Protein AF-0000000072556992 (afdb_homodimer)

Organism: Hypocrea jecorina (strain QM6a) (NCBI:txid431241)

Sequence (1320 aa):
MRHRNSFYTTDPTTLPDPSGMVGFGAVGYPSDDSLTQGNFAAWLFDPQTTYNEFSMASLPFLEGGLESTFNNNIHYDYESLNSLSPMDQPHRLSEASSDDWITESRRQELLHWFQTFRKKQPRYEPLMPNLVHESGGDMPALNLDMMRDCLKEFWDNVSPRLPIIHQHTFSPNRCHVLLLLVMLSLGAASLRSRDVTGQLSEYGAFADVIIFCVRWEILTSDDSAPPASLWVLQALLLLEFYEKLYSSRKFHERAHIYHPAFLTLLRRGSPLIGRTGSESPPEPDTLGPDRQTPNMALDSRTWWARWAETESMHRVVFAAFMLDVIHAAMFGHAADMAPHEIRLPLPCDDNLWAANSPDVVRQLDANFRMYGVKQVSFLDGLKSALHGKEVKTHSFGRMIIISGLLSVGWHLNHRETHLKWLDIHTPAMETQDSWRKMVLRAFDNWKATFDVAMSDTISDAPGHRGIPNGPINSASVLYHLAHISLHADIVDCQVYAGAKRLLGRKVSSRDYANVIKRMSAWSSQASTRHAILHAFKLLHRYSVRNEPDPHRPWIMYYAVLSIWAFVQALGRPPGKGFPLPTSQLGHSSYARMVEYVSSVAALPELDERASAALHEGLPDLLDVMVDILEEADAELLVEARERLKVCKEMLLGGIPRPGIMRHRNSFYTTDPTTLPDPSGMVGFGAVGYPSDDSLTQGNFAAWLFDPQTTYNEFSMASLPFLEGGLESTFNNNIHYDYESLNSLSPMDQPHRLSEASSDDWITESRRQELLHWFQTFRKKQPRYEPLMPNLVHESGGDMPALNLDMMRDCLKEFWDNVSPRLPIIHQHTFSPNRCHVLLLLVMLSLGAASLRSRDVTGQLSEYGAFADVIIFCVRWEILTSDDSAPPASLWVLQALLLLEFYEKLYSSRKFHERAHIYHPAFLTLLRRGSPLIGRTGSESPPEPDTLGPDRQTPNMALDSRTWWARWAETESMHRVVFAAFMLDVIHAAMFGHAADMAPHEIRLPLPCDDNLWAANSPDVVRQLDANFRMYGVKQVSFLDGLKSALHGKEVKTHSFGRMIIISGLLSVGWHLNHRETHLKWLDIHTPAMETQDSWRKMVLRAFDNWKATFDVAMSDTISDAPGHRGIPNGPINSASVLYHLAHISLHADIVDCQVYAGAKRLLGRKVSSRDYANVIKRMSAWSSQASTRHAILHAFKLLHRYSVRNEPDPHRPWIMYYAVLSIWAFVQALGRPPGKGFPLPTSQLGHSSYARMVEYVSSVAALPELDERASAALHEGLPDLLDVMVDILEEADAELLVEARERLKVCKEMLLGGIPRPGI

pLDDT: mean 76.56, std 24.95, range [16.62, 98.81]

Structure (mmCIF, N/CA/C/O backbone):
data_AF-0000000072556992-model_v1
#
loop_
_entity.id
_entity.type
_entity.pdbx_description
1 polymer 'Predicted protein'
#
loop_
_atom_site.group_PDB
_atom_site.id
_atom_site.type_symbol
_atom_site.label_atom_id
_atom_site.label_alt_id
_atom_site.label_comp_id
_atom_site.label_asym_id
_atom_site.label_entity_id
_atom_site.label_seq_id
_atom_site.pdbx_PDB_ins_code
_atom_site.Cartn_x
_atom_site.Cartn_y
_atom_site.Cartn_z
_atom_site.occupancy
_atom_site.B_iso_or_equiv
_atom_site.auth_seq_id
_atom_site.auth_comp_id
_atom_site.auth_asym_id
_atom_site.auth_atom_id
_atom_site.pdbx_PDB_model_num
ATOM 1 N N . MET A 1 1 ? 46.969 39.094 31.922 1 18.67 1 MET A N 1
ATOM 2 C CA . MET A 1 1 ? 46.625 37.969 32.781 1 18.67 1 MET A CA 1
ATOM 3 C C . MET A 1 1 ? 45.219 37.5 32.5 1 18.67 1 MET A C 1
ATOM 5 O O . MET A 1 1 ? 44.281 38.281 32.469 1 18.67 1 MET A O 1
ATOM 9 N N . ARG A 1 2 ? 44.844 36.188 32 1 20.66 2 ARG A N 1
ATOM 10 C CA . ARG A 1 2 ? 44.312 35.594 30.797 1 20.66 2 ARG A CA 1
ATOM 11 C C . ARG A 1 2 ? 42.906 35.031 31.031 1 20.66 2 ARG A C 1
ATOM 13 O O . ARG A 1 2 ? 42.344 34.375 30.156 1 20.66 2 ARG A O 1
ATOM 20 N N . HIS A 1 3 ? 42.125 35.375 32.25 1 16.62 3 HIS A N 1
ATOM 21 C CA . HIS A 1 3 ? 41.406 34.438 33.094 1 16.62 3 HIS A CA 1
ATOM 22 C C . HIS A 1 3 ? 40.062 34.094 32.5 1 16.62 3 HIS A C 1
ATOM 24 O O . HIS A 1 3 ? 39.156 34.938 32.469 1 16.62 3 HIS A O 1
ATOM 30 N N . ARG A 1 4 ? 39.906 33.25 31.516 1 21.88 4 ARG A N 1
ATOM 31 C CA . ARG A 1 4 ? 38.812 32.906 30.594 1 21.88 4 ARG A CA 1
ATOM 32 C C . ARG A 1 4 ? 37.719 32.156 31.297 1 21.88 4 ARG A C 1
ATOM 34 O O . ARG A 1 4 ? 37.812 30.953 31.547 1 21.88 4 ARG A O 1
ATOM 41 N N . ASN A 1 5 ? 37.094 32.688 32.469 1 19.36 5 ASN A N 1
ATOM 42 C CA . ASN A 1 5 ? 36.312 32.062 33.5 1 19.36 5 ASN A CA 1
ATOM 43 C C . ASN A 1 5 ? 35.062 31.375 32.938 1 19.36 5 ASN A C 1
ATOM 45 O O . ASN A 1 5 ? 34.219 32.031 32.312 1 19.36 5 ASN A O 1
ATOM 49 N N . SER A 1 6 ? 35.094 30.094 32.562 1 20.27 6 SER A N 1
ATOM 50 C CA . SER A 1 6 ? 34.312 29.109 31.812 1 20.27 6 SER A CA 1
ATOM 51 C C . SER A 1 6 ? 32.938 28.891 32.438 1 20.27 6 SER A C 1
ATOM 53 O O . SER A 1 6 ? 31.953 28.75 31.719 1 20.27 6 SER A O 1
ATOM 55 N N . PHE A 1 7 ? 32.625 28.547 33.844 1 20.3 7 PHE A N 1
ATOM 56 C CA . PHE A 1 7 ? 32.219 27.234 34.344 1 20.3 7 PHE A CA 1
ATOM 57 C C . PHE A 1 7 ? 30.703 27.141 34.469 1 20.3 7 PHE A C 1
ATOM 59 O O . PHE A 1 7 ? 30.062 28.109 34.906 1 20.3 7 PHE A O 1
ATOM 66 N N . TYR A 1 8 ? 29.844 26.219 33.875 1 22.31 8 TYR A N 1
ATOM 67 C CA . TYR A 1 8 ? 28.453 25.844 33.656 1 22.31 8 TYR A CA 1
ATOM 68 C C . TYR A 1 8 ? 27.766 25.578 35 1 22.31 8 TYR A C 1
ATOM 70 O O . TYR A 1 8 ? 27.5 24.422 35.344 1 22.31 8 TYR A O 1
ATOM 78 N N . THR A 1 9 ? 27.922 26.25 36.125 1 21.14 9 THR A N 1
ATOM 79 C CA . THR A 1 9 ? 27.641 25.734 37.469 1 21.14 9 THR A CA 1
ATOM 80 C C . THR A 1 9 ? 26.141 25.719 37.719 1 21.14 9 THR A C 1
ATOM 82 O O . THR A 1 9 ? 25.703 25.5 38.875 1 21.14 9 THR A O 1
ATOM 85 N N . THR A 1 10 ? 25.219 25.672 36.75 1 20.22 10 THR A N 1
ATOM 86 C CA . THR A 1 10 ? 23.922 26.141 37.25 1 20.22 10 THR A CA 1
ATOM 87 C C . THR A 1 10 ? 23.391 25.234 38.344 1 20.22 10 THR A C 1
ATOM 89 O O . THR A 1 10 ? 23.531 24 38.25 1 20.22 10 THR A O 1
ATOM 92 N N . ASP A 1 11 ? 23.141 25.609 39.594 1 20.7 11 ASP A N 1
ATOM 93 C CA . ASP A 1 11 ? 22.688 25.109 40.906 1 20.7 11 ASP A CA 1
ATOM 94 C C . ASP A 1 11 ? 21.312 24.469 40.781 1 20.7 11 ASP A C 1
ATOM 96 O O . ASP A 1 11 ? 20.469 24.906 40 1 20.7 11 ASP A O 1
ATOM 100 N N . PRO A 1 12 ? 21.031 23.234 41.469 1 23.84 12 PRO A N 1
ATOM 101 C CA . PRO A 1 12 ? 20 22.203 41.531 1 23.84 12 PRO A CA 1
ATOM 102 C C . PRO A 1 12 ? 18.703 22.703 42.156 1 23.84 12 PRO A C 1
ATOM 104 O O . PRO A 1 12 ? 17.844 21.906 42.531 1 23.84 12 PRO A O 1
ATOM 107 N N . THR A 1 13 ? 18.172 23.859 41.875 1 21.48 13 THR A N 1
ATOM 108 C CA . THR A 1 13 ? 17.109 24.312 42.781 1 21.48 13 THR A CA 1
ATOM 109 C C . THR A 1 13 ? 15.984 23.281 42.844 1 21.48 13 THR A C 1
ATOM 111 O O . THR A 1 13 ? 15.633 22.672 41.844 1 21.48 13 THR A O 1
ATOM 114 N N . THR A 1 14 ? 15.57 22.875 44.094 1 22.19 14 THR A N 1
ATOM 115 C CA . THR A 1 14 ? 14.688 21.906 44.75 1 22.19 14 THR A CA 1
ATOM 116 C C . THR A 1 14 ? 13.234 22.141 44.344 1 22.19 14 THR A C 1
ATOM 118 O O . THR A 1 14 ? 12.648 23.172 44.688 1 22.19 14 THR A O 1
ATOM 121 N N . LEU A 1 15 ? 12.852 21.953 43.125 1 21.62 15 LEU A N 1
ATOM 122 C CA . LEU A 1 15 ? 11.477 22.312 42.781 1 21.62 15 LEU A CA 1
ATOM 123 C C . LEU A 1 15 ? 10.492 21.594 43.688 1 21.62 15 LEU A C 1
ATOM 125 O O . LEU A 1 15 ? 10.688 20.422 44.031 1 21.62 15 LEU A O 1
ATOM 129 N N . PRO A 1 16 ? 9.641 22.297 44.469 1 21.45 16 PRO A N 1
ATOM 130 C CA . PRO A 1 16 ? 8.703 21.844 45.5 1 21.45 16 PRO A CA 1
ATOM 131 C C . PRO A 1 16 ? 7.742 20.766 44.969 1 21.45 16 PRO A C 1
ATOM 133 O O . PRO A 1 16 ? 7.539 20.641 43.781 1 21.45 16 PRO A O 1
ATOM 136 N N . ASP A 1 17 ? 7.227 19.844 45.906 1 21.14 17 ASP A N 1
ATOM 137 C CA . ASP A 1 17 ? 6.508 18.578 45.938 1 21.14 17 ASP A CA 1
ATOM 138 C C . ASP A 1 17 ? 5.07 18.75 45.469 1 21.14 17 ASP A C 1
ATOM 140 O O . ASP A 1 17 ? 4.277 19.469 46.062 1 21.14 17 ASP A O 1
ATOM 144 N N . PRO A 1 18 ? 4.762 19.109 44.219 1 21.44 18 PRO A N 1
ATOM 145 C CA . PRO A 1 18 ? 3.332 19.359 44.031 1 21.44 18 PRO A CA 1
ATOM 146 C C . PRO A 1 18 ? 2.465 18.188 44.5 1 21.44 18 PRO A C 1
ATOM 148 O O . PRO A 1 18 ? 2.795 17.031 44.25 1 21.44 18 PRO A O 1
ATOM 151 N N . SER A 1 19 ? 1.62 18.312 45.562 1 20.08 19 SER A N 1
ATOM 152 C CA . SER A 1 19 ? 0.773 17.484 46.406 1 20.08 19 SER A CA 1
ATOM 153 C C . SER A 1 19 ? -0.21 16.672 45.562 1 20.08 19 SER A C 1
ATOM 155 O O . SER A 1 19 ? -0.321 15.453 45.75 1 20.08 19 SER A O 1
ATOM 157 N N . GLY A 1 20 ? -1.366 17.25 45.188 1 19.89 20 GLY A N 1
ATOM 158 C CA . GLY A 1 20 ? -2.676 16.672 45.469 1 19.89 20 GLY A CA 1
ATOM 159 C C . GLY A 1 20 ? -3.09 15.633 44.438 1 19.89 20 GLY A C 1
ATOM 160 O O . GLY A 1 20 ? -3.23 15.93 43.25 1 19.89 20 GLY A O 1
ATOM 161 N N . MET A 1 21 ? -2.645 14.445 44.562 1 21.33 21 MET A N 1
ATOM 162 C CA . MET A 1 21 ? -2.939 13.25 43.781 1 21.33 21 MET A CA 1
ATOM 163 C C . MET A 1 21 ? -4.438 12.961 43.75 1 21.33 21 MET A C 1
ATOM 165 O O . MET A 1 21 ? -5.016 12.594 44.781 1 21.33 21 MET A O 1
ATOM 169 N N . VAL A 1 22 ? -5.258 13.828 43.156 1 23.11 22 VAL A N 1
ATOM 170 C CA . VAL A 1 22 ? -6.668 13.461 43.219 1 23.11 22 VAL A CA 1
ATOM 171 C C . VAL A 1 22 ? -6.836 12 42.812 1 23.11 22 VAL A C 1
ATOM 173 O O . VAL A 1 22 ? -6.238 11.555 41.812 1 23.11 22 VAL A O 1
ATOM 176 N N . GLY A 1 23 ? -7.145 11.125 43.781 1 20.36 23 GLY A N 1
ATOM 177 C CA . GLY A 1 23 ? -7.445 9.703 43.781 1 20.36 23 GLY A CA 1
ATOM 178 C C . GLY A 1 23 ? -8.453 9.305 42.719 1 20.36 23 GLY A C 1
ATOM 179 O O . GLY A 1 23 ? -9.578 9.82 42.688 1 20.36 23 GLY A O 1
ATOM 180 N N . PHE A 1 24 ? -8.031 9.133 41.562 1 20.84 24 PHE A N 1
ATOM 181 C CA . PHE A 1 24 ? -8.953 8.648 40.531 1 20.84 24 PHE A CA 1
ATOM 182 C C . PHE A 1 24 ? -9.633 7.359 41 1 20.84 24 PHE A C 1
ATOM 184 O O . PHE A 1 24 ? -8.969 6.363 41.281 1 20.84 24 PHE A O 1
ATOM 191 N N . GLY A 1 25 ? -10.719 7.477 41.75 1 19.92 25 GLY A N 1
ATOM 192 C CA . GLY A 1 25 ? -11.562 6.379 42.188 1 19.92 25 GLY A CA 1
ATOM 193 C C . GLY A 1 25 ? -11.773 5.32 41.125 1 19.92 25 GLY A C 1
ATOM 194 O O . GLY A 1 25 ? -11.508 5.555 39.969 1 19.92 25 GLY A O 1
ATOM 195 N N . ALA A 1 26 ? -12.336 4.047 41.625 1 24.14 26 ALA A N 1
ATOM 196 C CA . ALA A 1 26 ? -12.531 2.697 41.125 1 24.14 26 ALA A CA 1
ATOM 197 C C . ALA A 1 26 ? -13.508 2.699 39.938 1 24.14 26 ALA A C 1
ATOM 199 O O . ALA A 1 26 ? -14.727 2.752 40.125 1 24.14 26 ALA A O 1
ATOM 200 N N . VAL A 1 27 ? -13.281 3.434 38.938 1 23.89 27 VAL A N 1
ATOM 201 C CA . VAL A 1 27 ? -14.312 3.359 37.938 1 23.89 27 VAL A CA 1
ATOM 202 C C . VAL A 1 27 ? -14.547 1.903 37.531 1 23.89 27 VAL A C 1
ATOM 204 O O . VAL A 1 27 ? -13.609 1.197 37.156 1 23.89 27 VAL A O 1
ATOM 207 N N . GLY A 1 28 ? -15.57 1.251 38.031 1 22.09 28 GLY A N 1
ATOM 208 C CA . GLY A 1 28 ? -16.109 -0.082 37.812 1 22.09 28 GLY A CA 1
ATOM 209 C C . GLY A 1 28 ? -16.297 -0.434 36.344 1 22.09 28 GLY A C 1
ATOM 210 O O . GLY A 1 28 ? -17.062 0.221 35.656 1 22.09 28 GLY A O 1
ATOM 211 N N . TYR A 1 29 ? -15.266 -0.871 35.719 1 25.23 29 TYR A N 1
ATOM 212 C CA . TYR A 1 29 ? -15.344 -1.359 34.344 1 25.23 29 TYR A CA 1
ATOM 213 C C . TYR A 1 29 ? -16.312 -2.529 34.25 1 25.23 29 TYR A C 1
ATOM 215 O O . TYR A 1 29 ? -16.312 -3.43 35.094 1 25.23 29 TYR A O 1
ATOM 223 N N . PRO A 1 30 ? -17.422 -2.287 33.625 1 26.7 30 PRO A N 1
ATOM 224 C CA . PRO A 1 30 ? -18.422 -3.354 33.562 1 26.7 30 PRO A CA 1
ATOM 225 C C . PRO A 1 30 ? -17.828 -4.707 33.188 1 26.7 30 PRO A C 1
ATOM 227 O O . PRO A 1 30 ? -16.734 -4.77 32.625 1 26.7 30 PRO A O 1
ATOM 230 N N . SER A 1 31 ? -18.547 -5.828 33.5 1 25.39 31 SER A N 1
ATOM 231 C CA . SER A 1 31 ? -18.328 -7.273 33.531 1 25.39 31 SER A CA 1
ATOM 232 C C . SER A 1 31 ? -17.938 -7.793 32.156 1 25.39 31 SER A C 1
ATOM 234 O O . SER A 1 31 ? -18.219 -7.156 31.141 1 25.39 31 SER A O 1
ATOM 236 N N . ASP A 1 32 ? -17.219 -9.062 32 1 30.12 32 ASP A N 1
ATOM 237 C CA . ASP A 1 32 ? -16.359 -9.953 31.219 1 30.12 32 ASP A CA 1
ATOM 238 C C . ASP A 1 32 ? -17.078 -10.398 29.953 1 30.12 32 ASP A C 1
ATOM 240 O O . ASP A 1 32 ? -16.422 -10.75 28.953 1 30.12 32 ASP A O 1
ATOM 244 N N . ASP A 1 33 ? -18.391 -10.703 30.016 1 28.64 33 ASP A N 1
ATOM 245 C CA . ASP A 1 33 ? -19.094 -11.609 29.109 1 28.64 33 ASP A CA 1
ATOM 246 C C . ASP A 1 33 ? -19.266 -10.984 27.734 1 28.64 33 ASP A C 1
ATOM 248 O O . ASP A 1 33 ? -19.5 -11.688 26.75 1 28.64 33 ASP A O 1
ATOM 252 N N . SER A 1 34 ? -19.562 -9.727 27.672 1 30.58 34 SER A N 1
ATOM 253 C CA . SER A 1 34 ? -20.031 -9.125 26.438 1 30.58 34 SER A CA 1
ATOM 254 C C . SER A 1 34 ? -18.891 -8.859 25.469 1 30.58 34 SER A C 1
ATOM 256 O O . SER A 1 34 ? -19.094 -8.453 24.328 1 30.58 34 SER A O 1
ATOM 258 N N . LEU A 1 35 ? -17.703 -8.812 25.938 1 32.34 35 LEU A N 1
ATOM 259 C CA . LEU A 1 35 ? -16.578 -8.344 25.141 1 32.34 35 LEU A CA 1
ATOM 260 C C . LEU A 1 35 ? -16 -9.477 24.297 1 32.34 35 LEU A C 1
ATOM 262 O O . LEU A 1 35 ? -15.047 -9.266 23.547 1 32.34 35 LEU A O 1
ATOM 266 N N . THR A 1 36 ? -16.406 -10.688 24.516 1 33.03 36 THR A N 1
ATOM 267 C CA . THR A 1 36 ? -15.938 -11.891 23.844 1 33.03 36 THR A CA 1
ATOM 268 C C . THR A 1 36 ? -16.391 -11.898 22.375 1 33.03 36 THR A C 1
ATOM 270 O O . THR A 1 36 ? -15.812 -12.609 21.562 1 33.03 36 THR A O 1
ATOM 273 N N . GLN A 1 37 ? -17.438 -11.328 22.062 1 34.78 37 GLN A N 1
ATOM 274 C CA . GLN A 1 37 ? -18.094 -11.578 20.781 1 34.78 37 GLN A CA 1
ATOM 275 C C . GLN A 1 37 ? -17.344 -10.906 19.641 1 34.78 37 GLN A C 1
ATOM 277 O O . GLN A 1 37 ? -17.656 -11.133 18.469 1 34.78 37 GLN A O 1
ATOM 282 N N . GLY A 1 38 ? -16.516 -9.953 19.891 1 37.84 38 GLY A N 1
ATOM 283 C CA . GLY A 1 38 ? -16.062 -9.07 18.844 1 37.84 38 GLY A CA 1
ATOM 284 C C . GLY A 1 38 ? -14.711 -9.469 18.266 1 37.84 38 GLY A C 1
ATOM 285 O O . GLY A 1 38 ? -14.109 -8.719 17.484 1 37.84 38 GLY A O 1
ATOM 286 N N . ASN A 1 39 ? -14.102 -10.539 18.672 1 44.19 39 ASN A N 1
ATOM 287 C CA . ASN A 1 39 ? -12.742 -10.914 18.281 1 44.19 39 ASN A CA 1
ATOM 288 C C . ASN A 1 39 ? -12.75 -11.906 17.125 1 44.19 39 ASN A C 1
ATOM 290 O O . ASN A 1 39 ? -13.258 -13.016 17.266 1 44.19 39 ASN A O 1
ATOM 294 N N . PHE A 1 40 ? -12.273 -11.562 16 1 45.72 40 PHE A N 1
ATOM 295 C CA . PHE A 1 40 ? -12.328 -12.422 14.828 1 45.72 40 PHE A CA 1
ATOM 296 C C . PHE A 1 40 ? -11.523 -13.695 15.047 1 45.72 40 PHE A C 1
ATOM 298 O O . PHE A 1 40 ? -11.992 -14.789 14.734 1 45.72 40 PHE A O 1
ATOM 305 N N . ALA A 1 41 ? -10.242 -13.586 15.492 1 46.41 41 ALA A N 1
ATOM 306 C CA . ALA A 1 41 ? -9.438 -14.781 15.711 1 46.41 41 ALA A CA 1
ATOM 307 C C . ALA A 1 41 ? -10.109 -15.719 16.719 1 46.41 41 ALA A C 1
ATOM 309 O O . ALA A 1 41 ? -10.156 -16.938 16.516 1 46.41 41 ALA A O 1
ATOM 310 N N . ALA A 1 42 ? -10.555 -15.016 17.828 1 48.72 42 ALA A N 1
ATOM 311 C CA . ALA A 1 42 ? -11.289 -15.828 18.797 1 48.72 42 ALA A CA 1
ATOM 312 C C . ALA A 1 42 ? -12.445 -16.562 18.125 1 48.72 42 ALA A C 1
ATOM 314 O O . ALA A 1 42 ? -12.672 -17.75 18.391 1 48.72 42 ALA A O 1
ATOM 315 N N . TRP A 1 43 ? -12.977 -15.82 17.328 1 51.94 43 TRP A N 1
ATOM 316 C CA . TRP A 1 43 ? -14.07 -16.438 16.578 1 51.94 43 TRP A CA 1
ATOM 317 C C . TRP A 1 43 ? -13.547 -17.547 15.68 1 51.94 43 TRP A C 1
ATOM 319 O O . TRP A 1 43 ? -14.117 -18.641 15.633 1 51.94 43 TRP A O 1
ATOM 329 N N . LEU A 1 44 ? -12.508 -17.266 15.008 1 49.12 44 LEU A N 1
ATOM 330 C CA . LEU A 1 44 ? -11.984 -18.188 14.016 1 49.12 44 LEU A CA 1
ATOM 331 C C . LEU A 1 44 ? -11.508 -19.484 14.672 1 49.12 44 LEU A C 1
ATOM 333 O O . LEU A 1 44 ? -11.68 -20.578 14.109 1 49.12 44 LEU A O 1
ATOM 337 N N . PHE A 1 45 ? -10.922 -19.344 15.836 1 48.88 45 PHE A N 1
ATOM 338 C CA . PHE A 1 45 ? -10.336 -20.516 16.469 1 48.88 45 PHE A CA 1
ATOM 339 C C . PHE A 1 45 ? -11.336 -21.172 17.422 1 48.88 45 PHE A C 1
ATOM 341 O O . PHE A 1 45 ? -11.055 -22.234 17.984 1 48.88 45 PHE A O 1
ATOM 348 N N . ASP A 1 46 ? -12.508 -20.375 17.641 1 48.09 46 ASP A N 1
ATOM 349 C CA . ASP A 1 46 ? -13.617 -20.969 18.391 1 48.09 46 ASP A CA 1
ATOM 350 C C . ASP A 1 46 ? -14.547 -21.75 17.469 1 48.09 46 ASP A C 1
ATOM 352 O O . ASP A 1 46 ? -15.234 -21.156 16.625 1 48.09 46 ASP A O 1
ATOM 356 N N . PRO A 1 47 ? -14.578 -22.984 17.562 1 48.44 47 PRO A N 1
ATOM 357 C CA . PRO A 1 47 ? -15.336 -23.797 16.609 1 48.44 47 PRO A CA 1
ATOM 358 C C . PRO A 1 47 ? -16.844 -23.594 16.734 1 48.44 47 PRO A C 1
ATOM 360 O O . PRO A 1 47 ? -17.609 -24.031 15.859 1 48.44 47 PRO A O 1
ATOM 363 N N . GLN A 1 48 ? -17.297 -22.891 17.844 1 50.94 48 GLN A N 1
ATOM 364 C CA . GLN A 1 48 ? -18.719 -22.938 18.109 1 50.94 48 GLN A CA 1
ATOM 365 C C . GLN A 1 48 ? -19.438 -21.734 17.484 1 50.94 48 GLN A C 1
ATOM 367 O O . GLN A 1 48 ? -20.672 -21.719 17.391 1 50.94 48 GLN A O 1
ATOM 372 N N . THR A 1 49 ? -18.688 -20.766 17 1 50.31 49 THR A N 1
ATOM 373 C CA . THR A 1 49 ? -19.391 -19.547 16.594 1 50.31 49 THR A CA 1
ATOM 374 C C . THR A 1 49 ? -19.406 -19.406 15.078 1 50.31 49 THR A C 1
ATOM 376 O O . THR A 1 49 ? -18.484 -19.875 14.398 1 50.31 49 THR A O 1
ATOM 379 N N . THR A 1 50 ? -20.641 -19.172 14.492 1 47.84 50 THR A N 1
ATOM 380 C CA . THR A 1 50 ? -20.797 -18.953 13.062 1 47.84 50 THR A CA 1
ATOM 381 C C . THR A 1 50 ? -20.656 -17.469 12.727 1 47.84 50 THR A C 1
ATOM 383 O O . THR A 1 50 ? -20.766 -16.609 13.609 1 47.84 50 THR A O 1
ATOM 386 N N . TYR A 1 51 ? -20.281 -17.078 11.562 1 48.88 51 TYR A N 1
ATOM 387 C CA . TYR A 1 51 ? -19.984 -15.734 11.086 1 48.88 51 TYR A CA 1
ATOM 388 C C . TYR A 1 51 ? -21.156 -14.797 11.352 1 48.88 51 TYR A C 1
ATOM 390 O O . TYR A 1 51 ? -20.969 -13.609 11.617 1 48.88 51 TYR A O 1
ATOM 398 N N . ASN A 1 52 ? -22.391 -15.289 11.203 1 45.62 52 ASN A N 1
ATOM 399 C CA . ASN A 1 52 ? -23.547 -14.422 11.445 1 45.62 52 ASN A CA 1
ATOM 400 C C . ASN A 1 52 ? -23.516 -13.836 12.859 1 45.62 52 ASN A C 1
ATOM 402 O O . ASN A 1 52 ? -24.125 -12.805 13.117 1 45.62 52 ASN A O 1
ATOM 406 N N . GLU A 1 53 ? -22.828 -14.555 13.641 1 41.09 53 GLU A N 1
ATOM 407 C CA . GLU A 1 53 ? -22.797 -14.141 15.039 1 41.09 53 GLU A CA 1
ATOM 408 C C . GLU A 1 53 ? -21.625 -13.203 15.305 1 41.09 53 GLU A C 1
ATOM 410 O O . GLU A 1 53 ? -21.5 -12.656 16.406 1 41.09 53 GLU A O 1
ATOM 415 N N . PHE A 1 54 ? -20.922 -13.156 14.328 1 41.75 54 PHE A N 1
ATOM 416 C CA . PHE A 1 54 ? -19.75 -12.312 14.453 1 41.75 54 PHE A CA 1
ATOM 417 C C . PHE A 1 54 ? -20.094 -10.852 14.203 1 41.75 54 PHE A C 1
ATOM 419 O O . PHE A 1 54 ? -20.516 -10.484 13.102 1 41.75 54 PHE A O 1
ATOM 426 N N . SER A 1 55 ? -20.484 -10.203 15.273 1 42.56 55 SER A N 1
ATOM 427 C CA . SER A 1 55 ? -20.766 -8.773 15.172 1 42.56 55 SER A CA 1
ATOM 428 C C . SER A 1 55 ? -19.469 -7.977 14.969 1 42.56 55 SER A C 1
ATOM 430 O O . SER A 1 55 ? -18.578 -8.016 15.805 1 42.56 55 SER A O 1
ATOM 432 N N . MET A 1 56 ? -19.266 -7.832 13.805 1 42.56 56 MET A N 1
ATOM 433 C CA . MET A 1 56 ? -18.156 -6.953 13.477 1 42.56 56 MET A CA 1
ATOM 434 C C . MET A 1 56 ? -18.328 -5.582 14.125 1 42.56 56 MET A C 1
ATOM 436 O O . MET A 1 56 ? -17.547 -4.664 13.867 1 42.56 56 MET A O 1
ATOM 440 N N . ALA A 1 57 ? -19.438 -5.438 14.953 1 41.41 57 ALA A N 1
ATOM 441 C CA . ALA A 1 57 ? -19.781 -4.145 15.547 1 41.41 57 ALA A CA 1
ATOM 442 C C . ALA A 1 57 ? -18.594 -3.574 16.328 1 41.41 57 ALA A C 1
ATOM 444 O O . ALA A 1 57 ? -18.516 -2.361 16.531 1 41.41 57 ALA A O 1
ATOM 445 N N . SER A 1 58 ? -17.844 -4.52 16.828 1 40.72 58 SER A N 1
ATOM 446 C CA . SER A 1 58 ? -16.844 -3.98 17.75 1 40.72 58 SER A CA 1
ATOM 447 C C . SER A 1 58 ? -15.578 -3.562 17 1 40.72 58 SER A C 1
ATOM 449 O O . SER A 1 58 ? -14.664 -2.998 17.594 1 40.72 58 SER A O 1
ATOM 451 N N . LEU A 1 59 ? -15.547 -3.955 15.781 1 43.97 59 LEU A N 1
ATOM 452 C CA . LEU A 1 59 ? -14.305 -3.582 15.117 1 43.97 59 LEU A CA 1
ATOM 453 C C . LEU A 1 59 ? -14.391 -2.164 14.562 1 43.97 59 LEU A C 1
ATOM 455 O O . LEU A 1 59 ? -15.359 -1.814 13.891 1 43.97 59 LEU A O 1
ATOM 459 N N . PRO A 1 60 ? -13.594 -1.374 15.203 1 45.38 60 PRO A N 1
ATOM 460 C CA . PRO A 1 60 ? -13.594 -0.036 14.609 1 45.38 60 PRO A CA 1
ATOM 461 C C . PRO A 1 60 ? -13.523 -0.069 13.078 1 45.38 60 PRO A C 1
ATOM 463 O O . PRO A 1 60 ? -13.039 -1.045 12.5 1 45.38 60 PRO A O 1
ATOM 466 N N . PHE A 1 61 ? -14.305 0.665 12.453 1 41.06 61 PHE A N 1
ATOM 467 C CA . PHE A 1 61 ? -14.438 0.804 11.008 1 41.06 61 PHE A CA 1
ATOM 468 C C . PHE A 1 61 ? -13.062 0.951 10.359 1 41.06 61 PHE A C 1
ATOM 470 O O . PHE A 1 61 ? -12.469 2.031 10.383 1 41.06 61 PHE A O 1
ATOM 477 N N . LEU A 1 62 ? -12.273 0.141 10.633 1 43.69 62 LEU A N 1
ATOM 478 C CA . LEU A 1 62 ? -11.102 0.304 9.781 1 43.69 62 LEU A CA 1
ATOM 479 C C . LEU A 1 62 ? -11.5 0.331 8.312 1 43.69 62 LEU A C 1
ATOM 481 O O . LEU A 1 62 ? -12.594 -0.106 7.949 1 43.69 62 LEU A O 1
ATOM 485 N N . GLU A 1 63 ? -10.797 0.742 7.402 1 47.38 63 GLU A N 1
ATOM 486 C CA . GLU A 1 63 ? -11.047 0.903 5.973 1 47.38 63 GLU A CA 1
ATOM 487 C C . GLU A 1 63 ? -11.852 -0.272 5.418 1 47.38 63 GLU A C 1
ATOM 489 O O . GLU A 1 63 ? -12.57 -0.127 4.426 1 47.38 63 GLU A O 1
ATOM 494 N N . GLY A 1 64 ? -12.016 -1.349 6.082 1 42.25 64 GLY A N 1
ATOM 495 C CA . GLY A 1 64 ? -12.555 -2.521 5.41 1 42.25 64 GLY A CA 1
ATOM 496 C C . GLY A 1 64 ? -14.031 -2.746 5.691 1 42.25 64 GLY A C 1
ATOM 497 O O . GLY A 1 64 ? -14.641 -3.646 5.117 1 42.25 64 GLY A O 1
ATOM 498 N N . GLY A 1 65 ? -14.703 -2.016 6.582 1 41.19 65 GLY A N 1
ATOM 499 C CA . GLY A 1 65 ? -15.969 -2.604 6.992 1 41.19 65 GLY A CA 1
ATOM 500 C C . GLY A 1 65 ? -17.172 -1.882 6.422 1 41.19 65 GLY A C 1
ATOM 501 O O . GLY A 1 65 ? -18.281 -1.971 6.969 1 41.19 65 GLY A O 1
ATOM 502 N N . LEU A 1 66 ? -17.094 -1.085 5.562 1 47.06 66 LEU A N 1
ATOM 503 C CA . LEU A 1 66 ? -18.344 -0.533 5.051 1 47.06 66 LEU A CA 1
ATOM 504 C C . LEU A 1 66 ? -18.828 -1.3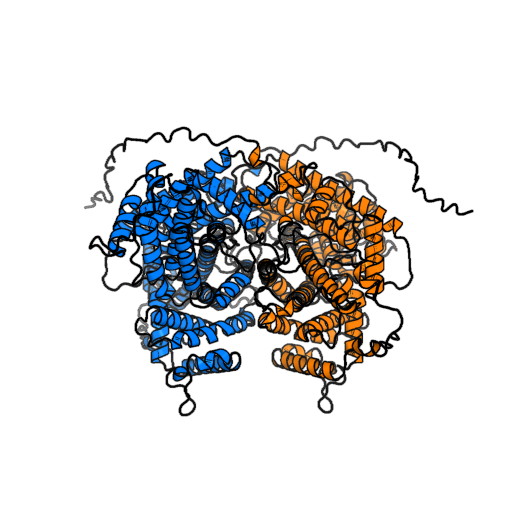14 3.834 1 47.06 66 LEU A C 1
ATOM 506 O O . LEU A 1 66 ? -18.031 -1.904 3.111 1 47.06 66 LEU A O 1
ATOM 510 N N . GLU A 1 67 ? -20.109 -1.66 3.57 1 46.47 67 GLU A N 1
ATOM 511 C CA . GLU A 1 67 ? -20.75 -2.562 2.615 1 46.47 67 GLU A CA 1
ATOM 512 C C . GLU A 1 67 ? -20.641 -2.021 1.192 1 46.47 67 GLU A C 1
ATOM 514 O O . GLU A 1 67 ? -20.641 -0.806 0.983 1 46.47 67 GLU A O 1
ATOM 519 N N . SER A 1 68 ? -20.5 -2.996 0.234 1 46.19 68 SER A N 1
ATOM 520 C CA . SER A 1 68 ? -20.375 -2.758 -1.2 1 46.19 68 SER A CA 1
ATOM 521 C C . SER A 1 68 ? -21.734 -2.453 -1.822 1 46.19 68 SER A C 1
ATOM 523 O O . SER A 1 68 ? -22.766 -2.887 -1.312 1 46.19 68 SER A O 1
ATOM 525 N N . THR A 1 69 ? -21.828 -1.653 -2.826 1 39.94 69 THR A N 1
ATOM 526 C CA . THR A 1 69 ? -23.016 -1.329 -3.609 1 39.94 69 THR A CA 1
ATOM 527 C C . THR A 1 69 ? -23.422 -2.506 -4.492 1 39.94 69 THR A C 1
ATOM 529 O O . THR A 1 69 ? -24.438 -2.445 -5.195 1 39.94 69 THR A O 1
ATOM 532 N N . PHE A 1 70 ? -22.641 -3.424 -4.773 1 33.66 70 PHE A N 1
ATOM 533 C CA . PHE A 1 70 ? -23.016 -4.504 -5.68 1 33.66 70 PHE A CA 1
ATOM 534 C C . PHE A 1 70 ? -24 -5.449 -5.016 1 33.66 70 PHE A C 1
ATOM 536 O O . PHE A 1 70 ? -23.781 -5.918 -3.898 1 33.66 70 PHE A O 1
ATOM 543 N N . ASN A 1 71 ? -25.266 -5.309 -5.383 1 34.97 71 ASN A N 1
ATOM 544 C CA . ASN A 1 71 ? -26.438 -6.027 -4.922 1 34.97 71 ASN A CA 1
ATOM 545 C C . ASN A 1 71 ? -26.328 -7.527 -5.18 1 34.97 71 ASN A C 1
ATOM 547 O O . ASN A 1 71 ? -26.219 -7.957 -6.332 1 34.97 71 ASN A O 1
ATOM 551 N N . ASN A 1 72 ? -26.047 -8.195 -4.227 1 35.34 72 ASN A N 1
ATOM 552 C CA . ASN A 1 72 ? -26.047 -9.648 -4.383 1 35.34 72 ASN A CA 1
ATOM 553 C C . ASN A 1 72 ? -27.469 -10.211 -4.445 1 35.34 72 ASN A C 1
ATOM 555 O O . ASN A 1 72 ? -27.656 -11.422 -4.559 1 35.34 72 ASN A O 1
ATOM 559 N N . ASN A 1 73 ? -28.5 -9.469 -3.992 1 32.41 73 ASN A N 1
ATOM 560 C CA . ASN A 1 73 ? -29.781 -10.148 -3.973 1 32.41 73 ASN A CA 1
ATOM 561 C C . ASN A 1 73 ? -30.438 -10.133 -5.348 1 32.41 73 ASN A C 1
ATOM 563 O O . ASN A 1 73 ? -31.25 -9.25 -5.641 1 32.41 73 ASN A O 1
ATOM 567 N N . ILE A 1 74 ? -29.953 -10.594 -6.266 1 34.44 74 ILE A N 1
ATOM 568 C CA . ILE A 1 74 ? -30.719 -10.844 -7.473 1 34.44 74 ILE A CA 1
ATOM 569 C C . ILE A 1 74 ? -31.828 -11.859 -7.172 1 34.44 74 ILE A C 1
ATOM 571 O O . ILE A 1 74 ? -31.547 -13.039 -6.953 1 34.44 74 ILE A O 1
ATOM 575 N N . HIS A 1 75 ? -32.906 -11.438 -6.391 1 30.31 75 HIS A N 1
ATOM 576 C CA . HIS A 1 75 ? -34.062 -12.32 -6.207 1 30.31 75 HIS A CA 1
ATOM 577 C C . HIS A 1 75 ? -34.594 -12.797 -7.551 1 30.31 75 HIS A C 1
ATOM 579 O O . HIS A 1 75 ? -34.844 -11.992 -8.445 1 30.31 75 HIS A O 1
ATOM 585 N N . TYR A 1 76 ? -34.562 -14.039 -7.777 1 29.7 76 TYR A N 1
ATOM 586 C CA . TYR A 1 76 ? -35.25 -14.758 -8.836 1 29.7 76 TYR A CA 1
ATOM 587 C C . TYR A 1 76 ? -36.75 -14.797 -8.57 1 29.7 76 TYR A C 1
ATOM 589 O O . TYR A 1 76 ? -37.188 -15.312 -7.539 1 29.7 76 TYR A O 1
ATOM 597 N N . ASP A 1 77 ? -37.594 -13.945 -8.781 1 29.36 77 ASP A N 1
ATOM 598 C CA . ASP A 1 77 ? -39 -14.281 -8.812 1 29.36 77 ASP A CA 1
ATOM 599 C C . ASP A 1 77 ? -39.281 -15.344 -9.867 1 29.36 77 ASP A C 1
ATOM 601 O O . ASP A 1 77 ? -39.344 -15.039 -11.062 1 29.36 77 ASP A O 1
ATOM 605 N N . TYR A 1 78 ? -39.188 -16.625 -9.586 1 28.44 78 TYR A N 1
ATOM 606 C CA . TYR A 1 78 ? -39.562 -17.766 -10.414 1 28.44 78 TYR A CA 1
ATOM 607 C C . TYR A 1 78 ? -41.031 -17.719 -10.805 1 28.44 78 TYR A C 1
ATOM 609 O O . TYR A 1 78 ? -41.438 -18.312 -11.805 1 28.44 78 TYR A O 1
ATOM 617 N N . GLU A 1 79 ? -42 -17.234 -9.891 1 31.02 79 GLU A N 1
ATOM 618 C CA . GLU A 1 79 ? -43.406 -17.5 -10.188 1 31.02 79 GLU A CA 1
ATOM 619 C C . GLU A 1 79 ? -43.844 -16.797 -11.469 1 31.02 79 GLU A C 1
ATOM 621 O O . GLU A 1 79 ? -44.625 -17.328 -12.234 1 31.02 79 GLU A O 1
ATOM 626 N N . SER A 1 80 ? -43.5 -15.555 -11.602 1 31.81 80 SER A N 1
ATOM 627 C CA . SER A 1 80 ? -44.25 -14.852 -12.633 1 31.81 80 SER A CA 1
ATOM 628 C C . SER A 1 80 ? -43.812 -15.281 -14.031 1 31.81 80 SER A C 1
ATOM 630 O O . SER A 1 80 ? -44.312 -14.766 -15.031 1 31.81 80 SER A O 1
ATOM 632 N N . LEU A 1 81 ? -42.656 -15.992 -14.156 1 31.66 81 LEU A N 1
ATOM 633 C CA . LEU A 1 81 ? -42.281 -16.297 -15.539 1 31.66 81 LEU A CA 1
ATOM 634 C C . LEU A 1 81 ? -43.188 -17.375 -16.109 1 31.66 81 LEU A C 1
ATOM 636 O O . LEU A 1 81 ? -43.031 -17.781 -17.266 1 31.66 81 LEU A O 1
ATOM 640 N N . ASN A 1 82 ? -44.125 -18.047 -15.32 1 27.67 82 ASN A N 1
ATOM 641 C CA . ASN A 1 82 ? -44.875 -19.125 -15.953 1 27.67 82 ASN A CA 1
ATOM 642 C C . ASN A 1 82 ? -45.906 -18.578 -16.922 1 27.67 82 ASN A C 1
ATOM 644 O O . ASN A 1 82 ? -46.562 -19.344 -17.641 1 27.67 82 ASN A O 1
ATOM 648 N N . SER A 1 83 ? -46.688 -17.5 -16.594 1 29.45 83 SER A N 1
ATOM 649 C CA . SER A 1 83 ? -47.938 -17.344 -17.344 1 29.45 83 SER A CA 1
ATOM 650 C C . SER A 1 83 ? -47.688 -16.844 -18.766 1 29.45 83 SER A C 1
ATOM 652 O O . SER A 1 83 ? -48.594 -16.438 -19.453 1 29.45 83 SER A O 1
ATOM 654 N N . LEU A 1 84 ? -46.5 -16.375 -19.141 1 27.39 84 LEU A N 1
ATOM 655 C CA . LEU A 1 84 ? -46.562 -15.867 -20.516 1 27.39 84 LEU A CA 1
ATOM 656 C C . LEU A 1 84 ? -46.812 -17.016 -21.484 1 27.39 84 LEU A C 1
ATOM 658 O O . LEU A 1 84 ? -46.281 -18.109 -21.328 1 27.39 84 LEU A O 1
ATOM 662 N N . SER A 1 85 ? -48 -17.031 -22.172 1 26.84 85 SER A N 1
ATOM 663 C CA . SER A 1 85 ? -48.469 -17.844 -23.266 1 26.84 85 SER A CA 1
ATOM 664 C C . SER A 1 85 ? -47.375 -18.078 -24.312 1 26.84 85 SER A C 1
ATOM 666 O O . SER A 1 85 ? -46.5 -17.234 -24.484 1 26.84 85 SER A O 1
ATOM 668 N N . PRO A 1 86 ? -47.25 -19.375 -24.859 1 28.23 86 PRO A N 1
ATOM 669 C CA . PRO A 1 86 ? -46.312 -19.984 -25.828 1 28.23 86 PRO A CA 1
ATOM 670 C C . PRO A 1 86 ? -46.25 -19.203 -27.141 1 28.23 86 PRO A C 1
ATOM 672 O O . PRO A 1 86 ? -45.625 -19.672 -28.109 1 28.23 86 PRO A O 1
ATOM 675 N N . MET A 1 87 ? -47.281 -18.406 -27.484 1 26.88 87 MET A N 1
ATOM 676 C CA . MET A 1 87 ? -47.438 -18.219 -28.922 1 26.88 87 MET A CA 1
ATOM 677 C C . MET A 1 87 ? -46.219 -17.562 -29.531 1 26.88 87 MET A C 1
ATOM 679 O O . MET A 1 87 ? -46.031 -17.609 -30.75 1 26.88 87 MET A O 1
ATOM 683 N N . ASP A 1 88 ? -45.875 -16.391 -28.953 1 27.05 88 ASP A N 1
ATOM 684 C CA . ASP A 1 88 ? -45.094 -15.648 -29.938 1 27.05 88 ASP A CA 1
ATOM 685 C C . ASP A 1 88 ? -43.781 -16.344 -30.203 1 27.05 88 ASP A C 1
ATOM 687 O O . ASP A 1 88 ? -43.156 -16.875 -29.297 1 27.05 88 ASP A O 1
ATOM 691 N N . GLN A 1 89 ? -43.562 -16.891 -31.484 1 26.66 89 GLN A N 1
ATOM 692 C CA . GLN A 1 89 ? -42.469 -17.609 -32.125 1 26.66 89 GLN A CA 1
ATOM 693 C C . GLN A 1 89 ? -41.125 -17.047 -31.719 1 26.66 89 GLN A C 1
ATOM 695 O O . GLN A 1 89 ? -40.938 -15.82 -31.688 1 26.66 89 GLN A O 1
ATOM 700 N N . PRO A 1 90 ? -40.375 -17.844 -30.938 1 28.39 90 PRO A N 1
ATOM 701 C CA . PRO A 1 90 ? -39.031 -17.469 -30.5 1 28.39 90 PRO A CA 1
ATOM 702 C C . PRO A 1 90 ? -38.219 -16.797 -31.609 1 28.39 90 PRO A C 1
ATOM 704 O O . PRO A 1 90 ? -38.125 -17.328 -32.719 1 28.39 90 PRO A O 1
ATOM 707 N N . HIS A 1 91 ? -38.5 -15.539 -31.844 1 28.2 91 HIS A N 1
ATOM 708 C CA . HIS A 1 91 ? -37.562 -14.977 -32.812 1 28.2 91 HIS A CA 1
ATOM 709 C C . HIS A 1 91 ? -36.188 -15.578 -32.656 1 28.2 91 HIS A C 1
ATOM 711 O O . HIS A 1 91 ? -35.656 -15.664 -31.547 1 28.2 91 HIS A O 1
ATOM 717 N N . ARG A 1 92 ? -35.75 -16.484 -33.5 1 28.45 92 ARG A N 1
ATOM 718 C CA . ARG A 1 92 ? -34.438 -17.094 -33.75 1 28.45 92 ARG A CA 1
ATOM 719 C C . ARG A 1 92 ? -33.312 -16.094 -33.5 1 28.45 92 ARG A C 1
ATOM 721 O O . ARG A 1 92 ? -33.188 -15.094 -34.219 1 28.45 92 ARG A O 1
ATOM 728 N N . LEU A 1 93 ? -33.125 -15.734 -32.375 1 30.94 93 LEU A N 1
ATOM 729 C CA . LEU A 1 93 ? -31.875 -15.109 -32 1 30.94 93 LEU A CA 1
ATOM 730 C C . LEU A 1 93 ? -30.703 -15.75 -32.75 1 30.94 93 LEU A C 1
ATOM 732 O O . LEU A 1 93 ? -30.234 -16.828 -32.375 1 30.94 93 LEU A O 1
ATOM 736 N N . SER A 1 94 ? -30.734 -15.969 -34.031 1 31.8 94 SER A N 1
ATOM 737 C CA . SER A 1 94 ? -29.781 -16.469 -35 1 31.8 94 SER A CA 1
ATOM 738 C C . SER A 1 94 ? -28.359 -16.078 -34.656 1 31.8 94 SER A C 1
ATOM 740 O O . SER A 1 94 ? -27.469 -16.938 -34.625 1 31.8 94 SER A O 1
ATOM 742 N N . GLU A 1 95 ? -27.828 -14.836 -35.094 1 34.25 95 GLU A N 1
ATOM 743 C CA . GLU A 1 95 ? -26.438 -14.523 -35.469 1 34.25 95 GLU A CA 1
ATOM 744 C C . GLU A 1 95 ? -25.578 -14.328 -34.219 1 34.25 95 GLU A C 1
ATOM 746 O O . GLU A 1 95 ? -25.219 -13.195 -33.875 1 34.25 95 GLU A O 1
ATOM 751 N N . ALA A 1 96 ? -25.703 -14.766 -33.25 1 38.38 96 ALA A N 1
ATOM 752 C CA . ALA A 1 96 ? -24.953 -14.852 -31.984 1 38.38 96 ALA A CA 1
ATOM 753 C C . ALA A 1 96 ? -23.516 -15.289 -32.25 1 38.38 96 ALA A C 1
ATOM 755 O O . ALA A 1 96 ? -22.656 -15.188 -31.375 1 38.38 96 ALA A O 1
ATOM 756 N N . SER A 1 97 ? -23.234 -16.109 -33.188 1 44.47 97 SER A N 1
ATOM 757 C CA . SER A 1 97 ? -21.953 -16.672 -33.594 1 44.47 97 SER A CA 1
ATOM 758 C C . SER A 1 97 ? -20.953 -15.562 -33.938 1 44.47 97 SER A C 1
ATOM 760 O O . SER A 1 97 ? -19.734 -15.75 -33.781 1 44.47 97 SER A O 1
ATOM 762 N N . SER A 1 98 ? -21.438 -14.453 -34.469 1 50.38 98 SER A N 1
ATOM 763 C CA . SER A 1 98 ? -20.625 -13.422 -35.094 1 50.38 98 SER A CA 1
ATOM 764 C C . SER A 1 98 ? -19.922 -12.547 -34.062 1 50.38 98 SER A C 1
ATOM 766 O O . SER A 1 98 ? -18.828 -12.047 -34.312 1 50.38 98 SER A O 1
ATOM 768 N N . ASP A 1 99 ? -20.406 -12.523 -32.812 1 63.94 99 ASP A N 1
ATOM 769 C CA . ASP A 1 99 ? -19.891 -11.531 -31.875 1 63.94 99 ASP A CA 1
ATOM 770 C C . ASP A 1 99 ? -18.719 -12.094 -31.078 1 63.94 99 ASP A C 1
ATOM 772 O O . ASP A 1 99 ? -18.078 -11.375 -30.297 1 63.94 99 ASP A O 1
ATOM 776 N N . ASP A 1 100 ? -18.375 -13.297 -31.453 1 74.81 100 ASP A N 1
ATOM 777 C CA . ASP A 1 100 ? -17.375 -13.969 -30.641 1 74.81 100 ASP A CA 1
ATOM 778 C C . ASP A 1 100 ? -15.969 -13.703 -31.172 1 74.81 100 ASP A C 1
ATOM 780 O O . ASP A 1 100 ? -14.977 -13.906 -30.469 1 74.81 100 ASP A O 1
ATOM 784 N N . TRP A 1 101 ? -16.062 -13.156 -32.375 1 86.69 101 TRP A N 1
ATOM 785 C CA . TRP A 1 101 ? -14.742 -12.961 -32.969 1 86.69 101 TRP A CA 1
ATOM 786 C C . TRP A 1 101 ? -14.422 -11.477 -33.125 1 86.69 101 TRP A C 1
ATOM 788 O O . TRP A 1 101 ? -15.32 -10.672 -33.375 1 86.69 101 TRP A O 1
ATOM 798 N N . ILE A 1 102 ? -13.211 -11.203 -33 1 94.75 102 ILE A N 1
ATOM 799 C CA . ILE A 1 102 ? -12.742 -9.828 -33.156 1 94.75 102 ILE A CA 1
ATOM 800 C C . ILE A 1 102 ? -13.008 -9.352 -34.594 1 94.75 102 ILE A C 1
ATOM 802 O O . ILE A 1 102 ? -12.633 -10.023 -35.562 1 94.75 102 ILE A O 1
ATOM 806 N N . THR A 1 103 ? -13.664 -8.289 -34.719 1 94.88 103 THR A N 1
ATOM 807 C CA . THR A 1 103 ? -14 -7.719 -36.031 1 94.88 103 THR A CA 1
ATOM 808 C C . THR A 1 103 ? -12.852 -6.859 -36.562 1 94.88 103 THR A C 1
ATOM 810 O O . THR A 1 103 ? -11.922 -6.539 -35.812 1 94.88 103 THR A O 1
ATOM 813 N N . GLU A 1 104 ? -12.898 -6.535 -37.781 1 94.44 104 GLU A N 1
ATOM 814 C CA . GLU A 1 104 ? -11.867 -5.707 -38.406 1 94.44 104 GLU A CA 1
ATOM 815 C C . GLU A 1 104 ? -11.875 -4.293 -37.844 1 94.44 104 GLU A C 1
ATOM 817 O O . GLU A 1 104 ? -10.82 -3.674 -37.688 1 94.44 104 GLU A O 1
ATOM 822 N N . SER A 1 105 ? -13.07 -3.836 -37.531 1 94.5 105 SER A N 1
ATOM 823 C CA . SER A 1 105 ? -13.156 -2.52 -36.906 1 94.5 105 SER A CA 1
ATOM 824 C C . SER A 1 105 ? -12.453 -2.496 -35.562 1 94.5 105 SER A C 1
ATOM 826 O O . SER A 1 105 ? -11.773 -1.528 -35.219 1 94.5 105 SER A O 1
ATOM 828 N N . ARG A 1 106 ? -12.648 -3.537 -34.844 1 96.31 106 ARG A N 1
ATOM 829 C CA . ARG A 1 106 ? -12 -3.654 -33.531 1 96.31 106 ARG A CA 1
ATOM 830 C C . ARG A 1 106 ? -10.492 -3.791 -33.688 1 96.31 106 ARG A C 1
ATOM 832 O O . ARG A 1 106 ? -9.734 -3.225 -32.906 1 96.31 106 ARG A O 1
ATOM 839 N N . ARG A 1 107 ? -10.062 -4.527 -34.688 1 96.88 107 ARG A N 1
ATOM 840 C CA . ARG A 1 107 ? -8.641 -4.672 -34.969 1 96.88 107 ARG A CA 1
ATOM 841 C C . ARG A 1 107 ? -7.992 -3.312 -35.219 1 96.88 107 ARG A C 1
ATOM 843 O O . ARG A 1 107 ? -6.898 -3.035 -34.719 1 96.88 107 ARG A O 1
ATOM 850 N N . GLN A 1 108 ? -8.648 -2.467 -35.938 1 95.38 108 GLN A N 1
ATOM 851 C CA . GLN A 1 108 ? -8.117 -1.145 -36.25 1 95.38 108 GLN A CA 1
ATOM 852 C C . GLN A 1 108 ? -7.969 -0.302 -35 1 95.38 108 GLN A C 1
ATOM 854 O O . GLN A 1 108 ? -7.012 0.466 -34.875 1 95.38 108 GLN A O 1
ATOM 859 N N . GLU A 1 109 ? -8.914 -0.445 -34.156 1 96.62 109 GLU A N 1
ATOM 860 C CA . GLU A 1 109 ? -8.828 0.256 -32.875 1 96.62 109 GLU A CA 1
ATOM 861 C C . GLU A 1 109 ? -7.625 -0.216 -32.062 1 96.62 109 GLU A C 1
ATOM 863 O O . GLU A 1 109 ? -6.914 0.595 -31.469 1 96.62 109 GLU A O 1
ATOM 868 N N . LEU A 1 110 ? -7.441 -1.511 -32.062 1 97.38 110 LEU A N 1
ATOM 869 C CA . LEU A 1 110 ? -6.309 -2.104 -31.375 1 97.38 110 LEU A CA 1
ATOM 870 C C . LEU A 1 110 ? -4.988 -1.635 -31.969 1 97.38 110 LEU A C 1
ATOM 872 O O . LEU A 1 110 ? -4.047 -1.317 -31.25 1 97.38 110 LEU A O 1
ATOM 876 N N . LEU A 1 111 ? -4.957 -1.57 -33.25 1 96.44 111 LEU A N 1
ATOM 877 C CA . LEU A 1 111 ? -3.744 -1.149 -33.969 1 96.44 111 LEU A CA 1
ATOM 878 C C . LEU A 1 111 ? -3.439 0.319 -33.688 1 96.44 111 LEU A C 1
ATOM 880 O O . LEU A 1 111 ? -2.273 0.71 -33.594 1 96.44 111 LEU A O 1
ATOM 884 N N . HIS A 1 112 ? -4.488 1.094 -33.562 1 95.69 112 HIS A N 1
ATOM 885 C CA . HIS A 1 112 ? -4.293 2.502 -33.25 1 95.69 112 HIS A CA 1
ATOM 886 C C . HIS A 1 112 ? -3.613 2.662 -31.875 1 95.69 112 HIS A C 1
ATOM 888 O O . HIS A 1 112 ? -2.662 3.434 -31.75 1 95.69 112 HIS A O 1
ATOM 894 N N . TRP A 1 113 ? -4.059 1.948 -30.875 1 96.75 113 TRP A N 1
ATOM 895 C CA . TRP A 1 113 ? -3.445 1.987 -29.547 1 96.75 113 TRP A CA 1
ATOM 896 C C . TRP A 1 113 ? -2.018 1.458 -29.594 1 96.75 113 TRP A C 1
ATOM 898 O O . TRP A 1 113 ? -1.114 2.039 -28.984 1 96.75 113 TRP A O 1
ATOM 908 N N . PHE A 1 114 ? -1.86 0.405 -30.344 1 96.94 114 PHE A N 1
ATOM 909 C CA . PHE A 1 114 ? -0.537 -0.196 -30.453 1 96.94 114 PHE A CA 1
ATOM 910 C C . PHE A 1 114 ? 0.453 0.79 -31.062 1 96.94 114 PHE A C 1
ATOM 912 O O . PHE A 1 114 ? 1.588 0.908 -30.594 1 96.94 114 PHE A O 1
ATOM 919 N N . GLN A 1 115 ? 0.057 1.514 -32.031 1 94.5 115 GLN A N 1
ATOM 920 C CA . GLN A 1 115 ? 0.904 2.514 -32.688 1 94.5 115 GLN A CA 1
ATOM 921 C C . GLN A 1 115 ? 1.26 3.637 -31.719 1 94.5 115 GLN A C 1
ATOM 923 O O . GLN A 1 115 ? 2.402 4.098 -31.688 1 94.5 115 GLN A O 1
ATOM 928 N N . THR A 1 116 ? 0.279 4.035 -30.984 1 94.75 116 THR A N 1
ATOM 929 C CA . THR A 1 116 ? 0.509 5.066 -29.984 1 94.75 116 THR A CA 1
ATOM 930 C C . THR A 1 116 ? 1.531 4.602 -28.953 1 94.75 116 THR A C 1
ATOM 932 O O . THR A 1 116 ? 2.418 5.363 -28.562 1 94.75 116 THR A O 1
ATOM 935 N N . PHE A 1 117 ? 1.45 3.354 -28.562 1 95.94 117 PHE A N 1
ATOM 936 C CA . PHE A 1 117 ? 2.348 2.795 -27.562 1 95.94 117 PHE A CA 1
ATOM 937 C C . PHE A 1 117 ? 3.762 2.656 -28.109 1 95.94 117 PHE A C 1
ATOM 939 O O . PHE A 1 117 ? 4.738 2.91 -27.406 1 95.94 117 PHE A O 1
ATOM 946 N N . ARG A 1 118 ? 3.898 2.314 -29.344 1 94.88 118 ARG A N 1
ATOM 947 C CA . ARG A 1 118 ? 5.199 2.193 -29.984 1 94.88 118 ARG A CA 1
ATOM 948 C C . ARG A 1 118 ? 5.906 3.543 -30.047 1 94.88 118 ARG A C 1
ATOM 950 O O . ARG A 1 118 ? 7.121 3.627 -29.844 1 94.88 118 ARG A O 1
ATOM 957 N N . LYS A 1 119 ? 5.133 4.508 -30.344 1 92.94 119 LYS A N 1
ATOM 958 C CA . LYS A 1 119 ? 5.695 5.852 -30.406 1 92.94 119 LYS A CA 1
ATOM 959 C C . LYS A 1 119 ? 6.195 6.312 -29.031 1 92.94 119 LYS A C 1
ATOM 961 O O . LYS A 1 119 ? 7.203 7.012 -28.938 1 92.94 119 LYS A O 1
ATOM 966 N N . LYS A 1 120 ? 5.527 5.906 -28.047 1 89.38 120 LYS A N 1
ATOM 967 C CA . LYS A 1 120 ? 5.895 6.289 -26.688 1 89.38 120 LYS A CA 1
ATOM 968 C C . LYS A 1 120 ? 7.121 5.512 -26.219 1 89.38 120 LYS A C 1
ATOM 970 O O . LYS A 1 120 ? 7.914 6.02 -25.422 1 89.38 120 LYS A O 1
ATOM 975 N N . GLN A 1 121 ? 7.223 4.23 -26.688 1 92.31 121 GLN A N 1
ATOM 976 C CA . GLN A 1 121 ? 8.328 3.367 -26.281 1 92.31 121 GLN A CA 1
ATOM 977 C C . GLN A 1 121 ? 9.047 2.797 -27.516 1 92.31 121 GLN A C 1
ATOM 979 O O . GLN A 1 121 ? 8.969 1.596 -27.781 1 92.31 121 GLN A O 1
ATOM 984 N N . PRO A 1 122 ? 9.93 3.559 -28.062 1 92.88 122 PRO A N 1
ATOM 985 C CA . PRO A 1 122 ? 10.57 3.127 -29.312 1 92.88 122 PRO A CA 1
ATOM 986 C C . PRO A 1 122 ? 11.609 2.031 -29.094 1 92.88 122 PRO A C 1
ATOM 988 O O . PRO A 1 122 ? 12.031 1.375 -30.047 1 92.88 122 PRO A O 1
ATOM 991 N N . ARG A 1 123 ? 11.992 1.806 -27.906 1 91.62 123 ARG A N 1
ATOM 992 C CA . ARG A 1 123 ? 13.039 0.833 -27.609 1 91.62 123 ARG A CA 1
ATOM 993 C C . ARG A 1 123 ? 12.594 -0.579 -27.984 1 91.62 123 ARG A C 1
ATOM 995 O O . ARG A 1 123 ? 13.43 -1.462 -28.188 1 91.62 123 ARG A O 1
ATOM 1002 N N . TYR A 1 124 ? 11.266 -0.842 -28.094 1 93.56 124 TYR A N 1
ATOM 1003 C CA . TYR A 1 124 ? 10.758 -2.184 -28.359 1 93.56 124 TYR A CA 1
ATOM 1004 C C . TYR A 1 124 ? 10.664 -2.441 -29.859 1 93.56 124 TYR A C 1
ATOM 1006 O O . TYR A 1 124 ? 10.516 -3.588 -30.281 1 93.56 124 TYR A O 1
ATOM 1014 N N . GLU A 1 125 ? 10.812 -1.473 -30.703 1 92.38 125 GLU A N 1
ATOM 1015 C CA . GLU A 1 125 ? 10.602 -1.58 -32.156 1 92.38 125 GLU A CA 1
ATOM 1016 C C . GLU A 1 125 ? 11.625 -2.52 -32.781 1 92.38 125 GLU A C 1
ATOM 1018 O O . GLU A 1 125 ? 11.258 -3.396 -33.562 1 92.38 125 GLU A O 1
ATOM 1023 N N . PRO A 1 126 ? 12.875 -2.408 -32.375 1 93.81 126 PRO A N 1
ATOM 1024 C CA . PRO A 1 126 ? 13.859 -3.293 -33 1 93.81 126 PRO A CA 1
ATOM 1025 C C . PRO A 1 126 ? 13.68 -4.754 -32.594 1 93.81 126 PRO A C 1
ATOM 1027 O O . PRO A 1 126 ? 14.203 -5.648 -33.281 1 93.81 126 PRO A O 1
ATOM 1030 N N . LEU A 1 127 ? 12.914 -5 -31.609 1 93.31 127 LEU A N 1
ATOM 1031 C CA . LEU A 1 127 ? 12.742 -6.359 -31.109 1 93.31 127 LEU A CA 1
ATOM 1032 C C . LEU A 1 127 ? 11.625 -7.078 -31.844 1 93.31 127 LEU A C 1
ATOM 1034 O O . LEU A 1 127 ? 11.469 -8.297 -31.734 1 93.31 127 LEU A O 1
ATOM 1038 N N . MET A 1 128 ? 10.828 -6.355 -32.688 1 94.25 128 MET A N 1
ATOM 1039 C CA . MET A 1 128 ? 9.742 -6.977 -33.406 1 94.25 128 MET A CA 1
ATOM 1040 C C . MET A 1 128 ? 9.656 -6.418 -34.844 1 94.25 128 MET A C 1
ATOM 1042 O O . MET A 1 128 ? 8.609 -5.914 -35.25 1 94.25 128 MET A O 1
ATOM 1046 N N . PRO A 1 129 ? 10.633 -6.562 -35.625 1 93.12 129 PRO A N 1
ATOM 1047 C CA . PRO A 1 129 ? 10.688 -5.984 -36.969 1 93.12 129 PRO A CA 1
ATOM 1048 C C . PRO A 1 129 ? 9.617 -6.551 -37.906 1 93.12 129 PRO A C 1
ATOM 1050 O O . PRO A 1 129 ? 9.094 -5.832 -38.75 1 93.12 129 PRO A O 1
ATOM 1053 N N . ASN A 1 130 ? 9.281 -7.789 -37.75 1 92.06 130 ASN A N 1
ATOM 1054 C CA . ASN A 1 130 ? 8.297 -8.414 -38.625 1 92.06 130 ASN A CA 1
ATOM 1055 C C . ASN A 1 130 ? 6.883 -7.953 -38.312 1 92.06 130 ASN A C 1
ATOM 1057 O O . ASN A 1 130 ? 6.066 -7.746 -39.188 1 92.06 130 ASN A O 1
ATOM 1061 N N . LEU A 1 131 ? 6.598 -7.871 -37.031 1 92.88 131 LEU A N 1
ATOM 1062 C CA . LEU A 1 131 ? 5.254 -7.516 -36.594 1 92.88 131 LEU A CA 1
ATOM 1063 C C . LEU A 1 131 ? 4.938 -6.062 -36.969 1 92.88 131 LEU A C 1
ATOM 1065 O O . LEU A 1 131 ? 3.783 -5.719 -37.219 1 92.88 131 LEU A O 1
ATOM 1069 N N . VAL A 1 132 ? 5.961 -5.195 -36.938 1 92 132 VAL A N 1
ATOM 1070 C CA . VAL A 1 132 ? 5.707 -3.77 -37.125 1 92 132 VAL A CA 1
ATOM 1071 C C . VAL A 1 132 ? 5.957 -3.369 -38.562 1 92 132 VAL A C 1
ATOM 1073 O O . VAL A 1 132 ? 5.812 -2.199 -38.938 1 92 132 VAL A O 1
ATOM 1076 N N . HIS A 1 133 ? 6.246 -4.34 -39.344 1 90.44 133 HIS A N 1
ATOM 1077 C CA . HIS A 1 133 ? 6.461 -4.051 -40.781 1 90.44 133 HIS A CA 1
ATOM 1078 C C . HIS A 1 133 ? 5.188 -3.531 -41.438 1 90.44 133 HIS A C 1
ATOM 1080 O O . HIS A 1 133 ? 4.148 -4.195 -41.375 1 90.44 133 HIS A O 1
ATOM 1086 N N . GLU A 1 134 ? 5.281 -2.295 -41.938 1 88.69 134 GLU A N 1
ATOM 1087 C CA . GLU A 1 134 ? 4.117 -1.663 -42.531 1 88.69 134 GLU A CA 1
ATOM 1088 C C . GLU A 1 134 ? 4.09 -1.899 -44.062 1 88.69 134 GLU A C 1
ATOM 1090 O O . GLU A 1 134 ? 5.129 -1.834 -44.719 1 88.69 134 GLU A O 1
ATOM 1095 N N . SER A 1 135 ? 2.975 -2.346 -44.5 1 87.56 135 SER A N 1
ATOM 1096 C CA . SER A 1 135 ? 2.705 -2.502 -45.938 1 87.56 135 SER A CA 1
ATOM 1097 C C . SER A 1 135 ? 1.364 -1.882 -46.312 1 87.56 135 SER A C 1
ATOM 1099 O O . SER A 1 135 ? 0.315 -2.316 -45.812 1 87.56 135 SER A O 1
ATOM 1101 N N . GLY A 1 136 ? 1.318 -0.799 -47.156 1 83.44 136 GLY A N 1
ATOM 1102 C CA . GLY A 1 136 ? 0.09 -0.15 -47.594 1 83.44 136 GLY A CA 1
ATOM 1103 C C . GLY A 1 136 ? -0.644 0.547 -46.469 1 83.44 136 GLY A C 1
ATOM 1104 O O . GLY A 1 136 ? -1.875 0.538 -46.406 1 83.44 136 GLY A O 1
ATOM 1105 N N . GLY A 1 137 ? -0.04 0.895 -45.469 1 82.56 137 GLY A N 1
ATOM 1106 C CA . GLY A 1 137 ? -0.661 1.608 -44.375 1 82.56 137 GLY A CA 1
ATOM 1107 C C . GLY A 1 137 ? -1.185 0.687 -43.281 1 82.56 137 GLY A C 1
ATOM 1108 O O . GLY A 1 137 ? -1.93 1.118 -42.406 1 82.56 137 GLY A O 1
ATOM 1109 N N . ASP A 1 138 ? -0.905 -0.58 -43.438 1 88.69 138 ASP A N 1
ATOM 1110 C CA . ASP A 1 138 ? -1.364 -1.577 -42.469 1 88.69 138 ASP A CA 1
ATOM 1111 C C . ASP A 1 138 ? -0.201 -2.422 -41.969 1 88.69 138 ASP A C 1
ATOM 1113 O O . ASP A 1 138 ? 0.943 -2.232 -42.375 1 88.69 138 ASP A O 1
ATOM 1117 N N . MET A 1 139 ? -0.444 -3.152 -40.938 1 90 139 MET A N 1
ATOM 1118 C CA . MET A 1 139 ? 0.502 -4.125 -40.406 1 90 139 MET A CA 1
ATOM 1119 C C . MET A 1 139 ? -0.017 -5.547 -40.594 1 90 139 MET A C 1
ATOM 1121 O O . MET A 1 139 ? -0.634 -6.105 -39.656 1 90 139 MET A O 1
ATOM 1125 N N . PRO A 1 140 ? 0.399 -6.152 -41.625 1 85 140 PRO A N 1
ATOM 1126 C CA . PRO A 1 140 ? -0.225 -7.422 -42 1 85 140 PRO A CA 1
ATOM 1127 C C . PRO A 1 140 ? 0.076 -8.547 -41.031 1 85 140 PRO A C 1
ATOM 1129 O O . PRO A 1 140 ? -0.71 -9.492 -40.906 1 85 140 PRO A O 1
ATOM 1132 N N . ALA A 1 141 ? 1.194 -8.453 -40.406 1 90.25 141 ALA A N 1
ATOM 1133 C CA . ALA A 1 141 ? 1.543 -9.523 -39.469 1 90.25 141 ALA A CA 1
ATOM 1134 C C . ALA A 1 141 ? 0.625 -9.5 -38.25 1 90.25 141 ALA A C 1
ATOM 1136 O O . ALA A 1 141 ? 0.397 -10.539 -37.594 1 90.25 141 ALA A O 1
ATOM 1137 N N . LEU A 1 142 ? 0.136 -8.297 -37.875 1 94.38 142 LEU A N 1
ATOM 1138 C CA . LEU A 1 142 ? -0.838 -8.148 -36.812 1 94.38 142 LEU A CA 1
ATOM 1139 C C . LEU A 1 142 ? -2.262 -8.266 -37.344 1 94.38 142 LEU A C 1
ATOM 1141 O O . LEU A 1 142 ? -3.045 -7.32 -37.25 1 94.38 142 LEU A O 1
ATOM 1145 N N . ASN A 1 143 ? -2.596 -9.445 -37.844 1 94.06 143 ASN A N 1
ATOM 1146 C CA . ASN A 1 143 ? -3.887 -9.68 -38.469 1 94.06 143 ASN A CA 1
ATOM 1147 C C . ASN A 1 143 ? -4.883 -10.305 -37.5 1 94.06 143 ASN A C 1
ATOM 1149 O O . ASN A 1 143 ? -4.566 -10.523 -36.312 1 94.06 143 ASN A O 1
ATOM 1153 N N . LEU A 1 144 ? -6.027 -10.57 -37.969 1 95.06 144 LEU A N 1
ATOM 1154 C CA . LEU A 1 144 ? -7.117 -11.078 -37.156 1 95.06 144 LEU A CA 1
ATOM 1155 C C . LEU A 1 144 ? -6.816 -12.492 -36.656 1 95.06 144 LEU A C 1
ATOM 1157 O O . LEU A 1 144 ? -7.164 -12.852 -35.531 1 95.06 144 LEU A O 1
ATOM 1161 N N . ASP A 1 145 ? -6.16 -13.227 -37.438 1 94.38 145 ASP A N 1
ATOM 1162 C CA . ASP A 1 145 ? -5.836 -14.602 -37.062 1 94.38 145 ASP A CA 1
ATOM 1163 C C . ASP A 1 145 ? -4.887 -14.625 -35.875 1 94.38 145 ASP A C 1
ATOM 1165 O O . ASP A 1 145 ? -5.07 -15.414 -34.938 1 94.38 145 ASP A O 1
ATOM 1169 N N . MET A 1 146 ? -3.91 -13.789 -36 1 95.31 146 MET A N 1
ATOM 1170 C CA . MET A 1 146 ? -2.963 -13.695 -34.906 1 95.31 146 MET A CA 1
ATOM 1171 C C . MET A 1 146 ? -3.668 -13.281 -33.625 1 95.31 146 MET A C 1
ATOM 1173 O O . MET A 1 146 ? -3.428 -13.859 -32.562 1 95.31 146 MET A O 1
ATOM 1177 N N . MET A 1 147 ? -4.543 -12.312 -33.656 1 96.56 147 MET A N 1
ATOM 1178 C CA . MET A 1 147 ? -5.25 -11.805 -32.5 1 96.56 147 MET A CA 1
ATOM 1179 C C . MET A 1 147 ? -6.211 -12.859 -31.938 1 96.56 147 MET A C 1
ATOM 1181 O O . MET A 1 147 ? -6.355 -12.992 -30.734 1 96.56 147 MET A O 1
ATOM 1185 N N . ARG A 1 148 ? -6.82 -13.562 -32.812 1 96.12 148 ARG A N 1
ATOM 1186 C CA . ARG A 1 148 ? -7.73 -14.617 -32.406 1 96.12 148 ARG A CA 1
ATOM 1187 C C . ARG A 1 148 ? -6.973 -15.766 -31.75 1 96.12 148 ARG A C 1
ATOM 1189 O O . ARG A 1 148 ? -7.461 -16.359 -30.781 1 96.12 148 ARG A O 1
ATOM 1196 N N . ASP A 1 149 ? -5.805 -16.047 -32.25 1 95.81 149 ASP A N 1
ATOM 1197 C CA . ASP A 1 149 ? -4.969 -17.078 -31.656 1 95.81 149 ASP A CA 1
ATOM 1198 C C . ASP A 1 149 ? -4.547 -16.672 -30.234 1 95.81 149 ASP A C 1
ATOM 1200 O O . ASP A 1 149 ? -4.531 -17.5 -29.328 1 95.81 149 ASP A O 1
ATOM 1204 N N . CYS A 1 150 ? -4.168 -15.414 -30.125 1 97.38 150 CYS A N 1
ATOM 1205 C CA . CYS A 1 150 ? -3.789 -14.914 -28.812 1 97.38 150 CYS A CA 1
ATOM 1206 C C . CYS A 1 150 ? -4.957 -14.992 -27.844 1 97.38 150 CYS A C 1
ATOM 1208 O O . CYS A 1 150 ? -4.785 -15.391 -26.688 1 97.38 150 CYS A O 1
ATOM 1210 N N . LEU A 1 151 ? -6.117 -14.602 -28.25 1 97.38 151 LEU A N 1
ATOM 1211 C CA . LEU A 1 151 ? -7.297 -14.625 -27.406 1 97.38 151 LEU A CA 1
ATOM 1212 C C . LEU A 1 151 ? -7.672 -16.062 -27.031 1 97.38 151 LEU A C 1
ATOM 1214 O O . LEU A 1 151 ? -8.086 -16.328 -25.906 1 97.38 151 LEU A O 1
ATOM 1218 N N . LYS A 1 152 ? -7.59 -16.938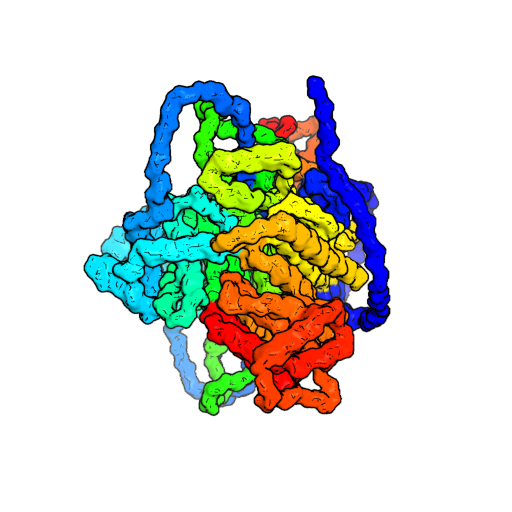 -28.031 1 95.88 152 LYS A N 1
ATOM 1219 C CA . LYS A 1 152 ? -7.848 -18.359 -27.75 1 95.88 152 LYS A CA 1
ATOM 1220 C C . LYS A 1 152 ? -6.895 -18.891 -26.688 1 95.88 152 LYS A C 1
ATOM 1222 O O . LYS A 1 152 ? -7.312 -19.609 -25.781 1 95.88 152 LYS A O 1
ATOM 1227 N N . GLU A 1 153 ? -5.641 -18.547 -26.875 1 94.75 153 GLU A N 1
ATOM 1228 C CA . GLU A 1 153 ? -4.645 -18.953 -25.891 1 94.75 153 GLU A CA 1
ATOM 1229 C C . GLU A 1 153 ? -4.973 -18.391 -24.516 1 94.75 153 GLU A C 1
ATOM 1231 O O . GLU A 1 153 ? -4.809 -19.078 -23.5 1 94.75 153 GLU A O 1
ATOM 1236 N N . PHE A 1 154 ? -5.383 -17.172 -24.469 1 96.44 154 PHE A N 1
ATOM 1237 C CA . PHE A 1 154 ? -5.781 -16.547 -23.203 1 96.44 154 PHE A CA 1
ATOM 1238 C C . PHE A 1 154 ? -6.871 -17.375 -22.531 1 96.44 154 PHE A C 1
ATOM 1240 O O . PHE A 1 154 ? -6.781 -17.672 -21.344 1 96.44 154 PHE A O 1
ATOM 1247 N N . TRP A 1 155 ? -7.906 -17.75 -23.219 1 94.75 155 TRP A N 1
ATOM 1248 C CA . TRP A 1 155 ? -9.039 -18.484 -22.656 1 94.75 155 TRP A CA 1
ATOM 1249 C C . TRP A 1 155 ? -8.633 -19.891 -22.25 1 94.75 155 TRP A C 1
ATOM 1251 O O . TRP A 1 155 ? -9.07 -20.391 -21.203 1 94.75 155 TRP A O 1
ATOM 1261 N N . ASP A 1 156 ? -7.73 -20.469 -22.969 1 91.12 156 ASP A N 1
ATOM 1262 C CA . ASP A 1 156 ? -7.398 -21.875 -22.75 1 91.12 156 ASP A CA 1
ATOM 1263 C C . ASP A 1 156 ? -6.402 -22.047 -21.609 1 91.12 156 ASP A C 1
ATOM 1265 O O . ASP A 1 156 ? -6.488 -23 -20.828 1 91.12 156 ASP A O 1
ATOM 1269 N N . ASN A 1 157 ? -5.527 -21.062 -21.516 1 90.56 157 ASN A N 1
ATOM 1270 C CA . ASN A 1 157 ? -4.414 -21.359 -20.609 1 90.56 157 ASN A CA 1
ATOM 1271 C C . ASN A 1 157 ? -4.23 -20.266 -19.562 1 90.56 157 ASN A C 1
ATOM 1273 O O . ASN A 1 157 ? -3.65 -20.5 -18.516 1 90.56 157 ASN A O 1
ATOM 1277 N N . VAL A 1 158 ? -4.637 -19.062 -19.844 1 93.94 158 VAL A N 1
ATOM 1278 C CA . VAL A 1 158 ? -4.398 -17.969 -18.906 1 93.94 158 VAL A CA 1
ATOM 1279 C C . VAL A 1 158 ? -5.621 -17.781 -18 1 93.94 158 VAL A C 1
ATOM 1281 O O . VAL A 1 158 ? -5.492 -17.672 -16.781 1 93.94 158 VAL A O 1
ATOM 1284 N N . SER A 1 159 ? -6.805 -17.781 -18.562 1 94.12 159 SER A N 1
ATOM 1285 C CA . SER A 1 159 ? -8.055 -17.516 -17.859 1 94.12 159 SER A CA 1
ATOM 1286 C C . SER A 1 159 ? -8.258 -18.484 -16.703 1 94.12 159 SER A C 1
ATOM 1288 O O . SER A 1 159 ? -8.742 -18.094 -15.633 1 94.12 159 SER A O 1
ATOM 1290 N N . PRO A 1 160 ? -7.887 -19.766 -16.859 1 91.44 160 PRO A N 1
ATOM 1291 C CA . PRO A 1 160 ? -8.07 -20.688 -15.742 1 91.44 160 PRO A CA 1
ATOM 1292 C C . PRO A 1 160 ? -7.223 -20.312 -14.523 1 91.44 160 PRO A C 1
ATOM 1294 O O . PRO A 1 160 ? -7.562 -20.688 -13.398 1 91.44 160 PRO A O 1
ATOM 1297 N N . ARG A 1 161 ? -6.195 -19.578 -14.742 1 93.25 161 ARG A N 1
ATOM 1298 C CA . ARG A 1 161 ? -5.355 -19.141 -13.633 1 93.25 161 ARG A CA 1
ATOM 1299 C C . ARG A 1 161 ? -5.984 -17.953 -12.906 1 93.25 161 ARG A C 1
ATOM 1301 O O . ARG A 1 161 ? -5.801 -17.797 -11.695 1 93.25 161 ARG A O 1
ATOM 1308 N N . LEU A 1 162 ? -6.566 -17.156 -13.68 1 95.62 162 LEU A N 1
ATOM 1309 C CA . LEU A 1 162 ? -7.312 -16.016 -13.156 1 95.62 162 LEU A CA 1
ATOM 1310 C C . LEU A 1 162 ? -8.711 -15.961 -13.758 1 95.62 162 LEU A C 1
ATOM 1312 O O . LEU A 1 162 ? -8.992 -15.133 -14.625 1 95.62 162 LEU A O 1
ATOM 1316 N N . PRO A 1 163 ? -9.547 -16.781 -13.203 1 95.75 163 PRO A N 1
ATOM 1317 C CA . PRO A 1 163 ? -10.891 -16.844 -13.766 1 95.75 163 PRO A CA 1
ATOM 1318 C C . PRO A 1 163 ? -11.766 -15.672 -13.336 1 95.75 163 PRO A C 1
ATOM 1320 O O . PRO A 1 163 ? -12.781 -15.875 -12.656 1 95.75 163 PRO A O 1
ATOM 1323 N N . ILE A 1 164 ? -11.477 -14.492 -13.781 1 97.44 164 ILE A N 1
ATOM 1324 C CA . ILE A 1 164 ? -12.141 -13.281 -13.305 1 97.44 164 ILE A CA 1
ATOM 1325 C C . ILE A 1 164 ? -12.984 -12.672 -14.422 1 97.44 164 ILE A C 1
ATOM 1327 O O . ILE A 1 164 ? -13.719 -11.711 -14.203 1 97.44 164 ILE A O 1
ATOM 1331 N N . ILE A 1 165 ? -12.867 -13.164 -15.641 1 97.5 165 ILE A N 1
ATOM 1332 C CA . ILE A 1 165 ? -13.703 -12.758 -16.766 1 97.5 165 ILE A CA 1
ATOM 1333 C C . ILE A 1 165 ? -14.586 -13.93 -17.203 1 97.5 165 ILE A C 1
ATOM 1335 O O . ILE A 1 165 ? -14.086 -15.031 -17.453 1 97.5 165 ILE A O 1
ATOM 1339 N N . HIS A 1 166 ? -15.859 -13.68 -17.219 1 96 166 HIS A N 1
ATOM 1340 C CA . HIS A 1 166 ? -16.781 -14.719 -17.641 1 96 166 HIS A CA 1
ATOM 1341 C C . HIS A 1 166 ? -16.781 -14.867 -19.156 1 96 166 HIS A C 1
ATOM 1343 O O . HIS A 1 166 ? -17.281 -14 -19.875 1 96 166 HIS A O 1
ATOM 1349 N N . GLN A 1 167 ? -16.391 -15.969 -19.641 1 94.25 167 GLN A N 1
ATOM 1350 C CA . GLN A 1 167 ? -16.109 -16.188 -21.062 1 94.25 167 GLN A CA 1
ATOM 1351 C C . GLN A 1 167 ? -17.391 -16.078 -21.891 1 94.25 167 GLN A C 1
ATOM 1353 O O . GLN A 1 167 ? -17.391 -15.469 -22.953 1 94.25 167 GLN A O 1
ATOM 1358 N N . HIS A 1 168 ? -18.438 -16.594 -21.375 1 92.31 168 HIS A N 1
ATOM 1359 C CA . HIS A 1 168 ? -19.641 -16.766 -22.203 1 92.31 168 HIS A CA 1
ATOM 1360 C C . HIS A 1 168 ? -20.453 -15.477 -22.266 1 92.31 168 HIS A C 1
ATOM 1362 O O . HIS A 1 168 ? -21.312 -15.328 -23.141 1 92.31 168 HIS A O 1
ATOM 1368 N N . THR A 1 169 ? -20.219 -14.555 -21.391 1 93.25 169 THR A N 1
ATOM 1369 C CA . THR A 1 169 ? -20.875 -13.266 -21.484 1 93.25 169 THR A CA 1
ATOM 1370 C C . THR A 1 169 ? -19.922 -12.195 -22 1 93.25 169 THR A C 1
ATOM 1372 O O . THR A 1 169 ? -20.297 -11.031 -22.141 1 93.25 169 THR A O 1
ATOM 1375 N N . PHE A 1 170 ? -18.703 -12.617 -22.281 1 95.19 170 PHE A N 1
ATOM 1376 C CA . PHE A 1 170 ? -17.672 -11.695 -22.75 1 95.19 170 PHE A CA 1
ATOM 1377 C C . PHE A 1 170 ? -17.781 -11.469 -24.25 1 95.19 170 PHE A C 1
ATOM 1379 O O . PHE A 1 170 ? -18.078 -12.398 -25 1 95.19 170 PHE A O 1
ATOM 1386 N N . SER A 1 171 ? -17.656 -10.258 -24.656 1 94.5 171 SER A N 1
ATOM 1387 C CA . SER A 1 171 ? -17.578 -9.906 -26.078 1 94.5 171 SER A CA 1
ATOM 1388 C C . SER A 1 171 ? -16.344 -9.062 -26.359 1 94.5 171 SER A C 1
ATOM 1390 O O . SER A 1 171 ? -16.203 -7.949 -25.859 1 94.5 171 SER A O 1
ATOM 1392 N N . PRO A 1 172 ? -15.406 -9.562 -27.203 1 96.06 172 PRO A N 1
ATOM 1393 C CA . PRO A 1 172 ? -14.211 -8.781 -27.547 1 96.06 172 PRO A CA 1
ATOM 1394 C C . PRO A 1 172 ? -14.539 -7.477 -28.266 1 96.06 172 PRO A C 1
ATOM 1396 O O . PRO A 1 172 ? -13.734 -6.543 -28.25 1 96.06 172 PRO A O 1
ATOM 1399 N N . ASN A 1 173 ? -15.711 -7.426 -28.828 1 95.38 173 ASN A N 1
ATOM 1400 C CA . ASN A 1 173 ? -16.078 -6.234 -29.594 1 95.38 173 ASN A CA 1
ATOM 1401 C C . ASN A 1 173 ? -16.781 -5.203 -28.719 1 95.38 173 ASN A C 1
ATOM 1403 O O . ASN A 1 173 ? -16.859 -4.027 -29.078 1 95.38 173 ASN A O 1
ATOM 1407 N N . ARG A 1 174 ? -17.219 -5.637 -27.547 1 94.38 174 ARG A N 1
ATOM 1408 C CA . ARG A 1 174 ? -17.953 -4.719 -26.672 1 94.38 174 ARG A CA 1
ATOM 1409 C C . ARG A 1 174 ? -17.141 -4.375 -25.438 1 94.38 174 ARG A C 1
ATOM 1411 O O . ARG A 1 174 ? -17.328 -3.324 -24.828 1 94.38 174 ARG A O 1
ATOM 1418 N N . CYS A 1 175 ? -16.25 -5.234 -25.062 1 96.31 175 CYS A N 1
ATOM 1419 C CA . CYS A 1 175 ? -15.445 -4.973 -23.875 1 96.31 175 CYS A CA 1
ATOM 1420 C C . CYS A 1 175 ? -14.562 -3.746 -24.078 1 96.31 175 CYS A C 1
ATOM 1422 O O . CYS A 1 175 ? -14.391 -3.271 -25.203 1 96.31 175 CYS A O 1
ATOM 1424 N N . HIS A 1 176 ? -14.109 -3.182 -23 1 97.44 176 HIS A N 1
ATOM 1425 C CA . HIS A 1 176 ? -13.219 -2.031 -23.109 1 97.44 176 HIS A CA 1
ATOM 1426 C C . HIS A 1 176 ? -11.938 -2.395 -23.844 1 97.44 176 HIS A C 1
ATOM 1428 O O . HIS A 1 176 ? -11.352 -3.453 -23.594 1 97.44 176 HIS A O 1
ATOM 1434 N N . VAL A 1 177 ? -11.453 -1.631 -24.688 1 98.06 177 VAL A N 1
ATOM 1435 C CA . VAL A 1 177 ? -10.352 -1.919 -25.594 1 98.06 177 VAL A CA 1
ATOM 1436 C C . VAL A 1 177 ? -9.07 -2.158 -24.797 1 98.06 177 VAL A C 1
ATOM 1438 O O . VAL A 1 177 ? -8.242 -2.99 -25.172 1 98.06 177 VAL A O 1
ATOM 1441 N N . LEU A 1 178 ? -8.859 -1.397 -23.719 1 98.44 178 LEU A N 1
ATOM 1442 C CA . LEU A 1 178 ? -7.656 -1.551 -22.906 1 98.44 178 LEU A CA 1
ATOM 1443 C C . LEU A 1 178 ? -7.625 -2.918 -22.234 1 98.44 178 LEU A C 1
ATOM 1445 O O . LEU A 1 178 ? -6.555 -3.516 -22.094 1 98.44 178 LEU A O 1
ATOM 1449 N N . LEU A 1 179 ? -8.781 -3.408 -21.781 1 98.69 179 LEU A N 1
ATOM 1450 C CA . LEU A 1 179 ? -8.859 -4.762 -21.25 1 98.69 179 LEU A CA 1
ATOM 1451 C C . LEU A 1 179 ? -8.492 -5.793 -22.297 1 98.69 179 LEU A C 1
ATOM 1453 O O . LEU A 1 179 ? -7.738 -6.73 -22.031 1 98.69 179 LEU A O 1
ATOM 1457 N N . LEU A 1 180 ? -9.016 -5.574 -23.469 1 98.56 180 LEU A N 1
ATOM 1458 C CA . LEU A 1 180 ? -8.734 -6.496 -24.562 1 98.56 180 LEU A CA 1
ATOM 1459 C C . LEU A 1 180 ? -7.25 -6.52 -24.891 1 98.56 180 LEU A C 1
ATOM 1461 O O . LEU A 1 180 ? -6.688 -7.578 -25.188 1 98.56 180 LEU A O 1
ATOM 1465 N N . LEU A 1 181 ? -6.613 -5.375 -24.891 1 98.75 181 LEU A N 1
ATOM 1466 C CA . LEU A 1 181 ? -5.18 -5.281 -25.141 1 98.75 181 LEU A CA 1
ATOM 1467 C C . LEU A 1 181 ? -4.395 -6.102 -24.125 1 98.75 181 LEU A C 1
ATOM 1469 O O . LEU A 1 181 ? -3.432 -6.781 -24.484 1 98.75 181 LEU A O 1
ATOM 1473 N N . VAL A 1 182 ? -4.777 -6.051 -22.859 1 98.81 182 VAL A N 1
ATOM 1474 C CA . VAL A 1 182 ? -4.094 -6.797 -21.812 1 98.81 182 VAL A CA 1
ATOM 1475 C C . VAL A 1 182 ? -4.297 -8.297 -22.031 1 98.81 182 VAL A C 1
ATOM 1477 O O . VAL A 1 182 ? -3.357 -9.078 -21.891 1 98.81 182 VAL A O 1
ATOM 1480 N N . MET A 1 183 ? -5.516 -8.672 -22.391 1 98.69 183 MET A N 1
ATOM 1481 C CA . MET A 1 183 ? -5.816 -10.078 -22.656 1 98.69 183 MET A CA 1
ATOM 1482 C C . MET A 1 183 ? -4.988 -10.602 -23.828 1 98.69 183 MET A C 1
ATOM 1484 O O . MET A 1 183 ? -4.418 -11.688 -23.734 1 98.69 183 MET A O 1
ATOM 1488 N N . LEU A 1 184 ? -4.879 -9.828 -24.859 1 98.56 184 LEU A N 1
ATOM 1489 C CA . LEU A 1 184 ? -4.094 -10.219 -26.031 1 98.56 184 LEU A CA 1
ATOM 1490 C C . LEU A 1 184 ? -2.617 -10.344 -25.672 1 98.56 184 LEU A C 1
ATOM 1492 O O . LEU A 1 184 ? -1.935 -11.25 -26.156 1 98.56 184 LEU A O 1
ATOM 1496 N N . SER A 1 185 ? -2.145 -9.406 -24.875 1 98.56 185 SER A N 1
ATOM 1497 C CA . SER A 1 185 ? -0.75 -9.438 -24.453 1 98.56 185 SER A CA 1
ATOM 1498 C C . SER A 1 185 ? -0.445 -10.695 -23.641 1 98.56 185 SER A C 1
ATOM 1500 O O . SER A 1 185 ? 0.605 -11.32 -23.828 1 98.56 185 SER A O 1
ATOM 1502 N N . LEU A 1 186 ? -1.313 -11.07 -22.766 1 98.19 186 LEU A N 1
ATOM 1503 C CA . LEU A 1 186 ? -1.136 -12.289 -21.984 1 98.19 186 LEU A CA 1
ATOM 1504 C C . LEU A 1 186 ? -1.163 -13.523 -22.875 1 98.19 186 LEU A C 1
ATOM 1506 O O . LEU A 1 186 ? -0.373 -14.445 -22.688 1 98.19 186 LEU A O 1
ATOM 1510 N N . GLY A 1 187 ? -2.119 -13.508 -23.828 1 97.62 187 GLY A N 1
ATOM 1511 C CA . GLY A 1 187 ? -2.141 -14.586 -24.797 1 97.62 187 GLY A CA 1
ATOM 1512 C C . GLY A 1 187 ? -0.854 -14.711 -25.594 1 97.62 187 GLY A C 1
ATOM 1513 O O . GLY A 1 187 ? -0.344 -15.812 -25.797 1 97.62 187 GLY A O 1
ATOM 1514 N N . ALA A 1 188 ? -0.344 -13.586 -26.031 1 97.44 188 ALA A N 1
ATOM 1515 C CA . ALA A 1 188 ? 0.897 -13.562 -26.797 1 97.44 188 ALA A CA 1
ATOM 1516 C C . ALA A 1 188 ? 2.068 -14.078 -25.969 1 97.44 188 ALA A C 1
ATOM 1518 O O . ALA A 1 188 ? 2.881 -14.867 -26.453 1 97.44 188 ALA A O 1
ATOM 1519 N N . ALA A 1 189 ? 2.178 -13.641 -24.766 1 94.75 189 ALA A N 1
ATOM 1520 C CA . ALA A 1 189 ? 3.258 -14.062 -23.891 1 94.75 189 ALA A CA 1
ATOM 1521 C C . ALA A 1 189 ? 3.178 -15.562 -23.609 1 94.75 189 ALA A C 1
ATOM 1523 O O . ALA A 1 189 ? 4.203 -16.25 -23.531 1 94.75 189 ALA A O 1
ATOM 1524 N N . SER A 1 190 ? 1.971 -16.078 -23.375 1 92.88 190 SER A N 1
ATOM 1525 C CA . SER A 1 190 ? 1.775 -17.5 -23.141 1 92.88 190 SER A CA 1
ATOM 1526 C C . SER A 1 190 ? 2.168 -18.328 -24.359 1 92.88 190 SER A C 1
ATOM 1528 O O . SER A 1 190 ? 2.809 -19.375 -24.234 1 92.88 190 SER A O 1
ATOM 1530 N N . LEU A 1 191 ? 1.77 -17.828 -25.547 1 93 191 LEU A N 1
ATOM 1531 C CA . LEU A 1 191 ? 2.15 -18.5 -26.781 1 93 191 LEU A CA 1
ATOM 1532 C C . LEU A 1 191 ? 3.666 -18.531 -26.938 1 93 191 LEU A C 1
ATOM 1534 O O . LEU A 1 191 ? 4.23 -19.578 -27.312 1 93 191 LEU A O 1
ATOM 1538 N N . ARG A 1 192 ? 4.281 -17.469 -26.703 1 91.56 192 ARG A N 1
ATOM 1539 C CA . ARG A 1 192 ? 5.734 -17.391 -26.812 1 91.56 192 ARG A CA 1
ATOM 1540 C C . ARG A 1 192 ? 6.41 -18.344 -25.844 1 91.56 192 ARG A C 1
ATOM 1542 O O . ARG A 1 192 ? 7.379 -19.016 -26.203 1 91.56 192 ARG A O 1
ATOM 1549 N N . SER A 1 193 ? 5.938 -18.406 -24.641 1 85.62 193 SER A N 1
ATOM 1550 C CA . SER A 1 193 ? 6.539 -19.234 -23.594 1 85.62 193 SER A CA 1
ATOM 1551 C C . SER A 1 193 ? 6.426 -20.719 -23.953 1 85.62 193 SER A C 1
ATOM 1553 O O . SER A 1 193 ? 7.254 -21.516 -23.516 1 85.62 193 SER A O 1
ATOM 1555 N N . ARG A 1 194 ? 5.461 -21.047 -24.703 1 83.12 194 ARG A N 1
ATOM 1556 C CA . ARG A 1 194 ? 5.227 -22.453 -25.047 1 83.12 194 ARG A CA 1
ATOM 1557 C C . ARG A 1 194 ? 5.887 -22.812 -26.375 1 83.12 194 ARG A C 1
ATOM 1559 O O . ARG A 1 194 ? 6 -23.984 -26.719 1 83.12 194 ARG A O 1
ATOM 1566 N N . ASP A 1 195 ? 6.289 -21.75 -27.047 1 84.75 195 ASP A N 1
ATOM 1567 C CA . ASP A 1 195 ? 6.906 -21.953 -28.344 1 84.75 195 ASP A CA 1
ATOM 1568 C C . ASP A 1 195 ? 8.344 -22.438 -28.203 1 84.75 195 ASP A C 1
ATOM 1570 O O . ASP A 1 195 ? 9.234 -21.672 -27.844 1 84.75 195 ASP A O 1
ATOM 1574 N N . VAL A 1 196 ? 8.68 -23.625 -28.578 1 79 196 VAL A N 1
ATOM 1575 C CA . VAL A 1 196 ? 10.016 -24.219 -28.469 1 79 196 VAL A CA 1
ATOM 1576 C C . VAL A 1 196 ? 10.82 -23.906 -29.719 1 79 196 VAL A C 1
ATOM 1578 O O . VAL A 1 196 ? 12.047 -23.922 -29.703 1 79 196 VAL A O 1
ATOM 1581 N N . THR A 1 197 ? 10.141 -23.453 -30.75 1 83.12 197 THR A N 1
ATOM 1582 C CA . THR A 1 197 ? 10.797 -23.25 -32.031 1 83.12 197 THR A CA 1
ATOM 1583 C C . THR A 1 197 ? 11.43 -21.875 -32.125 1 83.12 197 THR A C 1
ATOM 1585 O O . THR A 1 197 ? 12.352 -21.641 -32.906 1 83.12 197 THR A O 1
ATOM 1588 N N . GLY A 1 198 ? 10.914 -20.984 -31.359 1 83.12 198 GLY A N 1
ATOM 1589 C CA . GLY A 1 198 ? 11.438 -19.625 -31.375 1 83.12 198 GLY A CA 1
ATOM 1590 C C . GLY A 1 198 ? 10.781 -18.75 -32.438 1 83.12 198 GLY A C 1
ATOM 1591 O O . GLY A 1 198 ? 11.117 -17.578 -32.562 1 83.12 198 GLY A O 1
ATOM 1592 N N . GLN A 1 199 ? 9.812 -19.25 -33.125 1 87.56 199 GLN A N 1
ATOM 1593 C CA . GLN A 1 199 ? 9.148 -18.547 -34.219 1 87.56 199 GLN A CA 1
ATOM 1594 C C . GLN A 1 199 ? 8.312 -17.391 -33.688 1 87.56 199 GLN A C 1
ATOM 1596 O O . GLN A 1 199 ? 8.078 -16.406 -34.406 1 87.56 199 GLN A O 1
ATOM 1601 N N . LEU A 1 200 ? 7.898 -17.5 -32.438 1 92.5 200 LEU A N 1
ATOM 1602 C CA . LEU A 1 200 ? 7.02 -16.469 -31.891 1 92.5 200 LEU A CA 1
ATOM 1603 C C . LEU A 1 200 ? 7.781 -15.57 -30.938 1 92.5 200 LEU A C 1
ATOM 1605 O O . LEU A 1 200 ? 7.199 -15.031 -29.984 1 92.5 200 LEU A O 1
ATOM 1609 N N . SER A 1 201 ? 9.031 -15.375 -31.141 1 90.31 201 SER A N 1
ATOM 1610 C CA . SER A 1 201 ? 9.883 -14.602 -30.234 1 90.31 201 SER A CA 1
ATOM 1611 C C . SER A 1 201 ? 9.438 -13.141 -30.188 1 90.31 201 SER A C 1
ATOM 1613 O O . SER A 1 201 ? 9.539 -12.5 -29.141 1 90.31 201 SER A O 1
ATOM 1615 N N . GLU A 1 202 ? 8.875 -12.656 -31.25 1 95.31 202 GLU A N 1
ATOM 1616 C CA . GLU A 1 202 ? 8.5 -11.25 -31.344 1 95.31 202 GLU A CA 1
ATOM 1617 C C . GLU A 1 202 ? 7.246 -10.961 -30.516 1 95.31 202 GLU A C 1
ATOM 1619 O O . GLU A 1 202 ? 6.945 -9.797 -30.219 1 95.31 202 GLU A O 1
ATOM 1624 N N . TYR A 1 203 ? 6.516 -12 -30.156 1 95.81 203 TYR A N 1
ATOM 1625 C CA . TYR A 1 203 ? 5.297 -11.836 -29.359 1 95.81 203 TYR A CA 1
ATOM 1626 C C . TYR A 1 203 ? 5.609 -11.242 -28 1 95.81 203 TYR A C 1
ATOM 1628 O O . TYR A 1 203 ? 4.77 -10.562 -27.391 1 95.81 203 TYR A O 1
ATOM 1636 N N . GLY A 1 204 ? 6.805 -11.484 -27.5 1 94.56 204 GLY A N 1
ATOM 1637 C CA . GLY A 1 204 ? 7.227 -10.891 -26.234 1 94.56 204 GLY A CA 1
ATOM 1638 C C . GLY A 1 204 ? 7.316 -9.375 -26.297 1 94.56 204 GLY A C 1
ATOM 1639 O O . GLY A 1 204 ? 6.801 -8.688 -25.422 1 94.56 204 GLY A O 1
ATOM 1640 N N . ALA A 1 205 ? 7.945 -8.898 -27.328 1 95.75 205 ALA A N 1
ATOM 1641 C CA . ALA A 1 205 ? 8.094 -7.457 -27.5 1 95.75 205 ALA A CA 1
ATOM 1642 C C . ALA A 1 205 ? 6.738 -6.793 -27.75 1 95.75 205 ALA A C 1
ATOM 1644 O O . ALA A 1 205 ? 6.496 -5.684 -27.266 1 95.75 205 ALA A O 1
ATOM 1645 N N . PHE A 1 206 ? 5.922 -7.504 -28.516 1 97.31 206 PHE A N 1
ATOM 1646 C CA . PHE A 1 206 ? 4.559 -7.039 -28.766 1 97.31 206 PHE A CA 1
ATOM 1647 C C . PHE A 1 206 ? 3.805 -6.863 -27.453 1 97.31 206 PHE A C 1
ATOM 1649 O O . PHE A 1 206 ? 3.201 -5.812 -27.219 1 97.31 206 PHE A O 1
ATOM 1656 N N . ALA A 1 207 ? 3.877 -7.832 -26.594 1 97.94 207 ALA A N 1
ATOM 1657 C CA . ALA A 1 207 ? 3.182 -7.793 -25.312 1 97.94 207 ALA A CA 1
ATOM 1658 C C . ALA A 1 207 ? 3.814 -6.77 -24.375 1 97.94 207 ALA A C 1
ATOM 1660 O O . ALA A 1 207 ? 3.109 -6.016 -23.703 1 97.94 207 ALA A O 1
ATOM 1661 N N . ASP A 1 208 ? 5.102 -6.648 -24.359 1 97.38 208 ASP A N 1
ATOM 1662 C CA . ASP A 1 208 ? 5.832 -5.777 -23.438 1 97.38 208 ASP A CA 1
ATOM 1663 C C . ASP A 1 208 ? 5.504 -4.309 -23.688 1 97.38 208 ASP A C 1
ATOM 1665 O O . ASP A 1 208 ? 5.32 -3.535 -22.75 1 97.38 208 ASP A O 1
ATOM 1669 N N . VAL A 1 209 ? 5.5 -3.932 -24.938 1 97.56 209 VAL A N 1
ATOM 1670 C CA . VAL A 1 209 ? 5.27 -2.525 -25.25 1 97.56 209 VAL A CA 1
ATOM 1671 C C . VAL A 1 209 ? 3.861 -2.123 -24.812 1 97.56 209 VAL A C 1
ATOM 1673 O O . VAL A 1 209 ? 3.652 -1.015 -24.312 1 97.56 209 VAL A O 1
ATOM 1676 N N . ILE A 1 210 ? 2.896 -3.006 -25 1 98.12 210 ILE A N 1
ATOM 1677 C CA . ILE A 1 210 ? 1.522 -2.73 -24.594 1 98.12 210 ILE A CA 1
ATOM 1678 C C . ILE A 1 210 ? 1.448 -2.623 -23.078 1 98.12 210 ILE A C 1
ATOM 1680 O O . ILE A 1 210 ? 0.924 -1.642 -22.547 1 98.12 210 ILE A O 1
ATOM 1684 N N . ILE A 1 211 ? 2.047 -3.615 -22.391 1 98.19 211 ILE A N 1
ATOM 1685 C CA . ILE A 1 211 ? 1.961 -3.684 -20.938 1 98.19 211 ILE A CA 1
ATOM 1686 C C . ILE A 1 211 ? 2.672 -2.482 -20.328 1 98.19 211 ILE A C 1
ATOM 1688 O O . ILE A 1 211 ? 2.232 -1.951 -19.297 1 98.19 211 ILE A O 1
ATOM 1692 N N . PHE A 1 212 ? 3.719 -2.051 -20.953 1 96.12 212 PHE A N 1
ATOM 1693 C CA . PHE A 1 212 ? 4.484 -0.917 -20.453 1 96.12 212 PHE A CA 1
ATOM 1694 C C . PHE A 1 212 ? 3.627 0.342 -20.406 1 96.12 212 PHE A C 1
ATOM 1696 O O . PHE A 1 212 ? 3.729 1.14 -19.469 1 96.12 212 PHE A O 1
ATOM 1703 N N . CYS A 1 213 ? 2.727 0.49 -21.312 1 95.94 213 CYS A N 1
ATOM 1704 C CA . CYS A 1 213 ? 2.023 1.755 -21.484 1 95.94 213 CYS A CA 1
ATOM 1705 C C . CYS A 1 213 ? 0.599 1.669 -20.953 1 95.94 213 CYS A C 1
ATOM 1707 O O . CYS A 1 213 ? 0.074 2.643 -20.406 1 95.94 213 CYS A O 1
ATOM 1709 N N . VAL A 1 214 ? -0.006 0.537 -21.109 1 97.56 214 VAL A N 1
ATOM 1710 C CA . VAL A 1 214 ? -1.45 0.405 -20.938 1 97.56 214 VAL A CA 1
ATOM 1711 C C . VAL A 1 214 ? -1.826 0.653 -19.484 1 97.56 214 VAL A C 1
ATOM 1713 O O . VAL A 1 214 ? -2.93 1.121 -19.188 1 97.56 214 VAL A O 1
ATOM 1716 N N . ARG A 1 215 ? -0.974 0.359 -18.516 1 96.25 215 ARG A N 1
ATOM 1717 C CA . ARG A 1 215 ? -1.256 0.59 -17.109 1 96.25 215 ARG A CA 1
ATOM 1718 C C . ARG A 1 215 ? -1.677 2.035 -16.859 1 96.25 215 ARG A C 1
ATOM 1720 O O . ARG A 1 215 ? -2.662 2.291 -16.172 1 96.25 215 ARG A O 1
ATOM 1727 N N . TRP A 1 216 ? -0.959 2.914 -17.438 1 93.06 216 TRP A N 1
ATOM 1728 C CA . TRP A 1 216 ? -1.186 4.336 -17.203 1 93.06 216 TRP A CA 1
ATOM 1729 C C . TRP A 1 216 ? -2.477 4.801 -17.875 1 93.06 216 TRP A C 1
ATOM 1731 O O . TRP A 1 216 ? -3.195 5.645 -17.328 1 93.06 216 TRP A O 1
ATOM 1741 N N . GLU A 1 217 ? -2.729 4.223 -19 1 94.25 217 GLU A N 1
ATOM 1742 C CA . GLU A 1 217 ? -3.979 4.555 -19.688 1 94.25 217 GLU A CA 1
ATOM 1743 C C . GLU A 1 217 ? -5.184 4.09 -18.875 1 94.25 217 GLU A C 1
ATOM 1745 O O . GLU A 1 217 ? -6.207 4.773 -18.812 1 94.25 217 GLU A O 1
ATOM 1750 N N . ILE A 1 218 ? -5.059 2.959 -18.266 1 96.5 218 ILE A N 1
ATOM 1751 C CA . ILE A 1 218 ? -6.141 2.428 -17.453 1 96.5 218 ILE A CA 1
ATOM 1752 C C . ILE A 1 218 ? -6.332 3.311 -16.219 1 96.5 218 ILE A C 1
ATOM 1754 O O . ILE A 1 218 ? -7.457 3.701 -15.898 1 96.5 218 ILE A O 1
ATOM 1758 N N . LEU A 1 219 ? -5.262 3.703 -15.594 1 92.5 219 LEU A N 1
ATOM 1759 C CA . LEU A 1 219 ? -5.32 4.434 -14.328 1 92.5 219 LEU A CA 1
ATOM 1760 C C . LEU A 1 219 ? -5.816 5.859 -14.555 1 92.5 219 LEU A C 1
ATOM 1762 O O . LEU A 1 219 ? -6.348 6.48 -13.633 1 92.5 219 LEU A O 1
ATOM 1766 N N . THR A 1 220 ? -5.617 6.395 -15.727 1 88.81 220 THR A N 1
ATOM 1767 C CA . THR A 1 220 ? -6.035 7.77 -15.992 1 88.81 220 THR A CA 1
ATOM 1768 C C . THR A 1 220 ? -7.449 7.805 -16.562 1 88.81 220 THR A C 1
ATOM 1770 O O . THR A 1 220 ? -7.996 8.883 -16.812 1 88.81 220 THR A O 1
ATOM 1773 N N . SER A 1 221 ? -7.984 6.625 -16.734 1 91.12 221 SER A N 1
ATOM 1774 C CA . SER A 1 221 ? -9.367 6.566 -17.203 1 91.12 221 SER A CA 1
ATOM 1775 C C . SER A 1 221 ? -10.336 7.047 -16.125 1 91.12 221 SER A C 1
ATOM 1777 O O . SER A 1 221 ? -10.094 6.852 -14.938 1 91.12 221 SER A O 1
ATOM 1779 N N . ASP A 1 222 ? -11.438 7.621 -16.516 1 88.44 222 ASP A N 1
ATOM 1780 C CA . ASP A 1 222 ? -12.469 8.078 -15.586 1 88.44 222 ASP A CA 1
ATOM 1781 C C . ASP A 1 222 ? -13.086 6.906 -14.82 1 88.44 222 ASP A C 1
ATOM 1783 O O . ASP A 1 222 ? -13.555 7.07 -13.695 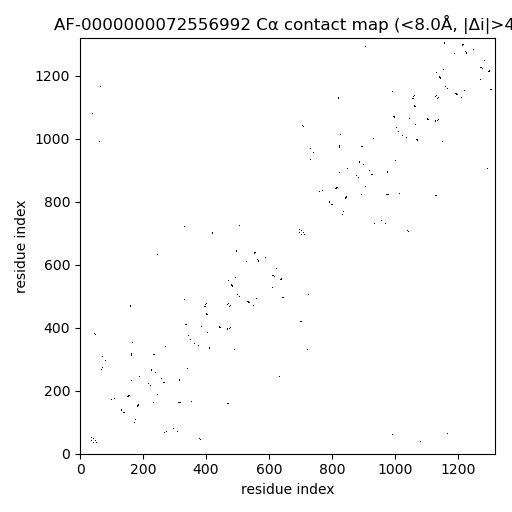1 88.44 222 ASP A O 1
ATOM 1787 N N . ASP A 1 223 ? -12.984 5.746 -15.445 1 92.5 223 ASP A N 1
ATOM 1788 C CA . ASP A 1 223 ? -13.578 4.551 -14.852 1 92.5 223 ASP A CA 1
ATOM 1789 C C . ASP A 1 223 ? -12.742 4.043 -13.68 1 92.5 223 ASP A C 1
ATOM 1791 O O . ASP A 1 223 ? -13.18 3.158 -12.938 1 92.5 223 ASP A O 1
ATOM 1795 N N . SER A 1 224 ? -11.625 4.668 -13.445 1 91.62 224 SER A N 1
ATOM 1796 C CA . SER A 1 224 ? -10.719 4.184 -12.406 1 91.62 224 SER A CA 1
ATOM 1797 C C . SER A 1 224 ? -10.969 4.898 -11.078 1 91.62 224 SER A C 1
ATOM 1799 O O . SER A 1 224 ? -10.398 4.527 -10.055 1 91.62 224 SER A O 1
ATOM 1801 N N . ALA A 1 225 ? -11.805 5.891 -11.086 1 86.69 225 ALA A N 1
ATOM 1802 C CA . ALA A 1 225 ? -12.156 6.566 -9.844 1 86.69 225 ALA A CA 1
ATOM 1803 C C . ALA A 1 225 ? -13.008 5.668 -8.953 1 86.69 225 ALA A C 1
ATOM 1805 O O . ALA A 1 225 ? -13.875 4.941 -9.438 1 86.69 225 ALA A O 1
ATOM 1806 N N . PRO A 1 226 ? -12.789 5.746 -7.652 1 84.94 226 PRO A N 1
ATOM 1807 C CA . PRO A 1 226 ? -13.578 4.895 -6.754 1 84.94 226 PRO A CA 1
ATOM 1808 C C . PRO A 1 226 ? -15.055 5.285 -6.715 1 84.94 226 PRO A C 1
ATOM 1810 O O . PRO A 1 226 ? -15.383 6.473 -6.66 1 84.94 226 PRO A O 1
ATOM 1813 N N . PRO A 1 227 ? -15.898 4.27 -6.793 1 87 227 PRO A N 1
ATOM 1814 C CA . PRO A 1 227 ? -15.641 2.842 -6.992 1 87 227 PRO A CA 1
ATOM 1815 C C . PRO A 1 227 ? -15.242 2.51 -8.43 1 87 227 PRO A C 1
ATOM 1817 O O . PRO A 1 227 ? -15.953 2.867 -9.367 1 87 227 PRO A O 1
ATOM 1820 N N . ALA A 1 228 ? -14.203 1.821 -8.547 1 91.44 228 ALA A N 1
ATOM 1821 C CA . ALA A 1 228 ? -13.664 1.517 -9.867 1 91.44 228 ALA A CA 1
ATOM 1822 C C . ALA A 1 228 ? -14.562 0.531 -10.609 1 91.44 228 ALA A C 1
ATOM 1824 O O . ALA A 1 228 ? -15.164 -0.354 -10 1 91.44 228 ALA A O 1
ATOM 1825 N N . SER A 1 229 ? -14.555 0.68 -11.867 1 94.62 229 SER A N 1
ATOM 1826 C CA . SER A 1 229 ? -15.336 -0.218 -12.711 1 94.62 229 SER A CA 1
ATOM 1827 C C . SER A 1 229 ? -14.727 -1.613 -12.75 1 94.62 229 SER A C 1
ATOM 1829 O O . SER A 1 229 ? -13.523 -1.774 -12.531 1 94.62 229 SER A O 1
ATOM 1831 N N . LEU A 1 230 ? -15.555 -2.57 -13.047 1 95.75 230 LEU A N 1
ATOM 1832 C CA . LEU A 1 230 ? -15.125 -3.965 -13.07 1 95.75 230 LEU A CA 1
ATOM 1833 C C . LEU A 1 230 ? -14.008 -4.168 -14.094 1 95.75 230 LEU A C 1
ATOM 1835 O O . LEU A 1 230 ? -13.008 -4.824 -13.797 1 95.75 230 LEU A O 1
ATOM 1839 N N . TRP A 1 231 ? -14.156 -3.598 -15.305 1 97.56 231 TRP A N 1
ATOM 1840 C CA . TRP A 1 231 ? -13.164 -3.838 -16.344 1 97.56 231 TRP A CA 1
ATOM 1841 C C . TRP A 1 231 ? -11.797 -3.303 -15.93 1 97.56 231 TRP A C 1
ATOM 1843 O O . TRP A 1 231 ? -10.766 -3.875 -16.281 1 97.56 231 TRP A O 1
ATOM 1853 N N . VAL A 1 232 ? -11.805 -2.193 -15.172 1 97.69 232 VAL A N 1
ATOM 1854 C CA . VAL A 1 232 ? -10.562 -1.6 -14.688 1 97.69 232 VAL A CA 1
ATOM 1855 C C . VAL A 1 232 ? -9.859 -2.57 -13.742 1 97.69 232 VAL A C 1
ATOM 1857 O O . VAL A 1 232 ? -8.664 -2.824 -13.875 1 97.69 232 VAL A O 1
ATOM 1860 N N . LEU A 1 233 ? -10.633 -3.098 -12.828 1 97.62 233 LEU A N 1
ATOM 1861 C CA . LEU A 1 233 ? -10.07 -4.008 -11.828 1 97.62 233 LEU A CA 1
ATOM 1862 C C . LEU A 1 233 ? -9.586 -5.297 -12.484 1 97.62 233 LEU A C 1
ATOM 1864 O O . LEU A 1 233 ? -8.523 -5.812 -12.133 1 97.62 233 LEU A O 1
ATOM 1868 N N . GLN A 1 234 ? -10.336 -5.781 -13.422 1 98.38 234 GLN A N 1
ATOM 1869 C CA . GLN A 1 234 ? -9.938 -6.969 -14.164 1 98.38 234 GLN A CA 1
ATOM 1870 C C . GLN A 1 234 ? -8.656 -6.711 -14.953 1 98.38 234 GLN A C 1
ATOM 1872 O O . GLN A 1 234 ? -7.727 -7.523 -14.922 1 98.38 234 GLN A O 1
ATOM 1877 N N . ALA A 1 235 ? -8.617 -5.629 -15.641 1 98.69 235 ALA A N 1
ATOM 1878 C CA . ALA A 1 235 ? -7.465 -5.293 -16.469 1 98.69 235 ALA A CA 1
ATOM 1879 C C . ALA A 1 235 ? -6.207 -5.121 -15.617 1 98.69 235 ALA A C 1
ATOM 1881 O O . ALA A 1 235 ? -5.137 -5.613 -15.977 1 98.69 235 ALA A O 1
ATOM 1882 N N . LEU A 1 236 ? -6.348 -4.449 -14.508 1 98.31 236 LEU A N 1
ATOM 1883 C CA . LEU A 1 236 ? -5.195 -4.199 -13.648 1 98.31 236 LEU A CA 1
ATOM 1884 C C . LEU A 1 236 ? -4.668 -5.5 -13.047 1 98.31 236 LEU A C 1
ATOM 1886 O O . LEU A 1 236 ? -3.455 -5.691 -12.945 1 98.31 236 LEU A O 1
ATOM 1890 N N . LEU A 1 237 ? -5.523 -6.348 -12.641 1 98.25 237 LEU A N 1
ATOM 1891 C CA . LEU A 1 237 ? -5.102 -7.613 -12.055 1 98.25 237 LEU A CA 1
ATOM 1892 C C . LEU A 1 237 ? -4.402 -8.492 -13.094 1 98.25 237 LEU A C 1
ATOM 1894 O O . LEU A 1 237 ? -3.377 -9.109 -12.797 1 98.25 237 LEU A O 1
ATOM 1898 N N . LEU A 1 238 ? -4.984 -8.555 -14.258 1 98.62 238 LEU A N 1
ATOM 1899 C CA . LEU A 1 238 ? -4.363 -9.312 -15.336 1 98.62 238 LEU A CA 1
ATOM 1900 C C . LEU A 1 238 ? -3.012 -8.711 -15.719 1 98.62 238 LEU A C 1
ATOM 1902 O O . LEU A 1 238 ? -2.057 -9.438 -15.992 1 98.62 238 LEU A O 1
ATOM 1906 N N . LEU A 1 239 ? -3.008 -7.441 -15.773 1 98.56 239 LEU A N 1
ATOM 1907 C CA . LEU A 1 239 ? -1.771 -6.73 -16.078 1 98.56 239 LEU A CA 1
ATOM 1908 C C . LEU A 1 239 ? -0.693 -7.043 -15.047 1 98.56 239 LEU A C 1
ATOM 1910 O O . LEU A 1 239 ? 0.459 -7.301 -15.406 1 98.56 239 LEU A O 1
ATOM 1914 N N . GLU A 1 240 ? -1.024 -6.992 -13.812 1 97.94 240 GLU A N 1
ATOM 1915 C CA . GLU A 1 240 ? -0.078 -7.324 -12.758 1 97.94 240 GLU A CA 1
ATOM 1916 C C . GLU A 1 240 ? 0.412 -8.766 -12.883 1 97.94 240 GLU A C 1
ATOM 1918 O O . GLU A 1 240 ? 1.576 -9.055 -12.602 1 97.94 240 GLU A O 1
ATOM 1923 N N . PHE A 1 241 ? -0.521 -9.617 -13.219 1 97.75 241 PHE A N 1
ATOM 1924 C CA . PHE A 1 241 ? -0.167 -11.016 -13.43 1 97.75 241 PHE A CA 1
ATOM 1925 C C . PHE A 1 241 ? 0.913 -11.148 -14.492 1 97.75 241 PHE A C 1
ATOM 1927 O O . PHE A 1 241 ? 1.879 -11.891 -14.32 1 97.75 241 PHE A O 1
ATOM 1934 N N . TYR A 1 242 ? 0.772 -10.406 -15.578 1 97.88 242 TYR A N 1
ATOM 1935 C CA . TYR A 1 242 ? 1.771 -10.367 -16.641 1 97.88 242 TYR A CA 1
ATOM 1936 C C . TYR A 1 242 ? 3.104 -9.844 -16.125 1 97.88 242 TYR A C 1
ATOM 1938 O O . TYR A 1 242 ? 4.148 -10.461 -16.328 1 97.88 242 TYR A O 1
ATOM 1946 N N . GLU A 1 243 ? 3.045 -8.711 -15.461 1 97.38 243 GLU A N 1
ATOM 1947 C CA . GLU A 1 243 ? 4.25 -8.031 -14.984 1 97.38 243 GLU A CA 1
ATOM 1948 C C . GLU A 1 243 ? 5.012 -8.898 -13.984 1 97.38 243 GLU A C 1
ATOM 1950 O O . GLU A 1 243 ? 6.242 -8.906 -13.977 1 97.38 243 GLU A O 1
ATOM 1955 N N . LYS A 1 244 ? 4.355 -9.609 -13.188 1 96.56 244 LYS A N 1
ATOM 1956 C CA . LYS A 1 244 ? 4.98 -10.383 -12.117 1 96.56 244 LYS A CA 1
ATOM 1957 C C . LYS A 1 244 ? 5.727 -11.594 -12.68 1 96.56 244 LYS A C 1
ATOM 1959 O O . LYS A 1 244 ? 6.777 -11.977 -12.156 1 96.56 244 LYS A O 1
ATOM 1964 N N . LEU A 1 245 ? 5.203 -12.148 -13.812 1 94.12 245 LEU A N 1
ATOM 1965 C CA . LEU A 1 245 ? 5.645 -13.516 -14.062 1 94.12 245 LEU A CA 1
ATOM 1966 C C . LEU A 1 245 ? 6.215 -13.656 -15.469 1 94.12 245 LEU A C 1
ATOM 1968 O O . LEU A 1 245 ? 6.973 -14.586 -15.75 1 94.12 245 LEU A O 1
ATOM 1972 N N . TYR A 1 246 ? 5.961 -12.82 -16.453 1 91.5 246 TYR A N 1
ATOM 1973 C CA . TYR A 1 246 ? 6.141 -13.203 -17.844 1 91.5 246 TYR A CA 1
ATOM 1974 C C . TYR A 1 246 ? 7.328 -12.477 -18.469 1 91.5 246 TYR A C 1
ATOM 1976 O O . TYR A 1 246 ? 7.758 -12.805 -19.578 1 91.5 246 TYR A O 1
ATOM 1984 N N . SER A 1 247 ? 7.898 -11.453 -17.781 1 91.69 247 SER A N 1
ATOM 1985 C CA . SER A 1 247 ? 8.805 -10.633 -18.578 1 91.69 247 SER A CA 1
ATOM 1986 C C . SER A 1 247 ? 10.047 -10.25 -17.766 1 91.69 247 SER A C 1
ATOM 1988 O O . SER A 1 247 ? 10.844 -11.117 -17.391 1 91.69 247 SER A O 1
ATOM 1990 N N . SER A 1 248 ? 10.188 -9.008 -17.484 1 93.12 248 SER A N 1
ATOM 1991 C CA . SER A 1 248 ? 11.469 -8.508 -16.984 1 93.12 248 SER A CA 1
ATOM 1992 C C . SER A 1 248 ? 11.414 -8.234 -15.492 1 93.12 248 SER A C 1
ATOM 1994 O O . SER A 1 248 ? 10.336 -8.18 -14.898 1 93.12 248 SER A O 1
ATOM 1996 N N . ARG A 1 249 ? 12.633 -8.094 -14.914 1 92.69 249 ARG A N 1
ATOM 1997 C CA . ARG A 1 249 ? 12.758 -7.688 -13.516 1 92.69 249 ARG A CA 1
ATOM 1998 C C . ARG A 1 249 ? 12.086 -6.34 -13.273 1 92.69 249 ARG A C 1
ATOM 2000 O O . ARG A 1 249 ? 11.453 -6.129 -12.234 1 92.69 249 ARG A O 1
ATOM 2007 N N . LYS A 1 250 ? 12.234 -5.461 -14.242 1 91.56 250 LYS A N 1
ATOM 2008 C CA . LYS A 1 250 ? 11.625 -4.137 -14.133 1 91.56 250 LYS A CA 1
ATOM 2009 C C . LYS A 1 250 ? 10.109 -4.242 -14.008 1 91.56 250 LYS A C 1
ATOM 2011 O O . LYS A 1 250 ? 9.5 -3.547 -13.195 1 91.56 250 LYS A O 1
ATOM 2016 N N . PHE A 1 251 ? 9.5 -5.102 -14.82 1 95.44 251 PHE A N 1
ATOM 2017 C CA . PHE A 1 251 ? 8.062 -5.316 -14.75 1 95.44 251 PHE A CA 1
ATOM 2018 C C . PHE A 1 251 ? 7.664 -5.949 -13.422 1 95.44 251 PHE A C 1
ATOM 2020 O O . PHE A 1 251 ? 6.672 -5.551 -12.812 1 95.44 251 PHE A O 1
ATOM 2027 N N . HIS A 1 252 ? 8.5 -6.93 -13 1 95 252 HIS A N 1
ATOM 2028 C CA . HIS A 1 252 ? 8.234 -7.602 -11.734 1 95 252 HIS A CA 1
ATOM 2029 C C . HIS A 1 252 ? 8.211 -6.613 -10.578 1 95 252 HIS A C 1
ATOM 2031 O O . HIS A 1 252 ? 7.32 -6.672 -9.719 1 95 252 HIS A O 1
ATOM 2037 N N . GLU A 1 253 ? 9.133 -5.715 -10.586 1 92.81 253 GLU A N 1
ATOM 2038 C CA . GLU A 1 253 ? 9.219 -4.707 -9.539 1 92.81 253 GLU A CA 1
ATOM 2039 C C . GLU A 1 253 ? 8.07 -3.711 -9.625 1 92.81 253 GLU A C 1
ATOM 2041 O O . GLU A 1 253 ? 7.523 -3.289 -8.602 1 92.81 253 GLU A O 1
ATOM 2046 N N . ARG A 1 254 ? 7.742 -3.305 -10.805 1 94.38 254 ARG A N 1
ATOM 2047 C CA . ARG A 1 254 ? 6.629 -2.383 -11 1 94.38 254 ARG A CA 1
ATOM 2048 C C . ARG A 1 254 ? 5.328 -2.975 -10.461 1 94.38 254 ARG A C 1
ATOM 2050 O O . ARG A 1 254 ? 4.551 -2.279 -9.805 1 94.38 254 ARG A O 1
ATOM 2057 N N . ALA A 1 255 ? 5.09 -4.273 -10.766 1 96.25 255 ALA A N 1
ATOM 2058 C CA . ALA A 1 255 ? 3.895 -4.941 -10.258 1 96.25 255 ALA A CA 1
ATOM 2059 C C . ALA A 1 255 ? 3.861 -4.914 -8.734 1 96.25 255 ALA A C 1
ATOM 2061 O O . ALA A 1 255 ? 2.805 -4.711 -8.133 1 96.25 255 ALA A O 1
ATOM 2062 N N . HIS A 1 256 ? 4.977 -5.16 -8.148 1 94.62 256 HIS A N 1
ATOM 2063 C CA . HIS A 1 256 ? 5.066 -5.152 -6.695 1 94.62 256 HIS A CA 1
ATOM 2064 C C . HIS A 1 256 ? 4.781 -3.766 -6.133 1 94.62 256 HIS A C 1
ATOM 2066 O O . HIS A 1 256 ? 4.066 -3.631 -5.137 1 94.62 256 HIS A O 1
ATOM 2072 N N . ILE A 1 257 ? 5.289 -2.738 -6.703 1 94 257 ILE A N 1
ATOM 2073 C CA . ILE A 1 257 ? 5.191 -1.366 -6.219 1 94 257 ILE A CA 1
ATOM 2074 C C . ILE A 1 257 ? 3.732 -0.91 -6.254 1 94 257 ILE A C 1
ATOM 2076 O O . ILE A 1 257 ? 3.262 -0.246 -5.328 1 94 257 ILE A O 1
ATOM 2080 N N . TYR A 1 258 ? 2.982 -1.267 -7.23 1 95.88 258 TYR A N 1
ATOM 2081 C CA . TYR A 1 258 ? 1.648 -0.707 -7.426 1 95.88 258 TYR A CA 1
ATOM 2082 C C . TYR A 1 258 ? 0.579 -1.642 -6.875 1 95.88 258 TYR A C 1
ATOM 2084 O O . TYR A 1 258 ? -0.601 -1.285 -6.828 1 95.88 258 TYR A O 1
ATOM 2092 N N . HIS A 1 259 ? 0.986 -2.834 -6.438 1 96.5 259 HIS A N 1
ATOM 2093 C CA . HIS A 1 259 ? 0.022 -3.797 -5.914 1 96.5 259 HIS A CA 1
ATOM 2094 C C . HIS A 1 259 ? -0.743 -3.221 -4.727 1 96.5 259 HIS A C 1
ATOM 2096 O O . HIS A 1 259 ? -1.969 -3.336 -4.656 1 96.5 259 HIS A O 1
ATOM 2102 N N . PRO A 1 260 ? -0.104 -2.539 -3.77 1 95 260 PRO A N 1
ATOM 2103 C CA . PRO A 1 260 ? -0.861 -1.984 -2.645 1 95 260 PRO A CA 1
ATOM 2104 C C . PRO A 1 260 ? -1.854 -0.908 -3.078 1 95 260 PRO A C 1
ATOM 2106 O O . PRO A 1 260 ? -2.922 -0.77 -2.475 1 95 260 PRO A O 1
ATOM 2109 N N . ALA A 1 261 ? -1.449 -0.097 -4.047 1 95.81 261 ALA A N 1
ATOM 2110 C CA . ALA A 1 261 ? -2.375 0.903 -4.57 1 95.81 261 ALA A CA 1
ATOM 2111 C C . ALA A 1 261 ? -3.615 0.242 -5.168 1 95.81 261 ALA A C 1
ATOM 2113 O O . ALA A 1 261 ? -4.73 0.745 -5.012 1 95.81 261 ALA A O 1
ATOM 2114 N N . PHE A 1 262 ? -3.404 -0.864 -5.859 1 96.94 262 PHE A N 1
ATOM 2115 C CA . PHE A 1 262 ? -4.523 -1.619 -6.402 1 96.94 262 PHE A CA 1
ATOM 2116 C C . PHE A 1 262 ? -5.449 -2.098 -5.289 1 96.94 262 PHE A C 1
ATOM 2118 O O . PHE A 1 262 ? -6.672 -1.991 -5.402 1 96.94 262 PHE A O 1
ATOM 2125 N N . LEU A 1 263 ? -4.887 -2.65 -4.23 1 95.31 263 LEU A N 1
ATOM 2126 C CA . LEU A 1 263 ? -5.688 -3.15 -3.117 1 95.31 263 LEU A CA 1
ATOM 2127 C C . LEU A 1 263 ? -6.461 -2.018 -2.451 1 95.31 263 LEU A C 1
ATOM 2129 O O . LEU A 1 263 ? -7.605 -2.207 -2.029 1 95.31 263 LEU A O 1
ATOM 2133 N N . THR A 1 264 ? -5.816 -0.84 -2.332 1 92.69 264 THR A N 1
ATOM 2134 C CA . THR A 1 264 ? -6.504 0.312 -1.758 1 92.69 264 THR A CA 1
ATOM 2135 C C . THR A 1 264 ? -7.668 0.748 -2.645 1 92.69 264 THR A C 1
ATOM 2137 O O . THR A 1 264 ? -8.719 1.149 -2.145 1 92.69 264 THR A O 1
ATOM 2140 N N . LEU A 1 265 ? -7.449 0.705 -3.949 1 92.56 265 LEU A N 1
ATOM 2141 C CA . LEU A 1 265 ? -8.516 0.996 -4.902 1 92.56 265 LEU A CA 1
ATOM 2142 C C . LEU A 1 265 ? -9.68 0.026 -4.727 1 92.56 265 LEU A C 1
ATOM 2144 O O . LEU A 1 265 ? -10.844 0.432 -4.762 1 92.56 265 LEU A O 1
ATOM 2148 N N . LEU A 1 266 ? -9.328 -1.234 -4.547 1 91.5 266 LEU A N 1
ATOM 2149 C CA . LEU A 1 266 ? -10.336 -2.268 -4.332 1 91.5 266 LEU A CA 1
ATOM 2150 C C . LEU A 1 266 ? -11.102 -2.016 -3.041 1 91.5 266 LEU A C 1
ATOM 2152 O O . LEU A 1 266 ? -12.328 -2.176 -3 1 91.5 266 LEU A O 1
ATOM 2156 N N . ARG A 1 267 ? -10.469 -1.572 -1.945 1 87.19 267 ARG A N 1
ATOM 2157 C CA . ARG A 1 267 ? -11.078 -1.314 -0.644 1 87.19 267 ARG A CA 1
ATOM 2158 C C . ARG A 1 267 ? -12.078 -0.162 -0.724 1 87.19 267 ARG A C 1
ATOM 2160 O O . ARG A 1 267 ? -13.125 -0.198 -0.082 1 87.19 267 ARG A O 1
ATOM 2167 N N . ARG A 1 268 ? -11.758 0.865 -1.442 1 85 268 ARG A N 1
ATOM 2168 C CA . ARG A 1 268 ? -12.594 2.055 -1.528 1 85 268 ARG A CA 1
ATOM 2169 C C . ARG A 1 268 ? -13.867 1.772 -2.322 1 85 268 ARG A C 1
ATOM 2171 O O . ARG A 1 268 ? -14.875 2.455 -2.148 1 85 268 ARG A O 1
ATOM 2178 N N . GLY A 1 269 ? -14.016 0.764 -3.08 1 74.44 269 GLY A N 1
ATOM 2179 C CA . GLY A 1 269 ? -15.219 0.41 -3.816 1 74.44 269 GLY A CA 1
ATOM 2180 C C . GLY A 1 269 ? -16.094 -0.584 -3.08 1 74.44 269 GLY A C 1
ATOM 2181 O O . GLY A 1 269 ? -17.25 -0.808 -3.465 1 74.44 269 GLY A O 1
ATOM 2182 N N . SER A 1 270 ? -15.656 -1.127 -2.029 1 66.62 270 SER A N 1
ATOM 2183 C CA . SER A 1 270 ? -16.266 -2.041 -1.068 1 66.62 270 SER A CA 1
ATOM 2184 C C . SER A 1 270 ? -16.734 -3.326 -1.745 1 66.62 270 SER A C 1
ATOM 2186 O O . SER A 1 270 ? -17.812 -3.828 -1.458 1 66.62 270 SER A O 1
ATOM 2188 N N . PRO A 1 271 ? -16.031 -3.73 -2.707 1 75.44 271 PRO A N 1
ATOM 2189 C CA . PRO A 1 271 ? -16.406 -5.043 -3.24 1 75.44 271 PRO A CA 1
ATOM 2190 C C . PRO A 1 271 ? -16.109 -6.18 -2.27 1 75.44 271 PRO A C 1
ATOM 2192 O O . PRO A 1 271 ? -16.562 -7.309 -2.477 1 75.44 271 PRO A O 1
ATOM 2195 N N . LEU A 1 272 ? -15.484 -5.906 -1.229 1 75.25 272 LEU A N 1
ATOM 2196 C CA . LEU A 1 272 ? -15.031 -6.918 -0.284 1 75.25 272 LEU A CA 1
ATOM 2197 C C . LEU A 1 272 ? -16.172 -7.379 0.613 1 75.25 272 LEU A C 1
ATOM 2199 O O . LEU A 1 272 ? -16.062 -8.406 1.29 1 75.25 272 LEU A O 1
ATOM 2203 N N . ILE A 1 273 ? -17.188 -6.531 0.727 1 66.44 273 ILE A N 1
ATOM 2204 C CA . ILE A 1 273 ? -18.281 -6.816 1.638 1 66.44 273 ILE A CA 1
ATOM 2205 C C . ILE A 1 273 ? -19.547 -7.152 0.838 1 66.44 273 ILE A C 1
ATOM 2207 O O . ILE A 1 273 ? -19.953 -6.383 -0.032 1 66.44 273 ILE A O 1
ATOM 2211 N N . GLY A 1 274 ? -19.984 -8.422 0.987 1 57.03 274 GLY A N 1
ATOM 2212 C CA . GLY A 1 274 ? -21.219 -8.828 0.319 1 57.03 274 GLY A CA 1
ATOM 2213 C C . GLY A 1 274 ? -22.469 -8.281 0.983 1 57.03 274 GLY A C 1
ATOM 2214 O O . GLY A 1 274 ? -22.391 -7.711 2.072 1 57.03 274 GLY A O 1
ATOM 2215 N N . ARG A 1 275 ? -23.625 -8.133 0.485 1 50.31 275 ARG A N 1
ATOM 2216 C CA . ARG A 1 275 ? -24.891 -7.688 1.064 1 50.31 275 ARG A CA 1
ATOM 2217 C C . ARG A 1 275 ? -25.406 -8.68 2.098 1 50.31 275 ARG A C 1
ATOM 2219 O O . ARG A 1 275 ? -25.406 -9.891 1.851 1 50.31 275 ARG A O 1
ATOM 2226 N N . THR A 1 276 ? -25.469 -8.43 3.498 1 36.94 276 THR A N 1
ATOM 2227 C CA . THR A 1 276 ? -26.25 -9.266 4.398 1 36.94 276 THR A CA 1
ATOM 2228 C C . THR A 1 276 ? -27.734 -9.188 4.039 1 36.94 276 THR A C 1
ATOM 2230 O O . THR A 1 276 ? -28.203 -8.18 3.518 1 36.94 276 THR A O 1
ATOM 2233 N N . GLY A 1 277 ? -28.5 -10.18 3.941 1 32.62 277 GLY A N 1
ATOM 2234 C CA . GLY A 1 277 ? -29.922 -10.383 3.791 1 32.62 277 GLY A CA 1
ATOM 2235 C C . GLY A 1 277 ? -30.766 -9.32 4.48 1 32.62 277 GLY A C 1
ATOM 2236 O O . GLY A 1 277 ? -31.984 -9.266 4.309 1 32.62 277 GLY A O 1
ATOM 2237 N N . SER A 1 278 ? -30.516 -8.961 5.754 1 30.28 278 SER A N 1
ATOM 2238 C CA . SER A 1 278 ? -31.531 -8.227 6.5 1 30.28 278 SER A CA 1
ATOM 2239 C C . SER A 1 278 ? -31.656 -6.793 5.988 1 30.28 278 SER A C 1
ATOM 2241 O O . SER A 1 278 ? -32.281 -5.949 6.637 1 30.28 278 SER A O 1
ATOM 2243 N N . GLU A 1 279 ? -30.766 -6.227 5.383 1 32.94 279 GLU A N 1
ATOM 2244 C CA . GLU A 1 279 ? -31.078 -4.82 5.145 1 32.94 279 GLU A CA 1
ATOM 2245 C C . GLU A 1 279 ? -32.375 -4.668 4.324 1 32.94 279 GLU A C 1
ATOM 2247 O O . GLU A 1 279 ? -32.75 -5.582 3.586 1 32.94 279 GLU A O 1
ATOM 2252 N N . SER A 1 280 ? -33.156 -3.475 4.746 1 31.52 280 SER A N 1
ATOM 2253 C CA . SER A 1 280 ? -34.406 -2.92 4.191 1 31.52 280 SER A CA 1
ATOM 2254 C C . SER A 1 280 ? -34.344 -2.867 2.67 1 31.52 280 SER A C 1
ATOM 2256 O O . SER A 1 280 ? -33.25 -2.809 2.082 1 31.52 280 SER A O 1
ATOM 2258 N N . PRO A 1 281 ? -35.438 -2.877 2.043 1 30.91 281 PRO A N 1
ATOM 2259 C CA . PRO A 1 281 ? -35.656 -2.67 0.609 1 30.91 281 PRO A CA 1
ATOM 2260 C C . PRO A 1 281 ? -34.812 -1.515 0.054 1 30.91 281 PRO A C 1
ATOM 2262 O O . PRO A 1 281 ? -34.438 -0.62 0.804 1 30.91 281 PRO A O 1
ATOM 2265 N N . PRO A 1 282 ? -34.281 -1.508 -1.113 1 33.47 282 PRO A N 1
ATOM 2266 C CA . PRO A 1 282 ? -33.688 -0.358 -1.792 1 33.47 282 PRO A CA 1
ATOM 2267 C C . PRO A 1 282 ? -34.344 0.963 -1.422 1 33.47 282 PRO A C 1
ATOM 2269 O O . PRO A 1 282 ? -35.562 1.039 -1.352 1 33.47 282 PRO A O 1
ATOM 2272 N N . GLU A 1 283 ? -33.969 1.753 -0.541 1 32.97 283 GLU A N 1
ATOM 2273 C CA . GLU A 1 283 ? -34.625 3.043 -0.527 1 32.97 283 GLU A CA 1
ATOM 2274 C C . GLU A 1 283 ? -35 3.492 -1.94 1 32.97 283 GLU A C 1
ATOM 2276 O O . GLU A 1 283 ? -34.219 3.273 -2.881 1 32.97 283 GLU A O 1
ATOM 2281 N N . PRO A 1 284 ? -36.312 3.922 -2.281 1 31.17 284 PRO A N 1
ATOM 2282 C CA . PRO A 1 284 ? -36.719 4.465 -3.572 1 31.17 284 PRO A CA 1
ATOM 2283 C C . PRO A 1 284 ? -35.75 5.52 -4.113 1 31.17 284 PRO A C 1
ATOM 2285 O O . PRO A 1 284 ? -35.406 6.465 -3.402 1 31.17 284 PRO A O 1
ATOM 2288 N N . ASP A 1 285 ? -34.719 5.348 -4.738 1 32.09 285 ASP A N 1
ATOM 2289 C CA . ASP A 1 285 ? -34.25 6.473 -5.547 1 32.09 285 ASP A CA 1
ATOM 2290 C C . ASP A 1 285 ? -35.438 7.367 -5.953 1 32.09 285 ASP A C 1
ATOM 2292 O O . ASP A 1 285 ? -36.469 6.871 -6.391 1 32.09 285 ASP A O 1
ATOM 2296 N N . THR A 1 286 ? -35.688 8.523 -5.32 1 31.5 286 THR A N 1
ATOM 2297 C CA . THR A 1 286 ? -36.562 9.57 -5.793 1 31.5 286 THR A CA 1
ATOM 2298 C C . THR A 1 286 ? -36.562 9.633 -7.316 1 31.5 286 THR A C 1
ATOM 2300 O O . THR A 1 286 ? -36.5 10.719 -7.895 1 31.5 286 THR A O 1
ATOM 2303 N N . LEU A 1 287 ? -35.906 8.977 -8.195 1 29.95 287 LEU A N 1
ATOM 2304 C CA . LEU A 1 287 ? -36.562 9.102 -9.484 1 29.95 287 LEU A CA 1
ATOM 2305 C C . LEU A 1 287 ? -38.062 8.898 -9.328 1 29.95 287 LEU A C 1
ATOM 2307 O O . LEU A 1 287 ? -38.531 8.234 -8.391 1 29.95 287 LEU A O 1
ATOM 2311 N N . GLY A 1 288 ? -38.844 9.891 -9.992 1 28.05 288 GLY A N 1
ATOM 2312 C CA . GLY A 1 288 ? -40.312 9.945 -10.078 1 28.05 288 GLY A CA 1
ATOM 2313 C C . GLY A 1 288 ? -40.969 8.594 -9.891 1 28.05 288 GLY A C 1
ATOM 2314 O O . GLY A 1 288 ? -40.312 7.562 -9.891 1 28.05 288 GLY A O 1
ATOM 2315 N N . PRO A 1 289 ? -42.312 8.727 -9.359 1 31.34 289 PRO A N 1
ATOM 2316 C CA . PRO A 1 289 ? -43.281 7.645 -9.297 1 31.34 289 PRO A CA 1
ATOM 2317 C C . PRO A 1 289 ? -43.094 6.621 -10.414 1 31.34 289 PRO A C 1
ATOM 2319 O O . PRO A 1 289 ? -43.594 5.488 -10.305 1 31.34 289 PRO A O 1
ATOM 2322 N N . ASP A 1 290 ? -42.781 7.203 -11.609 1 29.48 290 ASP A N 1
ATOM 2323 C CA . ASP A 1 290 ? -43.094 6.383 -12.773 1 29.48 290 ASP A CA 1
ATOM 2324 C C . ASP A 1 290 ? -42.188 5.172 -12.867 1 29.48 290 ASP A C 1
ATOM 2326 O O . ASP A 1 290 ? -42.312 4.348 -13.773 1 29.48 290 ASP A O 1
ATOM 2330 N N . ARG A 1 291 ? -40.875 5.355 -12.453 1 30.69 291 ARG A N 1
ATOM 2331 C CA . ARG A 1 291 ? -40.156 4.172 -12.938 1 30.69 291 ARG A CA 1
ATOM 2332 C C . ARG A 1 291 ? -40.344 3 -11.977 1 30.69 291 ARG A C 1
ATOM 2334 O O . ARG A 1 291 ? -39.375 2.537 -11.375 1 30.69 291 ARG A O 1
ATOM 2341 N N . GLN A 1 292 ? -41.188 3.084 -10.977 1 32.72 292 GLN A N 1
ATOM 2342 C CA . GLN A 1 292 ? -41.812 1.875 -10.43 1 32.72 292 GLN A CA 1
ATOM 2343 C C . GLN A 1 292 ? -42.156 0.881 -11.531 1 32.72 292 GLN A C 1
ATOM 2345 O O . GLN A 1 292 ? -43.312 0.678 -11.852 1 32.72 292 GLN A O 1
ATOM 2350 N N . THR A 1 293 ? -41.5 1.069 -12.727 1 32.38 293 THR A N 1
ATOM 2351 C CA . THR A 1 293 ? -42.031 -0.036 -13.516 1 32.38 293 THR A CA 1
ATOM 2352 C C . THR A 1 293 ? -42.062 -1.326 -12.703 1 32.38 293 THR A C 1
ATOM 2354 O O . THR A 1 293 ? -41.094 -1.62 -11.984 1 32.38 293 THR A O 1
ATOM 2357 N N . PRO A 1 294 ? -43.094 -1.924 -12.484 1 32.84 294 PRO A N 1
ATOM 2358 C CA . PRO A 1 294 ? -43.281 -3.305 -12.031 1 32.84 294 PRO A CA 1
ATOM 2359 C C . PRO A 1 294 ? -42.031 -4.168 -12.266 1 32.84 294 PRO A C 1
ATOM 2361 O O . PRO A 1 294 ? -41.188 -3.826 -13.094 1 32.84 294 PRO A O 1
ATOM 2364 N N . ASN A 1 295 ? -41.688 -5.133 -11.32 1 36.81 295 ASN A N 1
ATOM 2365 C CA . ASN A 1 295 ? -40.906 -6.359 -11.484 1 36.81 295 ASN A CA 1
ATOM 2366 C C . ASN A 1 295 ? -40.812 -6.77 -12.953 1 36.81 295 ASN A C 1
ATOM 2368 O O . ASN A 1 295 ? -41.594 -7.598 -13.422 1 36.81 295 ASN A O 1
ATOM 2372 N N . MET A 1 296 ? -40.844 -5.961 -13.773 1 38.97 296 MET A N 1
ATOM 2373 C CA . MET A 1 296 ? -40.688 -6.453 -15.141 1 38.97 296 MET A CA 1
ATOM 2374 C C . MET A 1 296 ? -39.531 -7.43 -15.242 1 38.97 296 MET A C 1
ATOM 2376 O O . MET A 1 296 ? -38.406 -7.121 -14.797 1 38.97 296 MET A O 1
ATOM 2380 N N . ALA A 1 297 ? -39.719 -8.695 -15.297 1 45.59 297 ALA A N 1
ATOM 2381 C CA . ALA A 1 297 ? -38.938 -9.891 -15.562 1 45.59 297 ALA A CA 1
ATOM 2382 C C . ALA A 1 297 ? -37.688 -9.562 -16.422 1 45.59 297 ALA A C 1
ATOM 2384 O O . ALA A 1 297 ? -37.844 -9.117 -17.562 1 45.59 297 ALA A O 1
ATOM 2385 N N . LEU A 1 298 ? -36.562 -9.031 -15.766 1 57.56 298 LEU A N 1
ATOM 2386 C CA . LEU A 1 298 ? -35.375 -8.898 -16.594 1 57.56 298 LEU A CA 1
ATOM 2387 C C . LEU A 1 298 ? -35.312 -9.992 -17.656 1 57.56 298 LEU A C 1
ATOM 2389 O O . LEU A 1 298 ? -35.781 -11.117 -17.422 1 57.56 298 LEU A O 1
ATOM 2393 N N . ASP A 1 299 ? -35.125 -9.664 -18.859 1 78.38 299 ASP A N 1
ATOM 2394 C CA . ASP A 1 299 ? -34.812 -10.664 -19.891 1 78.38 299 ASP A CA 1
ATOM 2395 C C . ASP A 1 299 ? -33.719 -11.617 -19.422 1 78.38 299 ASP A C 1
ATOM 2397 O O . ASP A 1 299 ? -32.906 -11.258 -18.594 1 78.38 299 ASP A O 1
ATOM 2401 N N . SER A 1 300 ? -33.938 -12.859 -19.562 1 80.69 300 SER A N 1
ATOM 2402 C CA . SER A 1 300 ? -33.031 -13.938 -19.172 1 80.69 300 SER A CA 1
ATOM 2403 C C . SER A 1 300 ? -31.578 -13.57 -19.469 1 80.69 300 SER A C 1
ATOM 2405 O O . SER A 1 300 ? -30.688 -13.844 -18.656 1 80.69 300 SER A O 1
ATOM 2407 N N . ARG A 1 301 ? -31.375 -12.867 -20.422 1 84.38 301 ARG A N 1
ATOM 2408 C CA . ARG A 1 301 ? -30.016 -12.516 -20.828 1 84.38 301 ARG A CA 1
ATOM 2409 C C . ARG A 1 301 ? -29.469 -11.383 -19.969 1 84.38 301 ARG A C 1
ATOM 2411 O O . ARG A 1 301 ? -28.297 -11.391 -19.609 1 84.38 301 ARG A O 1
ATOM 2418 N N . THR A 1 302 ? -30.25 -10.453 -19.719 1 86.38 302 THR A N 1
ATOM 2419 C CA . THR A 1 302 ? -29.828 -9.336 -18.875 1 86.38 302 THR A CA 1
ATOM 2420 C C . THR A 1 302 ? -29.516 -9.805 -17.469 1 86.38 302 THR A C 1
ATOM 2422 O O . THR A 1 302 ? -28.562 -9.352 -16.844 1 86.38 302 THR A O 1
ATOM 2425 N N . TRP A 1 303 ? -30.328 -10.648 -17.062 1 85.5 303 TRP A N 1
ATOM 2426 C CA . TRP A 1 303 ? -30.094 -11.227 -15.742 1 85.5 303 TRP A CA 1
ATOM 2427 C C . TRP A 1 303 ? -28.75 -11.969 -15.711 1 85.5 303 TRP A C 1
ATOM 2429 O O . TRP A 1 303 ? -27.969 -11.828 -14.773 1 85.5 303 TRP A O 1
ATOM 2439 N N . TRP A 1 304 ? -28.578 -12.805 -16.703 1 90.31 304 TRP A N 1
ATOM 2440 C CA . TRP A 1 304 ? -27.344 -13.586 -16.812 1 90.31 304 TRP A CA 1
ATOM 2441 C C . TRP A 1 304 ? -26.125 -12.68 -16.844 1 90.31 304 TRP A C 1
ATOM 2443 O O . TRP A 1 304 ? -25.109 -12.961 -16.188 1 90.31 304 TRP A O 1
ATOM 2453 N N . ALA A 1 305 ? -26.234 -11.594 -17.484 1 89.94 305 ALA A N 1
ATOM 2454 C CA . ALA A 1 305 ? -25.125 -10.648 -17.578 1 89.94 305 ALA A CA 1
ATOM 2455 C C . ALA A 1 305 ? -24.844 -10 -16.219 1 89.94 305 ALA A C 1
ATOM 2457 O O . ALA A 1 305 ? -23.688 -9.82 -15.852 1 89.94 305 ALA A O 1
ATOM 2458 N N . ARG A 1 306 ? -25.828 -9.625 -15.57 1 89.31 306 ARG A N 1
ATOM 2459 C CA . ARG A 1 306 ? -25.672 -9.016 -14.258 1 89.31 306 ARG A CA 1
ATOM 2460 C C . ARG A 1 306 ? -25.109 -10.008 -13.25 1 89.31 306 ARG A C 1
ATOM 2462 O O . ARG A 1 306 ? -24.281 -9.648 -12.414 1 89.31 306 ARG A O 1
ATOM 2469 N N . TRP A 1 307 ? -25.641 -11.195 -13.352 1 89.31 307 TRP A N 1
ATOM 2470 C CA . TRP A 1 307 ? -25.125 -12.258 -12.5 1 89.31 307 TRP A CA 1
ATOM 2471 C C . TRP A 1 307 ? -23.625 -12.469 -12.742 1 89.31 307 TRP A C 1
ATOM 2473 O O . TRP A 1 307 ? -22.844 -12.57 -11.797 1 89.31 307 TRP A O 1
ATOM 2483 N N . ALA A 1 308 ? -23.25 -12.531 -13.984 1 93.56 308 ALA A N 1
ATOM 2484 C CA . ALA A 1 308 ? -21.859 -12.742 -14.367 1 93.56 308 ALA A CA 1
ATOM 2485 C C . ALA A 1 308 ? -20.969 -11.594 -13.875 1 93.56 308 ALA A C 1
ATOM 2487 O O . ALA A 1 308 ? -19.828 -11.812 -13.453 1 93.56 308 ALA A O 1
ATOM 2488 N N . GLU A 1 309 ? -21.484 -10.406 -13.945 1 92.75 309 GLU A N 1
ATOM 2489 C CA . GLU A 1 309 ? -20.734 -9.242 -13.492 1 92.75 309 GLU A CA 1
ATOM 2490 C C . GLU A 1 309 ? -20.5 -9.297 -11.984 1 92.75 309 GLU A C 1
ATOM 2492 O O . GLU A 1 309 ? -19.391 -8.984 -11.516 1 92.75 309 GLU A O 1
ATOM 2497 N N . THR A 1 310 ? -21.469 -9.641 -11.273 1 90.75 310 THR A N 1
ATOM 2498 C CA . THR A 1 310 ? -21.344 -9.734 -9.82 1 90.75 310 THR A CA 1
ATOM 2499 C C . THR A 1 310 ? -20.359 -10.828 -9.43 1 90.75 310 THR A C 1
ATOM 2501 O O . THR A 1 310 ? -19.5 -10.625 -8.578 1 90.75 310 THR A O 1
ATOM 2504 N N . GLU A 1 311 ? -20.516 -11.969 -10.086 1 93.12 311 GLU A N 1
ATOM 2505 C CA . GLU A 1 311 ? -19.609 -13.078 -9.812 1 93.12 311 GLU A CA 1
ATOM 2506 C C . GLU A 1 311 ? -18.188 -12.734 -10.211 1 93.12 311 GLU A C 1
ATOM 2508 O O . GLU A 1 311 ? -17.234 -13.125 -9.523 1 93.12 311 GLU A O 1
ATOM 2513 N N . SER A 1 312 ? -18.078 -12.031 -11.312 1 95.62 312 SER A N 1
ATOM 2514 C CA . SER A 1 312 ? -16.75 -11.609 -11.75 1 95.62 312 SER A CA 1
ATOM 2515 C C . SER A 1 312 ? -16.094 -10.703 -10.719 1 95.62 312 SER A C 1
ATOM 2517 O O . SER A 1 312 ? -14.891 -10.812 -10.461 1 95.62 312 SER A O 1
ATOM 2519 N N . MET A 1 313 ? -16.859 -9.82 -10.164 1 94.94 313 MET A N 1
ATOM 2520 C CA . MET A 1 313 ? -16.312 -8.93 -9.141 1 94.94 313 MET A CA 1
ATOM 2521 C C . MET A 1 313 ? -15.844 -9.727 -7.922 1 94.94 313 MET A C 1
ATOM 2523 O O . MET A 1 313 ? -14.773 -9.461 -7.379 1 94.94 313 MET A O 1
ATOM 2527 N N . HIS A 1 314 ? -16.594 -10.703 -7.492 1 94.38 314 HIS A N 1
ATOM 2528 C CA . HIS A 1 314 ? -16.188 -11.57 -6.391 1 94.38 314 HIS A CA 1
ATOM 2529 C C . HIS A 1 314 ? -14.867 -12.273 -6.703 1 94.38 314 HIS A C 1
ATOM 2531 O O . HIS A 1 314 ? -13.961 -12.312 -5.863 1 94.38 314 HIS A O 1
ATOM 2537 N N . ARG A 1 315 ? -14.859 -12.758 -7.859 1 96.44 315 ARG A N 1
ATOM 2538 C CA . ARG A 1 315 ? -13.68 -13.508 -8.273 1 96.44 315 ARG A CA 1
ATOM 2539 C C . ARG A 1 315 ? -12.445 -12.609 -8.344 1 96.44 315 ARG A C 1
ATOM 2541 O O . ARG A 1 315 ? -11.328 -13.055 -8.07 1 96.44 315 ARG A O 1
ATOM 2548 N N . VAL A 1 316 ? -12.656 -11.359 -8.742 1 97.25 316 VAL A N 1
ATOM 2549 C CA . VAL A 1 316 ? -11.555 -10.406 -8.758 1 97.25 316 VAL A CA 1
ATOM 2550 C C . VAL A 1 316 ? -10.992 -10.234 -7.348 1 97.25 316 VAL A C 1
ATOM 2552 O O . VAL A 1 316 ? -9.773 -10.219 -7.152 1 97.25 316 VAL A O 1
ATOM 2555 N N . VAL A 1 317 ? -11.852 -10.125 -6.348 1 96.19 317 VAL A N 1
ATOM 2556 C CA . VAL A 1 317 ? -11.438 -9.945 -4.961 1 96.19 317 VAL A CA 1
ATOM 2557 C C . VAL A 1 317 ? -10.641 -11.156 -4.496 1 96.19 317 VAL A C 1
ATOM 2559 O O . VAL A 1 317 ? -9.547 -11.016 -3.943 1 96.19 317 VAL A O 1
ATOM 2562 N N . PHE A 1 318 ? -11.109 -12.305 -4.773 1 97.06 318 PHE A N 1
ATOM 2563 C CA . PHE A 1 318 ? -10.453 -13.523 -4.316 1 97.06 318 PHE A CA 1
ATOM 2564 C C . PHE A 1 318 ? -9.141 -13.742 -5.059 1 97.06 318 PHE A C 1
ATOM 2566 O O . PHE A 1 318 ? -8.156 -14.195 -4.469 1 97.06 318 PHE A O 1
ATOM 2573 N N . ALA A 1 319 ? -9.203 -13.461 -6.367 1 97.5 319 ALA A N 1
ATOM 2574 C CA . ALA A 1 319 ? -7.965 -13.602 -7.133 1 97.5 319 ALA A CA 1
ATOM 2575 C C . ALA A 1 319 ? -6.887 -12.648 -6.609 1 97.5 319 ALA A C 1
ATOM 2577 O O . ALA A 1 319 ? -5.715 -13.023 -6.516 1 97.5 319 ALA A O 1
ATOM 2578 N N . ALA A 1 320 ? -7.258 -11.43 -6.332 1 97.75 320 ALA A N 1
ATOM 2579 C CA . ALA A 1 320 ? -6.328 -10.461 -5.758 1 97.75 320 ALA A CA 1
ATOM 2580 C C . ALA A 1 320 ? -5.777 -10.953 -4.422 1 97.75 320 ALA A C 1
ATOM 2582 O O . ALA A 1 320 ? -4.578 -10.836 -4.156 1 97.75 320 ALA A O 1
ATOM 2583 N N . PHE A 1 321 ? -6.668 -11.469 -3.566 1 97.12 321 PHE A N 1
ATOM 2584 C CA . PHE A 1 321 ? -6.285 -12.016 -2.271 1 97.12 321 PHE A CA 1
ATOM 2585 C C . PHE A 1 321 ? -5.301 -13.172 -2.439 1 97.12 321 PHE A C 1
ATOM 2587 O O . PHE A 1 321 ? -4.277 -13.227 -1.755 1 97.12 321 PHE A O 1
ATOM 2594 N N . MET A 1 322 ? -5.586 -14.055 -3.357 1 98 322 MET A N 1
ATOM 2595 C CA . MET A 1 322 ? -4.738 -15.219 -3.598 1 98 322 MET A CA 1
ATOM 2596 C C . MET A 1 322 ? -3.359 -14.789 -4.09 1 98 322 MET A C 1
ATOM 2598 O O . MET A 1 322 ? -2.34 -15.266 -3.58 1 98 322 MET A O 1
ATOM 2602 N N . LEU A 1 323 ? -3.336 -13.93 -5.082 1 97.88 323 LEU A N 1
ATOM 2603 C CA . LEU A 1 323 ? -2.059 -13.461 -5.613 1 97.88 323 LEU A CA 1
ATOM 2604 C C . LEU A 1 323 ? -1.247 -12.758 -4.535 1 97.88 323 LEU A C 1
ATOM 2606 O O . LEU A 1 323 ? -0.027 -12.922 -4.465 1 97.88 323 LEU A O 1
ATOM 2610 N N . ASP A 1 324 ? -1.913 -11.984 -3.703 1 97.31 324 ASP A N 1
ATOM 2611 C CA . ASP A 1 324 ? -1.245 -11.25 -2.633 1 97.31 324 ASP A CA 1
ATOM 2612 C C . ASP A 1 324 ? -0.485 -12.195 -1.708 1 97.31 324 ASP A C 1
ATOM 2614 O O . ASP A 1 324 ? 0.711 -12.016 -1.472 1 97.31 324 ASP A O 1
ATOM 2618 N N . VAL A 1 325 ? -1.134 -13.227 -1.238 1 96.44 325 VAL A N 1
ATOM 2619 C CA . VAL A 1 325 ? -0.534 -14.102 -0.235 1 96.44 325 VAL A CA 1
ATOM 2620 C C . VAL A 1 325 ? 0.46 -15.047 -0.902 1 96.44 325 VAL A C 1
ATOM 2622 O O . VAL A 1 325 ? 1.506 -15.367 -0.33 1 96.44 325 VAL A O 1
ATOM 2625 N N . ILE A 1 326 ? 0.167 -15.5 -2.08 1 97.06 326 ILE A N 1
ATOM 2626 C CA . ILE A 1 326 ? 1.062 -16.406 -2.789 1 97.06 326 ILE A CA 1
ATOM 2627 C C . ILE A 1 326 ? 2.375 -15.695 -3.104 1 97.06 326 ILE A C 1
ATOM 2629 O O . ILE A 1 326 ? 3.457 -16.25 -2.891 1 97.06 326 ILE A O 1
ATOM 2633 N N . HIS A 1 327 ? 2.291 -14.508 -3.592 1 96.88 327 HIS A N 1
ATOM 2634 C CA . HIS A 1 327 ? 3.492 -13.75 -3.924 1 96.88 327 HIS A CA 1
ATOM 2635 C C . HIS A 1 327 ? 4.281 -13.398 -2.672 1 96.88 327 HIS A C 1
ATOM 2637 O O . HIS A 1 327 ? 5.512 -13.32 -2.709 1 96.88 327 HIS A O 1
ATOM 2643 N N . ALA A 1 328 ? 3.555 -13.156 -1.588 1 95.06 328 ALA A N 1
ATOM 2644 C CA . ALA A 1 328 ? 4.254 -12.953 -0.323 1 95.06 328 ALA A CA 1
ATOM 2645 C C . ALA A 1 328 ? 5.051 -14.188 0.073 1 95.06 328 ALA A C 1
ATOM 2647 O O . ALA A 1 328 ? 6.203 -14.086 0.507 1 95.06 328 ALA A O 1
ATOM 2648 N N . ALA A 1 329 ? 4.477 -15.32 -0.129 1 94.81 329 ALA A N 1
ATOM 2649 C CA . ALA A 1 329 ? 5.098 -16.578 0.247 1 94.81 329 ALA A CA 1
ATOM 2650 C C . ALA A 1 329 ? 6.254 -16.922 -0.692 1 94.81 329 ALA A C 1
ATOM 2652 O O . ALA A 1 329 ? 7.301 -17.406 -0.25 1 94.81 329 ALA A O 1
ATOM 2653 N N . MET A 1 330 ? 6.062 -16.625 -1.95 1 94.94 330 MET A N 1
ATOM 2654 C CA . MET A 1 330 ? 7.004 -17.156 -2.936 1 94.94 330 MET A CA 1
ATOM 2655 C C . MET A 1 330 ? 8.133 -16.156 -3.191 1 94.94 330 MET A C 1
ATOM 2657 O O . MET A 1 330 ? 9.258 -16.562 -3.492 1 94.94 330 MET A O 1
ATOM 2661 N N . PHE A 1 331 ? 7.852 -14.82 -3.158 1 94.38 331 PHE A N 1
ATOM 2662 C CA . PHE A 1 331 ? 8.859 -13.828 -3.525 1 94.38 331 PHE A CA 1
ATOM 2663 C C . PHE A 1 331 ? 9.383 -13.109 -2.291 1 94.38 331 PHE A C 1
ATOM 2665 O O . PHE A 1 331 ? 10.336 -12.328 -2.381 1 94.38 331 PHE A O 1
ATOM 2672 N N . GLY A 1 332 ? 8.742 -13.305 -1.144 1 90.69 332 GLY A N 1
ATOM 2673 C CA . GLY A 1 332 ? 9.156 -12.602 0.058 1 90.69 332 GLY A CA 1
ATOM 2674 C C . GLY A 1 332 ? 8.562 -11.211 0.167 1 90.69 332 GLY A C 1
ATOM 2675 O O . GLY A 1 332 ? 9.055 -10.383 0.938 1 90.69 332 GLY A O 1
ATOM 2676 N N . HIS A 1 333 ? 7.551 -10.891 -0.609 1 89.12 333 HIS A N 1
ATOM 2677 C CA . HIS A 1 333 ? 6.809 -9.641 -0.515 1 89.12 333 HIS A CA 1
ATOM 2678 C C . HIS A 1 333 ? 5.977 -9.586 0.76 1 89.12 333 HIS A C 1
ATOM 2680 O O . HIS A 1 333 ? 5.891 -10.578 1.494 1 89.12 333 HIS A O 1
ATOM 2686 N N . ALA A 1 334 ? 5.418 -8.438 1.037 1 86.31 334 ALA A N 1
ATOM 2687 C CA . ALA A 1 334 ? 4.457 -8.328 2.133 1 86.31 334 ALA A CA 1
ATOM 2688 C C . ALA A 1 334 ? 3.057 -8.719 1.676 1 86.31 334 ALA A C 1
ATOM 2690 O O . ALA A 1 334 ? 2.688 -8.492 0.521 1 86.31 334 ALA A O 1
ATOM 2691 N N . ALA A 1 335 ? 2.383 -9.391 2.533 1 90.56 335 ALA A N 1
ATOM 2692 C CA . ALA A 1 335 ? 0.958 -9.609 2.289 1 90.56 335 ALA A CA 1
ATOM 2693 C C . ALA A 1 335 ? 0.132 -8.422 2.766 1 90.56 335 ALA A C 1
ATOM 2695 O O . ALA A 1 335 ? 0.082 -8.133 3.965 1 90.56 335 ALA A O 1
ATOM 2696 N N . ASP A 1 336 ? -0.545 -7.797 1.866 1 90.69 336 ASP A N 1
ATOM 2697 C CA . ASP A 1 336 ? -1.168 -6.508 2.158 1 90.69 336 ASP A CA 1
ATOM 2698 C C . ASP A 1 336 ? -2.666 -6.668 2.404 1 90.69 336 ASP A C 1
ATOM 2700 O O . ASP A 1 336 ? -3.354 -5.699 2.74 1 90.69 336 ASP A O 1
ATOM 2704 N N . MET A 1 337 ? -3.201 -7.797 2.244 1 89.88 337 MET A N 1
ATOM 2705 C CA . MET A 1 337 ? -4.625 -8.023 2.467 1 89.88 337 MET A CA 1
ATOM 2706 C C . MET A 1 337 ? -4.844 -9.133 3.492 1 89.88 337 MET A C 1
ATOM 2708 O O . MET A 1 337 ? -4.301 -10.227 3.354 1 89.88 337 MET A O 1
ATOM 2712 N N . ALA A 1 338 ? -5.617 -8.859 4.496 1 84.25 338 ALA A N 1
ATOM 2713 C CA . ALA A 1 338 ? -5.945 -9.852 5.52 1 84.25 338 ALA A CA 1
ATOM 2714 C C . ALA A 1 338 ? -7.25 -10.57 5.191 1 84.25 338 ALA A C 1
ATOM 2716 O O . ALA A 1 338 ? -8.148 -9.984 4.582 1 84.25 338 ALA A O 1
ATOM 2717 N N . PRO A 1 339 ? -7.324 -11.797 5.598 1 86.25 339 PRO A N 1
ATOM 2718 C CA . PRO A 1 339 ? -8.523 -12.57 5.262 1 86.25 339 PRO A CA 1
ATOM 2719 C C . PRO A 1 339 ? -9.805 -11.938 5.801 1 86.25 339 PRO A C 1
ATOM 2721 O O . PRO A 1 339 ? -10.852 -12 5.148 1 86.25 339 PRO A O 1
ATOM 2724 N N . HIS A 1 340 ? -9.805 -11.289 6.914 1 77.75 340 HIS A N 1
ATOM 2725 C CA . HIS A 1 340 ? -11.016 -10.797 7.559 1 77.75 340 HIS A CA 1
ATOM 2726 C C . HIS A 1 340 ? -11.617 -9.633 6.773 1 77.75 340 HIS A C 1
ATOM 2728 O O . HIS A 1 340 ? -12.773 -9.273 6.984 1 77.75 340 HIS A O 1
ATOM 2734 N N . GLU A 1 341 ? -10.844 -9.039 5.938 1 81.94 341 GLU A N 1
ATOM 2735 C CA . GLU A 1 341 ? -11.344 -7.926 5.133 1 81.94 341 GLU A CA 1
ATOM 2736 C C . GLU A 1 341 ? -12.375 -8.398 4.113 1 81.94 341 GLU A C 1
ATOM 2738 O O . GLU A 1 341 ? -13.188 -7.609 3.637 1 81.94 341 GLU A O 1
ATOM 2743 N N . ILE A 1 342 ? -12.297 -9.711 3.799 1 88.12 342 ILE A N 1
ATOM 2744 C CA . ILE A 1 342 ? -13.164 -10.258 2.764 1 88.12 342 ILE A CA 1
ATOM 2745 C C . ILE A 1 342 ? -14.406 -10.875 3.406 1 88.12 342 ILE A C 1
ATOM 2747 O O . ILE A 1 342 ? -14.32 -11.906 4.07 1 88.12 342 ILE A O 1
ATOM 2751 N N . ARG A 1 343 ? -15.484 -10.234 3.205 1 83.19 343 ARG A N 1
ATOM 2752 C CA . ARG A 1 343 ? -16.766 -10.734 3.703 1 83.19 343 ARG A CA 1
ATOM 2753 C C . ARG A 1 343 ? -17.688 -11.102 2.553 1 83.19 343 ARG A C 1
ATOM 2755 O O . ARG A 1 343 ? -18.766 -10.5 2.398 1 83.19 343 ARG A O 1
ATOM 2762 N N . LEU A 1 344 ? -17.297 -12.062 1.812 1 89.25 344 LEU A N 1
ATOM 2763 C CA . LEU A 1 344 ? -18 -12.547 0.629 1 89.25 344 LEU A CA 1
ATOM 2764 C C . LEU A 1 344 ? -18.219 -14.055 0.699 1 89.25 344 LEU A C 1
ATOM 2766 O O . LEU A 1 344 ? -17.484 -14.758 1.394 1 89.25 344 LEU A O 1
ATOM 2770 N N . PRO A 1 345 ? -19.25 -14.453 0.1 1 91 345 PRO A N 1
ATOM 2771 C CA . PRO A 1 345 ? -19.328 -15.906 -0.086 1 91 345 PRO A CA 1
ATOM 2772 C C . PRO A 1 345 ? -18.281 -16.438 -1.052 1 91 345 PRO A C 1
ATOM 2774 O O . PRO A 1 345 ? -17.781 -15.695 -1.897 1 91 345 PRO A O 1
ATOM 2777 N N . LEU A 1 346 ? -17.922 -17.656 -0.868 1 94 346 LEU A N 1
ATOM 2778 C CA . LEU A 1 346 ? -17.031 -18.281 -1.84 1 94 346 LEU A CA 1
ATOM 2779 C C . LEU A 1 346 ? -17.656 -18.281 -3.23 1 94 346 LEU A C 1
ATOM 2781 O O . LEU A 1 346 ? -18.891 -18.203 -3.363 1 94 346 LEU A O 1
ATOM 2785 N N . PRO A 1 347 ? -16.875 -18.266 -4.273 1 93.06 347 PRO A N 1
ATOM 2786 C CA . PRO A 1 347 ? -17.406 -18.203 -5.641 1 93.06 347 PRO A CA 1
ATOM 2787 C C . PRO A 1 347 ? -18.359 -19.359 -5.941 1 93.06 347 PRO A C 1
ATOM 2789 O O . PRO A 1 347 ? -18.344 -20.375 -5.258 1 93.06 347 PRO A O 1
ATOM 2792 N N . CYS A 1 348 ? -19.156 -19.141 -6.949 1 89.81 348 CYS A N 1
ATOM 2793 C CA . CYS A 1 348 ? -20.156 -20.125 -7.359 1 89.81 348 CYS A CA 1
ATOM 2794 C C . CYS A 1 348 ? -19.469 -21.391 -7.879 1 89.81 348 CYS A C 1
ATOM 2796 O O . CYS A 1 348 ? -18.25 -21.422 -8.039 1 89.81 348 CYS A O 1
ATOM 2798 N N . ASP A 1 349 ? -20.281 -22.359 -8.062 1 87.25 349 ASP A N 1
ATOM 2799 C CA . ASP A 1 349 ? -19.797 -23.625 -8.602 1 87.25 349 ASP A CA 1
ATOM 2800 C C . ASP A 1 349 ? -19.172 -23.438 -9.984 1 87.25 349 ASP A C 1
ATOM 2802 O O . ASP A 1 349 ? -19.641 -22.625 -10.781 1 87.25 349 ASP A O 1
ATOM 2806 N N . ASP A 1 350 ? -18.188 -24.281 -10.25 1 86 350 ASP A N 1
ATOM 2807 C CA . ASP A 1 350 ? -17.422 -24.156 -11.492 1 86 350 ASP A CA 1
ATOM 2808 C C . ASP A 1 350 ? -18.312 -24.453 -12.703 1 86 350 ASP A C 1
ATOM 2810 O O . ASP A 1 350 ? -18.109 -23.891 -13.781 1 86 350 ASP A O 1
ATOM 2814 N N . ASN A 1 351 ? -19.234 -25.328 -12.492 1 85.38 351 ASN A N 1
ATOM 2815 C CA . ASN A 1 351 ? -20.141 -25.641 -13.594 1 85.38 351 ASN A CA 1
ATOM 2816 C C . ASN A 1 351 ? -21.078 -24.484 -13.906 1 85.38 351 ASN A C 1
ATOM 2818 O O . ASN A 1 351 ? -21.438 -24.266 -15.062 1 85.38 351 ASN A O 1
ATOM 2822 N N . LEU A 1 352 ? -21.469 -23.859 -12.867 1 89.38 352 LEU A N 1
ATOM 2823 C CA . LEU A 1 352 ? -22.297 -22.656 -13.07 1 89.38 352 LEU A CA 1
ATOM 2824 C C . LEU A 1 352 ? -21.516 -21.578 -13.812 1 89.38 352 LEU A C 1
ATOM 2826 O O . LEU A 1 352 ? -22.047 -20.922 -14.711 1 89.38 352 LEU A O 1
ATOM 2830 N N . TRP A 1 353 ? -20.297 -21.422 -13.461 1 91.81 353 TRP A N 1
ATOM 2831 C CA . TRP A 1 353 ? -19.422 -20.422 -14.07 1 91.81 353 T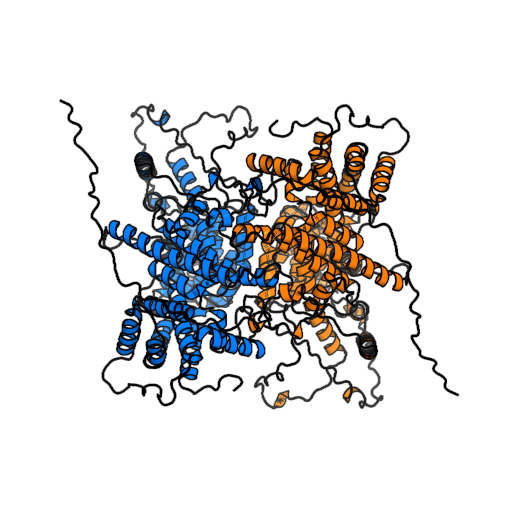RP A CA 1
ATOM 2832 C C . TRP A 1 353 ? -19.141 -20.766 -15.523 1 91.81 353 TRP A C 1
ATOM 2834 O O . TRP A 1 353 ? -19.031 -19.875 -16.375 1 91.81 353 TRP A O 1
ATOM 2844 N N . ALA A 1 354 ? -19.078 -22.062 -15.836 1 89.56 354 ALA A N 1
ATOM 2845 C CA . ALA A 1 354 ? -18.719 -22.516 -17.172 1 89.56 354 ALA A CA 1
ATOM 2846 C C . ALA A 1 354 ? -19.953 -22.672 -18.062 1 89.56 354 ALA A C 1
ATOM 2848 O O . ALA A 1 354 ? -19.844 -22.969 -19.25 1 89.56 354 ALA A O 1
ATOM 2849 N N . ALA A 1 355 ? -21.141 -22.422 -17.453 1 90.62 355 ALA A N 1
ATOM 2850 C CA . ALA A 1 355 ? -22.375 -22.578 -18.219 1 90.62 355 ALA A CA 1
ATOM 2851 C C . ALA A 1 355 ? -22.422 -21.578 -19.375 1 90.62 355 ALA A C 1
ATOM 2853 O O . ALA A 1 355 ? -22.031 -20.422 -19.234 1 90.62 355 ALA A O 1
ATOM 2854 N N . ASN A 1 356 ? -22.922 -22.031 -20.5 1 89.88 356 ASN A N 1
ATOM 2855 C CA . ASN A 1 356 ? -22.828 -21.234 -21.719 1 89.88 356 ASN A CA 1
ATOM 2856 C C . ASN A 1 356 ? -24.156 -20.578 -22.078 1 89.88 356 ASN A C 1
ATOM 2858 O O . ASN A 1 356 ? -24.312 -20 -23.156 1 89.88 356 ASN A O 1
ATOM 2862 N N . SER A 1 357 ? -25.156 -20.75 -21.281 1 90.5 357 SER A N 1
ATOM 2863 C CA . SER A 1 357 ? -26.453 -20.141 -21.531 1 90.5 357 SER A CA 1
ATOM 2864 C C . SER A 1 357 ? -27.188 -19.828 -20.234 1 90.5 357 SER A C 1
ATOM 2866 O O . SER A 1 357 ? -26.953 -20.469 -19.219 1 90.5 357 SER A O 1
ATOM 2868 N N . PRO A 1 358 ? -28 -18.812 -20.328 1 90.44 358 PRO A N 1
ATOM 2869 C CA . PRO A 1 358 ? -28.766 -18.469 -19.125 1 90.44 358 PRO A CA 1
ATOM 2870 C C . PRO A 1 358 ? -29.656 -19.609 -18.641 1 90.44 358 PRO A C 1
ATOM 2872 O O . PRO A 1 358 ? -29.859 -19.797 -17.438 1 90.44 358 PRO A O 1
ATOM 2875 N N . ASP A 1 359 ? -30.109 -20.422 -19.562 1 88.62 359 ASP A N 1
ATOM 2876 C CA . ASP A 1 359 ? -30.984 -21.531 -19.219 1 88.62 359 ASP A CA 1
ATOM 2877 C C . ASP A 1 359 ? -30.25 -22.594 -18.422 1 88.62 359 ASP A C 1
ATOM 2879 O O . ASP A 1 359 ? -30.781 -23.141 -17.438 1 88.62 359 ASP A O 1
ATOM 2883 N N . VAL A 1 360 ? -29.078 -22.844 -18.859 1 89.5 360 VAL A N 1
ATOM 2884 C CA . VAL A 1 360 ? -28.266 -23.844 -18.172 1 89.5 360 VAL A CA 1
ATOM 2885 C C . VAL A 1 360 ? -27.938 -23.359 -16.766 1 89.5 360 VAL A C 1
ATOM 2887 O O . VAL A 1 360 ? -27.938 -24.141 -15.812 1 89.5 360 VAL A O 1
ATOM 2890 N N . VAL A 1 361 ? -27.719 -22.109 -16.609 1 89.38 361 VAL A N 1
ATOM 2891 C CA . VAL A 1 361 ? -27.391 -21.516 -15.312 1 89.38 361 VAL A CA 1
ATOM 2892 C C . VAL A 1 361 ? -28.594 -21.641 -14.375 1 89.38 361 VAL A C 1
ATOM 2894 O O . VAL A 1 361 ? -28.453 -22 -13.203 1 89.38 361 VAL A O 1
ATOM 2897 N N . ARG A 1 362 ? -29.656 -21.359 -14.914 1 85.69 362 ARG A N 1
ATOM 2898 C CA . ARG A 1 362 ? -30.875 -21.422 -14.117 1 85.69 362 ARG A CA 1
ATOM 2899 C C . ARG A 1 362 ? -31.156 -22.844 -13.664 1 85.69 362 ARG A C 1
ATOM 2901 O O . ARG A 1 362 ? -31.594 -23.078 -12.531 1 85.69 362 ARG A O 1
ATOM 2908 N N . GLN A 1 363 ? -31 -23.719 -14.547 1 88.31 363 GLN A N 1
ATOM 2909 C CA . GLN A 1 363 ? -31.234 -25.125 -14.234 1 88.31 363 GLN A CA 1
ATOM 2910 C C . GLN A 1 363 ? -30.266 -25.609 -13.156 1 88.31 363 GLN A C 1
ATOM 2912 O O . GLN A 1 363 ? -30.672 -26.297 -12.211 1 88.31 363 GLN A O 1
ATOM 2917 N N . LEU A 1 364 ? -29.031 -25.266 -13.344 1 87.19 364 LEU A N 1
ATOM 2918 C CA . LEU A 1 364 ? -28.016 -25.672 -12.383 1 87.19 364 LEU A CA 1
ATOM 2919 C C . LEU A 1 364 ? -28.266 -25.031 -11.023 1 87.19 364 LEU A C 1
ATOM 2921 O O . LEU A 1 364 ? -28.125 -25.688 -9.992 1 87.19 364 LEU A O 1
ATOM 2925 N N . ASP A 1 365 ? -28.594 -23.828 -11.07 1 84.88 365 ASP A N 1
ATOM 2926 C CA . ASP A 1 365 ? -28.875 -23.094 -9.836 1 84.88 365 ASP A CA 1
ATOM 2927 C C . ASP A 1 365 ? -30.062 -23.703 -9.102 1 84.88 365 ASP A C 1
ATOM 2929 O O . ASP A 1 365 ? -30.047 -23.812 -7.871 1 84.88 365 ASP A O 1
ATOM 2933 N N . ALA A 1 366 ? -31.047 -24 -9.875 1 81.12 366 ALA A N 1
ATOM 2934 C CA . ALA A 1 366 ? -32.25 -24.625 -9.297 1 81.12 366 ALA A CA 1
ATOM 2935 C C . ALA A 1 366 ? -31.891 -25.984 -8.695 1 81.12 366 ALA A C 1
ATOM 2937 O O . ALA A 1 366 ? -32.406 -26.359 -7.641 1 81.12 366 ALA A O 1
ATOM 2938 N N . ASN A 1 367 ? -31.094 -26.703 -9.359 1 83.12 367 ASN A N 1
ATOM 2939 C CA . ASN A 1 367 ? -30.656 -28.016 -8.867 1 83.12 367 ASN A CA 1
ATOM 2940 C C . ASN A 1 367 ? -29.891 -27.875 -7.555 1 83.12 367 ASN A C 1
ATOM 2942 O O . ASN A 1 367 ? -30.094 -28.672 -6.637 1 83.12 367 ASN A O 1
ATOM 2946 N N . PHE A 1 368 ? -29.078 -26.891 -7.508 1 81.69 368 PHE A N 1
ATOM 2947 C CA . PHE A 1 368 ? -28.297 -26.672 -6.305 1 81.69 368 PHE A CA 1
ATOM 2948 C C . PHE A 1 368 ? -29.188 -26.297 -5.133 1 81.69 368 PHE A C 1
ATOM 2950 O O . PHE A 1 368 ? -28.984 -26.75 -4.008 1 81.69 368 PHE A O 1
ATOM 2957 N N . ARG A 1 369 ? -30.094 -25.516 -5.426 1 78.75 369 ARG A N 1
ATOM 2958 C CA . ARG A 1 369 ? -31.047 -25.109 -4.387 1 78.75 369 ARG A CA 1
ATOM 2959 C C . ARG A 1 369 ? -31.875 -26.297 -3.91 1 78.75 369 ARG A C 1
ATOM 2961 O O . ARG A 1 369 ? -32.156 -26.438 -2.715 1 78.75 369 ARG A O 1
ATOM 2968 N N . MET A 1 370 ? -32.281 -27.062 -4.809 1 82.75 370 MET A N 1
ATOM 2969 C CA . MET A 1 370 ? -33.094 -28.234 -4.504 1 82.75 370 MET A CA 1
ATOM 2970 C C . MET A 1 370 ? -32.312 -29.203 -3.6 1 82.75 370 MET A C 1
ATOM 2972 O O . MET A 1 370 ? -32.906 -29.781 -2.686 1 82.75 370 MET A O 1
ATOM 2976 N N . TYR A 1 371 ? -31.062 -29.266 -3.857 1 80.12 371 TYR A N 1
ATOM 2977 C CA . TYR A 1 371 ? -30.25 -30.188 -3.076 1 80.12 371 TYR A CA 1
ATOM 2978 C C . TYR A 1 371 ? -29.703 -29.516 -1.827 1 80.12 371 TYR A C 1
ATOM 2980 O O . TYR A 1 371 ? -28.922 -30.109 -1.077 1 80.12 371 TYR A O 1
ATOM 2988 N N . GLY A 1 372 ? -30.047 -28.266 -1.616 1 75.75 372 GLY A N 1
ATOM 2989 C CA . GLY A 1 372 ? -29.688 -27.547 -0.397 1 75.75 372 GLY A CA 1
ATOM 2990 C C . GLY A 1 372 ? -28.266 -27.062 -0.379 1 75.75 372 GLY A C 1
ATOM 2991 O O . GLY A 1 372 ? -27.672 -26.859 0.689 1 75.75 372 GLY A O 1
ATOM 2992 N N . VAL A 1 373 ? -27.703 -27 -1.515 1 76 373 VAL A N 1
ATOM 2993 C CA . VAL A 1 373 ? -26.328 -26.516 -1.584 1 76 373 VAL A CA 1
ATOM 2994 C C . VAL A 1 373 ? -26.312 -24.984 -1.44 1 76 373 VAL A C 1
ATOM 2996 O O . VAL A 1 373 ? -26.953 -24.281 -2.221 1 76 373 VAL A O 1
ATOM 2999 N N . LYS A 1 374 ? -25.859 -24.531 -0.327 1 77.81 374 LYS A N 1
ATOM 3000 C CA . LYS A 1 374 ? -25.734 -23.094 -0.099 1 77.81 374 LYS A CA 1
ATOM 3001 C C . LYS A 1 374 ? -24.281 -22.641 -0.189 1 77.81 374 LYS A C 1
ATOM 3003 O O . LYS A 1 374 ? -23.375 -23.391 0.148 1 77.81 374 LYS A O 1
ATOM 3008 N N . GLN A 1 375 ? -24.156 -21.516 -0.765 1 83.12 375 GLN A N 1
ATOM 3009 C CA . GLN A 1 375 ? -22.812 -20.953 -0.82 1 83.12 375 GLN A CA 1
ATOM 3010 C C . GLN A 1 375 ? -22.297 -20.641 0.58 1 83.12 375 GLN A C 1
ATOM 3012 O O . GLN A 1 375 ? -23 -20.047 1.395 1 83.12 375 GLN A O 1
ATOM 3017 N N . VAL A 1 376 ? -21.109 -21.062 0.829 1 87.81 376 VAL A N 1
ATOM 3018 C CA . VAL A 1 376 ? -20.469 -20.891 2.123 1 87.81 376 VAL A CA 1
ATOM 3019 C C . VAL A 1 376 ? -19.734 -19.547 2.154 1 87.81 376 VAL A C 1
ATOM 3021 O O . VAL A 1 376 ? -19.094 -19.156 1.172 1 87.81 376 VAL A O 1
ATOM 3024 N N . SER A 1 377 ? -19.922 -18.828 3.268 1 87.88 377 SER A N 1
ATOM 3025 C CA . SER A 1 377 ? -19.141 -17.609 3.439 1 87.88 377 SER A CA 1
ATOM 3026 C C . SER A 1 377 ? -17.656 -17.922 3.535 1 87.88 377 SER A C 1
ATOM 3028 O O . SER A 1 377 ? -17.266 -18.922 4.129 1 87.88 377 SER A O 1
ATOM 3030 N N . PHE A 1 378 ? -16.891 -17.094 2.945 1 93.44 378 PHE A N 1
ATOM 3031 C CA . PHE A 1 378 ? -15.438 -17.297 2.949 1 93.44 378 PHE A CA 1
ATOM 3032 C C . PHE A 1 378 ? -14.922 -17.453 4.375 1 93.44 378 PHE A C 1
ATOM 3034 O O . PHE A 1 378 ? -14.156 -18.375 4.66 1 93.44 378 PHE A O 1
ATOM 3041 N N . LEU A 1 379 ? -15.312 -16.578 5.219 1 84.69 379 LEU A N 1
ATOM 3042 C CA . LEU A 1 379 ? -14.797 -16.578 6.582 1 84.69 379 LEU A CA 1
ATOM 3043 C C . LEU A 1 379 ? -15.242 -17.828 7.34 1 84.69 379 LEU A C 1
ATOM 3045 O O . LEU A 1 379 ? -14.469 -18.406 8.102 1 84.69 379 LEU A O 1
ATOM 3049 N N . ASP A 1 380 ? -16.438 -18.25 7.125 1 84.31 380 ASP A N 1
ATOM 3050 C CA . ASP A 1 380 ? -16.922 -19.484 7.738 1 84.31 380 ASP A CA 1
ATOM 3051 C C . ASP A 1 380 ? -16.172 -20.703 7.195 1 84.31 380 ASP A C 1
ATOM 3053 O O . ASP A 1 380 ? -15.844 -21.625 7.945 1 84.31 380 ASP A O 1
ATOM 3057 N N . GLY A 1 381 ? -15.992 -20.688 5.906 1 91.12 381 GLY A N 1
ATOM 3058 C CA . GLY A 1 381 ? -15.211 -21.766 5.312 1 91.12 381 GLY A CA 1
ATOM 3059 C C . GLY A 1 381 ? -13.789 -21.828 5.84 1 91.12 381 GLY A C 1
ATOM 3060 O O . GLY A 1 381 ? -13.273 -22.922 6.102 1 91.12 381 GLY A O 1
ATOM 3061 N N . LEU A 1 382 ? -13.195 -20.656 5.973 1 90 382 LEU A N 1
ATOM 3062 C CA . LEU A 1 382 ? -11.828 -20.578 6.484 1 90 382 LEU A CA 1
ATOM 3063 C C . LEU A 1 382 ? -11.75 -21.094 7.918 1 90 382 LEU A C 1
ATOM 3065 O O . LEU A 1 382 ? -10.828 -21.828 8.266 1 90 382 LEU A O 1
ATOM 3069 N N . LYS A 1 383 ? -12.695 -20.703 8.758 1 85.31 383 LYS A N 1
ATOM 3070 C CA . LYS A 1 383 ? -12.75 -21.188 10.133 1 85.31 383 LYS A CA 1
ATOM 3071 C C . LYS A 1 383 ? -12.938 -22.703 10.18 1 85.31 383 LYS A C 1
ATOM 3073 O O . LYS A 1 383 ? -12.266 -23.391 10.953 1 85.31 383 LYS A O 1
ATOM 3078 N N . SER A 1 384 ? -13.812 -23.172 9.359 1 88.12 384 SER A N 1
ATOM 3079 C CA . SER A 1 384 ? -14.055 -24.609 9.289 1 88.12 384 SER A CA 1
ATOM 3080 C C . SER A 1 384 ? -12.789 -25.359 8.891 1 88.12 384 SER A C 1
ATOM 3082 O O . SER A 1 384 ? -12.445 -26.391 9.492 1 88.12 384 SER A O 1
ATOM 3084 N N . ALA A 1 385 ? -12.117 -24.891 7.934 1 92.31 385 ALA A N 1
ATOM 3085 C CA . ALA A 1 385 ? -10.891 -25.531 7.445 1 92.31 385 ALA A CA 1
ATOM 3086 C C . ALA A 1 385 ? -9.805 -25.5 8.508 1 92.31 385 ALA A C 1
ATOM 3088 O O . ALA A 1 385 ? -9.039 -26.469 8.648 1 92.31 385 ALA A O 1
ATOM 3089 N N . LEU A 1 386 ? -9.688 -24.406 9.188 1 88.06 386 LEU A N 1
ATOM 3090 C CA . LEU A 1 386 ? -8.68 -24.266 10.227 1 88.06 386 LEU A CA 1
ATOM 3091 C C . LEU A 1 386 ? -8.883 -25.297 11.328 1 88.06 386 LEU A C 1
ATOM 3093 O O . LEU A 1 386 ? -7.914 -25.781 11.914 1 88.06 386 LEU A O 1
ATOM 3097 N N . HIS A 1 387 ? -10.117 -25.609 11.547 1 84.5 387 HIS A N 1
ATOM 3098 C CA . HIS A 1 387 ? -10.43 -26.562 12.609 1 84.5 387 HIS A CA 1
ATOM 3099 C C . HIS A 1 387 ? -10.578 -27.984 12.055 1 84.5 387 HIS A C 1
ATOM 3101 O O . HIS A 1 387 ? -11.109 -28.859 12.727 1 84.5 387 HIS A O 1
ATOM 3107 N N . GLY A 1 388 ? -10.25 -28.203 10.852 1 85.75 388 GLY A N 1
ATOM 3108 C CA . GLY A 1 388 ? -10.172 -29.531 10.281 1 85.75 388 GLY A CA 1
ATOM 3109 C C . GLY A 1 388 ? -11.5 -30.031 9.734 1 85.75 388 GLY A C 1
ATOM 3110 O O . GLY A 1 388 ? -11.672 -31.234 9.508 1 85.75 388 GLY A O 1
ATOM 3111 N N . LYS A 1 389 ? -12.391 -29.125 9.562 1 87.38 389 LYS A N 1
ATOM 3112 C CA . LYS A 1 389 ? -13.688 -29.484 9 1 87.38 389 LYS A CA 1
ATOM 3113 C C . LYS A 1 389 ? -13.719 -29.266 7.488 1 87.38 389 LYS A C 1
ATOM 3115 O O . LYS A 1 389 ? -13.055 -28.375 6.973 1 87.38 389 LYS A O 1
ATOM 3120 N N . GLU A 1 390 ? -14.43 -30.094 6.883 1 88 390 GLU A N 1
ATOM 3121 C CA . GLU A 1 390 ? -14.531 -29.984 5.43 1 88 390 GLU A CA 1
ATOM 3122 C C . GLU A 1 390 ? -15.391 -28.781 5.023 1 88 390 GLU A C 1
ATOM 3124 O O . GLU A 1 390 ? -16.406 -28.5 5.664 1 88 390 GLU A O 1
ATOM 3129 N N . VAL A 1 391 ? -14.93 -28.109 4.055 1 90.81 391 VAL A N 1
ATOM 3130 C CA . VAL A 1 391 ? -15.688 -27.016 3.473 1 90.81 391 VAL A CA 1
ATOM 3131 C C . VAL A 1 391 ? -16.375 -27.469 2.189 1 90.81 391 VAL A C 1
ATOM 3133 O O . VAL A 1 391 ? -15.703 -27.891 1.236 1 90.81 391 VAL A O 1
ATOM 3136 N N . LYS A 1 392 ? -17.609 -27.391 2.17 1 87.12 392 LYS A N 1
ATOM 3137 C CA . LYS A 1 392 ? -18.391 -27.844 1.022 1 87.12 392 LYS A CA 1
ATOM 3138 C C . LYS A 1 392 ? -18.391 -26.812 -0.091 1 87.12 392 LYS A C 1
ATOM 3140 O O . LYS A 1 392 ? -19.281 -25.969 -0.159 1 87.12 392 LYS A O 1
ATOM 3145 N N . THR A 1 393 ? -17.5 -26.891 -0.857 1 90.5 393 THR A N 1
ATOM 3146 C CA . THR A 1 393 ? -17.375 -25.984 -1.992 1 90.5 393 THR A CA 1
ATOM 3147 C C . THR A 1 393 ? -16.688 -26.672 -3.164 1 90.5 393 THR A C 1
ATOM 3149 O O . THR A 1 393 ? -16.453 -27.891 -3.127 1 90.5 393 THR A O 1
ATOM 3152 N N . HIS A 1 394 ? -16.531 -26.031 -4.27 1 88.75 394 HIS A N 1
ATOM 3153 C CA . HIS A 1 394 ? -15.922 -26.562 -5.488 1 88.75 394 HIS A CA 1
ATOM 3154 C C . HIS A 1 394 ? -14.422 -26.281 -5.527 1 88.75 394 HIS A C 1
ATOM 3156 O O . HIS A 1 394 ? -13.883 -25.672 -4.602 1 88.75 394 HIS A O 1
ATOM 3162 N N . SER A 1 395 ? -13.766 -26.75 -6.551 1 90.56 395 SER A N 1
ATOM 3163 C CA . SER A 1 395 ? -12.312 -26.766 -6.621 1 90.56 395 SER A CA 1
ATOM 3164 C C . SER A 1 395 ? -11.742 -25.359 -6.434 1 90.56 395 SER A C 1
ATOM 3166 O O . SER A 1 395 ? -10.82 -25.156 -5.641 1 90.56 395 SER A O 1
ATOM 3168 N N . PHE A 1 396 ? -12.25 -24.391 -7.172 1 94 396 PHE A N 1
ATOM 3169 C CA . PHE A 1 396 ? -11.75 -23.031 -7.039 1 94 396 PHE A CA 1
ATOM 3170 C C . PHE A 1 396 ? -11.938 -22.516 -5.617 1 94 396 PHE A C 1
ATOM 3172 O O . PHE A 1 396 ? -11.039 -21.875 -5.059 1 94 396 PHE A O 1
ATOM 3179 N N . GLY A 1 397 ? -13.078 -22.734 -5.016 1 94.81 397 GLY A N 1
ATOM 3180 C CA . GLY A 1 397 ? -13.328 -22.359 -3.635 1 94.81 397 GLY A CA 1
ATOM 3181 C C . GLY A 1 397 ? -12.359 -22.984 -2.656 1 94.81 397 GLY A C 1
ATOM 3182 O O . GLY A 1 397 ? -11.914 -22.328 -1.703 1 94.81 397 GLY A O 1
ATOM 3183 N N . ARG A 1 398 ? -12.062 -24.25 -2.887 1 95.06 398 ARG A N 1
ATOM 3184 C CA . ARG A 1 398 ? -11.117 -24.938 -2.016 1 95.06 398 ARG A CA 1
ATOM 3185 C C . ARG A 1 398 ? -9.727 -24.344 -2.115 1 95.06 398 ARG A C 1
ATOM 3187 O O . ARG A 1 398 ? -9 -24.266 -1.119 1 95.06 398 ARG A O 1
ATOM 3194 N N . MET A 1 399 ? -9.359 -23.938 -3.357 1 96.81 399 MET A N 1
ATOM 3195 C CA . MET A 1 399 ? -8.062 -23.297 -3.543 1 96.81 399 MET A CA 1
ATOM 3196 C C . MET A 1 399 ? -8.016 -21.953 -2.811 1 96.81 399 MET A C 1
ATOM 3198 O O . MET A 1 399 ? -6.961 -21.562 -2.301 1 96.81 399 MET A O 1
ATOM 3202 N N . ILE A 1 400 ? -9.125 -21.234 -2.785 1 97.38 400 ILE A N 1
ATOM 3203 C CA . ILE A 1 400 ? -9.219 -19.984 -2.043 1 97.38 400 ILE A CA 1
ATOM 3204 C C . ILE A 1 400 ? -9.023 -20.25 -0.552 1 97.38 400 ILE A C 1
ATOM 3206 O O . ILE A 1 400 ? -8.328 -19.5 0.133 1 97.38 400 ILE A O 1
ATOM 3210 N N . ILE A 1 401 ? -9.539 -21.312 -0.082 1 96.44 401 ILE A N 1
ATOM 3211 C CA . ILE A 1 401 ? -9.492 -21.641 1.338 1 96.44 401 ILE A CA 1
ATOM 3212 C C . ILE A 1 401 ? -8.047 -21.938 1.746 1 96.44 401 ILE A C 1
ATOM 3214 O O . ILE A 1 401 ? -7.586 -21.484 2.789 1 96.44 401 ILE A O 1
ATOM 3218 N N . ILE A 1 402 ? -7.355 -22.75 0.958 1 97.38 402 ILE A N 1
ATOM 3219 C CA . ILE A 1 402 ? -5.977 -23.047 1.328 1 97.38 402 ILE A CA 1
ATOM 3220 C C . ILE A 1 402 ? -5.148 -21.766 1.273 1 97.38 402 ILE A C 1
ATOM 3222 O O . ILE A 1 402 ? -4.223 -21.578 2.066 1 97.38 402 ILE A O 1
ATOM 3226 N N . SER A 1 403 ? -5.445 -20.906 0.294 1 97.69 403 SER A N 1
ATOM 3227 C CA . SER A 1 403 ? -4.789 -19.609 0.276 1 97.69 403 SER A CA 1
ATOM 3228 C C . SER A 1 403 ? -5.102 -18.812 1.539 1 97.69 403 SER A C 1
ATOM 3230 O O . SER A 1 403 ? -4.246 -18.078 2.043 1 97.69 403 SER A O 1
ATOM 3232 N N . GLY A 1 404 ? -6.359 -18.906 2.012 1 95.75 404 GLY A N 1
ATOM 3233 C CA . GLY A 1 404 ? -6.727 -18.297 3.283 1 95.75 404 GLY A CA 1
ATOM 3234 C C . GLY A 1 404 ? -5.93 -18.844 4.453 1 95.75 404 GLY A C 1
ATOM 3235 O O . GLY A 1 404 ? -5.48 -18.078 5.312 1 95.75 404 GLY A O 1
ATOM 3236 N N . LEU A 1 405 ? -5.773 -20.125 4.473 1 94.06 405 LEU A N 1
ATOM 3237 C CA . LEU A 1 405 ? -4.98 -20.75 5.527 1 94.06 405 LEU A CA 1
ATOM 3238 C C . LEU A 1 405 ? -3.531 -20.281 5.465 1 94.06 405 LEU A C 1
ATOM 3240 O O . LEU A 1 405 ? -2.912 -20.016 6.496 1 94.06 405 LEU A O 1
ATOM 3244 N N . LEU A 1 406 ? -3.055 -20.25 4.207 1 95.88 406 LEU A N 1
ATOM 3245 C CA . LEU A 1 406 ? -1.704 -19.75 3.996 1 95.88 406 LEU A CA 1
ATOM 3246 C C . LEU A 1 406 ? -1.576 -18.312 4.512 1 95.88 406 LEU A C 1
ATOM 3248 O O . LEU A 1 406 ? -0.569 -17.969 5.129 1 95.88 406 LEU A O 1
ATOM 3252 N N . SER A 1 407 ? -2.555 -17.516 4.258 1 93.25 407 SER A N 1
ATOM 3253 C CA . SER A 1 407 ? -2.57 -16.125 4.707 1 93.25 407 SER A CA 1
ATOM 3254 C C . SER A 1 407 ? -2.557 -16.031 6.23 1 93.25 407 SER A C 1
ATOM 3256 O O . SER A 1 407 ? -1.834 -15.211 6.805 1 93.25 407 SER A O 1
ATOM 3258 N N . VAL A 1 408 ? -3.34 -16.859 6.863 1 88.19 408 VAL A N 1
ATOM 3259 C CA . VAL A 1 408 ? -3.371 -16.891 8.32 1 88.19 408 VAL A CA 1
ATOM 3260 C C . VAL A 1 408 ? -1.991 -17.25 8.859 1 88.19 408 VAL A C 1
ATOM 3262 O O . VAL A 1 408 ? -1.476 -16.594 9.766 1 88.19 408 VAL A O 1
ATOM 3265 N N . GLY A 1 409 ? -1.443 -18.312 8.312 1 87.38 409 GLY A N 1
ATOM 3266 C CA . GLY A 1 409 ? -0.109 -18.703 8.727 1 87.38 409 GLY A CA 1
ATOM 3267 C C . GLY A 1 409 ? 0.933 -17.625 8.523 1 87.38 409 GLY A C 1
ATOM 3268 O O . GLY A 1 409 ? 1.792 -17.406 9.375 1 87.38 409 GLY A O 1
ATOM 3269 N N . TRP A 1 410 ? 0.865 -16.953 7.395 1 89.75 410 TRP A N 1
ATOM 3270 C CA . TRP A 1 410 ? 1.818 -15.906 7.066 1 89.75 410 TRP A CA 1
ATOM 3271 C C . TRP A 1 410 ? 1.711 -14.75 8.055 1 89.75 410 TRP A C 1
ATOM 3273 O O . TRP A 1 410 ? 2.725 -14.266 8.57 1 89.75 410 TRP A O 1
ATOM 3283 N N . HIS A 1 411 ? 0.54 -14.242 8.305 1 81.75 411 HIS A N 1
ATOM 3284 C CA . HIS A 1 411 ? 0.328 -13.102 9.195 1 81.75 411 HIS A CA 1
ATOM 3285 C C . HIS A 1 411 ? 0.728 -13.438 10.625 1 81.75 411 HIS A C 1
ATOM 3287 O O . HIS A 1 411 ? 1.253 -12.578 11.344 1 81.75 411 HIS A O 1
ATOM 3293 N N . LEU A 1 412 ? 0.439 -14.656 11.039 1 77.56 412 LEU A N 1
ATOM 3294 C CA . LEU A 1 412 ? 0.828 -15.078 12.375 1 77.56 412 LEU A CA 1
ATOM 3295 C C . LEU A 1 412 ? 2.346 -15.164 12.5 1 77.56 412 LEU A C 1
ATOM 3297 O O . LEU A 1 412 ? 2.906 -14.82 13.547 1 77.56 412 LEU A O 1
ATOM 3301 N N . ASN A 1 413 ? 2.924 -15.617 11.438 1 76.19 413 ASN A N 1
ATOM 3302 C CA . ASN A 1 413 ? 4.379 -15.711 11.422 1 76.19 413 ASN A CA 1
ATOM 3303 C C . ASN A 1 413 ? 5.031 -14.336 11.438 1 76.19 413 ASN A C 1
ATOM 3305 O O . ASN A 1 413 ? 6.102 -14.156 12.023 1 76.19 413 ASN A O 1
ATOM 3309 N N . HIS A 1 414 ? 4.41 -13.352 10.805 1 70.62 414 HIS A N 1
ATOM 3310 C CA . HIS A 1 414 ? 4.992 -12.023 10.688 1 70.62 414 HIS A CA 1
ATOM 3311 C C . HIS A 1 414 ? 4.52 -11.109 11.812 1 70.62 414 HIS A C 1
ATOM 3313 O O . HIS A 1 414 ? 5.164 -10.102 12.109 1 70.62 414 HIS A O 1
ATOM 3319 N N . ARG A 1 415 ? 3.277 -11.273 12.297 1 58.19 415 ARG A N 1
ATOM 3320 C CA . ARG A 1 415 ? 2.811 -10.562 13.477 1 58.19 415 ARG A CA 1
ATOM 3321 C C . ARG A 1 415 ? 3.729 -10.812 14.664 1 58.19 415 ARG A C 1
ATOM 3323 O O . ARG A 1 415 ? 4.023 -9.898 15.438 1 58.19 415 ARG A O 1
ATOM 3330 N N . GLU A 1 416 ? 3.863 -12.078 14.734 1 46.72 416 GLU A N 1
ATOM 3331 C CA . GLU A 1 416 ? 4.82 -12.406 15.789 1 46.72 416 GLU A CA 1
ATOM 3332 C C . GLU A 1 416 ? 6.066 -11.531 15.695 1 46.72 416 GLU A C 1
ATOM 3334 O O . GLU A 1 416 ? 6.594 -11.078 16.703 1 46.72 416 GLU A O 1
ATOM 3339 N N . THR A 1 417 ? 6.18 -11.141 14.477 1 43.31 417 THR A N 1
ATOM 3340 C CA . THR A 1 417 ? 7.336 -10.281 14.258 1 43.31 417 THR A CA 1
ATOM 3341 C C . THR A 1 417 ? 7.008 -8.836 14.641 1 43.31 417 THR A C 1
ATOM 3343 O O . THR A 1 417 ? 7.832 -8.148 15.25 1 43.31 417 THR A O 1
ATOM 3346 N N . HIS A 1 418 ? 5.648 -8.461 14.281 1 44.62 418 HIS A N 1
ATOM 3347 C CA . HIS A 1 418 ? 5.188 -7.113 14.602 1 44.62 418 HIS A CA 1
ATOM 3348 C C . HIS A 1 418 ? 4.992 -6.941 16.109 1 44.62 418 HIS A C 1
ATOM 3350 O O . HIS A 1 418 ? 5.344 -5.902 16.672 1 44.62 418 HIS A O 1
ATOM 3356 N N . LEU A 1 419 ? 4.246 -7.992 16.719 1 43.59 419 LEU A N 1
ATOM 3357 C CA . LEU A 1 419 ? 4.027 -7.965 18.172 1 43.59 419 LEU A CA 1
ATOM 3358 C C . LEU A 1 419 ? 5.352 -8.055 18.922 1 43.59 419 LEU A C 1
ATOM 3360 O O . LEU A 1 419 ? 5.48 -7.516 20.016 1 43.59 419 LEU A O 1
ATOM 3364 N N . LYS A 1 420 ? 6.09 -8.875 18.281 1 40.34 420 LYS A N 1
ATOM 3365 C CA . LYS A 1 420 ? 7.43 -8.906 18.859 1 40.34 420 LYS A CA 1
ATOM 3366 C C . LYS A 1 420 ? 8.008 -7.5 18.984 1 40.34 420 LYS A C 1
ATOM 3368 O O . LYS A 1 420 ? 8.688 -7.188 19.969 1 40.34 420 LYS A O 1
ATOM 3373 N N . TRP A 1 421 ? 7.492 -6.824 17.953 1 38.69 421 TRP A N 1
ATOM 3374 C CA . TRP A 1 421 ? 7.977 -5.449 18.031 1 38.69 421 TRP A CA 1
ATOM 3375 C C . TRP A 1 421 ? 7.254 -4.684 19.141 1 38.69 421 TRP A C 1
ATOM 3377 O O . TRP A 1 421 ? 7.836 -3.797 19.766 1 38.69 421 TRP A O 1
ATOM 3387 N N . LEU A 1 422 ? 5.812 -5.051 19.328 1 39.25 422 LEU A N 1
ATOM 3388 C CA . LEU A 1 422 ? 5.066 -4.34 20.359 1 39.25 422 LEU A CA 1
ATOM 3389 C C . LEU A 1 422 ? 5.199 -5.043 21.719 1 39.25 422 LEU A C 1
ATOM 3391 O O . LEU A 1 422 ? 4.785 -4.508 22.734 1 39.25 422 LEU A O 1
ATOM 3395 N N . ASP A 1 423 ? 6.117 -5.812 22.109 1 40.91 423 ASP A N 1
ATOM 3396 C CA . ASP A 1 423 ? 6.477 -6.582 23.297 1 40.91 423 ASP A CA 1
ATOM 3397 C C . ASP A 1 423 ? 5.355 -6.551 24.328 1 40.91 423 ASP A C 1
ATOM 3399 O O . ASP A 1 423 ? 5.613 -6.551 25.531 1 40.91 423 ASP A O 1
ATOM 3403 N N . ILE A 1 424 ? 4.23 -6.121 24.359 1 40.88 424 ILE A N 1
ATOM 3404 C CA . ILE A 1 424 ? 3.449 -6.012 25.594 1 40.88 424 ILE A CA 1
ATOM 3405 C C . ILE A 1 424 ? 3.287 -7.395 26.219 1 40.88 424 ILE A C 1
ATOM 3407 O O . ILE A 1 424 ? 3.291 -7.527 27.453 1 40.88 424 ILE A O 1
ATOM 3411 N N . HIS A 1 425 ? 3.225 -8.555 25.391 1 41.81 425 HIS A N 1
ATOM 3412 C CA . HIS A 1 425 ? 3.285 -9.898 25.953 1 41.81 425 HIS A CA 1
ATOM 3413 C C . HIS A 1 425 ? 3.715 -10.914 24.891 1 41.81 425 HIS A C 1
ATOM 3415 O O . HIS A 1 425 ? 3.123 -10.984 23.812 1 41.81 425 HIS A O 1
ATOM 3421 N N . THR A 1 426 ? 5.094 -11.148 24.922 1 42.66 426 THR A N 1
ATOM 3422 C CA . THR A 1 426 ? 5.578 -12.25 24.094 1 42.66 426 THR A CA 1
ATOM 3423 C C . THR A 1 426 ? 4.652 -13.461 24.219 1 42.66 426 THR A C 1
ATOM 3425 O O . THR A 1 426 ? 4.492 -14.023 25.297 1 42.66 426 THR A O 1
ATOM 3428 N N . PRO A 1 427 ? 3.83 -13.625 23.375 1 46.66 427 PRO A N 1
ATOM 3429 C CA . PRO A 1 427 ? 3.111 -14.883 23.578 1 46.66 427 PRO A CA 1
ATOM 3430 C C . PRO A 1 427 ? 4.039 -16.031 23.969 1 46.66 427 PRO A C 1
ATOM 3432 O O . PRO A 1 427 ? 5.176 -16.094 23.5 1 46.66 427 PRO A O 1
ATOM 3435 N N . ALA A 1 428 ? 3.863 -16.625 25.094 1 46.97 428 ALA A N 1
ATOM 3436 C CA . ALA A 1 428 ? 4.617 -17.797 25.531 1 46.97 428 ALA A CA 1
ATOM 3437 C C . ALA A 1 428 ? 4.934 -18.703 24.344 1 46.97 428 ALA A C 1
ATOM 3439 O O . ALA A 1 428 ? 4.094 -18.906 23.469 1 46.97 428 ALA A O 1
ATOM 3440 N N . MET A 1 429 ? 6.301 -18.906 23.938 1 47.28 429 MET A N 1
ATOM 3441 C CA . MET A 1 429 ? 6.77 -19.906 22.969 1 47.28 429 MET A CA 1
ATOM 3442 C C . MET A 1 429 ? 5.746 -21.016 22.797 1 47.28 429 MET A C 1
ATOM 3444 O O . MET A 1 429 ? 5.551 -21.516 21.688 1 47.28 429 MET A O 1
ATOM 3448 N N . GLU A 1 430 ? 5.152 -21.281 23.844 1 50.44 430 GLU A N 1
ATOM 3449 C CA . GLU A 1 430 ? 4.152 -22.344 23.812 1 50.44 430 GLU A CA 1
ATOM 3450 C C . GLU A 1 430 ? 2.959 -21.969 22.938 1 50.44 430 GLU A C 1
ATOM 3452 O O . GLU A 1 430 ? 2.43 -22.797 22.203 1 50.44 430 GLU A O 1
ATOM 3457 N N . THR A 1 431 ? 2.762 -20.75 22.938 1 56.72 431 THR A N 1
ATOM 3458 C CA . THR A 1 431 ? 1.607 -20.297 22.172 1 56.72 431 THR A CA 1
ATOM 3459 C C . THR A 1 431 ? 1.933 -20.266 20.688 1 56.72 431 THR A C 1
ATOM 3461 O O . THR A 1 431 ? 1.089 -20.594 19.844 1 56.72 431 THR A O 1
ATOM 3464 N N . GLN A 1 432 ? 3.225 -20.062 20.422 1 63.97 432 GLN A N 1
ATOM 3465 C CA . GLN A 1 432 ? 3.629 -20.031 19.016 1 63.97 432 GLN A CA 1
ATOM 3466 C C . GLN A 1 432 ? 3.59 -21.422 18.406 1 63.97 432 GLN A C 1
ATOM 3468 O O . GLN A 1 432 ? 3.102 -21.594 17.281 1 63.97 432 GLN A O 1
ATOM 3473 N N . ASP A 1 433 ? 3.994 -22.328 19.141 1 69.25 433 ASP A N 1
ATOM 3474 C CA . ASP A 1 433 ? 4.031 -23.688 18.625 1 69.25 433 ASP A CA 1
ATOM 3475 C C . ASP A 1 433 ? 2.621 -24.25 18.469 1 69.25 433 ASP A C 1
ATOM 3477 O O . ASP A 1 433 ? 2.357 -25.031 17.547 1 69.25 433 ASP A O 1
ATOM 3481 N N . SER A 1 434 ? 1.797 -23.734 19.25 1 75.25 434 SER A N 1
ATOM 3482 C CA . SER A 1 434 ? 0.442 -24.281 19.219 1 75.25 434 SER A CA 1
ATOM 3483 C C . SER A 1 434 ? -0.288 -23.859 17.953 1 75.25 434 SER A C 1
ATOM 3485 O O . SER A 1 434 ? -0.909 -24.703 17.281 1 75.25 434 SER A O 1
ATOM 3487 N N . TRP A 1 435 ? -0.154 -22.609 17.562 1 76.44 435 TRP A N 1
ATOM 3488 C CA . TRP A 1 435 ? -0.896 -22.188 16.375 1 76.44 435 TRP A CA 1
ATOM 3489 C C . TRP A 1 435 ? -0.264 -22.766 15.109 1 76.44 435 TRP A C 1
ATOM 3491 O O . TRP A 1 435 ? -0.958 -23.031 14.125 1 76.44 435 TRP A O 1
ATOM 3501 N N . ARG A 1 436 ? 1.048 -22.922 15.102 1 83.12 436 ARG A N 1
ATOM 3502 C CA . ARG A 1 436 ? 1.724 -23.484 13.938 1 83.12 436 ARG A CA 1
ATOM 3503 C C . ARG A 1 436 ? 1.265 -24.906 13.664 1 83.12 436 ARG A C 1
ATOM 3505 O O . ARG A 1 436 ? 1.028 -25.281 12.516 1 83.12 436 ARG A O 1
ATOM 3512 N N . LYS A 1 437 ? 1.138 -25.625 14.734 1 84.94 437 LYS A N 1
ATOM 3513 C CA . LYS A 1 437 ? 0.66 -27 14.602 1 84.94 437 LYS A CA 1
ATOM 3514 C C . LYS A 1 437 ? -0.766 -27.031 14.055 1 84.94 437 LYS A C 1
ATOM 3516 O O . LYS A 1 437 ? -1.102 -27.891 13.234 1 84.94 437 LYS A O 1
ATOM 3521 N N . MET A 1 438 ? -1.506 -26.156 14.508 1 84.88 438 MET A N 1
ATOM 3522 C CA . MET A 1 438 ? -2.891 -26.078 14.055 1 84.88 438 MET A CA 1
ATOM 3523 C C . MET A 1 438 ? -2.957 -25.766 12.562 1 84.88 438 MET A C 1
ATOM 3525 O O . MET A 1 438 ? -3.756 -26.359 11.836 1 84.88 438 MET A O 1
ATOM 3529 N N . VAL A 1 439 ? -2.162 -24.844 12.141 1 90.5 439 VAL A N 1
ATOM 3530 C CA . VAL A 1 439 ? -2.166 -24.438 10.742 1 90.5 439 VAL A CA 1
ATOM 3531 C C . VAL A 1 439 ? -1.635 -25.578 9.875 1 90.5 439 VAL A C 1
ATOM 3533 O O . VAL A 1 439 ? -2.168 -25.828 8.789 1 90.5 439 VAL A O 1
ATOM 3536 N N . LEU A 1 440 ? -0.62 -26.266 10.344 1 93.06 440 LEU A N 1
ATOM 3537 C CA . LEU A 1 440 ? -0.052 -27.391 9.594 1 93.06 440 LEU A CA 1
ATOM 3538 C C . LEU A 1 440 ? -1.063 -28.516 9.461 1 93.06 440 LEU A C 1
ATOM 3540 O O . LEU A 1 440 ? -1.2 -29.109 8.383 1 93.06 440 LEU A O 1
ATOM 3544 N N . ARG A 1 441 ? -1.745 -28.75 10.531 1 93.44 441 ARG A N 1
ATOM 3545 C CA . ARG A 1 441 ? -2.787 -29.766 10.492 1 93.44 441 ARG A CA 1
ATOM 3546 C C . ARG A 1 441 ? -3.91 -29.359 9.539 1 93.44 441 ARG A C 1
ATOM 3548 O O . ARG A 1 441 ? -4.488 -30.219 8.859 1 93.44 441 ARG A O 1
ATOM 3555 N N . ALA A 1 442 ? -4.219 -28.141 9.57 1 94.44 442 ALA A N 1
ATOM 3556 C CA . ALA A 1 442 ? -5.258 -27.641 8.68 1 94.44 442 ALA A CA 1
ATOM 3557 C C . ALA A 1 442 ? -4.867 -27.828 7.219 1 94.44 442 ALA A C 1
ATOM 3559 O O . ALA A 1 442 ? -5.711 -28.156 6.379 1 94.44 442 ALA A O 1
ATOM 3560 N N . PHE A 1 443 ? -3.586 -27.625 6.875 1 96.44 443 PHE A N 1
ATOM 3561 C CA . PHE A 1 443 ? -3.111 -27.875 5.52 1 96.44 443 PHE A CA 1
ATOM 3562 C C . PHE A 1 443 ? -3.332 -29.328 5.133 1 96.44 443 PHE A C 1
ATOM 3564 O O . PHE A 1 443 ? -3.812 -29.609 4.035 1 96.44 443 PHE A O 1
ATOM 3571 N N . ASP A 1 444 ? -2.965 -30.156 6.047 1 96.44 444 ASP A N 1
ATOM 3572 C CA . ASP A 1 444 ? -3.062 -31.578 5.785 1 96.44 444 ASP A CA 1
ATOM 3573 C C . ASP A 1 444 ? -4.516 -32 5.605 1 96.44 444 ASP A C 1
ATOM 3575 O O . ASP A 1 444 ? -4.836 -32.781 4.695 1 96.44 444 ASP A O 1
ATOM 3579 N N . ASN A 1 445 ? -5.348 -31.547 6.484 1 95.38 445 ASN A N 1
ATOM 3580 C CA . ASN A 1 445 ? -6.766 -31.875 6.379 1 95.38 445 ASN A CA 1
ATOM 3581 C C . ASN A 1 445 ? -7.363 -31.344 5.078 1 95.38 445 ASN A C 1
ATOM 3583 O O . ASN A 1 445 ? -8.203 -32 4.457 1 95.38 445 ASN A O 1
ATOM 3587 N N . TRP A 1 446 ? -7.008 -30.156 4.832 1 96 446 TRP A N 1
ATOM 3588 C CA . TRP A 1 446 ? -7.473 -29.578 3.578 1 96 446 TRP A CA 1
ATOM 3589 C C . TRP A 1 446 ? -7.074 -30.438 2.389 1 96 446 TRP A C 1
ATOM 3591 O O . TRP A 1 446 ? -7.887 -30.703 1.497 1 96 446 TRP A O 1
ATOM 3601 N N . LYS A 1 447 ? -5.793 -30.875 2.275 1 95.38 447 LYS A N 1
ATOM 3602 C CA . LYS A 1 447 ? -5.312 -31.688 1.168 1 95.38 447 LYS A CA 1
ATOM 3603 C C . LYS A 1 447 ? -6.066 -33.031 1.097 1 95.38 447 LYS A C 1
ATOM 3605 O O . LYS A 1 447 ? -6.414 -33.5 0.009 1 95.38 447 LYS A O 1
ATOM 3610 N N . ALA A 1 448 ? -6.328 -33.562 2.217 1 94 448 ALA A N 1
ATOM 3611 C CA . ALA A 1 448 ? -7.062 -34.812 2.271 1 94 448 ALA A CA 1
ATOM 3612 C C . ALA A 1 448 ? -8.484 -34.656 1.731 1 94 448 ALA A C 1
ATOM 3614 O O . ALA A 1 448 ? -8.945 -35.469 0.928 1 94 448 ALA A O 1
ATOM 3615 N N . THR A 1 449 ? -9.133 -33.656 2.18 1 92 449 THR A N 1
ATOM 3616 C CA . THR A 1 449 ? -10.508 -33.406 1.74 1 92 449 THR A CA 1
ATOM 3617 C C . THR A 1 449 ? -10.539 -33.031 0.262 1 92 449 THR A C 1
ATOM 3619 O O . THR A 1 449 ? -11.492 -33.375 -0.448 1 92 449 THR A O 1
ATOM 3622 N N . PHE A 1 450 ? -9.547 -32.312 -0.157 1 92.81 450 PHE A N 1
ATOM 3623 C CA . PHE A 1 450 ? -9.453 -31.938 -1.566 1 92.81 450 PHE A CA 1
ATOM 3624 C C . PHE A 1 450 ? -9.328 -33.188 -2.438 1 92.81 450 PHE A C 1
ATOM 3626 O O . PHE A 1 450 ? -10 -33.312 -3.461 1 92.81 450 PHE A O 1
ATOM 3633 N N . ASP A 1 451 ? -8.438 -34.094 -2.084 1 90.19 451 ASP A N 1
ATOM 3634 C CA . ASP A 1 451 ? -8.195 -35.312 -2.857 1 90.19 451 ASP A CA 1
ATOM 3635 C C . ASP A 1 451 ? -9.445 -36.188 -2.912 1 90.19 451 ASP A C 1
ATOM 3637 O O . ASP A 1 451 ? -9.75 -36.781 -3.949 1 90.19 451 ASP A O 1
ATOM 3641 N N . VAL A 1 452 ? -10.156 -36.219 -1.875 1 87.69 452 VAL A N 1
ATOM 3642 C CA . VAL A 1 452 ? -11.391 -36.969 -1.823 1 87.69 452 VAL A CA 1
ATOM 3643 C C . VAL A 1 452 ? -12.43 -36.344 -2.752 1 87.69 452 VAL A C 1
ATOM 3645 O O . VAL A 1 452 ? -13.094 -37.062 -3.512 1 87.69 452 VAL A O 1
ATOM 3648 N N . ALA A 1 453 ? -12.539 -35.125 -2.711 1 83.62 453 ALA A N 1
ATOM 3649 C CA . ALA A 1 453 ? -13.523 -34.406 -3.525 1 83.62 453 ALA A CA 1
ATOM 3650 C C . ALA A 1 453 ? -13.203 -34.531 -5.012 1 83.62 453 ALA A C 1
ATOM 3652 O O . ALA A 1 453 ? -14.102 -34.625 -5.844 1 83.62 453 ALA A O 1
ATOM 3653 N N . MET A 1 454 ? -11.969 -34.5 -5.395 1 81.62 454 MET A N 1
ATOM 3654 C CA . MET A 1 454 ? -11.562 -34.562 -6.797 1 81.62 454 MET A CA 1
ATOM 3655 C C . MET A 1 454 ? -11.602 -35.969 -7.336 1 81.62 454 MET A C 1
ATOM 3657 O O . MET A 1 454 ? -11.719 -36.188 -8.547 1 81.62 454 MET A O 1
ATOM 3661 N N . SER A 1 455 ? -11.25 -36.938 -6.453 1 69.94 455 SER A N 1
ATOM 3662 C CA . SER A 1 455 ? -11.352 -38.344 -6.871 1 69.94 455 SER A CA 1
ATOM 3663 C C . SER A 1 455 ? -12.773 -38.688 -7.301 1 69.94 455 SER A C 1
ATOM 3665 O O . SER A 1 455 ? -12.969 -39.469 -8.242 1 69.94 455 SER A O 1
ATOM 3667 N N . ASP A 1 456 ? -13.664 -38.125 -6.672 1 54.5 456 ASP A N 1
ATOM 3668 C CA . ASP A 1 456 ? -15.07 -38.344 -6.98 1 54.5 456 ASP A CA 1
ATOM 3669 C C . ASP A 1 456 ? -15.469 -37.656 -8.289 1 54.5 456 ASP A C 1
ATOM 3671 O O . ASP A 1 456 ? -16.422 -38.094 -8.953 1 54.5 456 ASP A O 1
ATOM 3675 N N . THR A 1 457 ? -14.711 -36.594 -8.625 1 54.38 457 THR A N 1
ATOM 3676 C CA . THR A 1 457 ? -14.992 -35.875 -9.852 1 54.38 457 THR A CA 1
ATOM 3677 C C . THR A 1 457 ? -14.219 -36.469 -11.023 1 54.38 457 THR A C 1
ATOM 3679 O O . THR A 1 457 ? -13.984 -35.781 -12.031 1 54.38 457 THR A O 1
ATOM 3682 N N . ILE A 1 458 ? -13.812 -37.781 -11.047 1 41.97 458 ILE A N 1
ATOM 3683 C CA . ILE A 1 458 ? -13 -38.469 -12.039 1 41.97 458 ILE A CA 1
ATOM 3684 C C . ILE A 1 458 ? -13.523 -38.156 -13.438 1 41.97 458 ILE A C 1
ATOM 3686 O O . ILE A 1 458 ? -13.164 -38.844 -14.406 1 41.97 458 ILE A O 1
ATOM 3690 N N . SER A 1 459 ? -14.531 -37.594 -13.797 1 40.34 459 SER A N 1
ATOM 3691 C CA . SER A 1 459 ? -14.781 -37.719 -15.227 1 40.34 459 SER A CA 1
ATOM 3692 C C . SER A 1 459 ? -13.602 -37.219 -16.047 1 40.34 459 SER A C 1
ATOM 3694 O O . SER A 1 459 ? -13.25 -36.031 -15.969 1 40.34 459 SER A O 1
ATOM 3696 N N . ASP A 1 460 ? -12.602 -38.062 -16.422 1 36.84 460 ASP A N 1
ATOM 3697 C CA . ASP A 1 460 ? -11.492 -38.031 -17.375 1 36.84 460 ASP A CA 1
ATOM 3698 C C . ASP A 1 460 ? -11.914 -37.406 -18.703 1 36.84 460 ASP A C 1
ATOM 3700 O O . ASP A 1 460 ? -12.164 -38.094 -19.672 1 36.84 460 ASP A O 1
ATOM 3704 N N . ALA A 1 461 ? -12.695 -36.531 -19.031 1 38.22 461 ALA A N 1
ATOM 3705 C CA . ALA A 1 461 ? -12.828 -36.25 -20.469 1 38.22 461 ALA A CA 1
ATOM 3706 C C . ALA A 1 461 ? -11.477 -35.906 -21.078 1 38.22 461 ALA A C 1
ATOM 3708 O O . ALA A 1 461 ? -10.711 -35.125 -20.516 1 38.22 461 ALA A O 1
ATOM 3709 N N . PRO A 1 462 ? -10.891 -36.5 -22.016 1 33.97 462 PRO A N 1
ATOM 3710 C CA . PRO A 1 462 ? -9.898 -36.25 -23.062 1 33.97 462 PRO A CA 1
ATOM 3711 C C . PRO A 1 462 ? -10.07 -34.906 -23.734 1 33.97 462 PRO A C 1
ATOM 3713 O O . PRO A 1 462 ? -11.172 -34.562 -24.172 1 33.97 462 PRO A O 1
ATOM 3716 N N . GLY A 1 463 ? -9.188 -33.844 -23.672 1 39.97 463 GLY A N 1
ATOM 3717 C CA . GLY A 1 463 ? -9.07 -32.562 -24.359 1 39.97 463 GLY A CA 1
ATOM 3718 C C . GLY A 1 463 ? -9.18 -31.359 -23.453 1 39.97 463 GLY A C 1
ATOM 3719 O O . GLY A 1 463 ? -9.414 -30.234 -23.906 1 39.97 463 GLY A O 1
ATOM 3720 N N . HIS A 1 464 ? -9.984 -31.438 -22.172 1 43.59 464 HIS A N 1
ATOM 3721 C CA . HIS A 1 464 ? -10.727 -30.406 -21.438 1 43.59 464 HIS A CA 1
ATOM 3722 C C . HIS A 1 464 ? -9.781 -29.344 -20.891 1 43.59 464 HIS A C 1
ATOM 3724 O O . HIS A 1 464 ? -8.609 -29.625 -20.609 1 43.59 464 HIS A O 1
ATOM 3730 N N . ARG A 1 465 ? -10.266 -28.078 -21 1 50.5 465 ARG A N 1
ATOM 3731 C CA . ARG A 1 465 ? -9.898 -26.797 -20.391 1 50.5 465 ARG A CA 1
ATOM 3732 C C . ARG A 1 465 ? -9.422 -27 -18.953 1 50.5 465 ARG A C 1
ATOM 3734 O O . ARG A 1 465 ? -9.906 -27.891 -18.25 1 50.5 465 ARG A O 1
ATOM 3741 N N . GLY A 1 466 ? -8.141 -26.688 -18.719 1 57.81 466 GLY A N 1
ATOM 3742 C CA . GLY A 1 466 ? -7.582 -26.703 -17.375 1 57.81 466 GLY A CA 1
ATOM 3743 C C . GLY A 1 466 ? -8.578 -26.281 -16.297 1 57.81 466 GLY A C 1
ATOM 3744 O O . GLY A 1 466 ? -9.477 -25.484 -16.578 1 57.81 466 GLY A O 1
ATOM 3745 N N . ILE A 1 467 ? -8.75 -27 -15.312 1 66.44 467 ILE A N 1
ATOM 3746 C CA . ILE A 1 467 ? -9.617 -26.719 -14.172 1 66.44 467 ILE A CA 1
ATOM 3747 C C . ILE A 1 467 ? -9.242 -25.359 -13.562 1 66.44 467 ILE A C 1
ATOM 3749 O O . ILE A 1 467 ? -8.07 -25.109 -13.289 1 66.44 467 ILE A O 1
ATOM 3753 N N . PRO A 1 468 ? -10.141 -24.375 -13.594 1 79.19 468 PRO A N 1
ATOM 3754 C CA . PRO A 1 468 ? -9.875 -23.031 -13.086 1 79.19 468 PRO A CA 1
ATOM 3755 C C . PRO A 1 468 ? -9.625 -23 -11.578 1 79.19 468 PRO A C 1
ATOM 3757 O O . PRO A 1 468 ? -10.453 -22.5 -10.82 1 79.19 468 PRO A O 1
ATOM 3760 N N . ASN A 1 469 ? -8.445 -23.438 -11.172 1 83.75 469 ASN A N 1
ATOM 3761 C CA . ASN A 1 469 ? -8.109 -23.578 -9.758 1 83.75 469 ASN A CA 1
ATOM 3762 C C . ASN A 1 469 ? -7.414 -22.328 -9.227 1 83.75 469 ASN A C 1
ATOM 3764 O O . ASN A 1 469 ? -7.031 -22.281 -8.055 1 83.75 469 ASN A O 1
ATOM 3768 N N . GLY A 1 470 ? -7.277 -21.328 -10.102 1 90.38 470 GLY A N 1
ATOM 3769 C CA . GLY A 1 470 ? -6.629 -20.125 -9.609 1 90.38 470 GLY A CA 1
ATOM 3770 C C . GLY A 1 470 ? -5.188 -20 -10.055 1 90.38 470 GLY A C 1
ATOM 3771 O O . GLY A 1 470 ? -4.758 -20.688 -10.984 1 90.38 470 GLY A O 1
ATOM 3772 N N . PRO A 1 471 ? -4.449 -19.094 -9.453 1 92.5 471 PRO A N 1
ATOM 3773 C CA . PRO A 1 471 ? -3.102 -18.766 -9.914 1 92.5 471 PRO A CA 1
ATOM 3774 C C . PRO A 1 471 ? -2.17 -19.969 -9.938 1 92.5 471 PRO A C 1
ATOM 3776 O O . PRO A 1 471 ? -1.397 -20.141 -10.883 1 92.5 471 PRO A O 1
ATOM 3779 N N . ILE A 1 472 ? -2.248 -20.719 -8.898 1 91.06 472 ILE A N 1
ATOM 3780 C CA . ILE A 1 472 ? -1.565 -22.016 -8.883 1 91.06 472 ILE A CA 1
ATOM 3781 C C . ILE A 1 472 ? -2.576 -23.125 -9.117 1 91.06 472 ILE A C 1
ATOM 3783 O O . ILE A 1 472 ? -3.414 -23.406 -8.258 1 91.06 472 ILE A O 1
ATOM 3787 N N . ASN A 1 473 ? -2.453 -23.75 -10.188 1 85.88 473 ASN A N 1
ATOM 3788 C CA . ASN A 1 473 ? -3.48 -24.688 -10.625 1 85.88 473 ASN A CA 1
ATOM 3789 C C . ASN A 1 473 ? -3.414 -26 -9.844 1 85.88 473 ASN A C 1
ATOM 3791 O O . ASN A 1 473 ? -4.441 -26.609 -9.578 1 85.88 473 ASN A O 1
ATOM 3795 N N . SER A 1 474 ? -2.258 -26.422 -9.555 1 86.44 474 SER A N 1
ATOM 3796 C CA . SER A 1 474 ? -2.082 -27.688 -8.867 1 86.44 474 SER A CA 1
ATOM 3797 C C . SER A 1 474 ? -2.275 -27.531 -7.359 1 86.44 474 SER A C 1
ATOM 3799 O O . SER A 1 474 ? -1.518 -26.812 -6.703 1 86.44 474 SER A O 1
ATOM 3801 N N . ALA A 1 475 ? -3.232 -28.219 -6.824 1 91.69 475 ALA A N 1
ATOM 3802 C CA . ALA A 1 475 ? -3.48 -28.188 -5.387 1 91.69 475 ALA A CA 1
ATOM 3803 C C . ALA A 1 475 ? -2.277 -28.719 -4.609 1 91.69 475 ALA A C 1
ATOM 3805 O O . ALA A 1 475 ? -1.957 -28.219 -3.529 1 91.69 475 ALA A O 1
ATOM 3806 N N . SER A 1 476 ? -1.651 -29.734 -5.176 1 91.12 476 SER A N 1
ATOM 3807 C CA . SER A 1 476 ? -0.499 -30.344 -4.516 1 91.12 476 SER A CA 1
ATOM 3808 C C . SER A 1 476 ? 0.655 -29.359 -4.402 1 91.12 476 SER A C 1
ATOM 3810 O O . SER A 1 476 ? 1.328 -29.297 -3.371 1 91.12 476 SER A O 1
ATOM 3812 N N . VAL A 1 477 ? 0.879 -28.594 -5.469 1 92.12 477 VAL A N 1
ATOM 3813 C CA . VAL A 1 477 ? 1.962 -27.625 -5.469 1 92.12 477 VAL A CA 1
ATOM 3814 C C . VAL A 1 477 ? 1.697 -26.562 -4.406 1 92.12 477 VAL A C 1
ATOM 3816 O O . VAL A 1 477 ? 2.598 -26.188 -3.645 1 92.12 477 VAL A O 1
ATOM 3819 N N . LEU A 1 478 ? 0.493 -26.031 -4.352 1 94.5 478 LEU A N 1
ATOM 3820 C CA . LEU A 1 478 ? 0.146 -25.016 -3.369 1 94.5 478 LEU A CA 1
ATOM 3821 C C . LEU A 1 478 ? 0.226 -25.578 -1.952 1 94.5 478 LEU A C 1
ATOM 3823 O O . LEU A 1 478 ? 0.657 -24.875 -1.03 1 94.5 478 LEU A O 1
ATOM 3827 N N . TYR A 1 479 ? -0.187 -26.828 -1.8 1 95.56 479 TYR A N 1
ATOM 3828 C CA . TYR A 1 479 ? -0.123 -27.516 -0.518 1 95.56 479 TYR A CA 1
ATOM 3829 C C . TYR A 1 479 ? 1.311 -27.594 -0.008 1 95.56 479 TYR A C 1
ATOM 3831 O O . TYR A 1 479 ? 1.591 -27.219 1.132 1 95.56 479 TYR A O 1
ATOM 3839 N N . HIS A 1 480 ? 2.217 -28.047 -0.792 1 95.75 480 HIS A N 1
ATOM 3840 C CA . HIS A 1 480 ? 3.609 -28.172 -0.377 1 95.75 480 HIS A CA 1
ATOM 3841 C C . HIS A 1 480 ? 4.266 -26.812 -0.21 1 95.75 480 HIS A C 1
ATOM 3843 O O . HIS A 1 480 ? 5.082 -26.609 0.692 1 95.75 480 HIS A O 1
ATOM 3849 N N . LEU A 1 481 ? 3.895 -25.891 -1.124 1 96.44 481 LEU A N 1
ATOM 3850 C CA . LEU A 1 481 ? 4.41 -24.531 -0.98 1 96.44 481 LEU A CA 1
ATOM 3851 C C . LEU A 1 481 ? 4.027 -23.953 0.377 1 96.44 481 LEU A C 1
ATOM 3853 O O . LEU A 1 481 ? 4.836 -23.281 1.013 1 96.44 481 LEU A O 1
ATOM 3857 N N . ALA A 1 482 ? 2.801 -24.172 0.788 1 97 482 ALA A N 1
ATOM 3858 C CA . ALA A 1 482 ? 2.326 -23.656 2.07 1 97 482 ALA A CA 1
ATOM 3859 C C . ALA A 1 482 ? 3.168 -24.203 3.223 1 97 482 ALA A C 1
ATOM 3861 O O . ALA A 1 482 ? 3.557 -23.453 4.125 1 97 482 ALA A O 1
ATOM 3862 N N . HIS A 1 483 ? 3.504 -25.453 3.195 1 96.38 483 HIS A N 1
ATOM 3863 C CA . HIS A 1 483 ? 4.316 -26.078 4.234 1 96.38 483 HIS A CA 1
ATOM 3864 C C . HIS A 1 483 ? 5.742 -25.531 4.223 1 96.38 483 HIS A C 1
ATOM 3866 O O . HIS A 1 483 ? 6.324 -25.281 5.277 1 96.38 483 HIS A O 1
ATOM 3872 N N . ILE A 1 484 ? 6.305 -25.344 3.066 1 97.12 484 ILE A N 1
ATOM 3873 C CA . ILE A 1 484 ? 7.676 -24.875 2.932 1 97.12 484 ILE A CA 1
ATOM 3874 C C . ILE A 1 484 ? 7.773 -23.422 3.43 1 97.12 484 ILE A C 1
ATOM 3876 O O . ILE A 1 484 ? 8.656 -23.094 4.227 1 97.12 484 ILE A O 1
ATOM 3880 N N . SER A 1 485 ? 6.844 -22.594 2.992 1 95.56 485 SER A N 1
ATOM 3881 C CA . SER A 1 485 ? 6.938 -21.156 3.205 1 95.56 485 SER A CA 1
ATOM 3882 C C . SER A 1 485 ? 6.742 -20.797 4.676 1 95.56 485 SER A C 1
ATOM 3884 O O . SER A 1 485 ? 7.184 -19.734 5.125 1 95.56 485 SER A O 1
ATOM 3886 N N . LEU A 1 486 ? 6.105 -21.641 5.438 1 91 486 LEU A N 1
ATOM 3887 C CA . LEU A 1 486 ? 5.883 -21.375 6.855 1 91 486 LEU A CA 1
ATOM 3888 C C . LEU A 1 486 ? 7.18 -21.5 7.645 1 91 486 LEU A C 1
ATOM 3890 O O . LEU A 1 486 ? 7.332 -20.859 8.695 1 91 486 LEU A O 1
ATOM 3894 N N . HIS A 1 487 ? 8.133 -22.266 7.078 1 92.25 487 HIS A N 1
ATOM 3895 C CA . HIS A 1 487 ? 9.305 -22.531 7.895 1 92.25 487 HIS A CA 1
ATOM 3896 C C . HIS A 1 487 ? 10.586 -22.125 7.176 1 92.25 487 HIS A C 1
ATOM 3898 O O . HIS A 1 487 ? 11.656 -22.062 7.789 1 92.25 487 HIS A O 1
ATOM 3904 N N . ALA A 1 488 ? 10.531 -21.922 5.977 1 94.06 488 ALA A N 1
ATOM 3905 C CA . ALA A 1 488 ? 11.703 -21.484 5.219 1 94.06 488 ALA A CA 1
ATOM 3906 C C . ALA A 1 488 ? 11.469 -20.125 4.566 1 94.06 488 ALA A C 1
ATOM 3908 O O . ALA A 1 488 ? 10.617 -20 3.682 1 94.06 488 ALA A O 1
ATOM 3909 N N . ASP A 1 489 ? 12.203 -19.172 4.988 1 92.12 489 ASP A N 1
ATOM 3910 C CA . ASP A 1 489 ? 12.078 -17.828 4.422 1 92.12 489 ASP A CA 1
ATOM 3911 C C . ASP A 1 489 ? 12.906 -17.688 3.146 1 92.12 489 ASP A C 1
ATOM 3913 O O . ASP A 1 489 ? 14.125 -17.875 3.17 1 92.12 489 ASP A O 1
ATOM 3917 N N . ILE A 1 490 ? 12.305 -17.328 2.104 1 94.88 490 ILE A N 1
ATOM 3918 C CA . ILE A 1 490 ? 12.961 -17.281 0.799 1 94.88 490 ILE A CA 1
ATOM 3919 C C . ILE A 1 490 ? 14.031 -16.203 0.792 1 94.88 490 ILE A C 1
ATOM 3921 O O . ILE A 1 490 ? 15.078 -16.344 0.15 1 94.88 490 ILE A O 1
ATOM 3925 N N . VAL A 1 491 ? 13.805 -15.117 1.439 1 91.94 491 VAL A N 1
ATOM 3926 C CA . VAL A 1 491 ? 14.766 -14.016 1.46 1 91.94 491 VAL A CA 1
ATOM 3927 C C . VAL A 1 491 ? 16.047 -14.453 2.176 1 91.94 491 VAL A C 1
ATOM 3929 O O . VAL A 1 491 ? 17.141 -14.227 1.679 1 91.94 491 VAL A O 1
ATOM 3932 N N . ASP A 1 492 ? 15.898 -15.094 3.285 1 93.06 492 ASP A N 1
ATOM 3933 C CA . ASP A 1 492 ? 17.047 -15.609 4.016 1 93.06 492 ASP A CA 1
ATOM 3934 C C . ASP A 1 492 ? 17.844 -16.609 3.172 1 93.06 492 ASP A C 1
ATOM 3936 O O . ASP A 1 492 ? 19.062 -16.594 3.164 1 93.06 492 ASP A O 1
ATOM 3940 N N . CYS A 1 493 ? 17.062 -17.438 2.518 1 95.88 493 CYS A N 1
ATOM 3941 C CA . CYS A 1 493 ? 17.719 -18.438 1.688 1 95.88 493 CYS A CA 1
ATOM 3942 C C . CYS A 1 493 ? 18.516 -17.781 0.572 1 95.88 493 CYS A C 1
ATOM 3944 O O . CYS A 1 493 ? 19.641 -18.203 0.27 1 95.88 493 CYS A O 1
ATOM 3946 N N . GLN A 1 494 ? 18 -16.766 -0.026 1 95.19 494 GLN A N 1
ATOM 3947 C CA . GLN A 1 494 ? 18.688 -16.094 -1.124 1 95.19 494 GLN A CA 1
ATOM 3948 C C . GLN A 1 494 ? 19.891 -15.312 -0.624 1 95.19 494 GLN A C 1
ATOM 3950 O O . GLN A 1 494 ? 20.938 -15.297 -1.278 1 95.19 494 GLN A O 1
ATOM 3955 N N . VAL A 1 495 ? 19.75 -14.664 0.483 1 92.06 495 VAL A N 1
ATOM 3956 C CA . VAL A 1 495 ? 20.875 -13.961 1.075 1 92.06 495 VAL A CA 1
ATOM 3957 C C . VAL A 1 495 ? 21.969 -14.961 1.444 1 92.06 495 VAL A C 1
ATOM 3959 O O . VAL A 1 495 ? 23.156 -14.711 1.199 1 92.06 495 VAL A O 1
ATOM 3962 N N . TYR A 1 496 ? 21.547 -16.047 2.029 1 94.12 496 TYR A N 1
ATOM 3963 C CA . TYR A 1 496 ? 22.469 -17.109 2.398 1 94.12 496 TYR A CA 1
ATOM 3964 C C . TYR A 1 496 ? 23.219 -17.625 1.176 1 94.12 496 TYR A C 1
ATOM 3966 O O . TYR A 1 496 ? 24.391 -18 1.274 1 94.12 496 TYR A O 1
ATOM 3974 N N . ALA A 1 497 ? 22.547 -17.562 0.065 1 94.62 497 ALA A N 1
ATOM 3975 C CA . ALA A 1 497 ? 23.125 -18.047 -1.187 1 94.62 497 ALA A CA 1
ATOM 3976 C C . ALA A 1 497 ? 23.984 -16.969 -1.84 1 94.62 497 ALA A C 1
ATOM 3978 O O . ALA A 1 497 ? 24.469 -17.156 -2.961 1 94.62 497 ALA A O 1
ATOM 3979 N N . GLY A 1 498 ? 24.062 -15.805 -1.207 1 89.62 498 GLY A N 1
ATOM 3980 C CA . GLY A 1 498 ? 25.016 -14.805 -1.668 1 89.62 498 GLY A CA 1
ATOM 3981 C C . GLY A 1 498 ? 24.375 -13.68 -2.457 1 89.62 498 GLY A C 1
ATOM 3982 O O . GLY A 1 498 ? 25.062 -12.93 -3.154 1 89.62 498 GLY A O 1
ATOM 3983 N N . ALA A 1 499 ? 23.141 -13.648 -2.416 1 90.12 499 ALA A N 1
ATOM 3984 C CA . ALA A 1 499 ? 22.5 -12.539 -3.109 1 90.12 499 ALA A CA 1
ATOM 3985 C C . ALA A 1 499 ? 22.984 -11.195 -2.576 1 90.12 499 ALA A C 1
ATOM 3987 O O . ALA A 1 499 ? 23.016 -10.977 -1.363 1 90.12 499 ALA A O 1
ATOM 3988 N N . LYS A 1 500 ? 23.375 -10.328 -3.463 1 85.56 500 LYS A N 1
ATOM 3989 C CA . LYS A 1 500 ? 23.906 -9.031 -3.061 1 85.56 500 LYS A CA 1
ATOM 3990 C C . LYS A 1 500 ? 22.812 -7.977 -3.01 1 85.56 500 LYS A C 1
ATOM 3992 O O . LYS A 1 500 ? 22.953 -6.957 -2.33 1 85.56 500 LYS A O 1
ATOM 3997 N N . ARG A 1 501 ? 21.828 -8.219 -3.818 1 84.62 501 ARG A N 1
ATOM 3998 C CA . ARG A 1 501 ? 20.688 -7.324 -3.854 1 84.62 501 ARG A CA 1
ATOM 3999 C C . ARG A 1 501 ? 19.375 -8.109 -3.854 1 84.62 501 ARG A C 1
ATOM 4001 O O . ARG A 1 501 ? 19.25 -9.109 -4.555 1 84.62 501 ARG A O 1
ATOM 4008 N N . LEU A 1 502 ? 18.547 -7.711 -2.955 1 83.38 502 LEU A N 1
ATOM 4009 C CA . LEU A 1 502 ? 17.219 -8.336 -2.908 1 83.38 502 LEU A CA 1
ATOM 4010 C C . LEU A 1 502 ? 16.141 -7.301 -2.625 1 83.38 502 LEU A C 1
ATOM 4012 O O . LEU A 1 502 ? 16.328 -6.41 -1.795 1 83.38 502 LEU A O 1
ATOM 4016 N N . LEU A 1 503 ? 15.023 -7.418 -3.318 1 76.19 503 LEU A N 1
ATOM 4017 C CA . LEU A 1 503 ? 13.883 -6.527 -3.129 1 76.19 503 LEU A CA 1
ATOM 4018 C C . LEU A 1 503 ? 14.305 -5.066 -3.244 1 76.19 503 LEU A C 1
ATOM 4020 O O . LEU A 1 503 ? 13.883 -4.23 -2.445 1 76.19 503 LEU A O 1
ATOM 4024 N N . GLY A 1 504 ? 15.273 -4.883 -4.16 1 72.19 504 GLY A N 1
ATOM 4025 C CA . GLY A 1 504 ? 15.719 -3.537 -4.477 1 72.19 504 GLY A CA 1
ATOM 4026 C C . GLY A 1 504 ? 16.688 -2.973 -3.451 1 72.19 504 GLY A C 1
ATOM 4027 O O . GLY A 1 504 ? 17.047 -1.794 -3.506 1 72.19 504 GLY A O 1
ATOM 4028 N N . ARG A 1 505 ? 17.141 -3.85 -2.605 1 74.44 505 ARG A N 1
ATOM 4029 C CA . ARG A 1 505 ? 18 -3.379 -1.532 1 74.44 505 ARG A CA 1
ATOM 4030 C C . ARG A 1 505 ? 19.328 -4.137 -1.528 1 74.44 505 ARG A C 1
ATOM 4032 O O . ARG A 1 505 ? 19.375 -5.324 -1.862 1 74.44 505 ARG A O 1
ATOM 4039 N N . LYS A 1 506 ? 20.344 -3.414 -1.145 1 79.06 506 LYS A N 1
ATOM 4040 C CA . LYS A 1 506 ? 21.641 -4.051 -1.011 1 79.06 506 LYS A CA 1
ATOM 4041 C C . LYS A 1 506 ? 21.75 -4.836 0.296 1 79.06 506 LYS A C 1
ATOM 4043 O O . LYS A 1 506 ? 21.266 -4.379 1.336 1 79.06 506 LYS A O 1
ATOM 4048 N N . VAL A 1 507 ? 22.359 -5.996 0.256 1 83.06 507 VAL A N 1
ATOM 4049 C CA . VAL A 1 507 ? 22.578 -6.824 1.434 1 83.06 507 VAL A CA 1
ATOM 4050 C C . VAL A 1 507 ? 23.922 -6.453 2.08 1 83.06 507 VAL A C 1
ATOM 4052 O O . VAL A 1 507 ? 24.969 -6.594 1.461 1 83.06 507 VAL A O 1
ATOM 4055 N N . SER A 1 508 ? 23.875 -6.023 3.277 1 76.5 508 SER A N 1
ATOM 4056 C CA . SER A 1 508 ? 25.094 -5.648 3.984 1 76.5 508 SER A CA 1
ATOM 4057 C C . SER A 1 508 ? 25.797 -6.875 4.559 1 76.5 508 SER A C 1
ATOM 4059 O O . SER A 1 508 ? 25.203 -7.957 4.629 1 76.5 508 SER A O 1
ATOM 4061 N N . SER A 1 509 ? 27.047 -6.672 4.91 1 80.62 509 SER A N 1
ATOM 4062 C CA . SER A 1 509 ? 27.797 -7.75 5.543 1 80.62 509 SER A CA 1
ATOM 4063 C C . SER A 1 509 ? 27.188 -8.141 6.883 1 80.62 509 SER A C 1
ATOM 4065 O O . SER A 1 509 ? 27.219 -9.305 7.27 1 80.62 509 SER A O 1
ATOM 4067 N N . ARG A 1 510 ? 26.656 -7.172 7.477 1 77.44 510 ARG A N 1
ATOM 4068 C CA . ARG A 1 510 ? 26 -7.438 8.75 1 77.44 510 ARG A CA 1
ATOM 4069 C C . ARG A 1 510 ? 24.75 -8.281 8.562 1 77.44 510 ARG A C 1
ATOM 4071 O O . ARG A 1 510 ? 24.484 -9.203 9.336 1 77.44 510 ARG A O 1
ATOM 4078 N N . ASP A 1 511 ? 24.062 -7.949 7.57 1 78.81 511 ASP A N 1
ATOM 4079 C CA . ASP A 1 511 ? 22.875 -8.719 7.258 1 78.81 511 ASP A CA 1
ATOM 4080 C C . ASP A 1 511 ? 23.219 -10.164 6.922 1 78.81 511 ASP A C 1
ATOM 4082 O O . ASP A 1 511 ? 22.516 -11.094 7.348 1 78.81 511 ASP A O 1
ATOM 4086 N N . TYR A 1 512 ? 24.188 -10.227 6.172 1 86.69 512 TYR A N 1
ATOM 4087 C CA . TYR A 1 512 ? 24.625 -11.562 5.781 1 86.69 512 TYR A CA 1
ATOM 4088 C C . TYR A 1 512 ? 25.031 -12.383 7.004 1 86.69 512 TYR A C 1
ATOM 4090 O O . TYR A 1 512 ? 24.656 -13.547 7.125 1 86.69 512 TYR A O 1
ATOM 4098 N N . ALA A 1 513 ? 25.75 -11.727 7.91 1 86.56 513 ALA A N 1
ATOM 4099 C CA . ALA A 1 513 ? 26.172 -12.414 9.125 1 86.56 513 ALA A CA 1
ATOM 4100 C C . ALA A 1 513 ? 24.984 -12.828 9.977 1 86.56 513 ALA A C 1
ATOM 4102 O O . ALA A 1 513 ? 24.969 -13.906 10.57 1 86.56 513 ALA A O 1
ATOM 4103 N N . ASN A 1 514 ? 24.062 -11.969 9.992 1 84.31 514 ASN A N 1
ATOM 4104 C CA . ASN A 1 514 ? 22.844 -12.273 10.742 1 84.31 514 ASN A CA 1
ATOM 4105 C C . ASN A 1 514 ? 22.094 -13.453 10.133 1 84.31 514 ASN A C 1
ATOM 4107 O O . ASN A 1 514 ? 21.547 -14.289 10.859 1 84.31 514 ASN A O 1
ATOM 4111 N N . VAL A 1 515 ? 22.078 -13.492 8.898 1 90.06 515 VAL A N 1
ATOM 4112 C CA . VAL A 1 515 ? 21.375 -14.578 8.203 1 90.06 515 VAL A CA 1
ATOM 4113 C C . VAL A 1 515 ? 22.125 -15.891 8.438 1 90.06 515 VAL A C 1
ATOM 4115 O O . VAL A 1 515 ? 21.5 -16.938 8.609 1 90.06 515 VAL A O 1
ATOM 4118 N N . ILE A 1 516 ? 23.406 -15.812 8.438 1 90.62 516 ILE A N 1
ATOM 4119 C CA . ILE A 1 516 ? 24.203 -17.016 8.672 1 90.62 516 ILE A CA 1
ATOM 4120 C C . ILE A 1 516 ? 23.859 -17.609 10.039 1 90.62 516 ILE A C 1
ATOM 4122 O O . ILE A 1 516 ? 23.672 -18.812 10.172 1 90.62 516 ILE A O 1
ATOM 4126 N N . LYS A 1 517 ? 23.766 -16.734 10.969 1 90.06 517 LYS A N 1
ATOM 4127 C CA . LYS A 1 517 ? 23.438 -17.172 12.32 1 90.06 517 LYS A CA 1
ATOM 4128 C C . LYS A 1 517 ? 22.031 -17.75 12.375 1 90.06 517 LYS A C 1
ATOM 4130 O O . LYS A 1 517 ? 21.797 -18.781 13 1 90.06 517 LYS A O 1
ATOM 4135 N N . ARG A 1 518 ? 21.109 -17.141 11.695 1 91 518 ARG A N 1
ATOM 4136 C CA . ARG A 1 518 ? 19.719 -17.609 11.68 1 91 518 ARG A CA 1
ATOM 4137 C C . ARG A 1 518 ? 19.594 -18.938 10.969 1 91 518 ARG A C 1
ATOM 4139 O O . ARG A 1 518 ? 18.828 -19.812 11.383 1 91 518 ARG A O 1
ATOM 4146 N N . MET A 1 519 ? 20.359 -19.062 9.945 1 94.44 519 MET A N 1
ATOM 4147 C CA . MET A 1 519 ? 20.266 -20.281 9.148 1 94.44 519 MET A CA 1
ATOM 4148 C C . MET A 1 519 ? 20.859 -21.469 9.914 1 94.44 519 MET A C 1
ATOM 4150 O O . MET A 1 519 ? 20.391 -22.594 9.758 1 94.44 519 MET A O 1
ATOM 4154 N N . SER A 1 520 ? 21.844 -21.172 10.68 1 92.81 520 SER A N 1
ATOM 4155 C CA . SER A 1 520 ? 22.422 -22.234 11.5 1 92.81 520 SER A CA 1
ATOM 4156 C C . SER A 1 520 ? 21.422 -22.75 12.523 1 92.81 520 SER A C 1
ATOM 4158 O O . SER A 1 520 ? 21.266 -23.953 12.703 1 92.81 520 SER A O 1
ATOM 4160 N N . ALA A 1 521 ? 20.734 -21.812 13.156 1 91.88 521 ALA A N 1
ATOM 4161 C CA . ALA A 1 521 ? 19.688 -22.188 14.109 1 91.88 521 ALA A CA 1
ATOM 4162 C C . ALA A 1 521 ? 18.516 -22.859 13.398 1 91.88 521 ALA A C 1
ATOM 4164 O O . ALA A 1 521 ? 17.938 -23.812 13.922 1 91.88 521 ALA A O 1
ATOM 4165 N N . TRP A 1 522 ? 18.219 -22.328 12.281 1 93.62 522 TRP A N 1
ATOM 4166 C CA . TRP A 1 522 ? 17.109 -22.812 11.445 1 93.62 522 TRP A CA 1
ATOM 4167 C C . TRP A 1 522 ? 17.344 -24.266 11.023 1 93.62 522 TRP A C 1
ATOM 4169 O O . TRP A 1 522 ? 16.422 -25.078 11.039 1 93.62 522 TRP A O 1
ATOM 4179 N N . SER A 1 523 ? 18.531 -24.719 10.672 1 94.5 523 SER A N 1
ATOM 4180 C CA . SER A 1 523 ? 18.859 -26.031 10.141 1 94.5 523 SER A CA 1
ATOM 4181 C C . SER A 1 523 ? 18.75 -27.109 11.219 1 94.5 523 SER A C 1
ATOM 4183 O O . SER A 1 523 ? 18.609 -28.297 10.914 1 94.5 523 SER A O 1
ATOM 4185 N N . SER A 1 524 ? 18.734 -26.672 12.445 1 92.38 524 SER A N 1
ATOM 4186 C CA . SER A 1 524 ? 18.734 -27.641 13.539 1 92.38 524 SER A CA 1
ATOM 4187 C C . SER A 1 524 ? 17.312 -27.922 14.016 1 92.38 524 SER A C 1
ATOM 4189 O O . SER A 1 524 ? 17.109 -28.812 14.844 1 92.38 524 SER A O 1
ATOM 4191 N N . GLN A 1 525 ? 16.359 -27.297 13.516 1 92 525 GLN A N 1
ATOM 4192 C CA . GLN A 1 525 ? 14.992 -27.422 13.984 1 92 525 GLN A CA 1
ATOM 4193 C C . GLN A 1 525 ? 14.273 -28.562 13.273 1 92 525 GLN A C 1
ATOM 4195 O O . GLN A 1 525 ? 14.484 -28.797 12.086 1 92 525 GLN A O 1
ATOM 4200 N N . ALA A 1 526 ? 13.422 -29.25 13.977 1 91.62 526 ALA A N 1
ATOM 4201 C CA . ALA A 1 526 ? 12.602 -30.312 13.406 1 91.62 526 ALA A CA 1
ATOM 4202 C C . ALA A 1 526 ? 11.609 -29.766 12.391 1 91.62 526 ALA A C 1
ATOM 4204 O O . ALA A 1 526 ? 11.297 -30.422 11.398 1 91.62 526 ALA A O 1
ATOM 4205 N N . SER A 1 527 ? 11.094 -28.594 12.719 1 91.38 527 SER A N 1
ATOM 4206 C CA . SER A 1 527 ? 10.148 -27.953 11.812 1 91.38 527 SER A CA 1
ATOM 4207 C C . SER A 1 527 ? 10.781 -27.688 10.453 1 91.38 527 SER A C 1
ATOM 4209 O O . SER A 1 527 ? 10.102 -27.75 9.422 1 91.38 527 SER A O 1
ATOM 4211 N N . THR A 1 528 ? 12.086 -27.375 10.477 1 95.62 528 THR A N 1
ATOM 4212 C CA . THR A 1 528 ? 12.805 -27.172 9.227 1 95.62 528 THR A CA 1
ATOM 4213 C C . THR A 1 528 ? 12.844 -28.469 8.414 1 95.62 528 THR A C 1
ATOM 4215 O O . THR A 1 528 ? 12.617 -28.453 7.199 1 95.62 528 THR A O 1
ATOM 4218 N N . ARG A 1 529 ? 13.164 -29.562 9.016 1 96.75 529 ARG A N 1
ATOM 4219 C CA . ARG A 1 529 ? 13.227 -30.844 8.336 1 96.75 529 ARG A CA 1
ATOM 4220 C C . ARG A 1 529 ? 11.883 -31.188 7.699 1 96.75 529 ARG A C 1
ATOM 4222 O O . ARG A 1 529 ? 11.836 -31.766 6.613 1 96.75 529 ARG A O 1
ATOM 4229 N N . HIS A 1 530 ? 10.859 -30.828 8.422 1 95.5 530 HIS A N 1
ATOM 4230 C CA . HIS A 1 530 ? 9.516 -31.031 7.879 1 95.5 530 HIS A CA 1
ATOM 4231 C C . HIS A 1 530 ? 9.336 -30.25 6.582 1 95.5 530 HIS A C 1
ATOM 4233 O O . HIS A 1 530 ? 8.82 -30.781 5.598 1 95.5 530 HIS A O 1
ATOM 4239 N N . ALA A 1 531 ? 9.703 -29.016 6.586 1 96.88 531 ALA A N 1
ATOM 4240 C CA . ALA A 1 531 ? 9.602 -28.172 5.402 1 96.88 531 ALA A CA 1
ATOM 4241 C C . ALA A 1 531 ? 10.445 -28.719 4.258 1 96.88 531 ALA A C 1
ATOM 4243 O O . ALA A 1 531 ? 10.031 -28.688 3.098 1 96.88 531 ALA A O 1
ATOM 4244 N N . ILE A 1 532 ? 11.617 -29.219 4.535 1 98 532 ILE A N 1
ATOM 4245 C CA . ILE A 1 532 ? 12.531 -29.75 3.525 1 98 532 ILE A CA 1
ATOM 4246 C C . ILE A 1 532 ? 11.945 -31.016 2.906 1 98 532 ILE A C 1
ATOM 4248 O O . ILE A 1 532 ? 12.07 -31.234 1.701 1 98 532 ILE A O 1
ATOM 4252 N N . LEU A 1 533 ? 11.367 -31.859 3.758 1 97.69 533 LEU A N 1
ATOM 4253 C CA . LEU A 1 533 ? 10.711 -33.031 3.215 1 97.69 533 LEU A CA 1
ATOM 4254 C C . LEU A 1 533 ? 9.617 -32.656 2.221 1 97.69 533 LEU A C 1
ATOM 4256 O O . LEU A 1 533 ? 9.484 -33.281 1.164 1 97.69 533 LEU A O 1
ATOM 4260 N N . HIS A 1 534 ? 8.836 -31.656 2.561 1 97.06 534 HIS A N 1
ATOM 4261 C CA . HIS A 1 534 ? 7.801 -31.172 1.653 1 97.06 534 HIS A CA 1
ATOM 4262 C C . HIS A 1 534 ? 8.406 -30.594 0.378 1 97.06 534 HIS A C 1
ATOM 4264 O O . HIS A 1 534 ? 7.805 -30.688 -0.694 1 97.06 534 HIS A O 1
ATOM 4270 N N . ALA A 1 535 ? 9.562 -29.969 0.447 1 97.56 535 ALA A N 1
ATOM 4271 C CA . ALA A 1 535 ? 10.258 -29.5 -0.748 1 97.56 535 ALA A CA 1
ATOM 4272 C C . ALA A 1 535 ? 10.594 -30.656 -1.684 1 97.56 535 ALA A C 1
ATOM 4274 O O . ALA A 1 535 ? 10.406 -30.547 -2.898 1 97.56 535 ALA A O 1
ATOM 4275 N N . PHE A 1 536 ? 11.039 -31.781 -1.115 1 96.44 536 PHE A N 1
ATOM 4276 C CA . PHE A 1 536 ? 11.336 -32.969 -1.913 1 96.44 536 PHE A CA 1
ATOM 4277 C C . PHE A 1 536 ? 10.062 -33.531 -2.527 1 96.44 536 PHE A C 1
ATOM 4279 O O . PHE A 1 536 ? 10.055 -33.938 -3.695 1 96.44 536 PHE A O 1
ATOM 4286 N N . LYS A 1 537 ? 9.039 -33.562 -1.775 1 94.62 537 LYS A N 1
ATOM 4287 C CA . LYS A 1 537 ? 7.77 -34.094 -2.275 1 94.62 537 LYS A CA 1
ATOM 4288 C C . LYS A 1 537 ? 7.219 -33.25 -3.406 1 94.62 537 LYS A C 1
ATOM 4290 O O . LYS A 1 537 ? 6.617 -33.75 -4.352 1 94.62 537 LYS A O 1
ATOM 4295 N N . LEU A 1 538 ? 7.383 -31.938 -3.264 1 93.94 538 LEU A N 1
ATOM 4296 C CA . LEU A 1 538 ? 6.973 -31 -4.309 1 93.94 538 LEU A CA 1
ATOM 4297 C C . LEU A 1 538 ? 7.723 -31.266 -5.605 1 93.94 538 LEU A C 1
ATOM 4299 O O . LEU A 1 538 ? 7.133 -31.25 -6.688 1 93.94 538 LEU A O 1
ATOM 4303 N N . LEU A 1 539 ? 9.016 -31.547 -5.555 1 92.5 539 LEU A N 1
ATOM 4304 C CA . LEU A 1 539 ? 9.867 -31.75 -6.723 1 92.5 539 LEU A CA 1
ATOM 4305 C C . LEU A 1 539 ? 9.602 -33.094 -7.367 1 92.5 539 LEU A C 1
ATOM 4307 O O . LEU A 1 539 ? 9.805 -33.281 -8.57 1 92.5 539 LEU A O 1
ATOM 4311 N N . HIS A 1 540 ? 9.227 -34.094 -6.594 1 86.5 540 HIS A N 1
ATOM 4312 C CA . HIS A 1 540 ? 8.992 -35.438 -7.09 1 86.5 540 HIS A CA 1
ATOM 4313 C C . HIS A 1 540 ? 7.855 -35.469 -8.109 1 86.5 540 HIS A C 1
ATOM 4315 O O . HIS A 1 540 ? 7.891 -36.219 -9.07 1 86.5 540 HIS A O 1
ATOM 4321 N N . ARG A 1 541 ? 6.957 -34.688 -8 1 68.94 541 ARG A N 1
ATOM 4322 C CA . ARG A 1 541 ? 5.777 -34.688 -8.859 1 68.94 541 ARG A CA 1
ATOM 4323 C C . ARG A 1 541 ? 6.012 -33.844 -10.109 1 68.94 541 ARG A C 1
ATOM 4325 O O . ARG A 1 541 ? 5.156 -33.781 -10.992 1 68.94 541 ARG A O 1
ATOM 4332 N N . TYR A 1 542 ? 7.168 -33.375 -10.273 1 62.78 542 TYR A N 1
ATOM 4333 C CA . TYR A 1 542 ? 7.324 -32.281 -11.234 1 62.78 542 TYR A CA 1
ATOM 4334 C C . TYR A 1 542 ? 7.73 -32.844 -12.602 1 62.78 542 TYR A C 1
ATOM 4336 O O . TYR A 1 542 ? 8.648 -33.656 -12.703 1 62.78 542 TYR A O 1
ATOM 4344 N N . SER A 1 543 ? 6.754 -32.875 -13.523 1 54.31 543 SER A N 1
ATOM 4345 C CA . SER A 1 543 ? 7.172 -32.844 -14.922 1 54.31 543 SER A CA 1
ATOM 4346 C C . SER A 1 543 ? 7.137 -31.438 -15.492 1 54.31 543 SER A C 1
ATOM 4348 O O . SER A 1 543 ? 6.102 -30.766 -15.445 1 54.31 543 SER A O 1
ATOM 4350 N N . VAL A 1 544 ? 8.273 -30.625 -15.617 1 50.06 544 VAL A N 1
ATOM 4351 C CA . VAL A 1 544 ? 8.383 -29.219 -16.016 1 50.06 544 VAL A CA 1
ATOM 4352 C C . VAL A 1 544 ? 7.895 -29.062 -17.453 1 50.06 544 VAL A C 1
ATOM 4354 O O . VAL A 1 544 ? 7.418 -27.984 -17.828 1 50.06 544 VAL A O 1
ATOM 4357 N N . ARG A 1 545 ? 8.188 -29.984 -18.375 1 46.41 545 ARG A N 1
ATOM 4358 C CA . ARG A 1 545 ? 8.164 -29.672 -19.812 1 46.41 545 ARG A CA 1
ATOM 4359 C C . ARG A 1 545 ? 6.871 -28.953 -20.188 1 46.41 545 ARG A C 1
ATOM 4361 O O . ARG A 1 545 ? 6.887 -27.984 -20.953 1 46.41 545 ARG A O 1
ATOM 4368 N N . ASN A 1 546 ? 5.758 -29.422 -19.953 1 52.81 546 ASN A N 1
ATOM 4369 C CA . ASN A 1 546 ? 4.551 -28.844 -20.531 1 52.81 546 ASN A CA 1
ATOM 4370 C C . ASN A 1 546 ? 3.715 -28.125 -19.469 1 52.81 546 ASN A C 1
ATOM 4372 O O . ASN A 1 546 ? 2.486 -28.188 -19.484 1 52.81 546 ASN A O 1
ATOM 4376 N N . GLU A 1 547 ? 4.594 -27.219 -18.688 1 59.12 547 GLU A N 1
ATOM 4377 C CA . GLU A 1 547 ? 3.771 -26.734 -17.594 1 59.12 547 GLU A CA 1
ATOM 4378 C C . GLU A 1 547 ? 3.223 -25.344 -17.891 1 59.12 547 GLU A C 1
ATOM 4380 O O . GLU A 1 547 ? 3.986 -24.375 -18.031 1 59.12 547 GLU A O 1
ATOM 4385 N N . PRO A 1 548 ? 2.045 -25.312 -18.031 1 71.31 548 PRO A N 1
ATOM 4386 C CA . PRO A 1 548 ? 1.354 -24.062 -18.375 1 71.31 548 PRO A CA 1
ATOM 4387 C C . PRO A 1 548 ? 1.288 -23.094 -17.203 1 71.31 548 PRO A C 1
ATOM 4389 O O . PRO A 1 548 ? 1.001 -21.906 -17.391 1 71.31 548 PRO A O 1
ATOM 4392 N N . ASP A 1 549 ? 1.754 -23.5 -15.969 1 84.75 549 ASP A N 1
ATOM 4393 C CA . ASP A 1 549 ? 1.614 -22.594 -14.828 1 84.75 549 ASP A CA 1
ATOM 4394 C C . ASP A 1 549 ? 2.852 -21.719 -14.664 1 84.75 549 ASP A C 1
ATOM 4396 O O . ASP A 1 549 ? 3.947 -22.219 -14.406 1 84.75 549 ASP A O 1
ATOM 4400 N N . PRO A 1 550 ? 2.729 -20.469 -14.766 1 89.44 550 PRO A N 1
ATOM 4401 C CA . PRO A 1 550 ? 3.881 -19.562 -14.727 1 89.44 550 PRO A CA 1
ATOM 4402 C C . PRO A 1 550 ? 4.492 -19.438 -13.336 1 89.44 550 PRO A C 1
ATOM 4404 O O . PRO A 1 550 ? 5.629 -18.984 -13.195 1 89.44 550 PRO A O 1
ATOM 4407 N N . HIS A 1 551 ? 3.809 -19.812 -12.266 1 92.62 551 HIS A N 1
ATOM 4408 C CA . HIS A 1 551 ? 4.328 -19.734 -10.906 1 92.62 551 HIS A CA 1
ATOM 4409 C C . HIS A 1 551 ? 5.227 -20.922 -10.586 1 92.62 551 HIS A C 1
ATOM 4411 O O . HIS A 1 551 ? 6.082 -20.844 -9.695 1 92.62 551 HIS A O 1
ATOM 4417 N N . ARG A 1 552 ? 5.043 -21.984 -11.219 1 90.12 552 ARG A N 1
ATOM 4418 C CA . ARG A 1 552 ? 5.609 -23.281 -10.828 1 90.12 552 ARG A CA 1
ATOM 4419 C C . ARG A 1 552 ? 7.133 -23.25 -10.898 1 90.12 552 ARG A C 1
ATOM 4421 O O . ARG A 1 552 ? 7.809 -23.734 -9.992 1 90.12 552 ARG A O 1
ATOM 4428 N N . PRO A 1 553 ? 7.711 -22.703 -11.984 1 90.19 553 PRO A N 1
ATOM 4429 C CA . PRO A 1 553 ? 9.172 -22.719 -12.039 1 90.19 553 PRO A CA 1
ATOM 4430 C C . PRO A 1 553 ? 9.812 -22.016 -10.836 1 90.19 553 PRO A C 1
ATOM 4432 O O . PRO A 1 553 ? 10.812 -22.5 -10.297 1 90.19 553 PRO A O 1
ATOM 4435 N N . TRP A 1 554 ? 9.297 -20.922 -10.469 1 94.25 554 TRP A N 1
ATOM 4436 C CA . TRP A 1 554 ? 9.852 -20.234 -9.312 1 94.25 554 TRP A CA 1
ATOM 4437 C C . TRP A 1 554 ? 9.648 -21.047 -8.039 1 94.25 554 TRP A C 1
ATOM 4439 O O . TRP A 1 554 ? 10.492 -21.031 -7.141 1 94.25 554 TRP A O 1
ATOM 4449 N N . ILE A 1 555 ? 8.5 -21.672 -7.891 1 94.44 555 ILE A N 1
ATOM 4450 C CA . ILE A 1 555 ? 8.219 -22.5 -6.723 1 94.44 555 ILE A CA 1
ATOM 4451 C C . ILE A 1 555 ? 9.227 -23.641 -6.652 1 94.44 555 ILE A C 1
ATOM 4453 O O . ILE A 1 555 ? 9.711 -23.984 -5.57 1 94.44 555 ILE A O 1
ATOM 4457 N N . MET A 1 556 ? 9.602 -24.188 -7.781 1 92.88 556 MET A N 1
ATOM 4458 C CA . MET A 1 556 ? 10.609 -25.25 -7.828 1 92.88 556 MET A CA 1
ATOM 4459 C C . MET A 1 556 ? 11.977 -24.703 -7.43 1 92.88 556 MET A C 1
ATOM 4461 O O . MET A 1 556 ? 12.711 -25.359 -6.684 1 92.88 556 MET A O 1
ATOM 4465 N N . TYR A 1 557 ? 12.297 -23.609 -7.992 1 95.38 557 TYR A N 1
ATOM 4466 C CA . TYR A 1 557 ? 13.523 -22.938 -7.59 1 95.38 557 TYR A CA 1
ATOM 4467 C C . TYR A 1 557 ? 13.57 -22.75 -6.078 1 95.38 557 TYR A C 1
ATOM 4469 O O . TYR A 1 557 ? 14.594 -23.016 -5.441 1 95.38 557 TYR A O 1
ATOM 4477 N N . TYR A 1 558 ? 12.453 -22.25 -5.543 1 96.88 558 TYR A N 1
ATOM 4478 C CA . TYR A 1 558 ? 12.336 -22.016 -4.105 1 96.88 558 TYR A CA 1
ATOM 4479 C C . TYR A 1 558 ? 12.562 -23.312 -3.324 1 96.88 558 TYR A C 1
ATOM 4481 O O . TYR A 1 558 ? 13.266 -23.312 -2.312 1 96.88 558 TYR A O 1
ATOM 4489 N N . ALA A 1 559 ? 12 -24.359 -3.752 1 96.88 559 ALA A N 1
ATOM 4490 C CA . ALA A 1 559 ? 12.164 -25.656 -3.104 1 96.88 559 ALA A CA 1
ATOM 4491 C C . ALA A 1 559 ? 13.625 -26.109 -3.131 1 96.88 559 ALA A C 1
ATOM 4493 O O . ALA A 1 559 ? 14.172 -26.516 -2.105 1 96.88 559 ALA A O 1
ATOM 4494 N N . VAL A 1 560 ? 14.266 -26 -4.254 1 97.19 560 VAL A N 1
ATOM 4495 C CA . VAL A 1 560 ? 15.656 -26.422 -4.41 1 97.19 560 VAL A CA 1
ATOM 4496 C C . VAL A 1 560 ? 16.562 -25.531 -3.561 1 97.19 560 VAL A C 1
ATOM 4498 O O . VAL A 1 560 ? 17.5 -26.031 -2.918 1 97.19 560 VAL A O 1
ATOM 4501 N N . LEU A 1 561 ? 16.266 -24.266 -3.609 1 97.94 561 LEU A N 1
ATOM 4502 C CA . LEU A 1 561 ? 17.031 -23.312 -2.816 1 97.94 561 LEU A CA 1
ATOM 4503 C C . LEU A 1 561 ? 16.938 -23.641 -1.33 1 97.94 561 LEU A C 1
ATOM 4505 O O . LEU A 1 561 ? 17.922 -23.547 -0.602 1 97.94 561 LEU A O 1
ATOM 4509 N N . SER A 1 562 ? 15.789 -23.984 -0.851 1 98.06 562 SER A N 1
ATOM 4510 C CA . SER A 1 562 ? 15.586 -24.344 0.548 1 98.06 562 SER A CA 1
ATOM 4511 C C . SER A 1 562 ? 16.375 -25.594 0.912 1 98.06 562 SER A C 1
ATOM 4513 O O . SER A 1 562 ? 16.953 -25.672 1.993 1 98.06 562 SER A O 1
ATOM 4515 N N . ILE A 1 563 ? 16.359 -26.578 0.046 1 97.69 563 ILE A N 1
ATOM 4516 C CA . ILE A 1 563 ? 17.109 -27.812 0.265 1 97.69 563 ILE A CA 1
ATOM 4517 C C . ILE A 1 563 ? 18.594 -27.5 0.333 1 97.69 563 ILE A C 1
ATOM 4519 O O . ILE A 1 563 ? 19.297 -27.969 1.229 1 97.69 563 ILE A O 1
ATOM 4523 N N . TRP A 1 564 ? 19.031 -26.734 -0.605 1 97.44 564 TRP A N 1
ATOM 4524 C CA . TRP A 1 564 ? 20.438 -26.344 -0.62 1 97.44 564 TRP A CA 1
ATOM 4525 C C . TRP A 1 564 ? 20.812 -25.641 0.674 1 97.44 564 TRP A C 1
ATOM 4527 O O . TRP A 1 564 ? 21.844 -25.953 1.278 1 97.44 564 TRP A O 1
ATOM 4537 N N . ALA A 1 565 ? 20.031 -24.609 1.009 1 97.38 565 ALA A N 1
ATOM 4538 C CA . ALA A 1 565 ? 20.328 -23.828 2.211 1 97.38 565 ALA A CA 1
ATOM 4539 C C . ALA A 1 565 ? 20.391 -24.734 3.441 1 97.38 565 ALA A C 1
ATOM 4541 O O . ALA A 1 565 ? 21.266 -24.547 4.297 1 97.38 565 ALA A O 1
ATOM 4542 N N . PHE A 1 566 ? 19.547 -25.703 3.51 1 97.19 566 PHE A N 1
ATOM 4543 C CA . PHE A 1 566 ? 19.5 -26.625 4.629 1 97.19 566 PHE A CA 1
ATOM 4544 C C . PHE A 1 566 ? 20.766 -27.484 4.672 1 97.19 566 PHE A C 1
ATOM 4546 O O . PHE A 1 566 ? 21.406 -27.594 5.723 1 97.19 566 PHE A O 1
ATOM 4553 N N . VAL A 1 567 ? 21.125 -28.016 3.592 1 95.31 567 VAL A N 1
ATOM 4554 C CA . VAL A 1 567 ? 22.297 -28.891 3.518 1 95.31 567 VAL A CA 1
ATOM 4555 C C . VAL A 1 567 ? 23.562 -28.094 3.797 1 95.31 567 VAL A C 1
ATOM 4557 O O . VAL A 1 567 ? 24.453 -28.547 4.512 1 95.31 567 VAL A O 1
ATOM 4560 N N . GLN A 1 568 ? 23.609 -26.906 3.238 1 93.31 568 GLN A N 1
ATOM 4561 C CA . GLN A 1 568 ? 24.766 -26.047 3.441 1 93.31 568 GLN A CA 1
ATOM 4562 C C . GLN A 1 568 ? 24.891 -25.641 4.906 1 93.31 568 GLN A C 1
ATOM 4564 O O . GLN A 1 568 ? 26.016 -25.562 5.434 1 93.31 568 GLN A O 1
ATOM 4569 N N . ALA A 1 569 ? 23.812 -25.312 5.512 1 94.31 569 ALA A N 1
ATOM 4570 C CA . ALA A 1 569 ? 23.828 -24.891 6.91 1 94.31 569 ALA A CA 1
ATOM 4571 C C . ALA A 1 569 ? 24.141 -26.062 7.836 1 94.31 569 ALA A C 1
ATOM 4573 O O . ALA A 1 569 ? 24.812 -25.891 8.859 1 94.31 569 ALA A O 1
ATOM 4574 N N . LEU A 1 570 ? 23.609 -27.234 7.574 1 91.25 570 LEU A N 1
ATOM 4575 C CA . LEU A 1 570 ? 23.859 -28.438 8.375 1 91.25 570 LEU A CA 1
ATOM 4576 C C . LEU A 1 570 ? 25.328 -28.844 8.289 1 91.25 570 LEU A C 1
ATOM 4578 O O . LEU A 1 570 ? 25.906 -29.328 9.266 1 91.25 570 LEU A O 1
ATOM 4582 N N . GLY A 1 571 ? 25.906 -28.594 7.246 1 84.38 571 GLY A N 1
ATOM 4583 C CA . GLY A 1 571 ? 27.312 -28.953 7.047 1 84.38 571 GLY A CA 1
ATOM 4584 C C . GLY A 1 571 ? 27.484 -30.406 6.637 1 84.38 571 GLY A C 1
ATOM 4585 O O . GLY A 1 571 ? 26.562 -31.219 6.773 1 84.38 571 GLY A O 1
ATOM 4586 N N . ARG A 1 572 ? 28.672 -30.719 6.086 1 75.12 572 ARG A N 1
ATOM 4587 C CA . ARG A 1 572 ? 29.016 -32.062 5.648 1 75.12 572 ARG A CA 1
ATOM 4588 C C . ARG A 1 572 ? 29.703 -32.844 6.77 1 75.12 572 ARG A C 1
ATOM 4590 O O . ARG A 1 572 ? 30.469 -32.281 7.547 1 75.12 572 ARG A O 1
ATOM 4597 N N . PRO A 1 573 ? 29.188 -34.062 6.918 1 66.19 573 PRO A N 1
ATOM 4598 C CA . PRO A 1 573 ? 29.938 -34.906 7.879 1 66.19 573 PRO A CA 1
ATOM 4599 C C . PRO A 1 573 ? 31.422 -34.969 7.559 1 66.19 573 PRO A C 1
ATOM 4601 O O . PRO A 1 573 ? 31.812 -34.938 6.387 1 66.19 573 PRO A O 1
ATOM 4604 N N . PRO A 1 574 ? 32.281 -34.75 8.656 1 61.88 574 PRO A N 1
ATOM 4605 C CA . PRO A 1 574 ? 33.719 -34.812 8.438 1 61.88 574 PRO A CA 1
ATOM 4606 C C . PRO A 1 574 ? 34.156 -36 7.605 1 61.88 574 PRO A C 1
ATOM 4608 O O . PRO A 1 574 ? 33.656 -37.125 7.84 1 61.88 574 PRO A O 1
ATOM 4611 N N . GLY A 1 575 ? 34.938 -35.906 6.453 1 56.78 575 GLY A N 1
ATOM 4612 C CA . GLY A 1 575 ? 35.531 -37 5.684 1 56.78 575 GLY A CA 1
ATOM 4613 C C . GLY A 1 575 ? 34.781 -37.344 4.422 1 56.78 575 GLY A C 1
ATOM 4614 O O . GLY A 1 575 ? 35.25 -38.094 3.58 1 56.78 575 GLY A O 1
ATOM 4615 N N . LYS A 1 576 ? 33.531 -37.094 4.375 1 58.5 576 LYS A N 1
ATOM 4616 C CA . LYS A 1 576 ? 32.781 -37.562 3.221 1 58.5 576 LYS A CA 1
ATOM 4617 C C . LYS A 1 576 ? 32.688 -36.5 2.129 1 58.5 576 LYS A C 1
ATOM 4619 O O . LYS A 1 576 ? 32.312 -35.375 2.387 1 58.5 576 LYS A O 1
ATOM 4624 N N . GLY A 1 577 ? 33.625 -36.531 1.174 1 56.81 577 GLY A N 1
ATOM 4625 C CA . GLY A 1 577 ? 33.625 -35.656 0.02 1 56.81 577 GLY A CA 1
ATOM 4626 C C . GLY A 1 577 ? 32.406 -35.781 -0.844 1 56.81 577 GLY A C 1
ATOM 4627 O O . GLY A 1 577 ? 31.5 -36.562 -0.533 1 56.81 577 GLY A O 1
ATOM 4628 N N . PHE A 1 578 ? 32.062 -34.688 -1.627 1 60.53 578 PHE A N 1
ATOM 4629 C CA . PHE A 1 578 ? 30.984 -34.781 -2.602 1 60.53 578 PHE A CA 1
ATOM 4630 C C . PHE A 1 578 ? 31.219 -35.938 -3.568 1 60.53 578 PHE A C 1
ATOM 4632 O O . PHE A 1 578 ? 32.375 -36.219 -3.934 1 60.53 578 PHE A O 1
ATOM 4639 N N . PRO A 1 579 ? 30.281 -36.938 -3.564 1 53.34 579 PRO A N 1
ATOM 4640 C CA . PRO A 1 579 ? 30.562 -38.031 -4.523 1 53.34 579 PRO A CA 1
ATOM 4641 C C . PRO A 1 579 ? 31.125 -37.5 -5.848 1 53.34 579 PRO A C 1
ATOM 4643 O O . PRO A 1 579 ? 30.797 -36.375 -6.258 1 53.34 579 PRO A O 1
ATOM 4646 N N . LEU A 1 580 ? 32.312 -37.875 -6.258 1 48.31 580 LEU A N 1
ATOM 4647 C CA . LEU A 1 580 ? 33 -37.594 -7.523 1 48.31 580 LEU A CA 1
ATOM 4648 C C . LEU A 1 580 ? 31.969 -37.438 -8.656 1 48.31 580 LEU A C 1
ATOM 4650 O O . LEU A 1 580 ? 30.906 -38.062 -8.625 1 48.31 580 LEU A O 1
ATOM 4654 N N . PRO A 1 581 ? 32.094 -36.344 -9.461 1 48.75 581 PRO A N 1
ATOM 4655 C CA . PRO A 1 581 ? 31.234 -36.219 -10.641 1 48.75 581 PRO A CA 1
ATOM 4656 C C . PRO A 1 581 ? 30.922 -37.562 -11.312 1 48.75 581 PRO A C 1
ATOM 4658 O O . PRO A 1 581 ? 31.828 -38.312 -11.641 1 48.75 581 PRO A O 1
ATOM 4661 N N . THR A 1 582 ? 30.062 -38.25 -10.875 1 43.81 582 THR A N 1
ATOM 4662 C CA . THR A 1 582 ? 29.703 -39.562 -11.43 1 43.81 582 THR A CA 1
ATOM 4663 C C . THR A 1 582 ? 29.719 -39.531 -12.953 1 43.81 582 THR A C 1
ATOM 4665 O O . THR A 1 582 ? 28.703 -39.219 -13.586 1 43.81 582 THR A O 1
ATOM 4668 N N . SER A 1 583 ? 30.531 -38.75 -13.617 1 41.97 583 SER A N 1
ATOM 4669 C CA . SER A 1 583 ? 30.656 -39.062 -15.039 1 41.97 583 SER A CA 1
ATOM 4670 C C . SER A 1 583 ? 30.562 -40.562 -15.281 1 41.97 583 SER A C 1
ATOM 4672 O O . SER A 1 583 ? 30.297 -41 -16.406 1 41.97 583 SER A O 1
ATOM 4674 N N . GLN A 1 584 ? 31.234 -41.375 -14.578 1 40.78 584 GLN A N 1
ATOM 4675 C CA . GLN A 1 584 ? 31.578 -42.719 -14.992 1 40.78 584 GLN A CA 1
ATOM 4676 C C . GLN A 1 584 ? 30.375 -43.656 -14.922 1 40.78 584 GLN A C 1
ATOM 4678 O O . GLN A 1 584 ? 30.422 -44.781 -15.391 1 40.78 584 GLN A O 1
ATOM 4683 N N . LEU A 1 585 ? 29.547 -43.688 -13.852 1 41.28 585 LEU A N 1
ATOM 4684 C CA . LEU A 1 585 ? 28.625 -44.812 -13.867 1 41.28 585 LEU A CA 1
ATOM 4685 C C . LEU A 1 585 ? 27.422 -44.5 -14.758 1 41.28 585 LEU A C 1
ATOM 4687 O O . LEU A 1 585 ? 26.797 -43.438 -14.625 1 41.28 585 LEU A O 1
ATOM 4691 N N . GLY A 1 586 ? 27.266 -45 -15.977 1 47.88 586 GLY A N 1
ATOM 4692 C CA . GLY A 1 586 ? 26.375 -45.156 -17.109 1 47.88 586 GLY A CA 1
ATOM 4693 C C . GLY A 1 586 ? 25.047 -44.438 -16.938 1 47.88 586 GLY A C 1
ATOM 4694 O O . GLY A 1 586 ? 24.25 -44.375 -17.859 1 47.88 586 GLY A O 1
ATOM 4695 N N . HIS A 1 587 ? 24.547 -44.031 -15.727 1 58.28 587 HIS A N 1
ATOM 4696 C CA . HIS A 1 587 ? 23.203 -43.469 -15.656 1 58.28 587 HIS A CA 1
ATOM 4697 C C . HIS A 1 587 ? 23.234 -41.938 -15.797 1 58.28 587 HIS A C 1
ATOM 4699 O O . HIS A 1 587 ? 24.172 -41.281 -15.312 1 58.28 587 HIS A O 1
ATOM 4705 N N . SER A 1 588 ? 22.406 -41.281 -16.609 1 77.81 588 SER A N 1
ATOM 4706 C CA . SER A 1 588 ? 22.234 -39.844 -16.875 1 77.81 588 SER A CA 1
ATOM 4707 C C . SER A 1 588 ? 22.031 -39.062 -15.586 1 77.81 588 SER A C 1
ATOM 4709 O O . SER A 1 588 ? 21.578 -39.625 -14.578 1 77.81 588 SER A O 1
ATOM 4711 N N . SER A 1 589 ? 22.719 -37.938 -15.297 1 80 589 SER A N 1
ATOM 4712 C CA . SER A 1 589 ? 22.516 -37 -14.188 1 80 589 SER A CA 1
ATOM 4713 C C . SER A 1 589 ? 21.047 -36.875 -13.82 1 80 589 SER A C 1
ATOM 4715 O O . SER A 1 589 ? 20.703 -36.781 -12.641 1 80 589 SER A O 1
ATOM 4717 N N . TYR A 1 590 ? 20.266 -37.062 -14.75 1 85.06 590 TYR A N 1
ATOM 4718 C CA . TYR A 1 590 ? 18.828 -36.969 -14.539 1 85.06 590 TYR A CA 1
ATOM 4719 C C . TYR A 1 590 ? 18.312 -38.188 -13.781 1 85.06 590 TYR A C 1
ATOM 4721 O O . TYR A 1 590 ? 17.484 -38.062 -12.875 1 85.06 590 TYR A O 1
ATOM 4729 N N . ALA A 1 591 ? 18.797 -39.281 -14.109 1 85.25 591 ALA A N 1
ATOM 4730 C CA . ALA A 1 591 ? 18.375 -40.531 -13.453 1 85.25 591 ALA A CA 1
ATOM 4731 C C . ALA A 1 591 ? 18.797 -40.531 -11.984 1 85.25 591 ALA A C 1
ATOM 4733 O O . ALA A 1 591 ? 18.047 -40.969 -11.117 1 85.25 591 ALA A O 1
ATOM 4734 N N . ARG A 1 592 ? 19.969 -40.094 -11.773 1 88.44 592 ARG A N 1
ATOM 4735 C CA . ARG A 1 592 ? 20.453 -40.031 -10.406 1 88.44 592 ARG A CA 1
ATOM 4736 C C . ARG A 1 592 ? 19.656 -39.031 -9.578 1 88.44 592 ARG A C 1
ATOM 4738 O O . ARG A 1 592 ? 19.375 -39.281 -8.406 1 88.44 592 ARG A O 1
ATOM 4745 N N . MET A 1 593 ? 19.359 -37.938 -10.234 1 90.62 593 MET A N 1
ATOM 4746 C CA . MET A 1 593 ? 18.562 -36.906 -9.555 1 90.62 593 MET A CA 1
ATOM 4747 C C . MET A 1 593 ? 17.172 -37.469 -9.211 1 90.62 593 MET A C 1
ATOM 4749 O O . MET A 1 593 ? 16.672 -37.219 -8.109 1 90.62 593 MET A O 1
ATOM 4753 N N . VAL A 1 594 ? 16.562 -38.188 -10.094 1 88.69 594 VAL A N 1
ATOM 4754 C CA . VAL A 1 594 ? 15.242 -38.75 -9.883 1 88.69 594 VAL A CA 1
ATOM 4755 C C . VAL A 1 594 ? 15.273 -39.75 -8.711 1 88.69 594 VAL A C 1
ATOM 4757 O O . VAL A 1 594 ? 14.359 -39.781 -7.887 1 88.69 594 VAL A O 1
ATOM 4760 N N . GLU A 1 595 ? 16.297 -40.531 -8.703 1 88.75 595 GLU A N 1
ATOM 4761 C CA . GLU A 1 595 ? 16.438 -41.469 -7.602 1 88.75 595 GLU A CA 1
ATOM 4762 C C . GLU A 1 595 ? 16.625 -40.75 -6.27 1 88.75 595 GLU A C 1
ATOM 4764 O O . GLU A 1 595 ? 16.031 -41.125 -5.258 1 88.75 595 GLU A O 1
ATOM 4769 N N . TYR A 1 596 ? 17.438 -39.75 -6.32 1 92.69 596 TYR A N 1
ATOM 4770 C CA . TYR A 1 596 ? 17.703 -38.938 -5.141 1 92.69 596 TYR A CA 1
ATOM 4771 C C . TYR A 1 596 ? 16.422 -38.312 -4.605 1 92.69 596 TYR A C 1
ATOM 4773 O O . TYR A 1 596 ? 16.109 -38.469 -3.422 1 92.69 596 TYR A O 1
ATOM 4781 N N . VAL A 1 597 ? 15.625 -37.656 -5.43 1 94.12 597 VAL A N 1
ATOM 4782 C CA . VAL A 1 597 ? 14.398 -36.969 -5.039 1 94.12 597 VAL A CA 1
ATOM 4783 C C . VAL A 1 597 ? 13.336 -37.969 -4.633 1 94.12 597 VAL A C 1
ATOM 4785 O O . VAL A 1 597 ? 12.641 -37.781 -3.631 1 94.12 597 VAL A O 1
ATOM 4788 N N . SER A 1 598 ? 13.25 -39.094 -5.297 1 91.56 598 SER A N 1
ATOM 4789 C CA . SER A 1 598 ? 12.227 -40.094 -5.035 1 91.56 598 SER A CA 1
ATOM 4790 C C . SER A 1 598 ? 12.477 -40.812 -3.707 1 91.56 598 SER A C 1
ATOM 479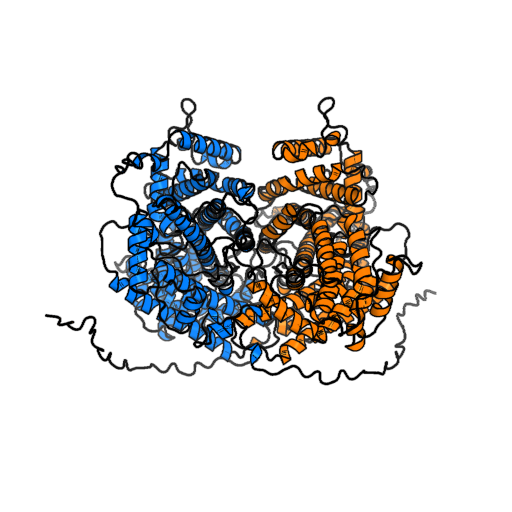2 O O . SER A 1 598 ? 11.539 -41.094 -2.965 1 91.56 598 SER A O 1
ATOM 4794 N N . SER A 1 599 ? 13.711 -41.094 -3.5 1 93.44 599 SER A N 1
ATOM 4795 C CA . SER A 1 599 ? 14.055 -41.812 -2.277 1 93.44 599 SER A CA 1
ATOM 4796 C C . SER A 1 599 ? 13.711 -41 -1.039 1 93.44 599 SER A C 1
ATOM 4798 O O . SER A 1 599 ? 13.18 -41.531 -0.063 1 93.44 599 SER A O 1
ATOM 4800 N N . VAL A 1 600 ? 14 -39.75 -1.061 1 95 600 VAL A N 1
ATOM 4801 C CA . VAL A 1 600 ? 13.742 -38.875 0.093 1 95 600 VAL A CA 1
ATOM 4802 C C . VAL A 1 600 ? 12.25 -38.562 0.189 1 95 600 VAL A C 1
ATOM 4804 O O . VAL A 1 600 ? 11.688 -38.562 1.284 1 95 600 VAL A O 1
ATOM 4807 N N . ALA A 1 601 ? 11.562 -38.281 -0.933 1 93.94 601 ALA A N 1
ATOM 4808 C CA . ALA A 1 601 ? 10.141 -37.938 -0.966 1 93.94 601 ALA A CA 1
ATOM 4809 C C . ALA A 1 601 ? 9.297 -39.094 -0.415 1 93.94 601 ALA A C 1
ATOM 4811 O O . ALA A 1 601 ? 8.203 -38.875 0.108 1 93.94 601 ALA A O 1
ATOM 4812 N N . ALA A 1 602 ? 9.836 -40.281 -0.485 1 92.94 602 ALA A N 1
ATOM 4813 C CA . ALA A 1 602 ? 9.094 -41.469 -0.06 1 92.94 602 ALA A CA 1
ATOM 4814 C C . ALA A 1 602 ? 9.156 -41.625 1.455 1 92.94 602 ALA A C 1
ATOM 4816 O O . ALA A 1 602 ? 8.375 -42.375 2.033 1 92.94 602 ALA A O 1
ATOM 4817 N N . LEU A 1 603 ? 10.023 -40.875 2.076 1 94.75 603 LEU A N 1
ATOM 4818 C CA . LEU A 1 603 ? 10.172 -41 3.523 1 94.75 603 LEU A CA 1
ATOM 4819 C C . LEU A 1 603 ? 8.969 -40.406 4.242 1 94.75 603 LEU A C 1
ATOM 4821 O O . LEU A 1 603 ? 8.422 -39.406 3.807 1 94.75 603 LEU A O 1
ATOM 4825 N N . PRO A 1 604 ? 8.531 -41.031 5.277 1 92.75 604 PRO A N 1
ATOM 4826 C CA . PRO A 1 604 ? 7.445 -40.438 6.062 1 92.75 604 PRO A CA 1
ATOM 4827 C C . PRO A 1 604 ? 7.895 -39.219 6.863 1 92.75 604 PRO A C 1
ATOM 4829 O O . PRO A 1 604 ? 7.109 -38.281 7.074 1 92.75 604 PRO A O 1
ATOM 4832 N N . GLU A 1 605 ? 9.133 -39.281 7.324 1 93.94 605 GLU A N 1
ATOM 4833 C CA . GLU A 1 605 ? 9.742 -38.156 8.062 1 93.94 605 GLU A CA 1
ATOM 4834 C C . GLU A 1 605 ? 11.227 -38.031 7.738 1 93.94 605 GLU A C 1
ATOM 4836 O O . GLU A 1 605 ? 11.891 -39.031 7.449 1 93.94 605 GLU A O 1
ATOM 4841 N N . LEU A 1 606 ? 11.672 -36.844 7.727 1 96.06 606 LEU A N 1
ATOM 4842 C CA . LEU A 1 606 ? 13.094 -36.594 7.52 1 96.06 606 LEU A CA 1
ATOM 4843 C C . LEU A 1 606 ? 13.828 -36.5 8.852 1 96.06 606 LEU A C 1
ATOM 4845 O O . LEU A 1 606 ? 13.914 -35.438 9.461 1 96.06 606 LEU A O 1
ATOM 4849 N N . ASP A 1 607 ? 14.422 -37.531 9.242 1 93.75 607 ASP A N 1
ATOM 4850 C CA . ASP A 1 607 ? 15.133 -37.562 10.523 1 93.75 607 ASP A CA 1
ATOM 4851 C C . ASP A 1 607 ? 16.562 -37.062 10.375 1 93.75 607 ASP A C 1
ATOM 4853 O O . ASP A 1 607 ? 16.969 -36.656 9.281 1 93.75 607 ASP A O 1
ATOM 4857 N N . GLU A 1 608 ? 17.281 -37.062 11.453 1 91.88 608 GLU A N 1
ATOM 4858 C CA . GLU A 1 608 ? 18.625 -36.5 11.477 1 91.88 608 GLU A CA 1
ATOM 4859 C C . GLU A 1 608 ? 19.594 -37.312 10.625 1 91.88 608 GLU A C 1
ATOM 4861 O O . GLU A 1 608 ? 20.469 -36.75 9.953 1 91.88 608 GLU A O 1
ATOM 4866 N N . ARG A 1 609 ? 19.375 -38.594 10.602 1 90.44 609 ARG A N 1
ATOM 4867 C CA . ARG A 1 609 ? 20.234 -39.469 9.82 1 90.44 609 ARG A CA 1
ATOM 4868 C C . ARG A 1 609 ? 20.047 -39.25 8.328 1 90.44 609 ARG A C 1
ATOM 4870 O O . ARG A 1 609 ? 21.016 -39.156 7.582 1 90.44 609 ARG A O 1
ATOM 4877 N N . ALA A 1 610 ? 18.812 -39.281 7.953 1 92.44 610 ALA A N 1
ATOM 4878 C CA . ALA A 1 610 ? 18.5 -39.031 6.543 1 92.44 610 ALA A CA 1
ATOM 4879 C C . ALA A 1 610 ? 18.969 -37.656 6.105 1 92.44 610 ALA A C 1
ATOM 4881 O O . ALA A 1 610 ? 19.391 -37.469 4.965 1 92.44 610 ALA A O 1
ATOM 4882 N N . SER A 1 611 ? 18.844 -36.656 6.977 1 94 611 SER A N 1
ATOM 4883 C CA . SER A 1 611 ? 19.25 -35.312 6.68 1 94 611 SER A CA 1
ATOM 4884 C C . SER A 1 611 ? 20.75 -35.219 6.406 1 94 611 SER A C 1
ATOM 4886 O O . SER A 1 611 ? 21.188 -34.438 5.547 1 94 611 SER A O 1
ATOM 4888 N N . ALA A 1 612 ? 21.5 -36 7.113 1 90.12 612 ALA A N 1
ATOM 4889 C CA . ALA A 1 612 ? 22.953 -35.969 6.988 1 90.12 612 ALA A CA 1
ATOM 4890 C C . ALA A 1 612 ? 23.406 -36.531 5.637 1 90.12 612 ALA A C 1
ATOM 4892 O O . ALA A 1 612 ? 24.484 -36.188 5.152 1 90.12 612 ALA A O 1
ATOM 4893 N N . ALA A 1 613 ? 22.547 -37.312 4.973 1 89.62 613 ALA A N 1
ATOM 4894 C CA . ALA A 1 613 ? 22.906 -37.938 3.709 1 89.62 613 ALA A CA 1
ATOM 4895 C C . ALA A 1 613 ? 22.438 -37.125 2.52 1 89.62 613 ALA A C 1
ATOM 4897 O O . ALA A 1 613 ? 22.734 -37.438 1.368 1 89.62 613 ALA A O 1
ATOM 4898 N N . LEU A 1 614 ? 21.766 -36.031 2.764 1 93.62 614 LEU A N 1
ATOM 4899 C CA . LEU A 1 614 ? 21.141 -35.25 1.698 1 93.62 614 LEU A CA 1
ATOM 4900 C C . LEU A 1 614 ? 22.188 -34.594 0.804 1 93.62 614 LEU A C 1
ATOM 4902 O O . LEU A 1 614 ? 21.906 -34.25 -0.337 1 93.62 614 LEU A O 1
ATOM 4906 N N . HIS A 1 615 ? 23.422 -34.438 1.262 1 90.69 615 HIS A N 1
ATOM 4907 C CA . HIS A 1 615 ? 24.469 -33.75 0.497 1 90.69 615 HIS A CA 1
ATOM 4908 C C . HIS A 1 615 ? 24.891 -34.562 -0.716 1 90.69 615 HIS A C 1
ATOM 4910 O O . HIS A 1 615 ? 25.391 -34.031 -1.696 1 90.69 615 HIS A O 1
ATOM 4916 N N . GLU A 1 616 ? 24.609 -35.875 -0.743 1 88.12 616 GLU A N 1
ATOM 4917 C CA . GLU A 1 616 ? 25.109 -36.781 -1.765 1 88.12 616 GLU A CA 1
ATOM 4918 C C . GLU A 1 616 ? 24.406 -36.562 -3.102 1 88.12 616 GLU A C 1
ATOM 4920 O O . GLU A 1 616 ? 25.047 -36.594 -4.156 1 88.12 616 GLU A O 1
ATOM 4925 N N . GLY A 1 617 ? 23.203 -36.312 -3.154 1 91.19 617 GLY A N 1
ATOM 4926 C CA . GLY A 1 617 ? 22.453 -36.188 -4.395 1 91.19 617 GLY A CA 1
ATOM 4927 C C . GLY A 1 617 ? 22.172 -34.75 -4.773 1 91.19 617 GLY A C 1
ATOM 4928 O O . GLY A 1 617 ? 21.672 -34.469 -5.867 1 91.19 617 GLY A O 1
ATOM 4929 N N . LEU A 1 618 ? 22.594 -33.75 -3.961 1 93.56 618 LEU A N 1
ATOM 4930 C CA . LEU A 1 618 ? 22.234 -32.344 -4.125 1 93.56 618 LEU A CA 1
ATOM 4931 C C . LEU A 1 618 ? 22.891 -31.766 -5.371 1 93.56 618 LEU A C 1
ATOM 4933 O O . LEU A 1 618 ? 22.266 -31 -6.098 1 93.56 618 LEU A O 1
ATOM 4937 N N . PRO A 1 619 ? 24.188 -32.094 -5.738 1 92.69 619 PRO A N 1
ATOM 4938 C CA . PRO A 1 619 ? 24.797 -31.516 -6.941 1 92.69 619 PRO A CA 1
ATOM 4939 C C . PRO A 1 619 ? 24.047 -31.875 -8.219 1 92.69 619 PRO A C 1
ATOM 4941 O O . PRO A 1 619 ? 23.891 -31.031 -9.109 1 92.69 619 PRO A O 1
ATOM 4944 N N . ASP A 1 620 ? 23.547 -33.156 -8.289 1 91.88 620 ASP A N 1
ATOM 4945 C CA . ASP A 1 620 ? 22.766 -33.562 -9.453 1 91.88 620 ASP A CA 1
ATOM 4946 C C . ASP A 1 620 ? 21.453 -32.812 -9.539 1 91.88 620 ASP A C 1
ATOM 4948 O O . ASP A 1 620 ? 21 -32.438 -10.625 1 91.88 620 ASP A O 1
ATOM 4952 N N . LEU A 1 621 ? 20.828 -32.625 -8.398 1 94.25 621 LEU A N 1
ATOM 4953 C CA . LEU A 1 621 ? 19.594 -31.844 -8.359 1 94.25 621 LEU A CA 1
ATOM 4954 C C . LEU A 1 621 ? 19.812 -30.422 -8.852 1 94.25 621 LEU A C 1
ATOM 4956 O O . LEU A 1 621 ? 19.016 -29.891 -9.625 1 94.25 621 LEU A O 1
ATOM 4960 N N . LEU A 1 622 ? 20.859 -29.75 -8.398 1 95.31 622 LEU A N 1
ATOM 4961 C CA . LEU A 1 622 ? 21.188 -28.406 -8.82 1 95.31 622 LEU A CA 1
ATOM 4962 C C . LEU A 1 622 ? 21.453 -28.344 -10.32 1 95.31 622 LEU A C 1
ATOM 4964 O O . LEU A 1 622 ? 20.953 -27.438 -11.008 1 95.31 622 LEU A O 1
ATOM 4968 N N . ASP A 1 623 ? 22.141 -29.328 -10.867 1 92.56 623 ASP A N 1
ATOM 4969 C CA . ASP A 1 623 ? 22.453 -29.359 -12.289 1 92.56 623 ASP A CA 1
ATOM 4970 C C . ASP A 1 623 ? 21.172 -29.5 -13.125 1 92.56 623 ASP A C 1
ATOM 4972 O O . ASP A 1 623 ? 21 -28.797 -14.125 1 92.56 623 ASP A O 1
ATOM 4976 N N . VAL A 1 624 ? 20.391 -30.422 -12.719 1 90.88 624 VAL A N 1
ATOM 4977 C CA . VAL A 1 624 ? 19.156 -30.656 -13.469 1 90.88 624 VAL A CA 1
ATOM 4978 C C . VAL A 1 624 ? 18.266 -29.422 -13.43 1 90.88 624 VAL A C 1
ATOM 4980 O O . VAL A 1 624 ? 17.672 -29.047 -14.438 1 90.88 624 VAL A O 1
ATOM 4983 N N . MET A 1 625 ? 18.125 -28.781 -12.273 1 92.81 625 MET A N 1
ATOM 4984 C CA . MET A 1 625 ? 17.297 -27.594 -12.148 1 92.81 625 MET A CA 1
ATOM 4985 C C . MET A 1 625 ? 17.844 -26.453 -13 1 92.81 625 MET A C 1
ATOM 4987 O O . MET A 1 625 ? 17.078 -25.688 -13.578 1 92.81 625 MET A O 1
ATOM 4991 N N . VAL A 1 626 ? 19.141 -26.281 -13.016 1 93.19 626 VAL A N 1
ATOM 4992 C CA . VAL A 1 626 ? 19.781 -25.266 -13.859 1 93.19 626 VAL A CA 1
ATOM 4993 C C . VAL A 1 626 ? 19.422 -25.516 -15.32 1 93.19 626 VAL A C 1
ATOM 4995 O O . VAL A 1 626 ? 19.094 -24.578 -16.062 1 93.19 626 VAL A O 1
ATOM 4998 N N . ASP A 1 627 ? 19.375 -26.766 -15.727 1 88.31 627 ASP A N 1
ATOM 4999 C CA . ASP A 1 627 ? 19.047 -27.125 -17.094 1 88.31 627 ASP A CA 1
ATOM 5000 C C . ASP A 1 627 ? 17.594 -26.812 -17.406 1 88.31 627 ASP A C 1
ATOM 5002 O O . ASP A 1 627 ? 17.266 -26.344 -18.5 1 88.31 627 ASP A O 1
ATOM 5006 N N . ILE A 1 628 ? 16.797 -27.078 -16.484 1 85.62 628 ILE A N 1
ATOM 5007 C CA . ILE A 1 628 ? 15.367 -26.844 -16.656 1 85.62 628 ILE A CA 1
ATOM 5008 C C . ILE A 1 628 ? 15.109 -25.344 -16.797 1 85.62 628 ILE A C 1
ATOM 5010 O O . ILE A 1 628 ? 14.336 -24.906 -17.656 1 85.62 628 ILE A O 1
ATOM 5014 N N . LEU A 1 629 ? 15.766 -24.516 -16.016 1 89.44 629 LEU A N 1
ATOM 5015 C CA . LEU A 1 629 ? 15.547 -23.078 -16.016 1 89.44 629 LEU A CA 1
ATOM 5016 C C . LEU A 1 629 ? 16.203 -22.422 -17.219 1 89.44 629 LEU A C 1
ATOM 5018 O O . LEU A 1 629 ? 15.914 -21.25 -17.531 1 89.44 629 LEU A O 1
ATOM 5022 N N . GLU A 1 630 ? 17 -23.109 -17.906 1 86.44 630 GLU A N 1
ATOM 5023 C CA . GLU A 1 630 ? 17.641 -22.578 -19.094 1 86.44 630 GLU A CA 1
ATOM 5024 C C . GLU A 1 630 ? 16.641 -22.312 -20.203 1 86.44 630 GLU A C 1
ATOM 5026 O O . GLU A 1 630 ? 16.844 -21.438 -21.062 1 86.44 630 GLU A O 1
ATOM 5031 N N . GLU A 1 631 ? 15.555 -22.953 -20.125 1 79.38 631 GLU A N 1
ATOM 5032 C CA . GLU A 1 631 ? 14.523 -22.812 -21.141 1 79.38 631 GLU A CA 1
ATOM 5033 C C . GLU A 1 631 ? 13.625 -21.609 -20.875 1 79.38 631 GLU A C 1
ATOM 5035 O O . GLU A 1 631 ? 12.867 -21.188 -21.75 1 79.38 631 GLU A O 1
ATOM 5040 N N . ALA A 1 632 ? 13.781 -21.031 -19.75 1 83.25 632 ALA A N 1
ATOM 5041 C CA . ALA A 1 632 ? 12.898 -19.938 -19.375 1 83.25 632 ALA A CA 1
ATOM 5042 C C . ALA A 1 632 ? 13.43 -18.609 -19.891 1 83.25 632 ALA A C 1
ATOM 5044 O O . ALA A 1 632 ? 14.641 -18.391 -19.922 1 83.25 632 ALA A O 1
ATOM 5045 N N . ASP A 1 633 ? 12.523 -17.719 -20.312 1 81.94 633 ASP A N 1
ATOM 5046 C CA . ASP A 1 633 ? 12.906 -16.438 -20.875 1 81.94 633 ASP A CA 1
ATOM 5047 C C . ASP A 1 633 ? 12.727 -15.312 -19.859 1 81.94 633 ASP A C 1
ATOM 5049 O O . ASP A 1 633 ? 13.336 -14.25 -19.969 1 81.94 633 ASP A O 1
ATOM 5053 N N . ALA A 1 634 ? 11.852 -15.531 -18.891 1 89.69 634 ALA A N 1
ATOM 5054 C CA . ALA A 1 634 ? 11.617 -14.484 -17.906 1 89.69 634 ALA A CA 1
ATOM 5055 C C . ALA A 1 634 ? 12.891 -14.18 -17.125 1 89.69 634 ALA A C 1
ATOM 5057 O O . ALA A 1 634 ? 13.594 -15.094 -16.688 1 89.69 634 ALA A O 1
ATOM 5058 N N . GLU A 1 635 ? 13.219 -12.914 -16.938 1 92.25 635 GLU A N 1
ATOM 5059 C CA . GLU A 1 635 ? 14.469 -12.5 -16.297 1 92.25 635 GLU A CA 1
ATOM 5060 C C . GLU A 1 635 ? 14.555 -13.023 -14.867 1 92.25 635 GLU A C 1
ATOM 5062 O O . GLU A 1 635 ? 15.641 -13.328 -14.383 1 92.25 635 GLU A O 1
ATOM 5067 N N . LEU A 1 636 ? 13.477 -13.125 -14.203 1 92.44 636 LEU A N 1
ATOM 5068 C CA . LEU A 1 636 ? 13.453 -13.648 -12.844 1 92.44 636 LEU A CA 1
ATOM 5069 C C . LEU A 1 636 ? 14 -15.07 -12.797 1 92.44 636 LEU A C 1
ATOM 5071 O O . LEU A 1 636 ? 14.734 -15.438 -11.875 1 92.44 636 LEU A O 1
ATOM 5075 N N . LEU A 1 637 ? 13.617 -15.867 -13.773 1 93.62 637 LEU A N 1
ATOM 5076 C CA . LEU A 1 637 ? 14.039 -17.266 -13.812 1 93.62 637 LEU A CA 1
ATOM 5077 C C . LEU A 1 637 ? 15.492 -17.391 -14.258 1 93.62 637 LEU A C 1
ATOM 5079 O O . LEU A 1 637 ? 16.203 -18.312 -13.844 1 93.62 637 LEU A O 1
ATOM 5083 N N . VAL A 1 638 ? 15.914 -16.422 -15.039 1 93.62 638 VAL A N 1
ATOM 5084 C CA . VAL A 1 638 ? 17.328 -16.391 -15.391 1 93.62 638 VAL A CA 1
ATOM 5085 C C . VAL A 1 638 ? 18.172 -16.094 -14.156 1 93.62 638 VAL A C 1
ATOM 5087 O O . VAL A 1 638 ? 19.203 -16.719 -13.938 1 93.62 638 VAL A O 1
ATOM 5090 N N . GLU A 1 639 ? 17.719 -15.172 -13.367 1 93.25 639 GLU A N 1
ATOM 5091 C CA . GLU A 1 639 ? 18.391 -14.859 -12.117 1 93.25 639 GLU A CA 1
ATOM 5092 C C . GLU A 1 639 ? 18.406 -16.062 -11.18 1 93.25 639 GLU A C 1
ATOM 5094 O O . GLU A 1 639 ? 19.406 -16.312 -10.492 1 93.25 639 GLU A O 1
ATOM 5099 N N . ALA A 1 640 ? 17.312 -16.781 -11.156 1 95.06 640 ALA A N 1
ATOM 5100 C CA . ALA A 1 640 ? 17.234 -17.984 -10.336 1 95.06 640 ALA A CA 1
ATOM 5101 C C . ALA A 1 640 ? 18.25 -19.031 -10.789 1 95.06 640 ALA A C 1
ATOM 5103 O O . ALA A 1 640 ? 18.891 -19.672 -9.969 1 95.06 640 ALA A O 1
ATOM 5104 N N . ARG A 1 641 ? 18.344 -19.156 -12.078 1 94.81 641 ARG A N 1
ATOM 5105 C CA . ARG A 1 641 ? 19.312 -20.094 -12.648 1 94.81 641 ARG A CA 1
ATOM 5106 C C . ARG A 1 641 ? 20.734 -19.75 -12.242 1 94.81 641 ARG A C 1
ATOM 5108 O O . ARG A 1 641 ? 21.5 -20.625 -11.812 1 94.81 641 ARG A O 1
ATOM 5115 N N . GLU A 1 642 ? 21.062 -18.5 -12.352 1 94.81 642 GLU A N 1
ATOM 5116 C CA . GLU A 1 642 ? 22.391 -18.047 -11.984 1 94.81 642 GLU A CA 1
ATOM 5117 C C . GLU A 1 642 ? 22.656 -18.25 -10.5 1 94.81 642 GLU A C 1
ATOM 5119 O O . GLU A 1 642 ? 23.781 -18.594 -10.102 1 94.81 642 GLU A O 1
ATOM 5124 N N . ARG A 1 643 ? 21.688 -18.062 -9.727 1 95.69 643 ARG A N 1
ATOM 5125 C CA . ARG A 1 643 ? 21.812 -18.266 -8.281 1 95.69 643 ARG A CA 1
ATOM 5126 C C . ARG A 1 643 ? 22.094 -19.719 -7.957 1 95.69 643 ARG A C 1
ATOM 5128 O O . ARG A 1 643 ? 22.891 -20.031 -7.07 1 95.69 643 ARG A O 1
ATOM 5135 N N . LEU A 1 644 ? 21.453 -20.594 -8.625 1 96.56 644 LEU A N 1
ATOM 5136 C CA . LEU A 1 644 ? 21.641 -22.016 -8.375 1 96.56 644 LEU A CA 1
ATOM 5137 C C . LEU A 1 644 ? 23.047 -22.453 -8.805 1 96.56 644 LEU A C 1
ATOM 5139 O O . LEU A 1 644 ? 23.641 -23.359 -8.195 1 96.56 644 LEU A O 1
ATOM 5143 N N . LYS A 1 645 ? 23.547 -21.797 -9.844 1 95 645 LYS A N 1
ATOM 5144 C CA . LYS A 1 645 ? 24.938 -22.062 -10.227 1 95 645 LYS A CA 1
ATOM 5145 C C . LYS A 1 645 ? 25.906 -21.672 -9.117 1 95 645 LYS A C 1
ATOM 5147 O O . LYS A 1 645 ? 26.844 -22.406 -8.82 1 95 645 LYS A O 1
ATOM 5152 N N . VAL A 1 646 ? 25.625 -20.547 -8.555 1 94 646 VAL A N 1
ATOM 5153 C CA . VAL A 1 646 ? 26.453 -20.078 -7.441 1 94 646 VAL A CA 1
ATOM 5154 C C . VAL A 1 646 ? 26.328 -21.047 -6.27 1 94 646 VAL A C 1
ATOM 5156 O O . VAL A 1 646 ? 27.312 -21.344 -5.59 1 94 646 VAL A O 1
ATOM 5159 N N . CYS A 1 647 ? 25.156 -21.516 -6.012 1 95.5 647 CYS A N 1
ATOM 5160 C CA . CYS A 1 647 ? 24.922 -22.469 -4.945 1 95.5 647 CYS A CA 1
ATOM 5161 C C . CYS A 1 647 ? 25.75 -23.734 -5.148 1 95.5 647 CYS A C 1
ATOM 5163 O O . CYS A 1 647 ? 26.312 -24.281 -4.191 1 95.5 647 CYS A O 1
ATOM 5165 N N . LYS A 1 648 ? 25.828 -24.172 -6.348 1 93.38 648 LYS A N 1
ATOM 5166 C CA . LYS A 1 648 ? 26.625 -25.359 -6.648 1 93.38 648 LYS A CA 1
ATOM 5167 C C . LYS A 1 648 ? 28.094 -25.109 -6.383 1 93.38 648 LYS A C 1
ATOM 5169 O O . LYS A 1 648 ? 28.781 -25.969 -5.812 1 93.38 648 LYS A O 1
ATOM 5174 N N . GLU A 1 649 ? 28.531 -23.953 -6.766 1 91.38 649 GLU A N 1
ATOM 5175 C CA . GLU A 1 649 ? 29.922 -23.609 -6.535 1 91.38 649 GLU A CA 1
ATOM 5176 C C . GLU A 1 649 ? 30.234 -23.531 -5.043 1 91.38 649 GLU A C 1
ATOM 5178 O O . GLU A 1 649 ? 31.297 -23.969 -4.602 1 91.38 649 GLU A O 1
ATOM 5183 N N . MET A 1 650 ? 29.359 -23 -4.332 1 90.12 650 MET A N 1
ATOM 5184 C CA . MET A 1 650 ? 29.531 -22.891 -2.889 1 90.12 650 MET A CA 1
ATOM 5185 C C . MET A 1 650 ? 29.562 -24.266 -2.238 1 90.12 650 MET A C 1
ATOM 5187 O O . MET A 1 650 ? 30.312 -24.5 -1.294 1 90.12 650 MET A O 1
ATOM 5191 N N . LEU A 1 651 ? 28.719 -25.078 -2.734 1 87.5 651 LEU A N 1
ATOM 5192 C CA . LEU A 1 651 ? 28.609 -26.422 -2.195 1 87.5 651 LEU A CA 1
ATOM 5193 C C . LEU A 1 651 ? 29.891 -27.203 -2.438 1 87.5 651 LEU A C 1
ATOM 5195 O O . LEU A 1 651 ? 30.344 -27.953 -1.566 1 87.5 651 LEU A O 1
ATOM 5199 N N . LEU A 1 652 ? 30.516 -27.047 -3.604 1 82.06 652 LEU A N 1
ATOM 5200 C CA . LEU A 1 652 ? 31.703 -27.812 -3.998 1 82.06 652 LEU A CA 1
ATOM 5201 C C . LEU A 1 652 ? 32.969 -27.141 -3.508 1 82.06 652 LEU A C 1
ATOM 5203 O O . LEU A 1 652 ? 34.062 -27.688 -3.656 1 82.06 652 LEU A O 1
ATOM 5207 N N . GLY A 1 653 ? 32.969 -26.109 -2.576 1 72.38 653 GLY A N 1
ATOM 5208 C CA . GLY A 1 653 ? 34.125 -25.469 -1.954 1 72.38 653 GLY A CA 1
ATOM 5209 C C . GLY A 1 653 ? 34.75 -24.406 -2.826 1 72.38 653 GLY A C 1
ATOM 5210 O O . GLY A 1 653 ? 35.906 -24 -2.586 1 72.38 653 GLY A O 1
ATOM 5211 N N . GLY A 1 654 ? 34.375 -24.109 -3.924 1 53.59 654 GLY A N 1
ATOM 5212 C CA . GLY A 1 654 ? 35.062 -23.188 -4.816 1 53.59 654 GLY A CA 1
ATOM 5213 C C . GLY A 1 654 ? 34.938 -21.734 -4.383 1 53.59 654 GLY A C 1
ATOM 5214 O O . GLY A 1 654 ? 35.812 -20.906 -4.688 1 53.59 654 GLY A O 1
ATOM 5215 N N . ILE A 1 655 ? 33.906 -21.172 -4.027 1 54.44 655 ILE A N 1
ATOM 5216 C CA . ILE A 1 655 ? 33.781 -19.75 -3.693 1 54.44 655 ILE A CA 1
ATOM 5217 C C . ILE A 1 655 ? 33.75 -19.578 -2.176 1 54.44 655 ILE A C 1
ATOM 5219 O O . ILE A 1 655 ? 32.906 -20.188 -1.496 1 54.44 655 ILE A O 1
ATOM 5223 N N . PRO A 1 656 ? 34.906 -18.984 -1.629 1 49.03 656 PRO A N 1
ATOM 5224 C CA . PRO A 1 656 ? 34.875 -18.734 -0.186 1 49.03 656 PRO A CA 1
ATOM 5225 C C . PRO A 1 656 ? 33.656 -17.922 0.25 1 49.03 656 PRO A C 1
ATOM 5227 O O . PRO A 1 656 ? 33.125 -17.125 -0.531 1 49.03 656 PRO A O 1
ATOM 5230 N N . ARG A 1 657 ? 32.875 -18.406 1.203 1 48.62 657 ARG A N 1
ATOM 5231 C CA . ARG A 1 657 ? 31.828 -17.594 1.792 1 48.62 657 ARG A CA 1
ATOM 5232 C C . ARG A 1 657 ? 32.281 -16.141 1.945 1 48.62 657 ARG A C 1
ATOM 5234 O O . ARG A 1 657 ? 33.406 -15.883 2.328 1 48.62 657 ARG A O 1
ATOM 5241 N N . PRO A 1 658 ? 31.547 -15.219 1.466 1 36.88 658 PRO A N 1
ATOM 5242 C CA . PRO A 1 658 ? 31.969 -13.844 1.734 1 36.88 658 PRO A CA 1
ATOM 5243 C C . PRO A 1 658 ? 32.031 -13.523 3.227 1 36.88 658 PRO A C 1
ATOM 5245 O O . PRO A 1 658 ? 31.062 -13.742 3.953 1 36.88 658 PRO A O 1
ATOM 5248 N N . GLY A 1 659 ? 33.312 -13.578 3.947 1 35.44 659 GLY A N 1
ATOM 5249 C CA . GLY A 1 659 ? 33.75 -13.273 5.297 1 35.44 659 GLY A CA 1
ATOM 5250 C C . GLY A 1 659 ? 34.594 -14.383 5.906 1 35.44 659 GLY A C 1
ATOM 5251 O O . GLY A 1 659 ? 35.062 -14.258 7.039 1 35.44 659 GLY A O 1
ATOM 5252 N N . ILE A 1 660 ? 34.438 -15.688 5.613 1 28.91 660 ILE A N 1
ATOM 5253 C CA . ILE A 1 660 ? 35.469 -16.5 6.266 1 28.91 660 ILE A CA 1
ATOM 5254 C C . ILE A 1 660 ? 36.75 -16.438 5.453 1 28.91 660 ILE A C 1
ATOM 5256 O O . ILE A 1 660 ? 36.75 -16.578 4.23 1 28.91 660 ILE A O 1
ATOM 5260 N N . MET B 1 1 ? -50.906 -48.906 -6.059 1 17.56 1 MET B N 1
ATOM 5261 C CA . MET B 1 1 ? -50.469 -48.5 -4.73 1 17.56 1 MET B CA 1
ATOM 5262 C C . MET B 1 1 ? -49 -48.031 -4.762 1 17.56 1 MET B C 1
ATOM 5264 O O . MET B 1 1 ? -48.281 -48.344 -5.691 1 17.56 1 MET B O 1
ATOM 5268 N N . ARG B 1 2 ? -48.406 -47.438 -3.455 1 17.39 2 ARG B N 1
ATOM 5269 C CA . ARG B 1 2 ? -47.781 -46.312 -2.754 1 17.39 2 ARG B CA 1
ATOM 5270 C C . ARG B 1 2 ? -46.312 -46.562 -2.52 1 17.39 2 ARG B C 1
ATOM 5272 O O . ARG B 1 2 ? -45.594 -45.688 -1.996 1 17.39 2 ARG B O 1
ATOM 5279 N N . HIS B 1 3 ? -45.812 -47.719 -2.574 1 16.94 3 HIS B N 1
ATOM 5280 C CA . HIS B 1 3 ? -44.75 -48.062 -1.643 1 16.94 3 HIS B CA 1
ATOM 5281 C C . HIS B 1 3 ? -43.438 -47.375 -2.016 1 16.94 3 HIS B C 1
ATOM 5283 O O . HIS B 1 3 ? -43.031 -47.375 -3.178 1 16.94 3 HIS B O 1
ATOM 5289 N N . ARG B 1 4 ? -42.969 -46.438 -1.13 1 20.95 4 ARG B N 1
ATOM 5290 C CA . ARG B 1 4 ? -42.031 -45.344 -0.926 1 20.95 4 ARG B CA 1
ATOM 5291 C C . ARG B 1 4 ? -40.594 -45.844 -0.811 1 20.95 4 ARG B C 1
ATOM 5293 O O . ARG B 1 4 ? -40.094 -46.031 0.295 1 20.95 4 ARG B O 1
ATOM 5300 N N . ASN B 1 5 ? -40.156 -46.875 -1.457 1 19.7 5 ASN B N 1
ATOM 5301 C CA . ASN B 1 5 ? -38.969 -47.625 -1.059 1 19.7 5 ASN B CA 1
ATOM 5302 C C . ASN B 1 5 ? -37.781 -46.688 -0.884 1 19.7 5 ASN B C 1
ATOM 5304 O O . ASN B 1 5 ? -37.688 -45.656 -1.548 1 19.7 5 ASN B O 1
ATOM 5308 N N . SER B 1 6 ? -36.906 -46.875 0.116 1 21.59 6 SER B N 1
ATOM 5309 C CA . SER B 1 6 ? -35.812 -46.406 0.98 1 21.59 6 SER B CA 1
ATOM 5310 C C . SER B 1 6 ? -34.562 -46.062 0.175 1 21.59 6 SER B C 1
ATOM 5312 O O . SER B 1 6 ? -34.031 -46.906 -0.546 1 21.59 6 SER B O 1
ATOM 5314 N N . PHE B 1 7 ? -34.25 -44.781 -0.222 1 20.08 7 PHE B N 1
ATOM 5315 C CA . PHE B 1 7 ? -33.25 -44.062 -0.979 1 20.08 7 PHE B CA 1
ATOM 5316 C C . PHE B 1 7 ? -31.844 -44.344 -0.438 1 20.08 7 PHE B C 1
ATOM 5318 O O . PHE B 1 7 ? -30.953 -44.75 -1.186 1 20.08 7 PHE B O 1
ATOM 5325 N N . TYR B 1 8 ? -31.062 -43.406 0.256 1 19.64 8 TYR B N 1
ATOM 5326 C CA . TYR B 1 8 ? -29.641 -43.125 0.291 1 19.64 8 TYR B CA 1
ATOM 5327 C C . TYR B 1 8 ? -28.938 -44 1.336 1 19.64 8 TYR B C 1
ATOM 5329 O O . TYR B 1 8 ? -28.969 -43.688 2.529 1 19.64 8 TYR B O 1
ATOM 5337 N N . THR B 1 9 ? -28.953 -45.281 1.484 1 20.22 9 THR B N 1
ATOM 5338 C CA . THR B 1 9 ? -28.578 -46.094 2.627 1 20.22 9 THR B CA 1
ATOM 5339 C C . THR B 1 9 ? -27.062 -46.156 2.783 1 20.22 9 THR B C 1
ATOM 5341 O O . THR B 1 9 ? -26.547 -47 3.541 1 20.22 9 THR B O 1
ATOM 5344 N N . THR B 1 10 ? -26.219 -45.188 2.43 1 19.69 10 THR B N 1
ATOM 5345 C CA . THR B 1 10 ? -24.828 -45.594 2.316 1 19.69 10 THR B CA 1
ATOM 5346 C C . THR B 1 10 ? -24.281 -46.062 3.664 1 19.69 10 THR B C 1
ATOM 5348 O O . THR B 1 10 ? -24.5 -45.438 4.688 1 19.69 10 THR B O 1
ATOM 5351 N N . ASP B 1 11 ? -23.984 -47.312 3.949 1 20.55 11 ASP B N 1
ATOM 5352 C CA . ASP B 1 11 ? -23.531 -48.125 5.09 1 20.55 11 ASP B CA 1
ATOM 5353 C C . ASP B 1 11 ? -22.203 -47.594 5.641 1 20.55 11 ASP B C 1
ATOM 5355 O O . ASP B 1 11 ? -21.359 -47.125 4.887 1 20.55 11 ASP B O 1
ATOM 5359 N N . PRO B 1 12 ? -21.984 -47.5 7.039 1 23.61 12 PRO B N 1
ATOM 5360 C CA . PRO B 1 12 ? -21.016 -46.906 7.984 1 23.61 12 PRO B CA 1
ATOM 5361 C C . PRO B 1 12 ? -19.688 -47.656 7.996 1 23.61 12 PRO B C 1
ATOM 5363 O O . PRO B 1 12 ? -18.891 -47.5 8.922 1 23.61 12 PRO B O 1
ATOM 5366 N N . THR B 1 13 ? -19.078 -48.094 6.898 1 21.67 13 THR B N 1
ATOM 5367 C CA . THR B 1 13 ? -17.984 -49.031 7.094 1 21.67 13 THR B CA 1
ATOM 5368 C C . THR B 1 13 ? -16.938 -48.469 8.055 1 21.67 13 THR B C 1
ATOM 5370 O O . THR B 1 13 ? -16.609 -47.281 7.996 1 21.67 13 THR B O 1
ATOM 5373 N N . THR B 1 14 ? -16.547 -49.219 9.148 1 22.05 14 THR B N 1
ATOM 5374 C CA . THR B 1 14 ? -15.727 -49.156 10.352 1 22.05 14 THR B CA 1
ATOM 5375 C C . THR B 1 14 ? -14.258 -48.969 10.008 1 22.05 14 THR B C 1
ATOM 5377 O O . THR B 1 14 ? -13.633 -49.844 9.438 1 22.05 14 THR B O 1
ATOM 5380 N N . LEU B 1 15 ? -13.797 -47.844 9.492 1 21.47 15 LEU B N 1
ATOM 5381 C CA . LEU B 1 15 ? -12.406 -47.719 9.055 1 21.47 15 LEU B CA 1
ATOM 5382 C C . LEU B 1 15 ? -11.453 -48.062 10.195 1 21.47 15 LEU B C 1
ATOM 5384 O O . LEU B 1 15 ? -11.672 -47.656 11.336 1 21.47 15 LEU B O 1
ATOM 5388 N N . PRO B 1 16 ? -10.586 -49.125 10.117 1 21.64 16 PRO B N 1
ATOM 5389 C CA . PRO B 1 16 ? -9.672 -49.656 11.117 1 21.64 16 PRO B CA 1
ATOM 5390 C C . PRO B 1 16 ? -8.727 -48.625 11.688 1 21.64 16 PRO B C 1
ATOM 5392 O O . PRO B 1 16 ? -8.508 -47.562 11.062 1 21.64 16 PRO B O 1
ATOM 5395 N N . ASP B 1 17 ? -8.242 -48.781 13 1 21.34 17 ASP B N 1
ATOM 5396 C CA . ASP B 1 17 ? -7.559 -48 14.031 1 21.34 17 ASP B CA 1
ATOM 5397 C C . ASP B 1 17 ? -6.105 -47.75 13.648 1 21.34 17 ASP B C 1
ATOM 5399 O O . ASP B 1 17 ? -5.32 -48.688 13.477 1 21.34 17 ASP B O 1
ATOM 5403 N N . PRO B 1 18 ? -5.754 -46.906 12.664 1 21.41 18 PRO B N 1
ATOM 5404 C CA . PRO B 1 18 ? -4.332 -46.906 12.312 1 21.41 18 PRO B CA 1
ATOM 5405 C C . PRO B 1 18 ? -3.43 -46.656 13.516 1 21.41 18 PRO B C 1
ATOM 5407 O O . PRO B 1 18 ? -3.74 -45.781 14.352 1 21.41 18 PRO B O 1
ATOM 5410 N N . SER B 1 19 ? -2.57 -47.594 13.977 1 20.16 19 SER B N 1
ATOM 5411 C CA . SER B 1 19 ? -1.681 -47.812 15.117 1 20.16 19 SER B CA 1
ATOM 5412 C C . SER B 1 19 ? -0.741 -46.656 15.328 1 20.16 19 SER B C 1
ATOM 5414 O O . SER B 1 19 ? -0.653 -46.094 16.438 1 20.16 19 SER B O 1
ATOM 5416 N N . GLY B 1 20 ? 0.513 -46.719 14.773 1 20.16 20 GLY B N 1
ATOM 5417 C CA . GLY B 1 20 ? 1.778 -46.562 15.469 1 20.16 20 GLY B CA 1
ATOM 5418 C C . GLY B 1 20 ? 2.203 -45.094 15.586 1 20.16 20 GLY B C 1
ATOM 5419 O O . GLY B 1 20 ? 2.438 -44.438 14.57 1 20.16 20 GLY B O 1
ATOM 5420 N N . MET B 1 21 ? 1.706 -44.375 16.484 1 21.33 21 MET B N 1
ATOM 5421 C CA . MET B 1 21 ? 2.012 -43 16.859 1 21.33 21 MET B CA 1
ATOM 5422 C C . MET B 1 21 ? 3.496 -42.812 17.156 1 21.33 21 MET B C 1
ATOM 5424 O O . MET B 1 21 ? 3.998 -43.375 18.141 1 21.33 21 MET B O 1
ATOM 5428 N N . VAL B 1 22 ? 4.367 -42.906 16.141 1 23.62 22 VAL B N 1
ATOM 5429 C CA . VAL B 1 22 ? 5.77 -42.719 16.5 1 23.62 22 VAL B CA 1
ATOM 5430 C C . VAL B 1 22 ? 5.914 -41.5 17.375 1 23.62 22 VAL B C 1
ATOM 5432 O O . VAL B 1 22 ? 5.336 -40.438 17.094 1 23.62 22 VAL B O 1
ATOM 5435 N N . GLY B 1 23 ? 6.164 -41.688 18.703 1 20.44 23 GLY B N 1
ATOM 5436 C CA . GLY B 1 23 ? 6.414 -40.781 19.828 1 20.44 23 GLY B CA 1
ATOM 5437 C C . GLY B 1 23 ? 7.434 -39.719 19.516 1 20.44 23 GLY B C 1
ATOM 5438 O O . GLY B 1 23 ? 8.57 -40 19.125 1 20.44 23 GLY B O 1
ATOM 5439 N N . PHE B 1 24 ? 7.027 -38.688 18.938 1 21.03 24 PHE B N 1
ATOM 5440 C CA . PHE B 1 24 ? 7.941 -37.562 18.703 1 21.03 24 PHE B CA 1
ATOM 5441 C C . PHE B 1 24 ? 8.617 -37.156 20 1 21.03 24 PHE B C 1
ATOM 5443 O O . PHE B 1 24 ? 7.945 -36.75 20.953 1 21.03 24 PHE B O 1
ATOM 5450 N N . GLY B 1 25 ? 9.695 -37.844 20.391 1 20.28 25 GLY B N 1
ATOM 5451 C CA . GLY B 1 25 ? 10.523 -37.531 21.547 1 20.28 25 GLY B CA 1
ATOM 5452 C C . GLY B 1 25 ? 10.734 -36.031 21.734 1 20.28 25 GLY B C 1
ATOM 5453 O O . GLY B 1 25 ? 10.484 -35.25 20.828 1 20.28 25 GLY B O 1
ATOM 5454 N N . ALA B 1 26 ? 11.25 -35.625 23.047 1 23.61 26 ALA B N 1
ATOM 5455 C CA . ALA B 1 26 ? 11.438 -34.375 23.781 1 23.61 26 ALA B CA 1
ATOM 5456 C C . ALA B 1 26 ? 12.43 -33.469 23.078 1 23.61 26 ALA B C 1
ATOM 5458 O O . ALA B 1 26 ? 13.641 -33.688 23.156 1 23.61 26 ALA B O 1
ATOM 5459 N N . VAL B 1 27 ? 12.234 -33.188 21.906 1 24.11 27 VAL B N 1
ATOM 5460 C CA . VAL B 1 27 ? 13.281 -32.344 21.344 1 24.11 27 VAL B CA 1
ATOM 5461 C C . VAL B 1 27 ? 13.5 -31.109 22.219 1 24.11 27 VAL B C 1
ATOM 5463 O O . VAL B 1 27 ? 12.547 -30.359 22.516 1 24.11 27 VAL B O 1
ATOM 5466 N N . GLY B 1 28 ? 14.5 -31.078 23.094 1 21.94 28 GLY B N 1
ATOM 5467 C CA . GLY B 1 28 ? 15.023 -30.094 24.016 1 21.94 28 GLY B CA 1
ATOM 5468 C C . GLY B 1 28 ? 15.234 -28.734 23.375 1 21.94 28 GLY B C 1
ATOM 5469 O O . GLY B 1 28 ? 16.031 -28.594 22.438 1 21.94 28 GLY B O 1
ATOM 5470 N N . TYR B 1 29 ? 14.211 -27.953 23.312 1 25.3 29 TYR B N 1
ATOM 5471 C CA . TYR B 1 29 ? 14.305 -26.578 22.844 1 25.3 29 TYR B CA 1
ATOM 5472 C C . TYR B 1 29 ? 15.266 -25.766 23.703 1 25.3 29 TYR B C 1
ATOM 5474 O O . TYR B 1 29 ? 15.227 -25.859 24.922 1 25.3 29 TYR B O 1
ATOM 5482 N N . PRO B 1 30 ? 16.391 -25.438 23.141 1 26.55 30 PRO B N 1
ATOM 5483 C CA . PRO B 1 30 ? 17.391 -24.734 23.969 1 26.55 30 PRO B CA 1
ATOM 5484 C C . PRO B 1 30 ? 16.781 -23.594 24.781 1 26.55 30 PRO B C 1
ATOM 5486 O O . PRO B 1 30 ? 15.711 -23.094 24.438 1 26.55 30 PRO B O 1
ATOM 5489 N N . SER B 1 31 ? 17.5 -23.156 25.875 1 25.39 31 SER B N 1
ATOM 5490 C CA . SER B 1 31 ? 17.266 -22.266 27.016 1 25.39 31 SER B CA 1
ATOM 5491 C C . SER B 1 31 ? 16.906 -20.859 26.562 1 25.39 31 SER B C 1
ATOM 5493 O O . SER B 1 31 ? 17.219 -20.469 25.438 1 25.39 31 SER B O 1
ATOM 5495 N N . ASP B 1 32 ? 16.172 -19.938 27.438 1 30.11 32 ASP B N 1
ATOM 5496 C CA . ASP B 1 32 ? 15.344 -18.75 27.625 1 30.11 32 ASP B CA 1
ATOM 5497 C C . ASP B 1 32 ? 16.094 -17.484 27.203 1 30.11 32 ASP B C 1
ATOM 5499 O O . ASP B 1 32 ? 15.469 -16.469 26.875 1 30.11 32 ASP B O 1
ATOM 5503 N N . ASP B 1 33 ? 17.391 -17.359 27.516 1 28.33 33 ASP B N 1
ATOM 5504 C CA . ASP B 1 33 ? 18.125 -16.109 27.672 1 28.33 33 ASP B CA 1
ATOM 5505 C C . ASP B 1 33 ? 18.344 -15.422 26.328 1 28.33 33 ASP B C 1
ATOM 5507 O O . ASP B 1 33 ? 18.609 -14.211 26.281 1 28.33 33 ASP B O 1
ATOM 5511 N N . SER B 1 34 ? 18.656 -16.141 25.328 1 30.5 34 SER B N 1
ATOM 5512 C CA . SER B 1 34 ? 19.172 -15.555 24.094 1 30.5 34 SER B CA 1
ATOM 5513 C C . SER B 1 34 ? 18.062 -14.945 23.266 1 30.5 34 SER B C 1
ATOM 5515 O O . SER B 1 34 ? 18.312 -14.312 22.234 1 30.5 34 SER B O 1
ATOM 5517 N N . LEU B 1 35 ? 16.859 -15.328 23.484 1 32.16 35 LEU B N 1
ATOM 5518 C CA . LEU B 1 35 ? 15.766 -14.984 22.578 1 32.16 35 LEU B CA 1
ATOM 5519 C C . LEU B 1 35 ? 15.195 -13.617 22.922 1 32.16 35 LEU B C 1
ATOM 5521 O O . LEU B 1 35 ? 14.258 -13.148 22.266 1 32.16 35 LEU B O 1
ATOM 5525 N N . THR B 1 36 ? 15.578 -13.023 24.016 1 32.69 36 THR B N 1
ATOM 5526 C CA . THR B 1 36 ? 15.102 -11.742 24.516 1 32.69 36 THR B CA 1
ATOM 5527 C C . THR B 1 36 ? 15.578 -10.602 23.625 1 32.69 36 THR B C 1
ATOM 5529 O O . THR B 1 36 ? 15 -9.508 23.641 1 32.69 36 THR B O 1
ATOM 5532 N N . GLN B 1 37 ? 16.656 -10.695 23.031 1 34.47 37 GLN B N 1
ATOM 5533 C CA . GLN B 1 37 ? 17.328 -9.547 22.438 1 34.47 37 GLN B CA 1
ATOM 5534 C C . GLN B 1 37 ? 16.625 -9.086 21.172 1 34.47 37 GLN B C 1
ATOM 5536 O O . GLN B 1 37 ? 16.938 -8.023 20.625 1 34.47 37 GLN B O 1
ATOM 5541 N N . GLY B 1 38 ? 15.82 -9.883 20.547 1 37.5 38 GLY B N 1
ATOM 5542 C CA . GLY B 1 38 ? 15.406 -9.625 19.172 1 37.5 38 GLY B CA 1
ATOM 5543 C C . GLY B 1 38 ? 14.07 -8.898 19.094 1 37.5 38 GLY B C 1
ATOM 5544 O O . GLY B 1 38 ? 13.508 -8.766 18 1 37.5 38 GLY B O 1
ATOM 5545 N N . ASN B 1 39 ? 13.43 -8.523 20.156 1 44.22 39 ASN B N 1
ATOM 5546 C CA . ASN B 1 39 ? 12.086 -7.957 20.156 1 44.22 39 ASN B CA 1
ATOM 5547 C C . ASN B 1 39 ? 12.125 -6.43 20.203 1 44.22 39 ASN B C 1
ATOM 5549 O O . ASN B 1 39 ? 12.602 -5.848 21.188 1 44.22 39 ASN B O 1
ATOM 5553 N N . PHE B 1 40 ? 11.695 -5.758 19.219 1 45.62 40 PHE B N 1
ATOM 5554 C CA . PHE B 1 40 ? 11.781 -4.305 19.156 1 45.62 40 PHE B CA 1
ATOM 5555 C C . PHE B 1 40 ? 10.953 -3.658 20.25 1 45.62 40 PHE B C 1
ATOM 5557 O O . PHE B 1 40 ? 11.414 -2.727 20.922 1 45.62 40 PHE B O 1
ATOM 5564 N N . ALA B 1 41 ? 9.672 -4.062 20.422 1 46.28 41 ALA B N 1
ATOM 5565 C CA . ALA B 1 41 ? 8.844 -3.467 21.469 1 46.28 41 ALA B CA 1
ATOM 5566 C C . ALA B 1 41 ? 9.477 -3.664 22.844 1 46.28 41 ALA B C 1
ATOM 5568 O O . ALA B 1 41 ? 9.523 -2.734 23.641 1 46.28 41 ALA B O 1
ATOM 5569 N N . ALA B 1 42 ? 9.883 -4.973 23.016 1 48.75 42 ALA B N 1
ATOM 5570 C CA . ALA B 1 42 ? 10.57 -5.223 24.281 1 48.75 42 ALA B CA 1
ATOM 5571 C C . ALA B 1 42 ? 11.742 -4.262 24.469 1 48.75 42 ALA B C 1
ATOM 5573 O O . ALA B 1 42 ? 11.945 -3.717 25.562 1 48.75 42 ALA B O 1
ATOM 5574 N N . TRP B 1 43 ? 12.297 -4.129 23.375 1 51.97 43 TRP B N 1
ATOM 5575 C CA . TRP B 1 43 ? 13.414 -3.184 23.438 1 51.97 43 TRP B CA 1
ATOM 5576 C C . TRP B 1 43 ? 12.906 -1.771 23.703 1 51.97 43 TRP B C 1
ATOM 5578 O O . TRP B 1 43 ? 13.469 -1.059 24.547 1 51.97 43 TRP B O 1
ATOM 5588 N N . LEU B 1 44 ? 11.891 -1.418 23.047 1 48.97 44 LEU B N 1
ATOM 5589 C CA . LEU B 1 44 ? 11.391 -0.05 23.125 1 48.97 44 LEU B CA 1
ATOM 5590 C C . LEU B 1 44 ? 10.867 0.26 24.516 1 48.97 44 LEU B C 1
ATOM 5592 O O . LEU B 1 44 ? 11.047 1.373 25.016 1 48.97 44 LEU B O 1
ATOM 5596 N N . PHE B 1 45 ? 10.25 -0.734 25.125 1 48.69 45 PHE B N 1
ATOM 5597 C CA . PHE B 1 45 ? 9.633 -0.486 26.422 1 48.69 45 PHE B CA 1
ATOM 5598 C C . PHE B 1 45 ? 10.602 -0.816 27.562 1 48.69 45 PHE B C 1
ATOM 5600 O O . PHE B 1 45 ? 10.297 -0.586 28.734 1 48.69 45 PHE B O 1
ATOM 5607 N N . ASP B 1 46 ? 11.789 -1.51 27.125 1 48.28 46 ASP B N 1
ATOM 5608 C CA . ASP B 1 46 ? 12.867 -1.726 28.094 1 48.28 46 ASP B CA 1
ATOM 5609 C C . ASP B 1 46 ? 13.805 -0.525 28.141 1 48.28 46 ASP B C 1
ATOM 5611 O O . ASP B 1 46 ? 14.531 -0.255 27.172 1 48.28 46 ASP B O 1
ATOM 5615 N N . PRO B 1 47 ? 13.844 0.163 29.156 1 48.75 47 PRO B N 1
ATOM 5616 C CA . PRO B 1 47 ? 14.609 1.405 29.219 1 48.75 47 PRO B CA 1
ATOM 5617 C C . PRO B 1 47 ? 16.125 1.166 29.188 1 48.75 47 PRO B C 1
ATOM 5619 O O . PRO B 1 47 ? 16.891 2.109 29 1 48.75 47 PRO B O 1
ATOM 5622 N N . GLN B 1 48 ? 16.547 -0.165 29.312 1 51.38 48 GLN B N 1
ATOM 5623 C CA . GLN B 1 48 ? 17.984 -0.359 29.562 1 51.38 48 GLN B CA 1
ATOM 5624 C C . GLN B 1 48 ? 18.734 -0.63 28.25 1 51.38 48 GLN B C 1
ATOM 5626 O O . GLN B 1 48 ? 19.953 -0.572 28.219 1 51.38 48 GLN B O 1
ATOM 5631 N N . THR B 1 49 ? 18 -0.859 27.172 1 50.59 49 THR B N 1
ATOM 5632 C CA . THR B 1 49 ? 18.719 -1.321 26 1 50.59 49 THR B CA 1
ATOM 5633 C C . THR B 1 49 ? 18.766 -0.235 24.922 1 50.59 49 THR B C 1
ATOM 5635 O O . THR B 1 49 ? 17.859 0.598 24.844 1 50.59 49 THR B O 1
ATOM 5638 N N . THR B 1 50 ? 20.031 0.055 24.406 1 48.28 50 THR B N 1
ATOM 5639 C CA . THR B 1 50 ? 20.203 1.024 23.328 1 48.28 50 THR B CA 1
ATOM 5640 C C . THR B 1 50 ? 20.094 0.35 21.969 1 48.28 50 THR B C 1
ATOM 5642 O O . THR B 1 50 ? 20.203 -0.874 21.859 1 48.28 50 THR B O 1
ATOM 5645 N N . TYR B 1 51 ? 19.734 1.015 20.922 1 49.41 51 TYR B N 1
ATOM 5646 C CA . TYR B 1 51 ? 19.469 0.539 19.562 1 49.41 51 TYR B CA 1
ATOM 5647 C C . TYR B 1 51 ? 20.656 -0.272 19.047 1 49.41 51 TYR B C 1
ATOM 5649 O O . TYR B 1 51 ? 20.469 -1.224 18.281 1 49.41 51 TYR B O 1
ATOM 5657 N N . ASN B 1 52 ? 21.859 0.133 19.328 1 46.09 52 ASN B N 1
ATOM 5658 C CA . ASN B 1 52 ? 23.016 -0.613 18.844 1 46.09 52 ASN B CA 1
ATOM 5659 C C . ASN B 1 52 ? 22.969 -2.074 19.281 1 46.09 52 ASN B C 1
ATOM 5661 O O . ASN B 1 52 ? 23.594 -2.934 18.656 1 46.09 52 ASN B O 1
ATOM 5665 N N . GLU B 1 53 ? 22.25 -2.227 20.312 1 41.84 53 GLU B N 1
ATOM 5666 C CA . GLU B 1 53 ? 22.203 -3.572 20.875 1 41.84 53 GLU B CA 1
ATOM 5667 C C . GLU B 1 53 ? 21.031 -4.367 20.297 1 41.84 53 GLU B C 1
ATOM 5669 O O . GLU B 1 53 ? 20.891 -5.562 20.547 1 41.84 53 GLU B O 1
ATOM 5674 N N . PHE B 1 54 ? 20.359 -3.643 19.609 1 42.53 54 PHE B N 1
ATOM 5675 C CA . PHE B 1 54 ? 19.188 -4.273 19 1 42.53 54 PHE B CA 1
ATOM 5676 C C . PHE B 1 54 ? 19.562 -5.02 17.734 1 42.53 54 PHE B C 1
ATOM 5678 O O . PHE B 1 54 ? 20.016 -4.41 16.766 1 42.53 54 PHE B O 1
ATOM 5685 N N . SER B 1 55 ? 19.953 -6.262 17.953 1 42.91 55 SER B N 1
ATOM 5686 C CA . SER B 1 55 ? 20.266 -7.094 16.797 1 42.91 55 SER B CA 1
ATOM 5687 C C . SER B 1 55 ? 19 -7.418 16 1 42.91 55 SER B C 1
ATOM 5689 O O . SER B 1 55 ? 18.062 -8.016 16.531 1 42.91 55 SER B O 1
ATOM 5691 N N . MET B 1 56 ? 18.875 -6.621 15.125 1 43.28 56 MET B N 1
ATOM 5692 C CA . MET B 1 56 ? 17.781 -6.891 14.188 1 43.28 56 MET B CA 1
ATOM 5693 C C . MET B 1 56 ? 17.938 -8.266 13.555 1 43.28 56 MET B C 1
ATOM 5695 O O . MET B 1 56 ? 17.188 -8.625 12.648 1 43.28 56 MET B O 1
ATOM 5699 N N . ALA B 1 57 ? 19.016 -9.031 14.008 1 42.03 57 ALA B N 1
ATOM 5700 C CA . ALA B 1 57 ? 19.344 -10.32 13.398 1 42.03 57 ALA B CA 1
ATOM 5701 C C . ALA B 1 57 ? 18.141 -11.258 13.406 1 42.03 57 ALA B C 1
ATOM 5703 O O . ALA B 1 57 ? 18.062 -12.18 12.594 1 42.03 57 ALA B O 1
ATOM 5704 N N . SER B 1 58 ? 17.359 -11.016 14.422 1 41.16 58 SER B N 1
ATOM 5705 C CA . SER B 1 58 ? 16.312 -12.031 14.539 1 41.16 58 SER B CA 1
ATOM 5706 C C . SER B 1 58 ? 15.094 -11.672 13.703 1 41.16 58 SER B C 1
ATOM 5708 O O . SER B 1 58 ? 14.148 -12.461 13.602 1 41.16 58 SER B O 1
ATOM 5710 N N . LEU B 1 59 ? 15.117 -10.484 13.234 1 44.34 59 LEU B N 1
ATOM 5711 C CA . LEU B 1 59 ? 13.914 -10.156 12.484 1 44.34 59 LEU B CA 1
ATOM 5712 C C . LEU B 1 59 ? 14.031 -10.617 11.031 1 44.34 59 LEU B C 1
ATOM 5714 O O . LEU B 1 59 ? 15.031 -10.336 10.367 1 44.34 59 LEU B O 1
ATOM 5718 N N . PRO B 1 60 ? 13.211 -11.578 10.789 1 45.94 60 PRO B N 1
ATOM 5719 C CA . PRO B 1 60 ? 13.25 -11.961 9.375 1 45.94 60 PRO B CA 1
ATOM 5720 C C . PRO B 1 60 ? 13.227 -10.75 8.438 1 45.94 60 PRO B C 1
ATOM 5722 O O . PRO B 1 60 ? 12.742 -9.68 8.812 1 45.94 60 PRO B O 1
ATOM 5725 N N . PHE B 1 61 ? 14.023 -10.742 7.48 1 41.53 61 PHE B N 1
ATOM 5726 C CA . PHE B 1 61 ? 14.211 -9.711 6.465 1 41.53 61 PHE B CA 1
ATOM 5727 C C . PHE B 1 61 ? 12.867 -9.281 5.875 1 41.53 61 PHE B C 1
ATOM 5729 O O . PHE B 1 61 ? 12.312 -9.977 5.02 1 41.53 61 PHE B O 1
ATOM 5736 N N . LEU B 1 62 ? 12.023 -9.031 6.625 1 44.03 62 LEU B N 1
ATOM 5737 C CA . LEU B 1 62 ? 10.883 -8.484 5.902 1 44.03 62 LEU B CA 1
ATOM 5738 C C . LEU B 1 62 ? 11.312 -7.316 5.02 1 44.03 62 LEU B C 1
ATOM 5740 O O . LEU B 1 62 ? 12.383 -6.75 5.211 1 44.03 62 LEU B O 1
ATOM 5744 N N . GLU B 1 63 ? 10.641 -6.832 4.117 1 47.72 63 GLU B N 1
ATOM 5745 C CA . GLU B 1 63 ? 10.922 -5.785 3.139 1 47.72 63 GLU B CA 1
ATOM 5746 C C . GLU B 1 63 ? 11.688 -4.629 3.771 1 47.72 63 GLU B C 1
ATOM 5748 O O . GLU B 1 63 ? 12.414 -3.908 3.082 1 47.72 63 GLU B O 1
ATOM 5753 N N . GLY B 1 64 ? 11.789 -4.484 5.031 1 42.28 64 GLY B N 1
ATOM 5754 C CA . GLY B 1 64 ? 12.297 -3.234 5.57 1 42.28 64 GLY B CA 1
ATOM 5755 C C . GLY B 1 64 ? 13.773 -3.291 5.922 1 42.28 64 GLY B C 1
ATOM 5756 O O . GLY B 1 64 ? 14.383 -2.27 6.254 1 42.28 64 GLY B O 1
ATOM 5757 N N . GLY B 1 65 ? 14.469 -4.469 5.922 1 42.31 65 GLY B N 1
ATOM 5758 C CA . GLY B 1 65 ? 15.719 -4.34 6.652 1 42.31 65 GLY B CA 1
ATOM 5759 C C . GLY B 1 65 ? 16.953 -4.461 5.762 1 42.31 65 GLY B C 1
ATOM 5760 O O . GLY B 1 65 ? 18.047 -4.742 6.246 1 42.31 65 GLY B O 1
ATOM 5761 N N . LEU B 1 66 ? 16.953 -4.258 4.605 1 47.34 66 LEU B N 1
ATOM 5762 C CA . LEU B 1 66 ? 18.25 -4.234 3.945 1 47.34 66 LEU B CA 1
ATOM 5763 C C . LEU B 1 66 ? 18.766 -2.807 3.801 1 47.34 66 LEU B C 1
ATOM 5765 O O . LEU B 1 66 ? 17.984 -1.863 3.734 1 47.34 66 LEU B O 1
ATOM 5769 N N . GLU B 1 67 ? 20.031 -2.398 4.004 1 45.84 67 GLU B N 1
ATOM 5770 C CA . GLU B 1 67 ? 20.688 -1.1 4.137 1 45.84 67 GLU B CA 1
ATOM 5771 C C . GLU B 1 67 ? 20.656 -0.332 2.818 1 45.84 67 GLU B C 1
ATOM 5773 O O . GLU B 1 67 ? 20.688 -0.933 1.742 1 45.84 67 GLU B O 1
ATOM 5778 N N . SER B 1 68 ? 20.516 1.032 2.936 1 46.12 68 SER B N 1
ATOM 5779 C CA . SER B 1 68 ? 20.469 2 1.846 1 46.12 68 SER B CA 1
ATOM 5780 C C . SER B 1 68 ? 21.844 2.275 1.275 1 46.12 68 SER B C 1
ATOM 5782 O O . SER B 1 68 ? 22.859 2.145 1.979 1 46.12 68 SER B O 1
ATOM 5784 N N . THR B 1 69 ? 21.984 2.549 0.02 1 39.59 69 THR B N 1
ATOM 5785 C CA . THR B 1 69 ? 23.203 2.943 -0.675 1 39.59 69 THR B CA 1
ATOM 5786 C C . THR B 1 69 ? 23.609 4.367 -0.304 1 39.59 69 THR B C 1
ATOM 5788 O O . THR B 1 69 ? 24.641 4.871 -0.763 1 39.59 69 THR B O 1
ATOM 5791 N N . PHE B 1 70 ? 22.812 5.184 0.192 1 32.97 70 PHE B N 1
ATOM 5792 C CA . PHE B 1 70 ? 23.203 6.566 0.475 1 32.97 70 PHE B CA 1
ATOM 5793 C C . PHE B 1 70 ? 24.156 6.633 1.658 1 32.97 70 PHE B C 1
ATOM 5795 O O . PHE B 1 70 ? 23.875 6.074 2.721 1 32.97 70 PHE B O 1
ATOM 5802 N N . ASN B 1 71 ? 25.406 6.766 1.348 1 34.66 71 ASN B N 1
ATOM 5803 C CA . ASN B 1 71 ? 26.578 6.844 2.229 1 34.66 71 ASN B CA 1
ATOM 5804 C C . ASN B 1 71 ? 26.453 7.996 3.221 1 34.66 71 ASN B C 1
ATOM 5806 O O . ASN B 1 71 ? 26.391 9.156 2.822 1 34.66 71 ASN B O 1
ATOM 5810 N N . ASN B 1 72 ? 26.109 7.688 4.324 1 35.19 72 ASN B N 1
ATOM 5811 C CA . ASN B 1 72 ? 26.109 8.727 5.348 1 35.19 72 ASN B CA 1
ATOM 5812 C C . ASN B 1 72 ? 27.516 9.078 5.793 1 35.19 72 ASN B C 1
ATOM 5814 O O . ASN B 1 72 ? 27.703 9.898 6.691 1 35.19 72 ASN B O 1
ATOM 5818 N N . ASN B 1 73 ? 28.531 8.227 5.508 1 32.31 73 ASN B N 1
ATOM 5819 C CA . ASN B 1 73 ? 29.812 8.617 6.094 1 32.31 73 ASN B CA 1
ATOM 5820 C C . ASN B 1 73 ? 30.516 9.68 5.25 1 32.31 73 ASN B C 1
ATOM 5822 O O . ASN B 1 73 ? 31.344 9.352 4.41 1 32.31 73 ASN B O 1
ATOM 5826 N N . ILE B 1 74 ? 30.031 10.68 5.027 1 34.34 74 ILE B N 1
ATOM 5827 C CA . ILE B 1 74 ? 30.844 11.773 4.508 1 34.34 74 ILE B CA 1
ATOM 5828 C C . ILE B 1 74 ? 31.922 12.141 5.52 1 34.34 74 ILE B C 1
ATOM 5830 O O . ILE B 1 74 ? 31.625 12.703 6.574 1 34.34 74 ILE B O 1
ATOM 5834 N N . HIS B 1 75 ? 32.969 11.234 5.695 1 30.08 75 HIS B N 1
ATOM 5835 C CA . HIS B 1 75 ? 34.094 11.633 6.527 1 30.08 75 HIS B CA 1
ATOM 5836 C C . HIS B 1 75 ? 34.688 12.969 6.078 1 30.08 75 HIS B C 1
ATOM 5838 O O . HIS B 1 75 ? 34.969 13.164 4.898 1 30.08 75 HIS B O 1
ATOM 5844 N N . TYR B 1 76 ? 34.625 13.922 6.906 1 29.5 76 TYR B N 1
ATOM 5845 C CA . TYR B 1 76 ? 35.344 15.195 6.828 1 29.5 76 TYR B CA 1
ATOM 5846 C C . TYR B 1 76 ? 36.844 14.992 7.055 1 29.5 76 TYR B C 1
ATOM 5848 O O . TYR B 1 76 ? 37.25 14.461 8.086 1 29.5 76 TYR B O 1
ATOM 5856 N N . ASP B 1 77 ? 37.656 14.617 6.266 1 29.09 77 ASP B N 1
ATOM 5857 C CA . ASP B 1 77 ? 39.094 14.828 6.531 1 29.09 77 ASP B CA 1
ATOM 5858 C C . ASP B 1 77 ? 39.375 16.312 6.75 1 29.09 77 ASP B C 1
ATOM 5860 O O . ASP B 1 77 ? 39.438 17.094 5.797 1 29.09 77 ASP B O 1
ATOM 5864 N N . TYR B 1 78 ? 39.281 16.844 7.934 1 28.23 78 TYR B N 1
ATOM 5865 C CA . TYR B 1 78 ? 39.656 18.188 8.375 1 28.23 78 TYR B CA 1
ATOM 5866 C C . TYR B 1 78 ? 41.125 18.469 8.109 1 28.23 78 TYR B C 1
ATOM 5868 O O . TYR B 1 78 ? 41.531 19.625 7.992 1 28.23 78 TYR B O 1
ATOM 5876 N N . GLU B 1 79 ? 42.094 17.453 8.266 1 30.94 79 GLU B N 1
ATOM 5877 C CA . GLU B 1 79 ? 43.5 17.844 8.312 1 30.94 79 GLU B CA 1
ATOM 5878 C C . GLU B 1 79 ? 43.969 18.438 6.98 1 30.94 79 GLU B C 1
ATOM 5880 O O . GLU B 1 79 ? 44.781 19.359 6.949 1 30.94 79 GLU B O 1
ATOM 5885 N N . SER B 1 80 ? 43.625 17.797 5.914 1 31.7 80 SER B N 1
ATOM 5886 C CA . SER B 1 80 ? 44.406 18.203 4.738 1 31.7 80 SER B CA 1
ATOM 5887 C C . SER B 1 80 ? 43.969 19.578 4.234 1 31.7 80 SER B C 1
ATOM 5889 O O . SER B 1 80 ? 44.469 20.062 3.23 1 31.7 80 SER B O 1
ATOM 5891 N N . LEU B 1 81 ? 42.781 20.094 4.695 1 31.72 81 LEU B N 1
ATOM 5892 C CA . LEU B 1 81 ? 42.438 21.375 4.098 1 31.72 81 LEU B CA 1
ATOM 5893 C C . LEU B 1 81 ? 43.312 22.5 4.629 1 31.72 81 LEU B C 1
ATOM 5895 O O . LEU B 1 81 ? 43.156 23.656 4.258 1 31.72 81 LEU B O 1
ATOM 5899 N N . ASN B 1 82 ? 44.188 22.281 5.695 1 27.83 82 ASN B N 1
ATOM 5900 C CA . ASN B 1 82 ? 44.938 23.453 6.172 1 27.83 82 ASN B CA 1
ATOM 5901 C C . ASN B 1 82 ? 46.031 23.859 5.184 1 27.83 82 ASN B C 1
ATOM 5903 O O . ASN B 1 82 ? 46.688 24.891 5.367 1 27.83 82 ASN B O 1
ATOM 5907 N N . SER B 1 83 ? 46.781 22.922 4.551 1 29.36 83 SER B N 1
ATOM 5908 C CA . SER B 1 83 ? 48.062 23.422 4.012 1 29.36 83 SER B CA 1
ATOM 5909 C C . SER B 1 83 ? 47.844 24.234 2.74 1 29.36 83 SER B C 1
ATOM 5911 O O . SER B 1 83 ? 48.781 24.516 2.008 1 29.36 83 SER B O 1
ATOM 5913 N N . LEU B 1 84 ? 46.656 24.281 2.117 1 27.55 84 LEU B N 1
ATOM 5914 C CA . LEU B 1 84 ? 46.781 25.078 0.897 1 27.55 84 LEU B CA 1
ATOM 5915 C C . LEU B 1 84 ? 47.062 26.547 1.222 1 27.55 84 LEU B C 1
ATOM 5917 O O . LEU B 1 84 ? 46.531 27.094 2.189 1 27.55 84 LEU B O 1
ATOM 5921 N N . SER B 1 85 ? 48.25 27.062 0.862 1 27.09 85 SER B N 1
ATOM 5922 C CA . SER B 1 85 ? 48.75 28.422 0.845 1 27.09 85 SER B CA 1
ATOM 5923 C C . SER B 1 85 ? 47.688 29.406 0.367 1 27.09 85 SER B C 1
ATOM 5925 O O . SER B 1 85 ? 46.812 29.031 -0.444 1 27.09 85 SER B O 1
ATOM 5927 N N . PRO B 1 86 ? 47.5 30.625 1.067 1 28.16 86 PRO B N 1
ATOM 5928 C CA . PRO B 1 86 ? 46.594 31.766 0.925 1 28.16 86 PRO B CA 1
ATOM 5929 C C . PRO B 1 86 ? 46.562 32.344 -0.488 1 28.16 86 PRO B C 1
ATOM 5931 O O . PRO B 1 86 ? 45.938 33.375 -0.732 1 28.16 86 PRO B O 1
ATOM 5934 N N . MET B 1 87 ? 47.625 32.125 -1.286 1 27.36 87 MET B N 1
ATOM 5935 C CA . MET B 1 87 ? 47.812 33.125 -2.324 1 27.36 87 MET B CA 1
ATOM 5936 C C . MET B 1 87 ? 46.625 33.188 -3.266 1 27.36 87 MET B C 1
ATOM 5938 O O . MET B 1 87 ? 46.5 34.125 -4.051 1 27.36 87 MET B O 1
ATOM 5942 N N . ASP B 1 88 ? 46.312 32 -3.812 1 27.14 88 ASP B N 1
ATOM 5943 C CA . ASP B 1 88 ? 45.531 32.312 -5.023 1 27.14 88 ASP B CA 1
ATOM 5944 C C . ASP B 1 88 ? 44.219 32.969 -4.691 1 27.14 88 ASP B C 1
ATOM 5946 O O . ASP B 1 88 ? 43.562 32.625 -3.721 1 27.14 88 ASP B O 1
ATOM 5950 N N . GLN B 1 89 ? 44.062 34.344 -5.047 1 26.66 89 GLN B N 1
ATOM 5951 C CA . GLN B 1 89 ? 42.969 35.312 -4.934 1 26.66 89 GLN B CA 1
ATOM 5952 C C . GLN B 1 89 ? 41.625 34.656 -5.156 1 26.66 89 GLN B C 1
ATOM 5954 O O . GLN B 1 89 ? 41.469 33.812 -6.062 1 26.66 89 GLN B O 1
ATOM 5959 N N . PRO B 1 90 ? 40.812 34.625 -4.062 1 28.36 90 PRO B N 1
ATOM 5960 C CA . PRO B 1 90 ? 39.438 34.125 -4.137 1 28.36 90 PRO B CA 1
ATOM 5961 C C . PRO B 1 90 ? 38.719 34.531 -5.422 1 28.36 90 PRO B C 1
ATOM 5963 O O . PRO B 1 90 ? 38.656 35.719 -5.746 1 28.36 90 PRO B O 1
ATOM 5966 N N . HIS B 1 91 ? 39.031 33.906 -6.508 1 28.55 91 HIS B N 1
ATOM 5967 C CA . HIS B 1 91 ? 38.188 34.281 -7.617 1 28.55 91 HIS B CA 1
ATOM 5968 C C . HIS B 1 91 ? 36.781 34.594 -7.141 1 28.55 91 HIS B C 1
ATOM 5970 O O . HIS B 1 91 ? 36.188 33.844 -6.379 1 28.55 91 HIS B O 1
ATOM 5976 N N . ARG B 1 92 ? 36.344 35.875 -7.062 1 28.59 92 ARG B N 1
ATOM 5977 C CA . ARG B 1 92 ? 35.031 36.469 -6.84 1 28.59 92 ARG B CA 1
ATOM 5978 C C . ARG B 1 92 ? 33.906 35.625 -7.457 1 28.59 92 ARG B C 1
ATOM 5980 O O . ARG B 1 92 ? 33.875 35.469 -8.672 1 28.59 92 ARG B O 1
ATOM 5987 N N . LEU B 1 93 ? 33.656 34.594 -6.941 1 31.09 93 LEU B N 1
ATOM 5988 C CA . LEU B 1 93 ? 32.406 33.875 -7.176 1 31.09 93 LEU B CA 1
ATOM 5989 C C . LEU B 1 93 ? 31.25 34.875 -7.316 1 31.09 93 LEU B C 1
ATOM 5991 O O . LEU B 1 93 ? 30.688 35.344 -6.316 1 31.09 93 LEU B O 1
ATOM 5995 N N . SER B 1 94 ? 31.375 35.969 -8.008 1 31.84 94 SER B N 1
ATOM 5996 C CA . SER B 1 94 ? 30.438 37.031 -8.359 1 31.84 94 SER B CA 1
ATOM 5997 C C . SER B 1 94 ? 29.031 36.469 -8.594 1 31.84 94 SER B C 1
ATOM 5999 O O . SER B 1 94 ? 28.062 37 -8.055 1 31.84 94 SER B O 1
ATOM 6001 N N . GLU B 1 95 ? 28.672 35.938 -9.836 1 34.28 95 GLU B N 1
ATOM 6002 C CA . GLU B 1 95 ? 27.344 35.938 -10.461 1 34.28 95 GLU B CA 1
ATOM 6003 C C . GLU B 1 95 ? 26.453 34.875 -9.859 1 34.28 95 GLU B C 1
ATOM 6005 O O . GLU B 1 95 ? 26.062 33.938 -10.547 1 34.28 95 GLU B O 1
ATOM 6010 N N . ALA B 1 96 ? 26.531 34.375 -8.867 1 38.44 96 ALA B N 1
ATOM 6011 C CA . ALA B 1 96 ? 25.734 33.469 -8.039 1 38.44 96 ALA B CA 1
ATOM 6012 C C . ALA B 1 96 ? 24.297 33.969 -7.895 1 38.44 96 ALA B C 1
ATOM 6014 O O . ALA B 1 96 ? 23.422 33.25 -7.445 1 38.44 96 ALA B O 1
ATOM 6015 N N . SER B 1 97 ? 24.031 35.219 -7.848 1 44.75 97 SER B N 1
ATOM 6016 C CA . SER B 1 97 ? 22.766 35.906 -7.695 1 44.75 97 SER B CA 1
ATOM 6017 C C . SER B 1 97 ? 21.781 35.5 -8.789 1 44.75 97 SER B C 1
ATOM 6019 O O . SER B 1 97 ? 20.562 35.531 -8.562 1 44.75 97 SER B O 1
ATOM 6021 N N . SER B 1 98 ? 22.297 35.219 -9.961 1 50.38 98 SER B N 1
ATOM 6022 C CA . SER B 1 98 ? 21.516 35.062 -11.18 1 50.38 98 SER B CA 1
ATOM 6023 C C . SER B 1 98 ? 20.781 33.719 -11.219 1 50.38 98 SER B C 1
ATOM 6025 O O . SER B 1 98 ? 19.703 33.625 -11.797 1 50.38 98 SER B O 1
ATOM 6027 N N . ASP B 1 99 ? 21.234 32.719 -10.438 1 64 99 ASP B N 1
ATOM 6028 C CA . ASP B 1 99 ? 20.703 31.375 -10.617 1 64 99 ASP B CA 1
ATOM 6029 C C . ASP B 1 99 ? 19.5 31.125 -9.711 1 64 99 ASP B C 1
ATOM 6031 O O . ASP B 1 99 ? 18.859 30.078 -9.789 1 64 99 ASP B O 1
ATOM 6035 N N . ASP B 1 100 ? 19.172 32.188 -9.016 1 75.19 100 ASP B N 1
ATOM 6036 C CA . ASP B 1 100 ? 18.141 32 -8.008 1 75.19 100 ASP B CA 1
ATOM 6037 C C . ASP B 1 100 ? 16.75 32.281 -8.594 1 75.19 100 ASP B C 1
ATOM 6039 O O . ASP B 1 100 ? 15.734 31.875 -8.016 1 75.19 100 ASP B O 1
ATOM 6043 N N . TRP B 1 101 ? 16.875 32.875 -9.789 1 86.56 101 TRP B N 1
ATOM 6044 C CA . TRP B 1 101 ? 15.578 33.219 -10.344 1 86.56 101 TRP B CA 1
ATOM 6045 C C . TRP B 1 101 ? 15.289 32.406 -11.609 1 86.56 101 TRP B C 1
ATOM 6047 O O . TRP B 1 101 ? 16.203 32.094 -12.367 1 86.56 101 TRP B O 1
ATOM 6057 N N . ILE B 1 102 ? 14.07 32.156 -11.766 1 94.75 102 ILE B N 1
ATOM 6058 C CA . ILE B 1 102 ? 13.625 31.422 -12.945 1 94.75 102 ILE B CA 1
ATOM 6059 C C . ILE B 1 102 ? 13.938 32.219 -14.203 1 94.75 102 ILE B C 1
ATOM 6061 O O . ILE B 1 102 ? 13.578 33.406 -14.289 1 94.75 102 ILE B O 1
ATOM 6065 N N . THR B 1 103 ? 14.617 31.672 -15.102 1 94.88 103 THR B N 1
ATOM 6066 C CA . THR B 1 103 ? 14.992 32.312 -16.344 1 94.88 103 THR B CA 1
ATOM 6067 C C . THR B 1 103 ? 13.875 32.188 -17.375 1 94.88 103 THR B C 1
ATOM 6069 O O . THR B 1 103 ? 12.93 31.438 -17.188 1 94.88 103 THR B O 1
ATOM 6072 N N . GLU B 1 104 ? 13.961 32.969 -18.422 1 94.44 104 GLU B N 1
ATOM 6073 C CA . GLU B 1 104 ? 12.961 32.938 -19.484 1 94.44 104 GLU B CA 1
ATOM 6074 C C . GLU B 1 104 ? 12.977 31.594 -20.219 1 94.44 104 GLU B C 1
ATOM 6076 O O . GLU B 1 104 ? 11.922 31.109 -20.625 1 94.44 104 GLU B O 1
ATOM 6081 N N . SER B 1 105 ? 14.164 31.062 -20.344 1 94.44 105 SER B N 1
ATOM 6082 C CA . SER B 1 105 ? 14.25 29.75 -20.984 1 94.44 105 SER B CA 1
ATOM 6083 C C . SER B 1 105 ? 13.508 28.688 -20.172 1 94.44 105 SER B C 1
ATOM 6085 O O . SER B 1 105 ? 12.828 27.828 -20.734 1 94.44 105 SER B O 1
ATOM 6087 N N . ARG B 1 106 ? 13.672 28.781 -18.906 1 96.25 106 ARG B N 1
ATOM 6088 C CA . ARG B 1 106 ? 12.984 27.859 -18 1 96.25 106 ARG B CA 1
ATOM 6089 C C . ARG B 1 106 ? 11.477 28.078 -18.031 1 96.25 106 ARG B C 1
ATOM 6091 O O . ARG B 1 106 ? 10.703 27.125 -18 1 96.25 106 ARG B O 1
ATOM 6098 N N . ARG B 1 107 ? 11.062 29.328 -18.109 1 96.88 107 ARG B N 1
ATOM 6099 C CA . ARG B 1 107 ? 9.648 29.656 -18.219 1 96.88 107 ARG B CA 1
ATOM 6100 C C . ARG B 1 107 ? 9.031 29.016 -19.453 1 96.88 107 ARG B C 1
ATOM 6102 O O . ARG B 1 107 ? 7.926 28.469 -19.391 1 96.88 107 ARG B O 1
ATOM 6109 N N . GLN B 1 108 ? 9.727 29.047 -20.547 1 95.38 108 GLN B N 1
ATOM 6110 C CA . GLN B 1 108 ? 9.219 28.453 -21.781 1 95.38 108 GLN B CA 1
ATOM 6111 C C . GLN B 1 108 ? 9.047 26.953 -21.656 1 95.38 108 GLN B C 1
ATOM 6113 O O . GLN B 1 108 ? 8.094 26.375 -22.188 1 95.38 108 GLN B O 1
ATOM 6118 N N . GLU B 1 109 ? 9.969 26.359 -20.984 1 96.62 109 GLU B N 1
ATOM 6119 C CA . GLU B 1 109 ? 9.859 24.938 -20.734 1 96.62 109 GLU B CA 1
ATOM 6120 C C . GLU B 1 109 ? 8.617 24.609 -19.891 1 96.62 109 GLU B C 1
ATOM 6122 O O . GLU B 1 109 ? 7.902 23.656 -20.172 1 96.62 109 GLU B O 1
ATOM 6127 N N . LEU B 1 110 ? 8.414 25.422 -18.891 1 97.31 110 LEU B N 1
ATOM 6128 C CA . LEU B 1 110 ? 7.254 25.266 -18.031 1 97.31 110 LEU B CA 1
ATOM 6129 C C . LEU B 1 110 ? 5.961 25.469 -18.812 1 97.31 110 LEU B C 1
ATOM 6131 O O . LEU B 1 110 ? 5 24.703 -18.625 1 97.31 110 LEU B O 1
ATOM 6135 N N . LEU B 1 111 ? 5.961 26.422 -19.656 1 96.44 111 LEU B N 1
ATOM 6136 C CA . LEU B 1 111 ? 4.777 26.719 -20.453 1 96.44 111 LEU B CA 1
ATOM 6137 C C . LEU B 1 111 ? 4.484 25.578 -21.438 1 96.44 111 LEU B C 1
ATOM 6139 O O . LEU B 1 111 ? 3.322 25.281 -21.719 1 96.44 111 LEU B O 1
ATOM 6143 N N . HIS B 1 112 ? 5.535 25 -21.938 1 95.69 112 HIS B N 1
ATOM 6144 C CA . HIS B 1 112 ? 5.355 23.859 -22.844 1 95.69 112 HIS B CA 1
ATOM 6145 C C . HIS B 1 112 ? 4.637 22.719 -22.125 1 95.69 112 HIS B C 1
ATOM 6147 O O . HIS B 1 112 ? 3.691 22.141 -22.672 1 95.69 112 HIS B O 1
ATOM 6153 N N . TRP B 1 113 ? 5.035 22.375 -20.938 1 96.75 113 TRP B N 1
ATOM 6154 C CA . TRP B 1 113 ? 4.387 21.328 -20.141 1 96.75 113 TRP B CA 1
ATOM 6155 C C . TRP B 1 113 ? 2.953 21.703 -19.812 1 96.75 113 TRP B C 1
ATOM 6157 O O . TRP B 1 113 ? 2.041 20.891 -19.906 1 96.75 113 TRP B O 1
ATOM 6167 N N . PHE B 1 114 ? 2.805 22.953 -19.469 1 96.94 114 PHE B N 1
ATOM 6168 C CA . PHE B 1 114 ? 1.477 23.438 -19.109 1 96.94 114 PHE B CA 1
ATOM 6169 C C . PHE B 1 114 ? 0.518 23.312 -20.281 1 96.94 114 PHE B C 1
ATOM 6171 O O . PHE B 1 114 ? -0.628 22.891 -20.109 1 96.94 114 PHE B O 1
ATOM 6178 N N . GLN B 1 115 ? 0.958 23.609 -21.453 1 94.5 115 GLN B N 1
ATOM 6179 C CA . GLN B 1 115 ? 0.145 23.5 -22.656 1 94.5 115 GLN B CA 1
ATOM 6180 C C . GLN B 1 115 ? -0.227 22.047 -22.938 1 94.5 115 GLN B C 1
ATOM 6182 O O . GLN B 1 115 ? -1.365 21.75 -23.297 1 94.5 115 GLN B O 1
ATOM 6187 N N . THR B 1 116 ? 0.73 21.219 -22.75 1 94.69 116 THR B N 1
ATOM 6188 C CA . THR B 1 116 ? 0.483 19.797 -22.938 1 94.69 116 THR B CA 1
ATOM 6189 C C . THR B 1 116 ? -0.575 19.297 -21.953 1 94.69 116 THR B C 1
ATOM 6191 O O . THR B 1 116 ? -1.464 18.531 -22.328 1 94.69 116 THR B O 1
ATOM 6194 N N . PHE B 1 117 ? -0.521 19.766 -20.734 1 95.88 117 PHE B N 1
ATOM 6195 C CA . PHE B 1 117 ? -1.454 19.344 -19.703 1 95.88 117 PHE B CA 1
ATOM 6196 C C . PHE B 1 117 ? -2.852 19.891 -19.969 1 95.88 117 PHE B C 1
ATOM 6198 O O . PHE B 1 117 ? -3.846 19.188 -19.75 1 95.88 117 PHE B O 1
ATOM 6205 N N . ARG B 1 118 ? -2.955 21.062 -20.484 1 94.81 118 ARG B N 1
ATOM 6206 C CA . ARG B 1 118 ? -4.242 21.656 -20.828 1 94.81 118 ARG B CA 1
ATOM 6207 C C . ARG B 1 118 ? -4.926 20.875 -21.953 1 94.81 118 ARG B C 1
ATOM 6209 O O . ARG B 1 118 ? -6.145 20.672 -21.922 1 94.81 118 ARG B O 1
ATOM 6216 N N . LYS B 1 119 ? -4.133 20.469 -22.859 1 92.88 119 LYS B N 1
ATOM 6217 C CA . LYS B 1 119 ? -4.676 19.688 -23.969 1 92.88 119 LYS B CA 1
ATOM 6218 C C . LYS B 1 119 ? -5.203 18.344 -23.469 1 92.88 119 LYS B C 1
ATOM 6220 O O . LYS B 1 119 ? -6.211 17.844 -23.984 1 92.88 119 LYS B O 1
ATOM 6225 N N . LYS B 1 120 ? -4.562 17.812 -22.531 1 89.38 120 LYS B N 1
ATOM 6226 C CA . LYS B 1 120 ? -4.965 16.516 -21.984 1 89.38 120 LYS B CA 1
ATOM 6227 C C . LYS B 1 120 ? -6.215 16.656 -21.109 1 89.38 120 LYS B C 1
ATOM 6229 O O . LYS B 1 120 ? -7.02 15.727 -21.031 1 89.38 120 LYS B O 1
ATOM 6234 N N . GLN B 1 121 ? -6.328 17.828 -20.406 1 92.31 121 GLN B N 1
ATOM 6235 C CA . GLN B 1 121 ? -7.461 18.062 -19.516 1 92.31 121 GLN B CA 1
ATOM 6236 C C . GLN B 1 121 ? -8.148 19.391 -19.859 1 92.31 121 GLN B C 1
ATOM 6238 O O . GLN B 1 121 ? -8.094 20.344 -19.094 1 92.31 121 GLN B O 1
ATOM 6243 N N . PRO B 1 122 ? -8.992 19.359 -20.828 1 92.81 122 PRO B N 1
ATOM 6244 C CA . PRO B 1 122 ? -9.609 20.609 -21.297 1 92.81 122 PRO B CA 1
ATOM 6245 C C . PRO B 1 122 ? -10.672 21.141 -20.328 1 92.81 122 PRO B C 1
ATOM 6247 O O . PRO B 1 122 ? -11.078 22.297 -20.438 1 92.81 122 PRO B O 1
ATOM 6250 N N . ARG B 1 123 ? -11.102 20.359 -19.422 1 91.5 123 ARG B N 1
ATOM 6251 C CA . ARG B 1 123 ? -12.164 20.75 -18.516 1 91.5 123 ARG B CA 1
ATOM 6252 C C . ARG B 1 123 ? -11.734 21.922 -17.625 1 91.5 123 ARG B C 1
ATOM 6254 O O . ARG B 1 123 ? -12.578 22.641 -17.094 1 91.5 123 ARG B O 1
ATOM 6261 N N . TYR B 1 124 ? -10.391 22.141 -17.453 1 93.56 124 TYR B N 1
ATOM 6262 C CA . TYR B 1 124 ? -9.898 23.188 -16.562 1 93.56 124 TYR B CA 1
ATOM 6263 C C . TYR B 1 124 ? -9.766 24.516 -17.297 1 93.56 124 TYR B C 1
ATOM 6265 O O . TYR B 1 124 ? -9.625 25.578 -16.672 1 93.56 124 TYR B O 1
ATOM 6273 N N . GLU B 1 125 ? -9.891 24.578 -18.609 1 92.38 125 GLU B N 1
ATOM 6274 C CA . GLU B 1 125 ? -9.641 25.766 -19.422 1 92.38 125 GLU B CA 1
ATOM 6275 C C . GLU B 1 125 ? -10.656 26.875 -19.109 1 92.38 125 GLU B C 1
ATOM 6277 O O . GLU B 1 125 ? -10.281 28.031 -18.922 1 92.38 125 GLU B O 1
ATOM 6282 N N . PRO B 1 126 ? -11.914 26.5 -18.984 1 93.81 126 PRO B N 1
ATOM 6283 C CA . PRO B 1 126 ? -12.891 27.562 -18.719 1 93.81 126 PRO B CA 1
ATOM 6284 C C . PRO B 1 126 ? -12.742 28.172 -17.328 1 93.81 126 PRO B C 1
ATOM 6286 O O . PRO B 1 126 ? -13.258 29.25 -17.062 1 93.81 126 PRO B O 1
ATOM 6289 N N . LEU B 1 127 ? -12 27.547 -16.484 1 93.31 127 LEU B N 1
ATOM 6290 C CA . LEU B 1 127 ? -11.867 28 -15.109 1 93.31 127 LEU B CA 1
ATOM 6291 C C . LEU B 1 127 ? -10.734 29.016 -14.984 1 93.31 127 LEU B C 1
ATOM 6293 O O . LEU B 1 127 ? -10.609 29.688 -13.953 1 93.31 127 LEU B O 1
ATOM 6297 N N . MET B 1 128 ? -9.914 29.188 -16.031 1 94.19 128 MET B N 1
ATOM 6298 C CA . MET B 1 128 ? -8.812 30.141 -15.984 1 94.19 128 MET B CA 1
ATOM 6299 C C . MET B 1 128 ? -8.688 30.891 -17.312 1 94.19 128 MET B C 1
ATOM 6301 O O . MET B 1 128 ? -7.625 30.859 -17.938 1 94.19 128 MET B O 1
ATOM 6305 N N . PRO B 1 129 ? -9.625 31.609 -17.719 1 93.12 129 PRO B N 1
ATOM 6306 C CA . PRO B 1 129 ? -9.633 32.281 -19.016 1 93.12 129 PRO B CA 1
ATOM 6307 C C . PRO B 1 129 ? -8.547 33.344 -19.125 1 93.12 129 PRO B C 1
ATOM 6309 O O . PRO B 1 129 ? -7.988 33.562 -20.203 1 93.12 129 PRO B O 1
ATOM 6312 N N . ASN B 1 130 ? -8.234 34 -18.062 1 92.06 130 ASN B N 1
ATOM 6313 C CA . ASN B 1 130 ? -7.238 35.062 -18.094 1 92.06 130 ASN B CA 1
ATOM 6314 C C . ASN B 1 130 ? -5.824 34.5 -18.203 1 92.06 130 ASN B C 1
ATOM 6316 O O . ASN B 1 130 ? -4.977 35.062 -18.906 1 92.06 130 ASN B O 1
ATOM 6320 N N . LEU B 1 131 ? -5.574 33.469 -17.469 1 92.88 131 LEU B N 1
ATOM 6321 C CA . LEU B 1 131 ? -4.234 32.906 -17.438 1 92.88 131 LEU B CA 1
ATOM 6322 C C . LEU B 1 131 ? -3.891 32.25 -18.781 1 92.88 131 LEU B C 1
ATOM 6324 O O . LEU B 1 131 ? -2.723 32.219 -19.172 1 92.88 131 LEU B O 1
ATOM 6328 N N . VAL B 1 132 ? -4.902 31.703 -19.469 1 92.06 132 VAL B N 1
ATOM 6329 C CA . VAL B 1 132 ? -4.621 30.938 -20.688 1 92.06 132 VAL B CA 1
ATOM 6330 C C . VAL B 1 132 ? -4.82 31.812 -21.906 1 92.06 132 VAL B C 1
ATOM 6332 O O . VAL B 1 132 ? -4.645 31.359 -23.047 1 92.06 132 VAL B O 1
ATOM 6335 N N . HIS B 1 133 ? -5.098 33.062 -21.656 1 90.44 133 HIS B N 1
ATOM 6336 C CA . HIS B 1 133 ? -5.262 33.969 -22.781 1 90.44 133 HIS B CA 1
ATOM 6337 C C . HIS B 1 133 ? -3.957 34.125 -23.547 1 90.44 133 HIS B C 1
ATOM 6339 O O . HIS B 1 133 ? -2.932 34.5 -22.969 1 90.44 133 HIS B O 1
ATOM 6345 N N . GLU B 1 134 ? -4.023 33.75 -24.828 1 88.69 134 GLU B N 1
ATOM 6346 C CA . GLU B 1 134 ? -2.83 33.812 -25.672 1 88.69 134 GLU B CA 1
ATOM 6347 C C . GLU B 1 134 ? -2.76 35.156 -26.438 1 88.69 134 GLU B C 1
ATOM 6349 O O . GLU B 1 134 ? -3.775 35.625 -26.938 1 88.69 134 GLU B O 1
ATOM 6354 N N . SER B 1 135 ? -1.65 35.75 -26.344 1 87.62 135 SER B N 1
ATOM 6355 C CA . SER B 1 135 ? -1.341 36.969 -27.109 1 87.62 135 SER B CA 1
ATOM 6356 C C . SER B 1 135 ? 0.019 36.844 -27.781 1 87.62 135 SER B C 1
ATOM 6358 O O . SER B 1 135 ? 1.047 36.719 -27.109 1 87.62 135 SER B O 1
ATOM 6360 N N . GLY B 1 136 ? 0.116 36.844 -29.156 1 83.56 136 GLY B N 1
ATOM 6361 C CA . GLY B 1 136 ? 1.365 36.75 -29.891 1 83.56 136 GLY B CA 1
ATOM 6362 C C . GLY B 1 136 ? 2.072 35.406 -29.703 1 83.56 136 GLY B C 1
ATOM 6363 O O . GLY B 1 136 ? 3.303 35.375 -29.625 1 83.56 136 GLY B O 1
ATOM 6364 N N . GLY B 1 137 ? 1.443 34.438 -29.375 1 82.62 137 GLY B N 1
ATOM 6365 C CA . GLY B 1 137 ? 2.039 33.125 -29.219 1 82.62 137 GLY B CA 1
ATOM 6366 C C . GLY B 1 137 ? 2.518 32.844 -27.812 1 82.62 137 GLY B C 1
ATOM 6367 O O . GLY B 1 137 ? 3.25 31.875 -27.562 1 82.62 137 GLY B O 1
ATOM 6368 N N . ASP B 1 138 ? 2.213 33.781 -26.922 1 88.75 138 ASP B N 1
ATOM 6369 C CA . ASP B 1 138 ? 2.631 33.656 -25.531 1 88.75 138 ASP B CA 1
ATOM 6370 C C . ASP B 1 138 ? 1.439 33.781 -24.578 1 88.75 138 ASP B C 1
ATOM 6372 O O . ASP B 1 138 ? 0.312 34.031 -25.031 1 88.75 138 ASP B O 1
ATOM 6376 N N . MET B 1 139 ? 1.639 33.438 -23.375 1 90.06 139 MET B N 1
ATOM 6377 C CA . MET B 1 139 ? 0.666 33.656 -22.312 1 90.06 139 MET B CA 1
ATOM 6378 C C . MET B 1 139 ? 1.173 34.688 -21.297 1 90.06 139 MET B C 1
ATOM 6380 O O . MET B 1 139 ? 1.756 34.312 -20.281 1 90.06 139 MET B O 1
ATOM 6384 N N . PRO B 1 140 ? 0.788 35.875 -21.5 1 85.06 140 PRO B N 1
ATOM 6385 C CA . PRO B 1 140 ? 1.406 36.938 -20.734 1 85.06 140 PRO B CA 1
ATOM 6386 C C . PRO B 1 140 ? 1.06 36.906 -19.25 1 85.06 140 PRO B C 1
ATOM 6388 O O . PRO B 1 140 ? 1.827 37.375 -18.406 1 85.06 140 PRO B O 1
ATOM 6391 N N . ALA B 1 141 ? -0.077 36.375 -18.953 1 90.31 141 ALA B N 1
ATOM 6392 C CA . ALA B 1 141 ? -0.47 36.312 -17.547 1 90.31 141 ALA B CA 1
ATOM 6393 C C . ALA B 1 141 ? 0.412 35.344 -16.766 1 90.31 141 ALA B C 1
ATOM 6395 O O . ALA B 1 141 ? 0.599 35.5 -15.555 1 90.31 141 ALA B O 1
ATOM 6396 N N . LEU B 1 142 ? 0.909 34.312 -17.469 1 94.38 142 LEU B N 1
ATOM 6397 C CA . LEU B 1 142 ? 1.854 33.375 -16.875 1 94.38 142 LEU B CA 1
ATOM 6398 C C . LEU B 1 142 ? 3.291 33.844 -17.078 1 94.38 142 LEU B C 1
ATOM 6400 O O . LEU B 1 142 ? 4.09 33.156 -17.719 1 94.38 142 LEU B O 1
ATOM 6404 N N . ASN B 1 143 ? 3.619 34.969 -16.453 1 94.06 143 ASN B N 1
ATOM 6405 C CA . ASN B 1 143 ? 4.922 35.594 -16.641 1 94.06 143 ASN B CA 1
ATOM 6406 C C . ASN B 1 143 ? 5.883 35.219 -15.508 1 94.06 143 ASN B C 1
ATOM 6408 O O . ASN B 1 143 ? 5.527 34.438 -14.609 1 94.06 143 ASN B O 1
ATOM 6412 N N . LEU B 1 144 ? 7.023 35.75 -15.586 1 95 144 LEU B N 1
ATOM 6413 C CA . LEU B 1 144 ? 8.086 35.406 -14.641 1 95 144 LEU B CA 1
ATOM 6414 C C . LEU B 1 144 ? 7.746 35.906 -13.242 1 95 144 LEU B C 1
ATOM 6416 O O . LEU B 1 144 ? 8.062 35.25 -12.242 1 95 144 LEU B O 1
ATOM 6420 N N . ASP B 1 145 ? 7.098 37 -13.164 1 94.31 145 ASP B N 1
ATOM 6421 C CA . ASP B 1 145 ? 6.746 37.562 -11.867 1 94.31 145 ASP B CA 1
ATOM 6422 C C . ASP B 1 145 ? 5.766 36.656 -11.125 1 94.31 145 ASP B C 1
ATOM 6424 O O . ASP B 1 145 ? 5.91 36.406 -9.922 1 94.31 145 ASP B O 1
ATOM 6428 N N . MET B 1 146 ? 4.805 36.25 -11.906 1 95.25 146 MET B N 1
ATOM 6429 C CA . MET B 1 146 ? 3.83 35.344 -11.312 1 95.25 146 MET B CA 1
ATOM 6430 C C . MET B 1 146 ? 4.508 34.062 -10.805 1 95.25 146 MET B C 1
ATOM 6432 O O . MET B 1 146 ? 4.23 33.594 -9.695 1 95.25 146 MET B O 1
ATOM 6436 N N . MET B 1 147 ? 5.398 33.5 -11.562 1 96.56 147 MET B N 1
ATOM 6437 C CA . MET B 1 147 ? 6.082 32.25 -11.203 1 96.56 147 MET B CA 1
ATOM 6438 C C . MET B 1 147 ? 7.012 32.469 -10.008 1 96.56 147 MET B C 1
ATOM 6440 O O . MET B 1 147 ? 7.125 31.609 -9.133 1 96.56 147 MET B O 1
ATOM 6444 N N . ARG B 1 148 ? 7.621 33.594 -10 1 96 148 ARG B N 1
ATOM 6445 C CA . ARG B 1 148 ? 8.508 33.938 -8.883 1 96 148 ARG B CA 1
ATOM 6446 C C . ARG B 1 148 ? 7.711 34.125 -7.602 1 96 148 ARG B C 1
ATOM 6448 O O . ARG B 1 148 ? 8.164 33.75 -6.52 1 96 148 ARG B O 1
ATOM 6455 N N . ASP B 1 149 ? 6.559 34.719 -7.742 1 95.69 149 ASP B N 1
ATOM 6456 C CA . ASP B 1 149 ? 5.688 34.906 -6.582 1 95.69 149 ASP B CA 1
ATOM 6457 C C . ASP B 1 149 ? 5.238 33.562 -6.023 1 95.69 149 ASP B C 1
ATOM 6459 O O . ASP B 1 149 ? 5.184 33.375 -4.805 1 95.69 149 ASP B O 1
ATOM 6463 N N . CYS B 1 150 ? 4.879 32.688 -6.93 1 97.31 150 CYS B N 1
ATOM 6464 C CA . CYS B 1 150 ? 4.473 31.344 -6.512 1 97.31 150 CYS B CA 1
ATOM 6465 C C . CYS B 1 150 ? 5.613 30.625 -5.805 1 97.31 150 CYS B C 1
ATOM 6467 O O . CYS B 1 150 ? 5.402 29.969 -4.777 1 97.31 150 CYS B O 1
ATOM 6469 N N . LEU B 1 151 ? 6.781 30.688 -6.344 1 97.38 151 LEU B N 1
ATOM 6470 C CA . LEU B 1 151 ? 7.941 30.031 -5.75 1 97.38 151 LEU B CA 1
ATOM 6471 C C . LEU B 1 151 ? 8.281 30.641 -4.395 1 97.38 151 LEU B C 1
ATOM 6473 O O . LEU B 1 151 ? 8.664 29.938 -3.467 1 97.38 151 LEU B O 1
ATOM 6477 N N . LYS B 1 152 ? 8.219 31.969 -4.328 1 95.81 152 LYS B N 1
ATOM 6478 C CA . LYS B 1 152 ? 8.438 32.625 -3.055 1 95.81 152 LYS B CA 1
ATOM 6479 C C . LYS B 1 152 ? 7.449 32.156 -1.997 1 95.81 152 LYS B C 1
ATOM 6481 O O . LYS B 1 152 ? 7.832 31.891 -0.857 1 95.81 152 LYS B O 1
ATOM 6486 N N . GLU B 1 153 ? 6.203 32.094 -2.422 1 94.69 153 GLU B N 1
ATOM 6487 C CA . GLU B 1 153 ? 5.176 31.594 -1.517 1 94.69 153 GLU B CA 1
ATOM 6488 C C . GLU B 1 153 ? 5.473 30.172 -1.082 1 94.69 153 GLU B C 1
ATOM 6490 O O . GLU B 1 153 ? 5.277 29.812 0.082 1 94.69 153 GLU B O 1
ATOM 6495 N N . PHE B 1 154 ? 5.906 29.375 -1.989 1 96.38 154 PHE B N 1
ATOM 6496 C CA . PHE B 1 154 ? 6.281 28 -1.666 1 96.38 154 PHE B CA 1
ATOM 6497 C C . PHE B 1 154 ? 7.34 27.969 -0.57 1 96.38 154 PHE B C 1
ATOM 6499 O O . PHE B 1 154 ? 7.207 27.234 0.407 1 96.38 154 PHE B O 1
ATOM 6506 N N . TRP B 1 155 ? 8.391 28.734 -0.678 1 94.75 155 TRP B N 1
ATOM 6507 C CA . TRP B 1 155 ? 9.492 28.734 0.275 1 94.75 155 TRP B CA 1
ATOM 6508 C C . TRP B 1 155 ? 9.055 29.297 1.619 1 94.75 155 TRP B C 1
ATOM 6510 O O . TRP B 1 155 ? 9.461 28.797 2.674 1 94.75 155 TRP B O 1
ATOM 6520 N N . ASP B 1 156 ? 8.164 30.234 1.602 1 91 156 ASP B N 1
ATOM 6521 C CA . ASP B 1 156 ? 7.809 30.953 2.82 1 91 156 ASP B CA 1
ATOM 6522 C C . ASP B 1 156 ? 6.777 30.172 3.637 1 91 156 ASP B C 1
ATOM 6524 O O . ASP B 1 156 ? 6.824 30.172 4.867 1 91 156 ASP B O 1
ATOM 6528 N N . ASN B 1 157 ? 5.91 29.5 2.91 1 90.38 157 ASN B N 1
ATOM 6529 C CA . ASN B 1 157 ? 4.766 29.016 3.668 1 90.38 157 ASN B CA 1
ATOM 6530 C C . ASN B 1 157 ? 4.566 27.516 3.469 1 90.38 157 ASN B C 1
ATOM 6532 O O . ASN B 1 157 ? 3.957 26.844 4.305 1 90.38 157 ASN B O 1
ATOM 6536 N N . VAL B 1 158 ? 4.996 26.953 2.369 1 93.81 158 VAL B N 1
ATOM 6537 C CA . VAL B 1 158 ? 4.746 25.547 2.104 1 93.81 158 VAL B CA 1
ATOM 6538 C C . VAL B 1 158 ? 5.945 24.703 2.553 1 93.81 158 VAL B C 1
ATOM 6540 O O . VAL B 1 158 ? 5.781 23.688 3.225 1 93.81 158 VAL B O 1
ATOM 6543 N N . SER B 1 159 ? 7.145 25.125 2.244 1 94.06 159 SER B N 1
ATOM 6544 C CA . SER B 1 159 ? 8.375 24.391 2.506 1 94.06 159 SER B CA 1
ATOM 6545 C C . SER B 1 159 ? 8.539 24.094 3.994 1 94.06 159 SER B C 1
ATOM 6547 O O . SER B 1 159 ? 8.992 23.016 4.371 1 94.06 159 SER B O 1
ATOM 6549 N N . PRO B 1 160 ? 8.148 25.031 4.879 1 91.25 160 PRO B N 1
ATOM 6550 C CA . PRO B 1 160 ? 8.281 24.734 6.309 1 91.25 160 PRO B CA 1
ATOM 6551 C C . PRO B 1 160 ? 7.41 23.562 6.754 1 91.25 160 PRO B C 1
ATOM 6553 O O . PRO B 1 160 ? 7.707 22.922 7.758 1 91.25 160 PRO B O 1
ATOM 6556 N N . ARG B 1 161 ? 6.387 23.281 6.008 1 93.25 161 ARG B N 1
ATOM 6557 C CA . ARG B 1 161 ? 5.523 22.156 6.336 1 93.25 161 ARG B CA 1
ATOM 6558 C C . ARG B 1 161 ? 6.156 20.828 5.895 1 93.25 161 ARG B C 1
ATOM 6560 O O . ARG B 1 161 ? 5.949 19.797 6.531 1 93.25 161 ARG B O 1
ATOM 6567 N N . LEU B 1 162 ? 6.777 20.922 4.801 1 95.62 162 LEU B N 1
ATOM 6568 C CA . LEU B 1 162 ? 7.523 19.797 4.262 1 95.62 162 LEU B CA 1
ATOM 6569 C C . LEU B 1 162 ? 8.945 20.203 3.889 1 95.62 162 LEU B C 1
ATOM 6571 O O . LEU B 1 162 ? 9.266 20.344 2.705 1 95.62 162 LEU B O 1
ATOM 6575 N N . PRO B 1 163 ? 9.75 20.297 4.906 1 95.69 163 PRO B N 1
ATOM 6576 C CA . PRO B 1 163 ? 11.109 20.75 4.641 1 95.69 163 PRO B CA 1
ATOM 6577 C C . PRO B 1 163 ? 11.992 19.672 4.027 1 95.69 163 PRO B C 1
ATOM 6579 O O . PRO B 1 163 ? 12.984 19.25 4.637 1 95.69 163 PRO B O 1
ATOM 6582 N N . ILE B 1 164 ? 11.734 19.281 2.807 1 97.38 164 ILE B N 1
ATOM 6583 C CA . ILE B 1 164 ? 12.398 18.141 2.182 1 97.38 164 ILE B CA 1
ATOM 6584 C C . ILE B 1 164 ? 13.281 18.625 1.033 1 97.38 164 ILE B C 1
ATOM 6586 O O . ILE B 1 164 ? 14.023 17.828 0.439 1 97.38 164 ILE B O 1
ATOM 6590 N N . ILE B 1 165 ? 13.203 19.875 0.655 1 97.44 165 ILE B N 1
ATOM 6591 C CA . ILE B 1 165 ? 14.078 20.484 -0.338 1 97.44 165 ILE B CA 1
ATOM 6592 C C . ILE B 1 165 ? 14.953 21.547 0.329 1 97.44 165 ILE B C 1
ATOM 6594 O O . ILE B 1 165 ? 14.445 22.438 1.019 1 97.44 165 ILE B O 1
ATOM 6598 N N . HIS B 1 166 ? 16.234 21.375 0.155 1 96 166 HIS B N 1
ATOM 6599 C CA . HIS B 1 166 ? 17.156 22.344 0.724 1 96 166 HIS B CA 1
ATOM 6600 C C . HIS B 1 166 ? 17.188 23.625 -0.107 1 96 166 HIS B C 1
ATOM 6602 O O . HIS B 1 166 ? 17.719 23.641 -1.22 1 96 166 HIS B O 1
ATOM 6608 N N . GLN B 1 167 ? 16.797 24.703 0.431 1 94.19 167 GLN B N 1
ATOM 6609 C CA . GLN B 1 167 ? 16.547 25.938 -0.292 1 94.19 167 GLN B CA 1
ATOM 6610 C C . GLN B 1 167 ? 17.859 26.516 -0.854 1 94.19 167 GLN B C 1
ATOM 6612 O O . GLN B 1 167 ? 17.891 26.969 -2.002 1 94.19 167 GLN B O 1
ATOM 6617 N N . HIS B 1 168 ? 18.891 26.438 -0.105 1 92.25 168 HIS B N 1
ATOM 6618 C CA . HIS B 1 168 ? 20.109 27.172 -0.45 1 92.25 168 HIS B CA 1
ATOM 6619 C C . HIS B 1 168 ? 20.938 26.406 -1.477 1 92.25 168 HIS B C 1
ATOM 6621 O O . HIS B 1 168 ? 21.828 26.969 -2.113 1 92.25 168 HIS B O 1
ATOM 6627 N N . THR B 1 169 ? 20.688 25.141 -1.651 1 93.25 169 THR B N 1
ATOM 6628 C CA . THR B 1 169 ? 21.375 24.391 -2.697 1 93.25 169 THR B CA 1
ATOM 6629 C C . THR B 1 169 ? 20.453 24.141 -3.881 1 93.25 169 THR B C 1
ATOM 6631 O O . THR B 1 169 ? 20.844 23.516 -4.863 1 93.25 169 THR B O 1
ATOM 6634 N N . PHE B 1 170 ? 19.234 24.656 -3.77 1 95.19 170 PHE B N 1
ATOM 6635 C CA . PHE B 1 170 ? 18.219 24.453 -4.805 1 95.19 170 PHE B CA 1
ATOM 6636 C C . PHE B 1 170 ? 18.391 25.469 -5.926 1 95.19 170 PHE B C 1
ATOM 6638 O O . PHE B 1 170 ? 18.688 26.641 -5.672 1 95.19 170 PHE B O 1
ATOM 6645 N N . SER B 1 171 ? 18.281 25.031 -7.129 1 94.44 171 SER B N 1
ATOM 6646 C CA . SER B 1 171 ? 18.25 25.906 -8.297 1 94.44 171 SER B CA 1
ATOM 6647 C C . SER B 1 171 ? 17.031 25.625 -9.164 1 94.44 171 SER B C 1
ATOM 6649 O O . SER B 1 171 ? 16.906 24.531 -9.711 1 94.44 171 SER B O 1
ATOM 6651 N N . PRO B 1 172 ? 16.109 26.594 -9.344 1 96.06 172 PRO B N 1
ATOM 6652 C CA . PRO B 1 172 ? 14.938 26.391 -10.188 1 96.06 172 PRO B CA 1
ATOM 6653 C C . PRO B 1 172 ? 15.305 26.109 -11.648 1 96.06 172 PRO B C 1
ATOM 6655 O O . PRO B 1 172 ? 14.508 25.531 -12.391 1 96.06 172 PRO B O 1
ATOM 6658 N N . ASN B 1 173 ? 16.484 26.5 -12.008 1 95.44 173 ASN B N 1
ATOM 6659 C CA . ASN B 1 173 ? 16.891 26.344 -13.406 1 95.44 173 ASN B CA 1
ATOM 6660 C C . ASN B 1 173 ? 17.594 25 -13.641 1 95.44 173 ASN B C 1
ATOM 6662 O O . ASN B 1 173 ? 17.688 24.547 -14.773 1 95.44 173 ASN B O 1
ATOM 6666 N N . ARG B 1 174 ? 17.984 24.359 -12.547 1 94.38 174 ARG B N 1
ATOM 6667 C CA . ARG B 1 174 ? 18.703 23.094 -12.695 1 94.38 174 ARG B CA 1
ATOM 6668 C C . ARG B 1 174 ? 17.859 21.922 -12.203 1 94.38 174 ARG B C 1
ATOM 6670 O O . ARG B 1 174 ? 18.047 20.781 -12.633 1 94.38 174 ARG B O 1
ATOM 6677 N N . CYS B 1 175 ? 16.953 22.203 -11.336 1 96.31 175 CYS B N 1
ATOM 6678 C CA . CYS B 1 175 ? 16.125 21.125 -10.82 1 96.31 175 CYS B CA 1
ATOM 6679 C C . CYS B 1 175 ? 15.258 20.516 -11.922 1 96.31 175 CYS B C 1
ATOM 6681 O O . CYS B 1 175 ? 15.125 21.094 -13 1 96.31 175 CYS B O 1
ATOM 6683 N N . HIS B 1 176 ? 14.789 19.328 -11.695 1 97.5 176 HIS B N 1
ATOM 6684 C CA . HIS B 1 176 ? 13.922 18.703 -12.688 1 97.5 176 HIS B CA 1
ATOM 6685 C C . HIS B 1 176 ? 12.656 19.531 -12.898 1 97.5 176 HIS B C 1
ATOM 6687 O O . HIS B 1 176 ? 12.055 20.016 -11.945 1 97.5 176 HIS B O 1
ATOM 6693 N N . VAL B 1 177 ? 12.203 19.703 -14.047 1 98.06 177 VAL B N 1
ATOM 6694 C CA . VAL B 1 177 ? 11.125 20.594 -14.422 1 98.06 177 VAL B CA 1
ATOM 6695 C C . VAL B 1 177 ? 9.82 20.141 -13.773 1 98.06 177 VAL B C 1
ATOM 6697 O O . VAL B 1 177 ? 8.992 20.969 -13.383 1 98.06 177 VAL B O 1
ATOM 6700 N N . LEU B 1 178 ? 9.594 18.844 -13.703 1 98.44 178 LEU B N 1
ATOM 6701 C CA . LEU B 1 178 ? 8.367 18.328 -13.109 1 98.44 178 LEU B CA 1
ATOM 6702 C C . LEU B 1 178 ? 8.297 18.656 -11.625 1 98.44 178 LEU B C 1
ATOM 6704 O O . LEU B 1 178 ? 7.215 18.938 -11.094 1 98.44 178 LEU B O 1
ATOM 6708 N N . LEU B 1 179 ? 9.438 18.594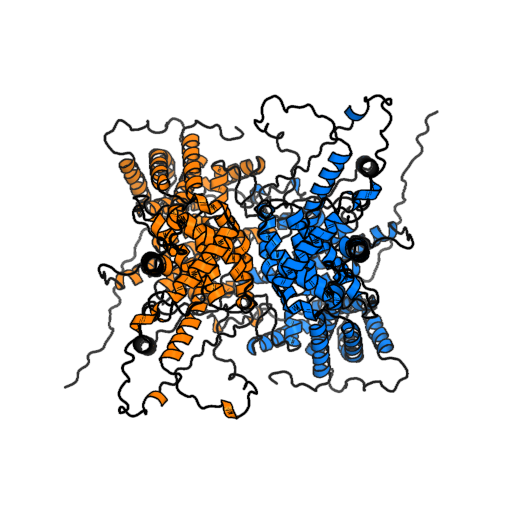 -10.93 1 98.69 179 LEU B N 1
ATOM 6709 C CA . LEU B 1 179 ? 9.484 19.016 -9.531 1 98.69 179 LEU B CA 1
ATOM 6710 C C . LEU B 1 179 ? 9.125 20.5 -9.398 1 98.69 179 LEU B C 1
ATOM 6712 O O . LEU B 1 179 ? 8.352 20.875 -8.516 1 98.69 179 LEU B O 1
ATOM 6716 N N . LEU B 1 180 ? 9.68 21.266 -10.281 1 98.56 180 LEU B N 1
ATOM 6717 C CA . LEU B 1 180 ? 9.414 22.703 -10.258 1 98.56 180 LEU B CA 1
ATOM 6718 C C . LEU B 1 180 ? 7.938 22.984 -10.492 1 98.56 180 LEU B C 1
ATOM 6720 O O . LEU B 1 180 ? 7.371 23.891 -9.867 1 98.56 180 LEU B O 1
ATOM 6724 N N . LEU B 1 181 ? 7.316 22.281 -11.406 1 98.75 181 LEU B N 1
ATOM 6725 C CA . LEU B 1 181 ? 5.895 22.438 -11.68 1 98.75 181 LEU B CA 1
ATOM 6726 C C . LEU B 1 181 ? 5.066 22.172 -10.422 1 98.75 181 LEU B C 1
ATOM 6728 O O . LEU B 1 181 ? 4.105 22.891 -10.148 1 98.75 181 LEU B O 1
ATOM 6732 N N . VAL B 1 182 ? 5.414 21.141 -9.664 1 98.75 182 VAL B N 1
ATOM 6733 C CA . VAL B 1 182 ? 4.691 20.812 -8.445 1 98.75 182 VAL B CA 1
ATOM 6734 C C . VAL B 1 182 ? 4.875 21.922 -7.41 1 98.75 182 VAL B C 1
ATOM 6736 O O . VAL B 1 182 ? 3.92 22.312 -6.738 1 98.75 182 VAL B O 1
ATOM 6739 N N . MET B 1 183 ? 6.102 22.406 -7.309 1 98.69 183 MET B N 1
ATOM 6740 C CA . MET B 1 183 ? 6.395 23.5 -6.371 1 98.69 183 MET B CA 1
ATOM 6741 C C . MET B 1 183 ? 5.586 24.75 -6.715 1 98.69 183 MET B C 1
ATOM 6743 O O . MET B 1 183 ? 5 25.375 -5.832 1 98.69 183 MET B O 1
ATOM 6747 N N . LEU B 1 184 ? 5.516 25.078 -7.973 1 98.56 184 LEU B N 1
ATOM 6748 C CA . LEU B 1 184 ? 4.758 26.234 -8.422 1 98.56 184 LEU B CA 1
ATOM 6749 C C . LEU B 1 184 ? 3.27 26.062 -8.148 1 98.56 184 LEU B C 1
ATOM 6751 O O . LEU B 1 184 ? 2.588 27.016 -7.758 1 98.56 184 LEU B O 1
ATOM 6755 N N . SER B 1 185 ? 2.791 24.859 -8.383 1 98.56 185 SER B N 1
ATOM 6756 C CA . SER B 1 185 ? 1.384 24.562 -8.133 1 98.56 185 SER B CA 1
ATOM 6757 C C . SER B 1 185 ? 1.037 24.734 -6.66 1 98.56 185 SER B C 1
ATOM 6759 O O . SER B 1 185 ? -0.017 25.281 -6.324 1 98.56 185 SER B O 1
ATOM 6761 N N . LEU B 1 186 ? 1.88 24.266 -5.797 1 98.12 186 LEU B N 1
ATOM 6762 C CA . LEU B 1 186 ? 1.662 24.422 -4.363 1 98.12 186 LEU B CA 1
ATOM 6763 C C . LEU B 1 186 ? 1.695 25.891 -3.961 1 98.12 186 LEU B C 1
ATOM 6765 O O . LEU B 1 186 ? 0.885 26.328 -3.143 1 98.12 186 LEU B O 1
ATOM 6769 N N . GLY B 1 187 ? 2.68 26.609 -4.531 1 97.56 187 GLY B N 1
ATOM 6770 C CA . GLY B 1 187 ? 2.713 28.047 -4.289 1 97.56 187 GLY B CA 1
ATOM 6771 C C . GLY B 1 187 ? 1.447 28.75 -4.734 1 97.56 187 GLY B C 1
ATOM 6772 O O . GLY B 1 187 ? 0.927 29.609 -4.016 1 97.56 187 GLY B O 1
ATOM 6773 N N . ALA B 1 188 ? 0.964 28.391 -5.902 1 97.44 188 ALA B N 1
ATOM 6774 C CA . ALA B 1 188 ? -0.254 29 -6.438 1 97.44 188 ALA B CA 1
ATOM 6775 C C . ALA B 1 188 ? -1.455 28.688 -5.551 1 97.44 188 ALA B C 1
ATOM 6777 O O . ALA B 1 188 ? -2.268 29.578 -5.266 1 97.44 188 ALA B O 1
ATOM 6778 N N . ALA B 1 189 ? -1.588 27.484 -5.141 1 94.75 189 ALA B N 1
ATOM 6779 C CA . ALA B 1 189 ? -2.699 27.078 -4.285 1 94.75 189 ALA B CA 1
ATOM 6780 C C . ALA B 1 189 ? -2.65 27.797 -2.939 1 94.75 189 ALA B C 1
ATOM 6782 O O . ALA B 1 189 ? -3.688 28.188 -2.398 1 94.75 189 ALA B O 1
ATOM 6783 N N . SER B 1 190 ? -1.46 27.922 -2.363 1 92.88 190 SER B N 1
ATOM 6784 C CA . SER B 1 190 ? -1.292 28.625 -1.097 1 92.88 190 SER B CA 1
ATOM 6785 C C . SER B 1 190 ? -1.663 30.094 -1.23 1 92.88 190 SER B C 1
ATOM 6787 O O . SER B 1 190 ? -2.322 30.656 -0.353 1 92.88 190 SER B O 1
ATOM 6789 N N . LEU B 1 191 ? -1.234 30.703 -2.361 1 92.94 191 LEU B N 1
ATOM 6790 C CA . LEU B 1 191 ? -1.591 32.094 -2.619 1 92.94 191 LEU B CA 1
ATOM 6791 C C . LEU B 1 191 ? -3.104 32.25 -2.732 1 92.94 191 LEU B C 1
ATOM 6793 O O . LEU B 1 191 ? -3.674 33.188 -2.174 1 92.94 191 LEU B O 1
ATOM 6797 N N . ARG B 1 192 ? -3.705 31.391 -3.438 1 91.56 192 ARG B N 1
ATOM 6798 C CA . ARG B 1 192 ? -5.152 31.453 -3.613 1 91.56 192 ARG B CA 1
ATOM 6799 C C . ARG B 1 192 ? -5.871 31.297 -2.275 1 91.56 192 ARG B C 1
ATOM 6801 O O . ARG B 1 192 ? -6.844 32 -2.006 1 91.56 192 ARG B O 1
ATOM 6808 N N . SER B 1 193 ? -5.426 30.406 -1.473 1 85.69 193 SER B N 1
ATOM 6809 C CA . SER B 1 193 ? -6.074 30.125 -0.195 1 85.69 193 SER B CA 1
ATOM 6810 C C . SER B 1 193 ? -5.98 31.312 0.746 1 85.69 193 SER B C 1
ATOM 6812 O O . SER B 1 193 ? -6.836 31.5 1.613 1 85.69 193 SER B O 1
ATOM 6814 N N . ARG B 1 194 ? -4.988 32.125 0.573 1 83.06 194 ARG B N 1
ATOM 6815 C CA . ARG B 1 194 ? -4.777 33.25 1.456 1 83.06 194 ARG B CA 1
ATOM 6816 C C . ARG B 1 194 ? -5.406 34.531 0.88 1 83.06 194 ARG B C 1
ATOM 6818 O O . ARG B 1 194 ? -5.531 35.531 1.575 1 83.06 194 ARG B O 1
ATOM 6825 N N . ASP B 1 195 ? -5.773 34.375 -0.371 1 84.75 195 ASP B N 1
ATOM 6826 C CA . ASP B 1 195 ? -6.355 35.531 -1.047 1 84.75 195 ASP B CA 1
ATOM 6827 C C . ASP B 1 195 ? -7.805 35.75 -0.623 1 84.75 195 ASP B C 1
ATOM 6829 O O . ASP B 1 195 ? -8.688 34.969 -1.001 1 84.75 195 ASP B O 1
ATOM 6833 N N . VAL B 1 196 ? -8.156 36.781 0.049 1 79.12 196 VAL B N 1
ATOM 6834 C CA . VAL B 1 196 ? -9.5 37.094 0.533 1 79.12 196 VAL B CA 1
ATOM 6835 C C . VAL B 1 196 ? -10.258 37.906 -0.523 1 79.12 196 VAL B C 1
ATOM 6837 O O . VAL B 1 196 ? -11.492 37.906 -0.525 1 79.12 196 VAL B O 1
ATOM 6840 N N . THR B 1 197 ? -9.547 38.406 -1.49 1 83 197 THR B N 1
ATOM 6841 C CA . THR B 1 197 ? -10.156 39.281 -2.473 1 83 197 THR B CA 1
ATOM 6842 C C . THR B 1 197 ? -10.773 38.5 -3.619 1 83 197 THR B C 1
ATOM 6844 O O . THR B 1 197 ? -11.656 38.969 -4.32 1 83 197 THR B O 1
ATOM 6847 N N . GLY B 1 198 ? -10.266 37.344 -3.826 1 83.25 198 GLY B N 1
ATOM 6848 C CA . GLY B 1 198 ? -10.758 36.5 -4.918 1 83.25 198 GLY B CA 1
ATOM 6849 C C . GLY B 1 198 ? -10.055 36.781 -6.234 1 83.25 198 GLY B C 1
ATOM 6850 O O . GLY B 1 198 ? -10.367 36.156 -7.254 1 83.25 198 GLY B O 1
ATOM 6851 N N . GLN B 1 199 ? -9.07 37.625 -6.25 1 87.5 199 GLN B N 1
ATOM 6852 C CA . GLN B 1 199 ? -8.359 38 -7.465 1 87.5 199 GLN B CA 1
ATOM 6853 C C . GLN B 1 199 ? -7.523 36.844 -8.008 1 87.5 199 GLN B C 1
ATOM 6855 O O . GLN B 1 199 ? -7.25 36.781 -9.211 1 87.5 199 GLN B O 1
ATOM 6860 N N . LEU B 1 200 ? -7.156 35.969 -7.125 1 92.56 200 LEU B N 1
ATOM 6861 C CA . LEU B 1 200 ? -6.281 34.875 -7.543 1 92.56 200 LEU B CA 1
ATOM 6862 C C . LEU B 1 200 ? -7.062 33.562 -7.668 1 92.56 200 LEU B C 1
ATOM 6864 O O . LEU B 1 200 ? -6.504 32.469 -7.48 1 92.56 200 LEU B O 1
ATOM 6868 N N . SER B 1 201 ? -8.297 33.625 -7.992 1 90.44 201 SER B N 1
ATOM 6869 C CA . SER B 1 201 ? -9.164 32.438 -8.062 1 90.44 201 SER B CA 1
ATOM 6870 C C . SER B 1 201 ? -8.703 31.484 -9.148 1 90.44 201 SER B C 1
ATOM 6872 O O . SER B 1 201 ? -8.828 30.266 -9 1 90.44 201 SER B O 1
ATOM 6874 N N . GLU B 1 202 ? -8.086 32 -10.18 1 95.31 202 GLU B N 1
ATOM 6875 C CA . GLU B 1 202 ? -7.688 31.188 -11.312 1 95.31 202 GLU B CA 1
ATOM 6876 C C . GLU B 1 202 ? -6.457 30.344 -10.984 1 95.31 202 GLU B C 1
ATOM 6878 O O . GLU B 1 202 ? -6.148 29.375 -11.688 1 95.31 202 GLU B O 1
ATOM 6883 N N . TYR B 1 203 ? -5.754 30.703 -9.914 1 95.88 203 TYR B N 1
ATOM 6884 C CA . TYR B 1 203 ? -4.559 29.969 -9.516 1 95.88 203 TYR B CA 1
ATOM 6885 C C . TYR B 1 203 ? -4.906 28.531 -9.133 1 95.88 203 TYR B C 1
ATOM 6887 O O . TYR B 1 203 ? -4.074 27.625 -9.258 1 95.88 203 TYR B O 1
ATOM 6895 N N . GLY B 1 204 ? -6.117 28.312 -8.68 1 94.56 204 GLY B N 1
ATOM 6896 C CA . GLY B 1 204 ? -6.566 26.969 -8.359 1 94.56 204 GLY B CA 1
ATOM 6897 C C . GLY B 1 204 ? -6.625 26.062 -9.578 1 94.56 204 GLY B C 1
ATOM 6898 O O . GLY B 1 204 ? -6.121 24.938 -9.547 1 94.56 204 GLY B O 1
ATOM 6899 N N . ALA B 1 205 ? -7.223 26.578 -10.617 1 95.81 205 ALA B N 1
ATOM 6900 C CA . ALA B 1 205 ? -7.34 25.812 -11.852 1 95.81 205 ALA B CA 1
ATOM 6901 C C . ALA B 1 205 ? -5.969 25.562 -12.477 1 95.81 205 ALA B C 1
ATOM 6903 O O . ALA B 1 205 ? -5.719 24.484 -13.039 1 95.81 205 ALA B O 1
ATOM 6904 N N . PHE B 1 206 ? -5.141 26.594 -12.391 1 97.31 206 PHE B N 1
ATOM 6905 C CA . PHE B 1 206 ? -3.768 26.484 -12.867 1 97.31 206 PHE B CA 1
ATOM 6906 C C . PHE B 1 206 ? -3.047 25.344 -12.156 1 97.31 206 PHE B C 1
ATOM 6908 O O . PHE B 1 206 ? -2.438 24.484 -12.812 1 97.31 206 PHE B O 1
ATOM 6915 N N . ALA B 1 207 ? -3.154 25.297 -10.859 1 97.94 207 ALA B N 1
ATOM 6916 C CA . ALA B 1 207 ? -2.496 24.266 -10.07 1 97.94 207 ALA B CA 1
ATOM 6917 C C . ALA B 1 207 ? -3.141 22.891 -10.297 1 97.94 207 ALA B C 1
ATOM 6919 O O . ALA B 1 207 ? -2.443 21.891 -10.438 1 97.94 207 ALA B O 1
ATOM 6920 N N . ASP B 1 208 ? -4.418 22.812 -10.414 1 97.38 208 ASP B N 1
ATOM 6921 C CA . ASP B 1 208 ? -5.164 21.562 -10.539 1 97.38 208 ASP B CA 1
ATOM 6922 C C . ASP B 1 208 ? -4.805 20.828 -11.836 1 97.38 208 ASP B C 1
ATOM 6924 O O . ASP B 1 208 ? -4.633 19.609 -11.844 1 97.38 208 ASP B O 1
ATOM 6928 N N . VAL B 1 209 ? -4.77 21.562 -12.906 1 97.56 209 VAL B N 1
ATOM 6929 C CA . VAL B 1 209 ? -4.508 20.922 -14.188 1 97.56 209 VAL B CA 1
ATOM 6930 C C . VAL B 1 209 ? -3.109 20.312 -14.188 1 97.56 209 VAL B C 1
ATOM 6932 O O . VAL B 1 209 ? -2.896 19.234 -14.734 1 97.56 209 VAL B O 1
ATOM 6935 N N . ILE B 1 210 ? -2.15 21 -13.602 1 98.19 210 ILE B N 1
ATOM 6936 C CA . ILE B 1 210 ? -0.785 20.5 -13.523 1 98.19 210 ILE B CA 1
ATOM 6937 C C . ILE B 1 210 ? -0.752 19.234 -12.648 1 98.19 210 ILE B C 1
ATOM 6939 O O . ILE B 1 210 ? -0.229 18.203 -13.062 1 98.19 210 ILE B O 1
ATOM 6943 N N . ILE B 1 211 ? -1.384 19.344 -11.461 1 98.19 211 ILE B N 1
ATOM 6944 C CA . ILE B 1 211 ? -1.338 18.25 -10.492 1 98.19 211 ILE B CA 1
ATOM 6945 C C . ILE B 1 211 ? -2.051 17.016 -11.062 1 98.19 211 ILE B C 1
ATOM 6947 O O . ILE B 1 211 ? -1.632 15.883 -10.828 1 98.19 211 ILE B O 1
ATOM 6951 N N . PHE B 1 212 ? -3.068 17.266 -11.828 1 96.12 212 PHE B N 1
ATOM 6952 C CA . PHE B 1 212 ? -3.832 16.172 -12.414 1 96.12 212 PHE B CA 1
ATOM 6953 C C . PHE B 1 212 ? -2.959 15.336 -13.344 1 96.12 212 PHE B C 1
ATOM 6955 O O . PHE B 1 212 ? -3.074 14.109 -13.383 1 96.12 212 PHE B O 1
ATOM 6962 N N . CYS B 1 213 ? -2.031 15.93 -14 1 96 213 CYS B N 1
ATOM 6963 C CA . CYS B 1 213 ? -1.306 15.266 -15.078 1 96 213 CYS B CA 1
ATOM 6964 C C . CYS B 1 213 ? 0.102 14.891 -14.633 1 96 213 CYS B C 1
ATOM 6966 O O . CYS B 1 213 ? 0.625 13.844 -15.039 1 96 213 CYS B O 1
ATOM 6968 N N . VAL B 1 214 ? 0.698 15.711 -13.828 1 97.62 214 VAL B N 1
ATOM 6969 C CA . VAL B 1 214 ? 2.133 15.641 -13.578 1 97.62 214 VAL B CA 1
ATOM 6970 C C . VAL B 1 214 ? 2.471 14.344 -12.852 1 97.62 214 VAL B C 1
ATOM 6972 O O . VAL B 1 214 ? 3.572 13.812 -13 1 97.62 214 VAL B O 1
ATOM 6975 N N . ARG B 1 215 ? 1.583 13.781 -12.047 1 96.31 215 ARG B N 1
ATOM 6976 C CA . ARG B 1 215 ? 1.828 12.531 -11.336 1 96.31 215 ARG B CA 1
ATOM 6977 C C . ARG B 1 215 ? 2.26 11.43 -12.297 1 96.31 215 ARG B C 1
ATOM 6979 O O . ARG B 1 215 ? 3.227 10.711 -12.023 1 96.31 215 ARG B O 1
ATOM 6986 N N . TRP B 1 216 ? 1.572 11.344 -13.367 1 93.19 216 TRP B N 1
ATOM 6987 C CA . TRP B 1 216 ? 1.814 10.266 -14.32 1 93.19 216 TRP B CA 1
ATOM 6988 C C . TRP B 1 216 ? 3.133 10.477 -15.062 1 93.19 216 TRP B C 1
ATOM 6990 O O . TRP B 1 216 ? 3.848 9.516 -15.352 1 93.19 216 TRP B O 1
ATOM 7000 N N . GLU B 1 217 ? 3.406 11.719 -15.305 1 94.25 217 GLU B N 1
ATOM 7001 C CA . GLU B 1 217 ? 4.68 12.023 -15.953 1 94.25 217 GLU B CA 1
ATOM 7002 C C . GLU B 1 217 ? 5.855 11.664 -15.039 1 94.25 217 GLU B C 1
ATOM 7004 O O . GLU B 1 217 ? 6.887 11.188 -15.508 1 94.25 217 GLU B O 1
ATOM 7009 N N . ILE B 1 218 ? 5.691 11.906 -13.781 1 96.56 218 ILE B N 1
ATOM 7010 C CA . ILE B 1 218 ? 6.742 11.586 -12.82 1 96.56 218 ILE B CA 1
ATOM 7011 C C . ILE B 1 218 ? 6.91 10.07 -12.727 1 96.56 218 ILE B C 1
ATOM 7013 O O . ILE B 1 218 ? 8.031 9.562 -12.789 1 96.56 218 ILE B O 1
ATOM 7017 N N . LEU B 1 219 ? 5.836 9.352 -12.688 1 92.38 219 LEU B N 1
ATOM 7018 C CA . LEU B 1 219 ? 5.867 7.914 -12.461 1 92.38 219 LEU B CA 1
ATOM 7019 C C . LEU B 1 219 ? 6.395 7.184 -13.688 1 92.38 219 LEU B C 1
ATOM 7021 O O . LEU B 1 219 ? 6.91 6.07 -13.586 1 92.38 219 LEU B O 1
ATOM 7025 N N . THR B 1 220 ? 6.242 7.77 -14.852 1 88.88 220 THR B N 1
ATOM 7026 C CA . THR B 1 220 ? 6.684 7.109 -16.078 1 88.88 220 THR B CA 1
ATOM 7027 C C . THR B 1 220 ? 8.109 7.52 -16.422 1 88.88 220 THR B C 1
ATOM 7029 O O . THR B 1 220 ? 8.68 7.031 -17.391 1 88.88 220 THR B O 1
ATOM 7032 N N . SER B 1 221 ? 8.633 8.383 -15.594 1 91.19 221 SER B N 1
ATOM 7033 C CA . SER B 1 221 ? 10.023 8.766 -15.805 1 91.19 221 SER B CA 1
ATOM 7034 C C . SER B 1 221 ? 10.969 7.617 -15.477 1 91.19 221 SER B C 1
ATOM 7036 O O . SER B 1 221 ? 10.695 6.812 -14.594 1 91.19 221 SER B O 1
ATOM 7038 N N . ASP B 1 222 ? 12.086 7.531 -16.141 1 88.44 222 ASP B N 1
ATOM 7039 C CA . ASP B 1 222 ? 13.102 6.512 -15.883 1 88.44 222 ASP B CA 1
ATOM 7040 C C . ASP B 1 222 ? 13.68 6.645 -14.477 1 88.44 222 ASP B C 1
ATOM 7042 O O . ASP B 1 222 ? 14.117 5.656 -13.883 1 88.44 222 ASP B O 1
ATOM 7046 N N . ASP B 1 223 ? 13.578 7.859 -13.961 1 92.5 223 ASP B N 1
ATOM 7047 C CA . ASP B 1 223 ? 14.141 8.141 -12.641 1 92.5 223 ASP B CA 1
ATOM 7048 C C . ASP B 1 223 ? 13.273 7.547 -11.531 1 92.5 223 ASP B C 1
ATOM 7050 O O . ASP B 1 223 ? 13.672 7.516 -10.367 1 92.5 223 ASP B O 1
ATOM 7054 N N . SER B 1 224 ? 12.148 6.988 -11.914 1 91.69 224 SER B N 1
ATOM 7055 C CA . SER B 1 224 ? 11.211 6.492 -10.914 1 91.69 224 SER B CA 1
ATOM 7056 C C . SER B 1 224 ? 11.438 5.012 -10.625 1 91.69 224 SER B C 1
ATOM 7058 O O . SER B 1 224 ? 10.836 4.453 -9.703 1 91.69 224 SER B O 1
ATOM 7060 N N . ALA B 1 225 ? 12.289 4.383 -11.383 1 86.62 225 ALA B N 1
ATOM 7061 C CA . ALA B 1 225 ? 12.617 2.984 -11.117 1 86.62 225 ALA B CA 1
ATOM 7062 C C . ALA B 1 225 ? 13.438 2.846 -9.836 1 86.62 225 ALA B C 1
ATOM 7064 O O . ALA B 1 225 ? 14.297 3.676 -9.555 1 86.62 225 ALA B O 1
ATOM 7065 N N . PRO B 1 226 ? 13.18 1.791 -9.086 1 84.81 226 PRO B N 1
ATOM 7066 C CA . PRO B 1 226 ? 13.93 1.617 -7.836 1 84.81 226 PRO B CA 1
ATOM 7067 C C . PRO B 1 226 ? 15.414 1.327 -8.078 1 84.81 226 PRO B C 1
ATOM 7069 O O . PRO B 1 226 ? 15.758 0.537 -8.961 1 84.81 226 PRO B O 1
ATOM 7072 N N . PRO B 1 227 ? 16.234 2.025 -7.312 1 87 227 PRO B N 1
ATOM 7073 C CA . PRO B 1 227 ? 15.969 3.08 -6.332 1 87 227 PRO B CA 1
ATOM 7074 C C . PRO B 1 227 ? 15.602 4.41 -6.984 1 87 227 PRO B C 1
ATOM 7076 O O . PRO B 1 227 ? 16.344 4.914 -7.832 1 87 227 PRO B O 1
ATOM 7079 N N . ALA B 1 228 ? 14.555 4.938 -6.547 1 91.31 228 ALA B N 1
ATOM 7080 C CA . ALA B 1 228 ? 14.047 6.164 -7.152 1 91.31 228 ALA B CA 1
ATOM 7081 C C . ALA B 1 228 ? 14.953 7.352 -6.824 1 91.31 228 ALA B C 1
ATOM 7083 O O . ALA B 1 228 ? 15.523 7.418 -5.73 1 91.31 228 ALA B O 1
ATOM 7084 N N . SER B 1 229 ? 14.984 8.234 -7.727 1 94.56 229 SER B N 1
ATOM 7085 C CA . SER B 1 229 ? 15.781 9.445 -7.535 1 94.56 229 SER B CA 1
ATOM 7086 C C . SER B 1 229 ? 15.148 10.359 -6.492 1 94.56 229 SER B C 1
ATOM 7088 O O . SER B 1 229 ? 13.938 10.305 -6.258 1 94.56 229 SER B O 1
ATOM 7090 N N . LEU B 1 230 ? 15.977 11.172 -5.898 1 95.75 230 LEU B N 1
ATOM 7091 C CA . LEU B 1 230 ? 15.531 12.078 -4.848 1 95.75 230 LEU B CA 1
ATOM 7092 C C . LEU B 1 230 ? 14.438 13.016 -5.363 1 95.75 230 LEU B C 1
ATOM 7094 O O . LEU B 1 230 ? 13.422 13.211 -4.699 1 95.75 230 LEU B O 1
ATOM 7098 N N . TRP B 1 231 ? 14.625 13.602 -6.562 1 97.62 231 TRP B N 1
ATOM 7099 C CA . TRP B 1 231 ? 13.656 14.578 -7.055 1 97.62 231 TRP B CA 1
ATOM 7100 C C . TRP B 1 231 ? 12.289 13.93 -7.254 1 97.62 231 TRP B C 1
ATOM 7102 O O . TRP B 1 231 ? 11.258 14.578 -7.059 1 97.62 231 TRP B O 1
ATOM 7112 N N . VAL B 1 232 ? 12.289 12.648 -7.645 1 97.69 232 VAL B N 1
ATOM 7113 C CA . VAL B 1 232 ? 11.047 11.914 -7.84 1 97.69 232 VAL B CA 1
ATOM 7114 C C . VAL B 1 232 ? 10.305 11.789 -6.512 1 97.69 232 VAL B C 1
ATOM 7116 O O . VAL B 1 232 ? 9.102 12.07 -6.438 1 97.69 232 VAL B O 1
ATOM 7119 N N . LEU B 1 233 ? 11.039 11.398 -5.504 1 97.62 233 LEU B N 1
ATOM 7120 C CA . LEU B 1 233 ? 10.445 11.203 -4.188 1 97.62 233 LEU B CA 1
ATOM 7121 C C . LEU B 1 233 ? 9.953 12.523 -3.611 1 97.62 233 LEU B C 1
ATOM 7123 O O . LEU B 1 233 ? 8.867 12.586 -3.023 1 97.62 233 LEU B O 1
ATOM 7127 N N . GLN B 1 234 ? 10.719 13.555 -3.797 1 98.31 234 GLN B N 1
ATOM 7128 C CA . GLN B 1 234 ? 10.32 14.883 -3.352 1 98.31 234 GLN B CA 1
ATOM 7129 C C . GLN B 1 234 ? 9.07 15.352 -4.082 1 98.31 234 GLN B C 1
ATOM 7131 O O . GLN B 1 234 ? 8.125 15.844 -3.459 1 98.31 234 GLN B O 1
ATOM 7136 N N . ALA B 1 235 ? 9.062 15.203 -5.359 1 98.75 235 ALA B N 1
ATOM 7137 C CA . ALA B 1 235 ? 7.938 15.648 -6.176 1 98.75 235 ALA B CA 1
ATOM 7138 C C . ALA B 1 235 ? 6.66 14.898 -5.809 1 98.75 235 ALA B C 1
ATOM 7140 O O . ALA B 1 235 ? 5.594 15.5 -5.684 1 98.75 235 ALA B O 1
ATOM 7141 N N . LEU B 1 236 ? 6.773 13.609 -5.637 1 98.31 236 LEU B N 1
ATOM 7142 C CA . LEU B 1 236 ? 5.602 12.797 -5.324 1 98.31 236 LEU B CA 1
ATOM 7143 C C . LEU B 1 236 ? 5.043 13.156 -3.951 1 98.31 236 LEU B C 1
ATOM 7145 O O . LEU B 1 236 ? 3.824 13.211 -3.768 1 98.31 236 LEU B O 1
ATOM 7149 N N . LEU B 1 237 ? 5.879 13.359 -3.002 1 98.25 237 LEU B N 1
ATOM 7150 C CA . LEU B 1 237 ? 5.422 13.703 -1.659 1 98.25 237 LEU B CA 1
ATOM 7151 C C . LEU B 1 237 ? 4.738 15.062 -1.648 1 98.25 237 LEU B C 1
ATOM 7153 O O . LEU B 1 237 ? 3.695 15.234 -1.011 1 98.25 237 LEU B O 1
ATOM 7157 N N . LEU B 1 238 ? 5.352 16 -2.312 1 98.62 238 LEU B N 1
ATOM 7158 C CA . LEU B 1 238 ? 4.75 17.328 -2.418 1 98.62 238 LEU B CA 1
ATOM 7159 C C . LEU B 1 238 ? 3.42 17.266 -3.164 1 98.62 238 LEU B C 1
ATOM 7161 O O . LEU B 1 238 ? 2.463 17.953 -2.797 1 98.62 238 LEU B O 1
ATOM 7165 N N . LEU B 1 239 ? 3.434 16.516 -4.191 1 98.56 239 LEU B N 1
ATOM 7166 C CA . LEU B 1 239 ? 2.215 16.328 -4.973 1 98.56 239 LEU B CA 1
ATOM 7167 C C . LEU B 1 239 ? 1.104 15.734 -4.113 1 98.56 239 LEU B C 1
ATOM 7169 O O . LEU B 1 239 ? -0.04 16.188 -4.168 1 98.56 239 LEU B O 1
ATOM 7173 N N . GLU B 1 240 ? 1.398 14.734 -3.367 1 97.94 240 GLU B N 1
ATOM 7174 C CA . GLU B 1 240 ? 0.418 14.133 -2.469 1 97.94 240 GLU B CA 1
ATOM 7175 C C . GLU B 1 240 ? -0.087 15.141 -1.442 1 97.94 240 GLU B C 1
ATOM 7177 O O . GLU B 1 240 ? -1.262 15.125 -1.069 1 97.94 240 GLU B O 1
ATOM 7182 N N . PHE B 1 241 ? 0.845 15.938 -0.968 1 97.75 241 PHE B N 1
ATOM 7183 C CA . PHE B 1 241 ? 0.481 16.984 -0.021 1 97.75 241 PHE B CA 1
ATOM 7184 C C . PHE B 1 241 ? -0.569 17.906 -0.619 1 97.75 241 PHE B C 1
ATOM 7186 O O . PHE B 1 241 ? -1.547 18.266 0.045 1 97.75 241 PHE B O 1
ATOM 7193 N N . TYR B 1 242 ? -0.389 18.266 -1.873 1 97.88 242 TYR B N 1
ATOM 7194 C CA . TYR B 1 242 ? -1.358 19.094 -2.594 1 97.88 242 TYR B CA 1
ATOM 7195 C C . TYR B 1 242 ? -2.697 18.375 -2.713 1 97.88 242 TYR B C 1
ATOM 7197 O O . TYR B 1 242 ? -3.744 18.938 -2.391 1 97.88 242 TYR B O 1
ATOM 7205 N N . GLU B 1 243 ? -2.641 17.141 -3.178 1 97.38 243 GLU B N 1
ATOM 7206 C CA . GLU B 1 243 ? -3.848 16.359 -3.438 1 97.38 243 GLU B CA 1
ATOM 7207 C C . GLU B 1 243 ? -4.648 16.141 -2.158 1 97.38 243 GLU B C 1
ATOM 7209 O O . GLU B 1 243 ? -5.879 16.156 -2.18 1 97.38 243 GLU B O 1
ATOM 7214 N N . LYS B 1 244 ? -4.035 15.953 -1.092 1 96.56 244 LYS B N 1
ATOM 7215 C CA . LYS B 1 244 ? -4.699 15.617 0.165 1 96.56 244 LYS B CA 1
ATOM 7216 C C . LYS B 1 244 ? -5.449 16.828 0.727 1 96.56 244 LYS B C 1
ATOM 7218 O O . LYS B 1 244 ? -6.52 16.672 1.32 1 96.56 244 LYS B O 1
ATOM 7223 N N . LEU B 1 245 ? -4.914 18.047 0.458 1 93.94 245 LEU B N 1
ATOM 7224 C CA . LEU B 1 245 ? -5.371 19.109 1.354 1 93.94 245 LEU B CA 1
ATOM 7225 C C . LEU B 1 245 ? -5.906 20.297 0.563 1 93.94 245 LEU B C 1
ATOM 7227 O O . LEU B 1 245 ? -6.664 21.109 1.095 1 93.94 245 LEU B O 1
ATOM 7231 N N . TYR B 1 246 ? -5.609 20.531 -0.694 1 91.25 246 TYR B N 1
ATOM 7232 C CA . TYR B 1 246 ? -5.754 21.859 -1.271 1 91.25 246 TYR B CA 1
ATOM 7233 C C . TYR B 1 246 ? -6.906 21.906 -2.268 1 91.25 246 TYR B C 1
ATOM 7235 O O . TYR B 1 246 ? -7.293 22.984 -2.729 1 91.25 246 TYR B O 1
ATOM 7243 N N . SER B 1 247 ? -7.477 20.734 -2.643 1 91.69 247 SER B N 1
ATOM 7244 C CA . SER B 1 247 ? -8.352 20.844 -3.809 1 91.69 247 SER B CA 1
ATOM 7245 C C . SER B 1 247 ? -9.609 20 -3.641 1 91.69 247 SER B C 1
ATOM 7247 O O . SER B 1 247 ? -10.422 20.266 -2.754 1 91.69 247 SER B O 1
ATOM 7249 N N . SER B 1 248 ? -9.727 19 -4.422 1 93.12 248 SER B N 1
ATOM 7250 C CA . SER B 1 248 ? -11.016 18.312 -4.539 1 93.12 248 SER B CA 1
ATOM 7251 C C . SER B 1 248 ? -11 16.969 -3.811 1 93.12 248 SER B C 1
ATOM 7253 O O . SER B 1 248 ? -9.93 16.469 -3.449 1 93.12 248 SER B O 1
ATOM 7255 N N . ARG B 1 249 ? -12.242 16.469 -3.598 1 92.81 249 ARG B N 1
ATOM 7256 C CA . ARG B 1 249 ? -12.398 15.125 -3.039 1 92.81 249 ARG B CA 1
ATOM 7257 C C . ARG B 1 249 ? -11.719 14.078 -3.92 1 92.81 249 ARG B C 1
ATOM 7259 O O . ARG B 1 249 ? -11.109 13.133 -3.414 1 92.81 249 ARG B O 1
ATOM 7266 N N . LYS B 1 250 ? -11.812 14.281 -5.207 1 91.75 250 LYS B N 1
ATOM 7267 C CA . LYS B 1 250 ? -11.188 13.359 -6.152 1 91.75 250 LYS B CA 1
ATOM 7268 C C . LYS B 1 250 ? -9.672 13.305 -5.949 1 91.75 250 LYS B C 1
ATOM 7270 O O . LYS B 1 250 ? -9.078 12.227 -5.961 1 91.75 250 LYS B O 1
ATOM 7275 N N . PHE B 1 251 ? -9.055 14.469 -5.77 1 95.56 251 PHE B N 1
ATOM 7276 C CA . PHE B 1 251 ? -7.617 14.531 -5.52 1 95.56 251 PHE B CA 1
ATOM 7277 C C . PHE B 1 251 ? -7.27 13.883 -4.184 1 95.56 251 PHE B C 1
ATOM 7279 O O . PHE B 1 251 ? -6.289 13.141 -4.082 1 95.56 251 PHE B O 1
ATOM 7286 N N . HIS B 1 252 ? -8.133 14.18 -3.172 1 95.12 252 HIS B N 1
ATOM 7287 C CA . HIS B 1 252 ? -7.914 13.609 -1.846 1 95.12 252 HIS B CA 1
ATOM 7288 C C . HIS B 1 252 ? -7.906 12.086 -1.893 1 95.12 252 HIS B C 1
ATOM 7290 O O . HIS B 1 252 ? -7.047 11.445 -1.286 1 95.12 252 HIS B O 1
ATOM 7296 N N . GLU B 1 253 ? -8.812 11.555 -2.631 1 93.06 253 GLU B N 1
ATOM 7297 C CA . GLU B 1 253 ? -8.922 10.102 -2.762 1 93.06 253 GLU B CA 1
ATOM 7298 C C . GLU B 1 253 ? -7.746 9.539 -3.561 1 93.06 253 GLU B C 1
ATOM 7300 O O . GLU B 1 253 ? -7.227 8.469 -3.236 1 93.06 253 GLU B O 1
ATOM 7305 N N . ARG B 1 254 ? -7.383 10.195 -4.602 1 94.56 254 ARG B N 1
ATOM 7306 C CA . ARG B 1 254 ? -6.25 9.758 -5.406 1 94.56 254 ARG B CA 1
ATOM 7307 C C . ARG B 1 254 ? -4.977 9.688 -4.57 1 94.56 254 ARG B C 1
ATOM 7309 O O . ARG B 1 254 ? -4.207 8.727 -4.68 1 94.56 254 ARG B O 1
ATOM 7316 N N . ALA B 1 255 ? -4.746 10.75 -3.744 1 96.25 255 ALA B N 1
ATOM 7317 C CA . ALA B 1 255 ? -3.574 10.75 -2.871 1 96.25 255 ALA B CA 1
ATOM 7318 C C . ALA B 1 255 ? -3.59 9.547 -1.934 1 96.25 255 ALA B C 1
ATOM 7320 O O . ALA B 1 255 ? -2.549 8.93 -1.686 1 96.25 255 ALA B O 1
ATOM 7321 N N . HIS B 1 256 ? -4.727 9.258 -1.412 1 94.75 256 HIS B N 1
ATOM 7322 C CA . HIS B 1 256 ? -4.863 8.125 -0.508 1 94.75 256 HIS B CA 1
ATOM 7323 C C . HIS B 1 256 ? -4.57 6.809 -1.225 1 94.75 256 HIS B C 1
ATOM 7325 O O . HIS B 1 256 ? -3.887 5.941 -0.681 1 94.75 256 HIS B O 1
ATOM 7331 N N . ILE B 1 257 ? -5.039 6.621 -2.398 1 94.12 257 ILE B N 1
ATOM 7332 C CA . ILE B 1 257 ? -4.938 5.379 -3.158 1 94.12 257 ILE B CA 1
ATOM 7333 C C . ILE B 1 257 ? -3.473 5.102 -3.494 1 94.12 257 ILE B C 1
ATOM 7335 O O . ILE B 1 257 ? -3.016 3.959 -3.412 1 94.12 257 ILE B O 1
ATOM 7339 N N . TYR B 1 258 ? -2.697 6.074 -3.818 1 95.94 258 TYR B N 1
ATOM 7340 C CA . TYR B 1 258 ? -1.351 5.859 -4.336 1 95.94 258 TYR B CA 1
ATOM 7341 C C . TYR B 1 258 ? -0.31 6 -3.232 1 95.94 258 TYR B C 1
ATOM 7343 O O . TYR B 1 258 ? 0.873 5.723 -3.445 1 95.94 258 TYR B O 1
ATOM 7351 N N . HIS B 1 259 ? -0.747 6.406 -2.033 1 96.5 259 HIS B N 1
ATOM 7352 C CA . HIS B 1 259 ? 0.188 6.586 -0.928 1 96.5 259 HIS B CA 1
ATOM 7353 C C . HIS B 1 259 ? 0.924 5.289 -0.61 1 96.5 259 HIS B C 1
ATOM 7355 O O . HIS B 1 259 ? 2.145 5.289 -0.44 1 96.5 259 HIS B O 1
ATOM 7361 N N . PRO B 1 260 ? 0.27 4.125 -0.563 1 95 260 PRO B N 1
ATOM 7362 C CA . PRO B 1 260 ? 1 2.889 -0.273 1 95 260 PRO B CA 1
ATOM 7363 C C . PRO B 1 260 ? 2.02 2.539 -1.354 1 95 260 PRO B C 1
ATOM 7365 O O . PRO B 1 260 ? 3.07 1.965 -1.055 1 95 260 PRO B O 1
ATOM 7368 N N . ALA B 1 261 ? 1.653 2.797 -2.604 1 95.81 261 ALA B N 1
ATOM 7369 C CA . ALA B 1 261 ? 2.607 2.568 -3.686 1 95.81 261 ALA B CA 1
ATOM 7370 C C . ALA B 1 261 ? 3.855 3.43 -3.508 1 95.81 261 ALA B C 1
ATOM 7372 O O . ALA B 1 261 ? 4.973 2.977 -3.77 1 95.81 261 ALA B O 1
ATOM 7373 N N . PHE B 1 262 ? 3.648 4.66 -3.084 1 96.94 262 PHE B N 1
ATOM 7374 C CA . PHE B 1 262 ? 4.773 5.543 -2.805 1 96.94 262 PHE B CA 1
ATOM 7375 C C . PHE B 1 262 ? 5.66 4.961 -1.707 1 96.94 262 PHE B C 1
ATOM 7377 O O . PHE B 1 262 ? 6.887 4.969 -1.823 1 96.94 262 PHE B O 1
ATOM 7384 N N . LEU B 1 263 ? 5.062 4.492 -0.629 1 95.25 263 LEU B N 1
ATOM 7385 C CA . LEU B 1 263 ? 5.82 3.93 0.481 1 95.25 263 LEU B CA 1
ATOM 7386 C C . LEU B 1 263 ? 6.59 2.689 0.039 1 95.25 263 LEU B C 1
ATOM 7388 O O . LEU B 1 263 ? 7.719 2.461 0.484 1 95.25 263 LEU B O 1
ATOM 7392 N N . THR B 1 264 ? 5.965 1.867 -0.821 1 92.69 264 THR B N 1
ATOM 7393 C CA . THR B 1 264 ? 6.648 0.688 -1.34 1 92.69 264 THR B CA 1
ATOM 7394 C C . THR B 1 264 ? 7.844 1.09 -2.199 1 92.69 264 THR B C 1
ATOM 7396 O O . THR B 1 264 ? 8.891 0.434 -2.168 1 92.69 264 THR B O 1
ATOM 7399 N N . LEU B 1 265 ? 7.66 2.139 -2.994 1 92.44 265 LEU B N 1
ATOM 7400 C CA . LEU B 1 265 ? 8.758 2.684 -3.783 1 92.44 265 LEU B CA 1
ATOM 7401 C C . LEU B 1 265 ? 9.898 3.137 -2.883 1 92.44 265 LEU B C 1
ATOM 7403 O O . LEU B 1 265 ? 11.07 2.895 -3.189 1 92.44 265 LEU B O 1
ATOM 7407 N N . LEU B 1 266 ? 9.531 3.789 -1.798 1 91.44 266 LEU B N 1
ATOM 7408 C CA . LEU B 1 266 ? 10.516 4.254 -0.829 1 91.44 266 LEU B CA 1
ATOM 7409 C C . LEU B 1 266 ? 11.25 3.078 -0.194 1 91.44 266 LEU B C 1
ATOM 7411 O O . LEU B 1 266 ? 12.469 3.129 -0.005 1 91.44 266 LEU B O 1
ATOM 7415 N N . ARG B 1 267 ? 10.594 1.959 0.122 1 87.12 267 ARG B N 1
ATOM 7416 C CA . ARG B 1 267 ? 11.164 0.775 0.755 1 87.12 267 ARG B CA 1
ATOM 7417 C C . ARG B 1 267 ? 12.18 0.098 -0.163 1 87.12 267 ARG B C 1
ATOM 7419 O O . ARG B 1 267 ? 13.203 -0.406 0.299 1 87.12 267 ARG B O 1
ATOM 7426 N N . ARG B 1 268 ? 11.906 0.042 -1.412 1 84.69 268 ARG B N 1
ATOM 7427 C CA . ARG B 1 268 ? 12.758 -0.654 -2.367 1 84.69 268 ARG B CA 1
ATOM 7428 C C . ARG B 1 268 ? 14.055 0.116 -2.604 1 84.69 268 ARG B C 1
ATOM 7430 O O . ARG B 1 268 ? 15.07 -0.47 -2.984 1 84.69 268 ARG B O 1
ATOM 7437 N N . GLY B 1 269 ? 14.195 1.344 -2.305 1 74.44 269 GLY B N 1
ATOM 7438 C CA . GLY B 1 269 ? 15.422 2.115 -2.451 1 74.44 269 GLY B CA 1
ATOM 7439 C C . GLY B 1 269 ? 16.266 2.154 -1.188 1 74.44 269 GLY B C 1
ATOM 7440 O O . GLY B 1 269 ? 17.406 2.592 -1.213 1 74.44 269 GLY B O 1
ATOM 7441 N N . SER B 1 270 ? 15.789 1.678 -0.122 1 66.62 270 SER B N 1
ATOM 7442 C CA . SER B 1 270 ? 16.359 1.499 1.213 1 66.62 270 SER B CA 1
ATOM 7443 C C . SER B 1 270 ? 16.812 2.828 1.801 1 66.62 270 SER B C 1
ATOM 7445 O O . SER B 1 270 ? 17.891 2.906 2.412 1 66.62 270 SER B O 1
ATOM 7447 N N . PRO B 1 271 ? 16.141 3.84 1.478 1 75.38 271 PRO B N 1
ATOM 7448 C CA . PRO B 1 271 ? 16.516 5.074 2.17 1 75.38 271 PRO B CA 1
ATOM 7449 C C . PRO B 1 271 ? 16.172 5.043 3.658 1 75.38 271 PRO B C 1
ATOM 7451 O O . PRO B 1 271 ? 16.625 5.906 4.418 1 75.38 271 PRO B O 1
ATOM 7454 N N . LEU B 1 272 ? 15.531 4.066 4.086 1 75.75 272 LEU B N 1
ATOM 7455 C CA . LEU B 1 272 ? 15.031 3.973 5.453 1 75.75 272 LEU B CA 1
ATOM 7456 C C . LEU B 1 272 ? 16.141 3.547 6.406 1 75.75 272 LEU B C 1
ATOM 7458 O O . LEU B 1 272 ? 16 3.666 7.625 1 75.75 272 LEU B O 1
ATOM 7462 N N . ILE B 1 273 ? 17.141 2.912 5.859 1 65.81 273 ILE B N 1
ATOM 7463 C CA . ILE B 1 273 ? 18.219 2.363 6.688 1 65.81 273 ILE B CA 1
ATOM 7464 C C . ILE B 1 273 ? 19.5 3.178 6.484 1 65.81 273 ILE B C 1
ATOM 7466 O O . ILE B 1 273 ? 19.953 3.363 5.355 1 65.81 273 ILE B O 1
ATOM 7470 N N . GLY B 1 274 ? 19.906 3.85 7.578 1 56.75 274 GLY B N 1
ATOM 7471 C CA . GLY B 1 274 ? 21.141 4.605 7.52 1 56.75 274 GLY B CA 1
ATOM 7472 C C . GLY B 1 274 ? 22.375 3.725 7.559 1 56.75 274 GLY B C 1
ATOM 7473 O O . GLY B 1 274 ? 22.281 2.518 7.785 1 56.75 274 GLY B O 1
ATOM 7474 N N . ARG B 1 275 ? 23.562 4 7.164 1 50.16 275 ARG B N 1
ATOM 7475 C CA . ARG B 1 275 ? 24.812 3.246 7.219 1 50.16 275 ARG B CA 1
ATOM 7476 C C . ARG B 1 275 ? 25.266 3.041 8.664 1 50.16 275 ARG B C 1
ATOM 7478 O O . ARG B 1 275 ? 25.266 3.98 9.461 1 50.16 275 ARG B O 1
ATOM 7485 N N . THR B 1 276 ? 25.297 1.769 9.312 1 36.88 276 THR B N 1
ATOM 7486 C CA . THR B 1 276 ? 26.047 1.56 10.547 1 36.88 276 THR B CA 1
ATOM 7487 C C . THR B 1 276 ? 27.547 1.765 10.312 1 36.88 276 THR B C 1
ATOM 7489 O O . THR B 1 276 ? 28.047 1.526 9.211 1 36.88 276 THR B O 1
ATOM 7492 N N . GLY B 1 277 ? 28.297 2.412 11.062 1 32.31 277 GLY B N 1
ATOM 7493 C CA . GLY B 1 277 ? 29.734 2.621 11.156 1 32.31 277 GLY B CA 1
ATOM 7494 C C . GLY B 1 277 ? 30.547 1.408 10.742 1 32.31 277 GLY B C 1
ATOM 7495 O O . GLY B 1 277 ? 31.766 1.486 10.617 1 32.31 277 GLY B O 1
ATOM 7496 N N . SER B 1 278 ? 30.266 0.175 11.211 1 30.14 278 SER B N 1
ATOM 7497 C CA . SER B 1 278 ? 31.25 -0.884 11.102 1 30.14 278 SER B CA 1
ATOM 7498 C C . SER B 1 278 ? 31.391 -1.368 9.664 1 30.14 278 SER B C 1
ATOM 7500 O O . SER B 1 278 ? 32 -2.412 9.414 1 30.14 278 SER B O 1
ATOM 7502 N N . GLU B 1 279 ? 30.547 -1.189 8.828 1 32.88 279 GLU B N 1
ATOM 7503 C CA . GLU B 1 279 ? 30.875 -1.865 7.574 1 32.88 279 GLU B CA 1
ATOM 7504 C C . GLU B 1 279 ? 32.188 -1.376 7.004 1 32.88 279 GLU B C 1
ATOM 7506 O O . GLU B 1 279 ? 32.625 -0.254 7.285 1 32.88 279 GLU B O 1
ATOM 7511 N N . SER B 1 280 ? 33 -2.477 6.395 1 31.59 280 SER B N 1
ATOM 7512 C CA . SER B 1 280 ? 34.25 -2.416 5.664 1 31.59 280 SER B CA 1
ATOM 7513 C C . SER B 1 280 ? 34.25 -1.267 4.664 1 31.59 280 SER B C 1
ATOM 7515 O O . SER B 1 280 ? 33.188 -0.835 4.203 1 31.59 280 SER B O 1
ATOM 7517 N N . PRO B 1 281 ? 35.375 -0.79 4.316 1 31.16 281 PRO B N 1
ATOM 7518 C CA . PRO B 1 281 ? 35.656 0.197 3.27 1 31.16 281 PRO B CA 1
ATOM 7519 C C . PRO B 1 281 ? 34.875 -0.075 1.988 1 31.16 281 PRO B C 1
ATOM 7521 O O . PRO B 1 281 ? 34.438 -1.212 1.741 1 31.16 281 PRO B O 1
ATOM 7524 N N . PRO B 1 282 ? 34.344 0.837 1.232 1 33.62 282 PRO B N 1
ATOM 7525 C CA . PRO B 1 282 ? 33.812 0.667 -0.114 1 33.62 282 PRO B CA 1
ATOM 7526 C C . PRO B 1 282 ? 34.5 -0.452 -0.895 1 33.62 282 PRO B C 1
ATOM 7528 O O . PRO B 1 282 ? 35.719 -0.582 -0.85 1 33.62 282 PRO B O 1
ATOM 7531 N N . GLU B 1 283 ? 34.062 -1.62 -0.998 1 32.97 283 GLU B N 1
ATOM 7532 C CA . GLU B 1 283 ? 34.781 -2.443 -1.967 1 32.97 283 GLU B CA 1
ATOM 7533 C C . GLU B 1 283 ? 35.25 -1.614 -3.164 1 32.97 283 GLU B C 1
ATOM 7535 O O . GLU B 1 283 ? 34.531 -0.713 -3.609 1 32.97 283 GLU B O 1
ATOM 7540 N N . PRO B 1 284 ? 36.562 -1.653 -3.623 1 31.44 284 PRO B N 1
ATOM 7541 C CA . PRO B 1 284 ? 37.094 -0.984 -4.82 1 31.44 284 PRO B CA 1
ATOM 7542 C C . PRO B 1 284 ? 36.188 -1.189 -6.043 1 31.44 284 PRO B C 1
ATOM 7544 O O . PRO B 1 284 ? 35.875 -2.326 -6.379 1 31.44 284 PRO B O 1
ATOM 7547 N N . ASP B 1 285 ? 35.156 -0.591 -6.344 1 32.22 285 ASP B N 1
ATOM 7548 C CA . ASP B 1 285 ? 34.781 -0.642 -7.75 1 32.22 285 ASP B CA 1
ATOM 7549 C C . ASP B 1 285 ? 36 -0.885 -8.641 1 32.22 285 ASP B C 1
ATOM 7551 O O . ASP B 1 285 ? 37.031 -0.238 -8.477 1 32.22 285 ASP B O 1
ATOM 7555 N N . THR B 1 286 ? 36.25 -2.107 -9.141 1 31.72 286 THR B N 1
ATOM 7556 C CA . THR B 1 286 ? 37.219 -2.408 -10.211 1 31.72 286 THR B CA 1
ATOM 7557 C C . THR B 1 286 ? 37.25 -1.27 -11.227 1 31.72 286 THR B C 1
ATOM 7559 O O . THR B 1 286 ? 37.5 -1.496 -12.406 1 31.72 286 THR B O 1
ATOM 7562 N N . LEU B 1 287 ? 36.594 -0.183 -11.297 1 30.17 287 LEU B N 1
ATOM 7563 C CA . LEU B 1 287 ? 37.281 0.738 -12.18 1 30.17 287 LEU B CA 1
ATOM 7564 C C . LEU B 1 287 ? 38.781 0.778 -11.852 1 30.17 287 LEU B C 1
ATOM 7566 O O . LEU B 1 287 ? 39.156 0.494 -10.719 1 30.17 287 LEU B O 1
ATOM 7570 N N . GLY B 1 288 ? 39.625 0.697 -13.008 1 28.12 288 GLY B N 1
ATOM 7571 C CA . GLY B 1 288 ? 41.062 0.735 -13.047 1 28.12 288 GLY B CA 1
ATOM 7572 C C . GLY B 1 288 ? 41.688 1.436 -11.852 1 28.12 288 GLY B C 1
ATOM 7573 O O . GLY B 1 288 ? 40.969 2.078 -11.07 1 28.12 288 GLY B O 1
ATOM 7574 N N . PRO B 1 289 ? 43.031 0.966 -11.586 1 31.39 289 PRO B N 1
ATOM 7575 C CA . PRO B 1 289 ? 43.969 1.603 -10.672 1 31.39 289 PRO B CA 1
ATOM 7576 C C . PRO B 1 289 ? 43.781 3.113 -10.578 1 31.39 289 PRO B C 1
ATOM 7578 O O . PRO B 1 289 ? 44.25 3.74 -9.617 1 31.39 289 PRO B O 1
ATOM 7581 N N . ASP B 1 290 ? 43.469 3.688 -11.781 1 29.53 290 ASP B N 1
ATOM 7582 C CA . ASP B 1 290 ? 43.781 5.113 -11.859 1 29.53 290 ASP B CA 1
ATOM 7583 C C . ASP B 1 290 ? 42.812 5.922 -11 1 29.53 290 ASP B C 1
ATOM 7585 O O . ASP B 1 290 ? 42.906 7.148 -10.922 1 29.53 290 ASP B O 1
ATOM 7589 N N . ARG B 1 291 ? 41.5 5.445 -10.898 1 30.83 291 ARG B N 1
ATOM 7590 C CA . ARG B 1 291 ? 40.75 6.543 -10.297 1 30.83 291 ARG B CA 1
ATOM 7591 C C . ARG B 1 291 ? 40.906 6.547 -8.781 1 30.83 291 ARG B C 1
ATOM 7593 O O . ARG B 1 291 ? 39.906 6.375 -8.062 1 30.83 291 ARG B O 1
ATOM 7600 N N . GLN B 1 292 ? 41.75 5.695 -8.195 1 32.75 292 GLN B N 1
ATOM 7601 C CA . GLN B 1 292 ? 42.344 6.027 -6.902 1 32.75 292 GLN B CA 1
ATOM 7602 C C . GLN B 1 292 ? 42.719 7.508 -6.836 1 32.75 292 GLN B C 1
ATOM 7604 O O . GLN B 1 292 ? 43.906 7.852 -6.812 1 32.75 292 GLN B O 1
ATOM 7609 N N . THR B 1 293 ? 42.156 8.305 -7.777 1 32.53 293 THR B N 1
ATOM 7610 C CA . THR B 1 293 ? 42.688 9.609 -7.418 1 32.53 293 THR B CA 1
ATOM 7611 C C . THR B 1 293 ? 42.625 9.82 -5.906 1 32.53 293 THR B C 1
ATOM 7613 O O . THR B 1 293 ? 41.625 9.469 -5.262 1 32.53 293 THR B O 1
ATOM 7616 N N . PRO B 1 294 ? 43.625 10.031 -5.266 1 32.66 294 PRO B N 1
ATOM 7617 C CA . PRO B 1 294 ? 43.75 10.555 -3.902 1 32.66 294 PRO B CA 1
ATOM 7618 C C . PRO B 1 294 ? 42.5 11.289 -3.434 1 32.66 294 PRO B C 1
ATOM 7620 O O . PRO B 1 294 ? 41.719 11.727 -4.258 1 32.66 294 PRO B O 1
ATOM 7623 N N . ASN B 1 295 ? 42.094 11.188 -2.102 1 36.88 295 ASN B N 1
ATOM 7624 C CA . ASN B 1 295 ? 41.281 12.086 -1.286 1 36.88 295 ASN B CA 1
ATOM 7625 C C . ASN B 1 295 ? 41.219 13.484 -1.901 1 36.88 295 ASN B C 1
ATOM 7627 O O . ASN B 1 295 ? 41.969 14.367 -1.532 1 36.88 295 ASN B O 1
ATOM 7631 N N . MET B 1 296 ? 41.281 13.617 -3.035 1 39.06 296 MET B N 1
ATOM 7632 C CA . MET B 1 296 ? 41.156 14.992 -3.518 1 39.06 296 MET B CA 1
ATOM 7633 C C . MET B 1 296 ? 39.969 15.688 -2.852 1 39.06 296 MET B C 1
ATOM 7635 O O . MET B 1 296 ? 38.844 15.141 -2.801 1 39.06 296 MET B O 1
ATOM 7639 N N . ALA B 1 297 ? 40.125 16.531 -1.891 1 45.62 297 ALA B N 1
ATOM 7640 C CA . ALA B 1 297 ? 39.344 17.5 -1.14 1 45.62 297 ALA B CA 1
ATOM 7641 C C . ALA B 1 297 ? 38.125 17.953 -1.947 1 45.62 297 ALA B C 1
ATOM 7643 O O . ALA B 1 297 ? 38.281 18.547 -3.02 1 45.62 297 ALA B O 1
ATOM 7644 N N . LEU B 1 298 ? 36.969 17.109 -1.965 1 57.78 298 LEU B N 1
ATOM 7645 C CA . LEU B 1 298 ? 35.812 17.672 -2.613 1 57.78 298 LEU B CA 1
ATOM 7646 C C . LEU B 1 298 ? 35.75 19.188 -2.428 1 57.78 298 LEU B C 1
ATOM 7648 O O . LEU B 1 298 ? 36.156 19.703 -1.387 1 57.78 298 LEU B O 1
ATOM 7652 N N . ASP B 1 299 ? 35.594 19.922 -3.447 1 78.44 299 ASP B N 1
ATOM 7653 C CA . ASP B 1 299 ? 35.312 21.344 -3.32 1 78.44 299 ASP B CA 1
ATOM 7654 C C . ASP B 1 299 ? 34.188 21.594 -2.322 1 78.44 299 ASP B C 1
ATOM 7656 O O . ASP B 1 299 ? 33.312 20.734 -2.109 1 78.44 299 ASP B O 1
ATOM 7660 N N . SER B 1 300 ? 34.375 22.484 -1.442 1 80.62 300 SER B N 1
ATOM 7661 C CA . SER B 1 300 ? 33.438 22.844 -0.385 1 80.62 300 SER B CA 1
ATOM 7662 C C . SER B 1 300 ? 32 22.859 -0.898 1 80.62 300 SER B C 1
ATOM 7664 O O . SER B 1 300 ? 31.078 22.422 -0.206 1 80.62 300 SER B O 1
ATOM 7666 N N . ARG B 1 301 ? 31.828 23.172 -2.045 1 84.38 301 ARG B N 1
ATOM 7667 C CA . ARG B 1 301 ? 30.5 23.281 -2.611 1 84.38 301 ARG B CA 1
ATOM 7668 C C . ARG B 1 301 ? 29.938 21.906 -2.969 1 84.38 301 ARG B C 1
ATOM 7670 O O . ARG B 1 301 ? 28.75 21.641 -2.773 1 84.38 301 ARG B O 1
ATOM 7677 N N . THR B 1 302 ? 30.719 21.109 -3.518 1 86.38 302 THR B N 1
ATOM 7678 C CA . THR B 1 302 ? 30.297 19.766 -3.873 1 86.38 302 THR B CA 1
ATOM 7679 C C . THR B 1 302 ? 29.938 18.969 -2.623 1 86.38 302 THR B C 1
ATOM 7681 O O . THR B 1 302 ? 28.969 18.203 -2.617 1 86.38 302 THR B O 1
ATOM 7684 N N . TRP B 1 303 ? 30.734 19.172 -1.681 1 85.38 303 TRP B N 1
ATOM 7685 C CA . TRP B 1 303 ? 30.453 18.516 -0.411 1 85.38 303 TRP B CA 1
ATOM 7686 C C . TRP B 1 303 ? 29.109 18.984 0.147 1 85.38 303 TRP B C 1
ATOM 7688 O O . TRP B 1 303 ? 28.297 18.172 0.608 1 85.38 303 TRP B O 1
ATOM 7698 N N . TRP B 1 304 ? 28.938 20.281 0.161 1 90.31 304 TRP B N 1
ATOM 7699 C CA . TRP B 1 304 ? 27.703 20.859 0.672 1 90.31 304 TRP B CA 1
ATOM 7700 C C . TRP B 1 304 ? 26.5 20.328 -0.09 1 90.31 304 TRP B C 1
ATOM 7702 O O . TRP B 1 304 ? 25.469 20.016 0.51 1 90.31 304 TRP B O 1
ATOM 7712 N N . ALA B 1 305 ? 26.641 20.156 -1.335 1 89.88 305 ALA B N 1
ATOM 7713 C CA . ALA B 1 305 ? 25.547 19.641 -2.166 1 89.88 305 ALA B CA 1
ATOM 7714 C C . ALA B 1 305 ? 25.234 18.188 -1.829 1 89.88 305 ALA B C 1
ATOM 7716 O O . ALA B 1 305 ? 24.078 17.797 -1.766 1 89.88 305 ALA B O 1
ATOM 7717 N N . ARG B 1 306 ? 26.203 17.438 -1.684 1 89.38 306 ARG B N 1
ATOM 7718 C CA . ARG B 1 306 ? 26.016 16.031 -1.341 1 89.38 306 ARG B CA 1
ATOM 7719 C C . ARG B 1 306 ? 25.406 15.875 0.049 1 89.38 306 ARG B C 1
ATOM 7721 O O . ARG B 1 306 ? 24.562 15.008 0.271 1 89.38 306 ARG B O 1
ATOM 7728 N N . TRP B 1 307 ? 25.938 16.703 0.926 1 89.44 307 TRP B N 1
ATOM 7729 C CA . TRP B 1 307 ? 25.375 16.703 2.27 1 89.44 307 TRP B CA 1
ATOM 7730 C C . TRP B 1 307 ? 23.891 17.047 2.23 1 89.44 307 TRP B C 1
ATOM 7732 O O . TRP B 1 307 ? 23.078 16.391 2.885 1 89.44 307 TRP B O 1
ATOM 7742 N N . ALA B 1 308 ? 23.547 18.047 1.499 1 93.56 308 ALA B N 1
ATOM 7743 C CA . ALA B 1 308 ? 22.156 18.5 1.38 1 93.56 308 ALA B CA 1
ATOM 7744 C C . ALA B 1 308 ? 21.281 17.406 0.766 1 93.56 308 ALA B C 1
ATOM 7746 O O . ALA B 1 308 ? 20.125 17.234 1.166 1 93.56 308 ALA B O 1
ATOM 7747 N N . GLU B 1 309 ? 21.812 16.719 -0.19 1 92.75 309 GLU B N 1
ATOM 7748 C CA . GLU B 1 309 ? 21.062 15.641 -0.835 1 92.75 309 GLU B CA 1
ATOM 7749 C C . GLU B 1 309 ? 20.781 14.5 0.143 1 92.75 309 GLU B C 1
ATOM 7751 O O . GLU B 1 309 ? 19.688 13.953 0.164 1 92.75 309 GLU B O 1
ATOM 7756 N N . THR B 1 310 ? 21.719 14.156 0.892 1 90.69 310 THR B N 1
ATOM 7757 C CA . THR B 1 310 ? 21.547 13.086 1.87 1 90.69 310 THR B CA 1
ATOM 7758 C C . THR B 1 310 ? 20.547 13.484 2.941 1 90.69 310 THR B C 1
ATOM 7760 O O . THR B 1 310 ? 19.656 12.695 3.289 1 90.69 310 THR B O 1
ATOM 7763 N N . GLU B 1 311 ? 20.703 14.711 3.424 1 93.12 311 GLU B N 1
ATOM 7764 C CA . GLU B 1 311 ? 19.781 15.203 4.434 1 93.12 311 GLU B CA 1
ATOM 7765 C C . GLU B 1 311 ? 18.359 15.312 3.873 1 93.12 311 GLU B C 1
ATOM 7767 O O . GLU B 1 311 ? 17.391 15.031 4.578 1 93.12 311 GLU B O 1
ATOM 7772 N N . SER B 1 312 ? 18.312 15.727 2.631 1 95.62 312 SER B N 1
ATOM 7773 C CA . SER B 1 312 ? 17 15.828 1.992 1 95.62 312 SER B CA 1
ATOM 7774 C C . SER B 1 312 ? 16.328 14.461 1.911 1 95.62 312 SER B C 1
ATOM 7776 O O . SER B 1 312 ? 15.109 14.352 2.117 1 95.62 312 SER B O 1
ATOM 7778 N N . MET B 1 313 ? 17.094 13.469 1.592 1 94.88 313 MET B N 1
ATOM 7779 C CA . MET B 1 313 ? 16.531 12.117 1.524 1 94.88 313 MET B CA 1
ATOM 7780 C C . MET B 1 313 ? 16.016 11.68 2.889 1 94.88 313 MET B C 1
ATOM 7782 O O . MET B 1 313 ? 14.938 11.102 2.99 1 94.88 313 MET B O 1
ATOM 7786 N N . HIS B 1 314 ? 16.734 11.945 3.951 1 94.38 314 HIS B N 1
ATOM 7787 C CA . HIS B 1 314 ? 16.281 11.633 5.301 1 94.38 314 HIS B CA 1
ATOM 7788 C C . HIS B 1 314 ? 14.961 12.336 5.617 1 94.38 314 HIS B C 1
ATOM 7790 O O . HIS B 1 314 ? 14.031 11.719 6.148 1 94.38 314 HIS B O 1
ATOM 7796 N N . ARG B 1 315 ? 14.977 13.539 5.27 1 96.38 315 ARG B N 1
ATOM 7797 C CA . ARG B 1 315 ? 13.797 14.344 5.562 1 96.38 315 ARG B CA 1
ATOM 7798 C C . ARG B 1 315 ? 12.586 13.852 4.777 1 96.38 315 ARG B C 1
ATOM 7800 O O . ARG B 1 315 ? 11.453 13.93 5.262 1 96.38 315 ARG B O 1
ATOM 7807 N N . VAL B 1 316 ? 12.82 13.375 3.555 1 97.19 316 VAL B N 1
ATOM 7808 C CA . VAL B 1 316 ? 11.734 12.805 2.77 1 97.19 316 VAL B CA 1
ATOM 7809 C C . VAL B 1 316 ? 11.141 11.609 3.506 1 97.19 316 VAL B C 1
ATOM 7811 O O . VAL B 1 316 ? 9.914 11.461 3.58 1 97.19 316 VAL B O 1
ATOM 7814 N N . VAL B 1 317 ? 11.969 10.75 4.062 1 96.19 317 VAL B N 1
ATOM 7815 C CA . VAL B 1 317 ? 11.516 9.555 4.781 1 96.19 317 VAL B CA 1
ATOM 7816 C C . VAL B 1 317 ? 10.688 9.969 5.996 1 96.19 317 VAL B C 1
ATOM 7818 O O . VAL B 1 317 ? 9.586 9.461 6.199 1 96.19 317 VAL B O 1
ATOM 7821 N N . PHE B 1 318 ? 11.148 10.898 6.734 1 97 318 PHE B N 1
ATOM 7822 C CA . PHE B 1 318 ? 10.461 11.312 7.949 1 97 318 PHE B CA 1
ATOM 7823 C C . PHE B 1 318 ? 9.164 12.039 7.613 1 97 318 PHE B C 1
ATOM 7825 O O . PHE B 1 318 ? 8.156 11.883 8.305 1 97 318 PHE B O 1
ATOM 7832 N N . ALA B 1 319 ? 9.273 12.891 6.582 1 97.5 319 ALA B N 1
ATOM 7833 C CA . ALA B 1 319 ? 8.055 13.586 6.172 1 97.5 319 ALA B CA 1
ATOM 7834 C C . ALA B 1 319 ? 6.98 12.602 5.727 1 97.5 319 ALA B C 1
ATOM 7836 O O . ALA B 1 319 ? 5.805 12.773 6.043 1 97.5 319 ALA B O 1
ATOM 7837 N N . ALA B 1 320 ? 7.363 11.609 4.957 1 97.75 320 ALA B N 1
ATOM 7838 C CA . ALA B 1 320 ? 6.43 10.57 4.535 1 97.75 320 ALA B CA 1
ATOM 7839 C C . ALA B 1 320 ? 5.836 9.844 5.742 1 97.75 320 ALA B C 1
ATOM 7841 O O . ALA B 1 320 ? 4.633 9.57 5.777 1 97.75 320 ALA B O 1
ATOM 7842 N N . PHE B 1 321 ? 6.695 9.492 6.707 1 97.06 321 PHE B N 1
ATOM 7843 C CA . PHE B 1 321 ? 6.266 8.828 7.934 1 97.06 321 PHE B CA 1
ATOM 7844 C C . PHE B 1 321 ? 5.27 9.695 8.695 1 97.06 321 PHE B C 1
ATOM 7846 O O . PHE B 1 321 ? 4.227 9.211 9.133 1 97.06 321 PHE B O 1
ATOM 7853 N N . MET B 1 322 ? 5.566 10.961 8.828 1 97.94 322 MET B N 1
ATOM 7854 C CA . MET B 1 322 ? 4.707 11.891 9.555 1 97.94 322 MET B CA 1
ATOM 7855 C C . MET B 1 322 ? 3.35 12.023 8.867 1 97.94 322 MET B C 1
ATOM 7857 O O . MET B 1 322 ? 2.309 11.938 9.523 1 97.94 322 MET B O 1
ATOM 7861 N N . LEU B 1 323 ? 3.363 12.258 7.574 1 97.88 323 LEU B N 1
ATOM 7862 C CA . LEU B 1 323 ? 2.109 12.391 6.84 1 97.88 323 LEU B CA 1
ATOM 7863 C C . LEU B 1 323 ? 1.274 11.117 6.945 1 97.88 323 LEU B C 1
ATOM 7865 O O . LEU B 1 323 ? 0.051 11.188 7.086 1 97.88 323 LEU B O 1
ATOM 7869 N N . ASP B 1 324 ? 1.935 9.977 6.883 1 97.25 324 ASP B N 1
ATOM 7870 C CA . ASP B 1 324 ? 1.246 8.695 6.965 1 97.25 324 ASP B CA 1
ATOM 7871 C C . ASP B 1 324 ? 0.45 8.578 8.266 1 97.25 324 ASP B C 1
ATOM 7873 O O . ASP B 1 324 ? -0.749 8.297 8.242 1 97.25 324 ASP B O 1
ATOM 7877 N N . VAL B 1 325 ? 1.07 8.852 9.383 1 96.44 325 VAL B N 1
ATOM 7878 C CA . VAL B 1 325 ? 0.435 8.633 10.672 1 96.44 325 VAL B CA 1
ATOM 7879 C C . VAL B 1 325 ? -0.555 9.758 10.969 1 96.44 325 VAL B C 1
ATOM 7881 O O . VAL B 1 325 ? -1.619 9.523 11.539 1 96.44 325 VAL B O 1
ATOM 7884 N N . ILE B 1 326 ? -0.239 10.961 10.586 1 97.06 326 ILE B N 1
ATOM 7885 C CA . ILE B 1 326 ? -1.129 12.094 10.82 1 97.06 326 ILE B CA 1
ATOM 7886 C C . ILE B 1 326 ? -2.422 11.906 10.031 1 97.06 326 ILE B C 1
ATOM 7888 O O . ILE B 1 326 ? -3.516 12.102 10.562 1 97.06 326 ILE B O 1
ATOM 7892 N N . HIS B 1 327 ? -2.307 11.523 8.812 1 96.88 327 HIS B N 1
ATOM 7893 C CA . HIS B 1 327 ? -3.488 11.328 7.977 1 96.88 327 HIS B CA 1
ATOM 7894 C C . HIS B 1 327 ? -4.309 10.133 8.461 1 96.88 327 HIS B C 1
ATOM 7896 O O . HIS B 1 327 ? -5.535 10.125 8.336 1 96.88 327 HIS B O 1
ATOM 7902 N N . ALA B 1 328 ? -3.609 9.133 8.977 1 95.12 328 ALA B N 1
ATOM 7903 C CA . ALA B 1 328 ? -4.34 8.031 9.594 1 95.12 328 ALA B CA 1
ATOM 7904 C C . ALA B 1 328 ? -5.168 8.508 10.781 1 95.12 328 ALA B C 1
ATOM 7906 O O . ALA B 1 328 ? -6.328 8.117 10.938 1 95.12 328 ALA B O 1
ATOM 7907 N N . ALA B 1 329 ? -4.598 9.375 11.547 1 94.88 329 ALA B N 1
ATOM 7908 C CA . ALA B 1 329 ? -5.25 9.891 12.75 1 94.88 329 ALA B CA 1
ATOM 7909 C C . ALA B 1 329 ? -6.387 10.844 12.398 1 94.88 329 ALA B C 1
ATOM 7911 O O . ALA B 1 329 ? -7.449 10.82 13.023 1 94.88 329 ALA B O 1
ATOM 7912 N N . MET B 1 330 ? -6.164 11.625 11.367 1 95 330 MET B N 1
ATOM 7913 C CA . MET B 1 330 ? -7.086 12.727 11.141 1 95 330 MET B CA 1
ATOM 7914 C C . MET B 1 330 ? -8.195 12.32 10.164 1 95 330 MET B C 1
ATOM 7916 O O . MET B 1 330 ? -9.32 12.82 10.258 1 95 330 MET B O 1
ATOM 7920 N N . PHE B 1 331 ? -7.879 11.453 9.148 1 94.38 331 PHE B N 1
ATOM 7921 C CA . PHE B 1 331 ? -8.852 11.133 8.109 1 94.38 331 PHE B CA 1
ATOM 7922 C C . PHE B 1 331 ? -9.406 9.727 8.305 1 94.38 331 PHE B C 1
ATOM 7924 O O . PHE B 1 331 ? -10.344 9.32 7.617 1 94.38 331 PHE B O 1
ATOM 7931 N N . GLY B 1 332 ? -8.805 8.953 9.195 1 90.81 332 GLY B N 1
ATOM 7932 C CA . GLY B 1 332 ? -9.242 7.582 9.391 1 90.81 332 GLY B CA 1
ATOM 7933 C C . GLY B 1 332 ? -8.633 6.617 8.391 1 90.81 332 GLY B C 1
ATOM 7934 O O . GLY B 1 332 ? -9.133 5.504 8.211 1 90.81 332 GLY B O 1
ATOM 7935 N N . HIS B 1 333 ? -7.59 7.008 7.691 1 89.25 333 HIS B N 1
ATOM 7936 C CA . HIS B 1 333 ? -6.836 6.137 6.797 1 89.25 333 HIS B CA 1
ATOM 7937 C C . HIS B 1 333 ? -6.035 5.102 7.582 1 89.25 333 HIS B C 1
ATOM 7939 O O . HIS B 1 333 ? -5.98 5.152 8.812 1 89.25 333 HIS B O 1
ATOM 7945 N N . ALA B 1 334 ? -5.477 4.16 6.871 1 86.62 334 ALA B N 1
ATOM 7946 C CA . ALA B 1 334 ? -4.547 3.225 7.5 1 86.62 334 ALA B CA 1
ATOM 7947 C C . ALA B 1 334 ? -3.137 3.809 7.562 1 86.62 334 ALA B C 1
ATOM 7949 O O . ALA B 1 334 ? -2.732 4.562 6.676 1 86.62 334 ALA B O 1
ATOM 7950 N N . ALA B 1 335 ? -2.5 3.553 8.656 1 90.56 335 ALA B N 1
ATOM 7951 C CA . ALA B 1 335 ? -1.074 3.859 8.711 1 90.56 335 ALA B CA 1
ATOM 7952 C C . ALA B 1 335 ? -0.246 2.729 8.109 1 90.56 335 ALA B C 1
ATOM 7954 O O . ALA B 1 335 ? -0.226 1.614 8.633 1 90.56 335 ALA B O 1
ATOM 7955 N N . ASP B 1 336 ? 0.469 3.025 7.074 1 90.62 336 ASP B N 1
ATOM 7956 C CA . ASP B 1 336 ? 1.102 1.982 6.273 1 90.62 336 ASP B CA 1
ATOM 7957 C C . ASP B 1 336 ? 2.588 1.86 6.605 1 90.62 336 ASP B C 1
ATOM 7959 O O . ASP B 1 336 ? 3.271 0.97 6.098 1 90.62 336 ASP B O 1
ATOM 7963 N N . MET B 1 337 ? 3.111 2.701 7.387 1 89.75 337 MET B N 1
ATOM 7964 C CA . MET B 1 337 ? 4.523 2.648 7.754 1 89.75 337 MET B CA 1
ATOM 7965 C C . MET B 1 337 ? 4.691 2.535 9.266 1 89.75 337 MET B C 1
ATOM 7967 O O . MET B 1 337 ? 4.117 3.324 10.016 1 89.75 337 MET B O 1
ATOM 7971 N N . ALA B 1 338 ? 5.457 1.58 9.703 1 84.12 338 ALA B N 1
ATOM 7972 C CA . ALA B 1 338 ? 5.742 1.397 11.125 1 84.12 338 ALA B CA 1
ATOM 7973 C C . ALA B 1 338 ? 7.043 2.088 11.516 1 84.12 338 ALA B C 1
ATOM 7975 O O . ALA B 1 338 ? 7.965 2.193 10.703 1 84.12 338 ALA B O 1
ATOM 7976 N N . PRO B 1 339 ? 7.09 2.547 12.734 1 86.12 339 PRO B N 1
ATOM 7977 C CA . PRO B 1 339 ? 8.281 3.279 13.156 1 86.12 339 PRO B CA 1
ATOM 7978 C C . PRO B 1 339 ? 9.562 2.447 13.039 1 86.12 339 PRO B C 1
ATOM 7980 O O . PRO B 1 339 ? 10.617 2.98 12.703 1 86.12 339 PRO B O 1
ATOM 7983 N N . HIS B 1 340 ? 9.547 1.17 13.227 1 77.69 340 HIS B N 1
ATOM 7984 C CA . HIS B 1 340 ? 10.742 0.343 13.273 1 77.69 340 HIS B CA 1
ATOM 7985 C C . HIS B 1 340 ? 11.383 0.217 11.898 1 77.69 340 HIS B C 1
ATOM 7987 O O . HIS B 1 340 ? 12.539 -0.191 11.781 1 77.69 340 HIS B O 1
ATOM 7993 N N . GLU B 1 341 ? 10.633 0.507 10.883 1 81.94 341 GLU B N 1
ATOM 7994 C CA . GLU B 1 341 ? 11.164 0.431 9.531 1 81.94 341 GLU B CA 1
ATOM 7995 C C . GLU B 1 341 ? 12.219 1.511 9.289 1 81.94 341 GLU B C 1
ATOM 7997 O O . GLU B 1 341 ? 13.055 1.38 8.391 1 81.94 341 GLU B O 1
ATOM 8002 N N . ILE B 1 342 ? 12.133 2.576 10.125 1 88.06 342 ILE B N 1
ATOM 8003 C CA . ILE B 1 342 ? 13.023 3.713 9.922 1 88.06 342 ILE B CA 1
ATOM 8004 C C . ILE B 1 342 ? 14.234 3.58 10.844 1 88.06 342 ILE B C 1
ATOM 8006 O O . ILE B 1 342 ? 14.117 3.709 12.062 1 88.06 342 ILE B O 1
ATOM 8010 N N . ARG B 1 343 ? 15.336 3.324 10.25 1 83.25 343 ARG B N 1
ATOM 8011 C CA . ARG B 1 343 ? 16.594 3.238 10.992 1 83.25 343 ARG B CA 1
ATOM 8012 C C . ARG B 1 343 ? 17.547 4.352 10.586 1 83.25 343 ARG B C 1
ATOM 8014 O O . ARG B 1 343 ? 18.625 4.082 10.055 1 83.25 343 ARG B O 1
ATOM 8021 N N . LEU B 1 344 ? 17.156 5.543 10.852 1 89.31 344 LEU B N 1
ATOM 8022 C CA . LEU B 1 344 ? 17.875 6.758 10.5 1 89.31 344 LEU B CA 1
ATOM 8023 C C . LEU B 1 344 ? 18.078 7.645 11.727 1 89.31 344 LEU B C 1
ATOM 8025 O O . LEU B 1 344 ? 17.312 7.555 12.688 1 89.31 344 LEU B O 1
ATOM 8029 N N . PRO B 1 345 ? 19.109 8.344 11.703 1 91.12 345 PRO B N 1
ATOM 8030 C CA . PRO B 1 345 ? 19.172 9.398 12.727 1 91.12 345 PRO B CA 1
ATOM 8031 C C . PRO B 1 345 ? 18.141 10.5 12.508 1 91.12 345 PRO B C 1
ATOM 8033 O O . PRO B 1 345 ? 17.672 10.695 11.383 1 91.12 345 PRO B O 1
ATOM 8036 N N . LEU B 1 346 ? 17.75 11.117 13.555 1 94 346 LEU B N 1
ATOM 8037 C CA . LEU B 1 346 ? 16.875 12.281 13.422 1 94 346 LEU B CA 1
ATOM 8038 C C . LEU B 1 346 ? 17.547 13.359 12.562 1 94 346 LEU B C 1
ATOM 8040 O O . LEU B 1 346 ? 18.781 13.406 12.469 1 94 346 LEU B O 1
ATOM 8044 N N . PRO B 1 347 ? 16.797 14.164 11.867 1 93 347 PRO B N 1
ATOM 8045 C CA . PRO B 1 347 ? 17.359 15.195 10.984 1 93 347 PRO B CA 1
ATOM 8046 C C . PRO B 1 347 ? 18.312 16.141 11.719 1 93 347 PRO B C 1
ATOM 8048 O O . PRO B 1 347 ? 18.25 16.25 12.945 1 93 347 PRO B O 1
ATOM 8051 N N . CYS B 1 348 ? 19.141 16.781 10.945 1 89.62 348 CYS B N 1
ATOM 8052 C CA . CYS B 1 348 ? 20.125 17.703 11.492 1 89.62 348 CYS B CA 1
ATOM 8053 C C . CYS B 1 348 ? 19.438 18.906 12.125 1 89.62 348 CYS B C 1
ATOM 8055 O O . CYS B 1 348 ? 18.234 19.078 12.016 1 89.62 348 CYS B O 1
ATOM 8057 N N . ASP B 1 349 ? 20.234 19.656 12.781 1 87.25 349 ASP B N 1
ATOM 8058 C CA . ASP B 1 349 ? 19.766 20.891 13.414 1 87.25 349 ASP B CA 1
ATOM 8059 C C . ASP B 1 349 ? 19.172 21.844 12.383 1 87.25 349 ASP B C 1
ATOM 8061 O O . ASP B 1 349 ? 19.688 21.953 11.266 1 87.25 349 ASP B O 1
ATOM 8065 N N . ASP B 1 350 ? 18.188 22.594 12.836 1 85.69 350 ASP B N 1
ATOM 8066 C CA . ASP B 1 350 ? 17.484 23.5 11.938 1 85.69 350 ASP B CA 1
ATOM 8067 C C . ASP B 1 350 ? 18.391 24.609 11.438 1 85.69 350 ASP B C 1
ATOM 8069 O O . ASP B 1 350 ? 18.234 25.094 10.312 1 85.69 350 ASP B O 1
ATOM 8073 N N . ASN B 1 351 ? 19.297 24.969 12.281 1 85.19 351 ASN B N 1
ATOM 8074 C CA . ASN B 1 351 ? 20.219 26.016 11.867 1 85.19 351 ASN B CA 1
ATOM 8075 C C . ASN B 1 351 ? 21.188 25.516 10.797 1 85.19 351 ASN B C 1
ATOM 8077 O O . ASN B 1 351 ? 21.578 26.266 9.906 1 85.19 351 ASN B O 1
ATOM 8081 N N . LEU B 1 352 ? 21.562 24.312 10.961 1 89.5 352 LEU B N 1
ATOM 8082 C CA . LEU B 1 352 ? 22.406 23.703 9.93 1 89.5 352 LEU B CA 1
ATOM 8083 C C . LEU B 1 352 ? 21.656 23.609 8.602 1 89.5 352 LEU B C 1
ATOM 8085 O O . LEU B 1 352 ? 22.234 23.906 7.547 1 89.5 352 LEU B O 1
ATOM 8089 N N . TRP B 1 353 ? 20.422 23.266 8.664 1 91.81 353 TRP B N 1
ATOM 8090 C CA . TRP B 1 353 ? 19.594 23.109 7.48 1 91.81 353 TRP B CA 1
ATOM 8091 C C . TRP B 1 353 ? 19.328 24.469 6.82 1 91.81 353 TRP B C 1
ATOM 8093 O O . TRP B 1 353 ? 19.266 24.562 5.594 1 91.81 353 TRP B O 1
ATOM 8103 N N . ALA B 1 354 ? 19.281 25.516 7.633 1 89.5 354 ALA B N 1
ATOM 8104 C CA . ALA B 1 354 ? 18.938 26.844 7.137 1 89.5 354 ALA B CA 1
ATOM 8105 C C . ALA B 1 354 ? 20.203 27.625 6.746 1 89.5 354 ALA B C 1
ATOM 8107 O O . ALA B 1 354 ? 20.109 28.734 6.215 1 89.5 354 ALA B O 1
ATOM 8108 N N . ALA B 1 355 ? 21.375 26.969 6.953 1 90.62 355 ALA B N 1
ATOM 8109 C CA . ALA B 1 355 ? 22.625 27.656 6.629 1 90.62 355 ALA B CA 1
ATOM 8110 C C . ALA B 1 355 ? 22.719 27.938 5.133 1 90.62 355 ALA B C 1
ATOM 8112 O O . ALA B 1 355 ? 22.328 27.109 4.312 1 90.62 355 ALA B O 1
ATOM 8113 N N . ASN B 1 356 ? 23.266 29.078 4.801 1 89.88 356 ASN B N 1
ATOM 8114 C CA . ASN B 1 356 ? 23.219 29.531 3.414 1 89.88 356 ASN B CA 1
ATOM 8115 C C . ASN B 1 356 ? 24.562 29.375 2.727 1 89.88 356 ASN B C 1
ATOM 8117 O O . ASN B 1 356 ? 24.75 29.844 1.602 1 89.88 356 ASN B O 1
ATOM 8121 N N . SER B 1 357 ? 25.531 28.859 3.389 1 90.5 357 SER B N 1
ATOM 8122 C CA . SER B 1 357 ? 26.844 28.656 2.783 1 90.5 357 SER B CA 1
ATOM 8123 C C . SER B 1 357 ? 27.547 27.438 3.385 1 90.5 357 SER B C 1
ATOM 8125 O O . SER B 1 357 ? 27.266 27.062 4.52 1 90.5 357 SER B O 1
ATOM 8127 N N . PRO B 1 358 ? 28.375 26.859 2.562 1 90.56 358 PRO B N 1
ATOM 8128 C CA . PRO B 1 358 ? 29.109 25.703 3.078 1 90.56 358 PRO B CA 1
ATOM 8129 C C . PRO B 1 358 ? 29.969 26.031 4.293 1 90.56 358 PRO B C 1
ATOM 8131 O O . PRO B 1 358 ? 30.125 25.203 5.191 1 90.56 358 PRO B O 1
ATOM 8134 N N . ASP B 1 359 ? 30.438 27.25 4.363 1 88.56 359 ASP B N 1
ATOM 8135 C CA . ASP B 1 359 ? 31.297 27.656 5.469 1 88.56 359 ASP B CA 1
ATOM 8136 C C . ASP B 1 359 ? 30.516 27.703 6.777 1 88.56 359 ASP B C 1
ATOM 8138 O O . ASP B 1 359 ? 31 27.281 7.824 1 88.56 359 ASP B O 1
ATOM 8142 N N . VAL B 1 360 ? 29.344 28.234 6.656 1 89.5 360 VAL B N 1
ATOM 8143 C CA . VAL B 1 360 ? 28.5 28.328 7.844 1 89.5 360 VAL B CA 1
ATOM 8144 C C . VAL B 1 360 ? 28.141 26.938 8.336 1 89.5 360 VAL B C 1
ATOM 8146 O O . VAL B 1 360 ? 28.109 26.688 9.547 1 89.5 360 VAL B O 1
ATOM 8149 N N . VAL B 1 361 ? 27.922 26.031 7.445 1 89.38 361 VAL B N 1
ATOM 8150 C CA . VAL B 1 361 ? 27.578 24.656 7.801 1 89.38 361 VAL B CA 1
ATOM 8151 C C . VAL B 1 361 ? 28.75 23.984 8.508 1 89.38 361 VAL B C 1
ATOM 8153 O O . VAL B 1 361 ? 28.562 23.297 9.516 1 89.38 361 VAL B O 1
ATOM 8156 N N . ARG B 1 362 ? 29.828 24.219 7.988 1 85.81 362 ARG B N 1
ATOM 8157 C CA . ARG B 1 362 ? 31.016 23.625 8.578 1 85.81 362 ARG B CA 1
ATOM 8158 C C . ARG B 1 362 ? 31.266 24.156 9.977 1 85.81 362 ARG B C 1
ATOM 8160 O O . ARG B 1 362 ? 31.656 23.406 10.875 1 85.81 362 ARG B O 1
ATOM 8167 N N . GLN B 1 363 ? 31.125 25.406 10.094 1 88.31 363 GLN B N 1
ATOM 8168 C CA . GLN B 1 363 ? 31.328 26.031 11.398 1 88.31 363 GLN B CA 1
ATOM 8169 C C . GLN B 1 363 ? 30.328 25.516 12.422 1 88.31 363 GLN B C 1
ATOM 8171 O O . GLN B 1 363 ? 30.703 25.203 13.555 1 88.31 363 GLN B O 1
ATOM 8176 N N . LEU B 1 364 ? 29.109 25.469 11.992 1 87.25 364 LEU B N 1
ATOM 8177 C CA . LEU B 1 364 ? 28.062 24.984 12.891 1 87.25 364 LEU B CA 1
ATOM 8178 C C . LEU B 1 364 ? 28.266 23.516 13.25 1 87.25 364 LEU B C 1
ATOM 8180 O O . LEU B 1 364 ? 28.094 23.125 14.406 1 87.25 364 LEU B O 1
ATOM 8184 N N . ASP B 1 365 ? 28.625 22.781 12.297 1 85 365 ASP B N 1
ATOM 8185 C CA . ASP B 1 365 ? 28.875 21.359 12.516 1 85 365 ASP B CA 1
ATOM 8186 C C . ASP B 1 365 ? 30.047 21.141 13.477 1 85 365 ASP B C 1
ATOM 8188 O O . ASP B 1 365 ? 30 20.266 14.336 1 85 365 ASP B O 1
ATOM 8192 N N . ALA B 1 366 ? 31.031 21.938 13.258 1 81.38 366 ALA B N 1
ATOM 8193 C CA . ALA B 1 366 ? 32.188 21.859 14.141 1 81.38 366 ALA B CA 1
ATOM 8194 C C . ALA B 1 366 ? 31.828 22.25 15.57 1 81.38 366 ALA B C 1
ATOM 8196 O O . ALA B 1 366 ? 32.312 21.641 16.531 1 81.38 366 ALA B O 1
ATOM 8197 N N . ASN B 1 367 ? 31.047 23.234 15.688 1 83.19 367 ASN B N 1
ATOM 8198 C CA . ASN B 1 367 ? 30.578 23.672 17 1 83.19 367 ASN B CA 1
ATOM 8199 C C . ASN B 1 367 ? 29.766 22.578 17.703 1 83.19 367 ASN B C 1
ATOM 8201 O O . ASN B 1 367 ? 29.938 22.359 18.906 1 83.19 367 ASN B O 1
ATOM 8205 N N . PHE B 1 368 ? 28.969 21.938 16.938 1 81.88 368 PHE B N 1
ATOM 8206 C CA . PHE B 1 368 ? 28.141 20.875 17.5 1 81.88 368 PHE B CA 1
ATOM 8207 C C . PHE B 1 368 ? 29 19.703 17.969 1 81.88 368 PHE B C 1
ATOM 8209 O O . PHE B 1 368 ? 28.766 19.125 19.016 1 81.88 368 PHE B O 1
ATOM 8216 N N . ARG B 1 369 ? 29.953 19.438 17.219 1 79 369 ARG B N 1
ATOM 8217 C CA . ARG B 1 369 ? 30.859 18.359 17.578 1 79 369 ARG B CA 1
ATOM 8218 C C . ARG B 1 369 ? 31.656 18.719 18.828 1 79 369 ARG B C 1
ATOM 8220 O O . ARG B 1 369 ? 31.891 17.875 19.688 1 79 369 ARG B O 1
ATOM 8227 N N . MET B 1 370 ? 32.062 19.891 18.859 1 83.06 370 MET B N 1
ATOM 8228 C CA . MET B 1 370 ? 32.844 20.375 19.984 1 83.06 370 MET B CA 1
ATOM 8229 C C . MET B 1 370 ? 32.062 20.281 21.281 1 83.06 370 MET B C 1
ATOM 8231 O O . MET B 1 370 ? 32.594 19.938 22.328 1 83.06 370 MET B O 1
ATOM 8235 N N . TYR B 1 371 ? 30.797 20.562 21.125 1 80.5 371 TYR B N 1
ATOM 8236 C CA . TYR B 1 371 ? 29.953 20.547 22.312 1 80.5 371 TYR B CA 1
ATOM 8237 C C . TYR B 1 371 ? 29.375 19.156 22.562 1 80.5 371 TYR B C 1
ATOM 8239 O O . TYR B 1 371 ? 28.578 18.953 23.484 1 80.5 371 TYR B O 1
ATOM 8247 N N . GLY B 1 372 ? 29.734 18.188 21.719 1 76.12 372 GLY B N 1
ATOM 8248 C CA . GLY B 1 372 ? 29.359 16.797 21.938 1 76.12 372 GLY B CA 1
ATOM 8249 C C . GLY B 1 372 ? 27.938 16.5 21.516 1 76.12 372 GLY B C 1
ATOM 8250 O O . GLY B 1 372 ? 27.328 15.547 22.016 1 76.12 372 GLY B O 1
ATOM 8251 N N . VAL B 1 373 ? 27.406 17.359 20.734 1 76.31 373 VAL B N 1
ATOM 8252 C CA . VAL B 1 373 ? 26.047 17.125 20.266 1 76.31 373 VAL B CA 1
ATOM 8253 C C . VAL B 1 373 ? 26.062 16.062 19.172 1 76.31 373 VAL B C 1
ATOM 8255 O O . VAL B 1 373 ? 26.734 16.219 18.156 1 76.31 373 VAL B O 1
ATOM 8258 N N . LYS B 1 374 ? 25.562 14.906 19.484 1 78.12 374 LYS B N 1
ATOM 8259 C CA . LYS B 1 374 ? 25.469 13.836 18.5 1 78.12 374 LYS B CA 1
ATOM 8260 C C . LYS B 1 374 ? 24.016 13.641 18.047 1 78.12 374 LYS B C 1
ATOM 8262 O O . LYS B 1 374 ? 23.094 13.859 18.828 1 78.12 374 LYS B O 1
ATOM 8267 N N . GLN B 1 375 ? 23.938 13.391 16.797 1 83.44 375 GLN B N 1
ATOM 8268 C CA . GLN B 1 375 ? 22.594 13.109 16.297 1 83.44 375 GLN B CA 1
ATOM 8269 C C . GLN B 1 375 ? 22.031 11.828 16.906 1 83.44 375 GLN B C 1
ATOM 8271 O O . GLN B 1 375 ? 22.719 10.805 16.969 1 83.44 375 GLN B O 1
ATOM 8276 N N . VAL B 1 376 ? 20.859 11.914 17.375 1 88 376 VAL B N 1
ATOM 8277 C CA . VAL B 1 376 ? 20.188 10.797 18.016 1 88 376 VAL B CA 1
ATOM 8278 C C . VAL B 1 376 ? 19.469 9.945 16.969 1 88 376 VAL B C 1
ATOM 8280 O O . VAL B 1 376 ? 18.859 10.477 16.031 1 88 376 VAL B O 1
ATOM 8283 N N . SER B 1 377 ? 19.641 8.625 17.109 1 87.94 377 SER B N 1
ATOM 8284 C CA . SER B 1 377 ? 18.875 7.738 16.25 1 87.94 377 SER B CA 1
ATOM 8285 C C . SER B 1 377 ? 17.375 7.879 16.5 1 87.94 377 SER B C 1
ATOM 8287 O O . SER B 1 377 ? 16.953 8.047 17.641 1 87.94 377 SER B O 1
ATOM 8289 N N . PHE B 1 378 ? 16.625 7.824 15.469 1 93.5 378 PHE B N 1
ATOM 8290 C CA . PHE B 1 378 ? 15.18 7.965 15.586 1 93.5 378 PHE B CA 1
ATOM 8291 C C . PHE B 1 378 ? 14.617 6.957 16.578 1 93.5 378 PHE B C 1
ATOM 8293 O O . PHE B 1 378 ? 13.836 7.32 17.453 1 93.5 378 PHE B O 1
ATOM 8300 N N . LEU B 1 379 ? 15.008 5.738 16.453 1 84.69 379 LEU B N 1
ATOM 8301 C CA . LEU B 1 379 ? 14.453 4.68 17.281 1 84.69 379 LEU B CA 1
ATOM 8302 C C . LEU B 1 379 ? 14.859 4.867 18.75 1 84.69 379 LEU B C 1
ATOM 8304 O O . LEU B 1 379 ? 14.055 4.648 19.656 1 84.69 379 LEU B O 1
ATOM 8308 N N . ASP B 1 380 ? 16.062 5.293 18.984 1 84.5 380 ASP B N 1
ATOM 8309 C CA . ASP B 1 380 ? 16.5 5.582 20.344 1 84.5 380 ASP B CA 1
ATOM 8310 C C . ASP B 1 380 ? 15.742 6.773 20.922 1 84.5 380 ASP B C 1
ATOM 8312 O O . ASP B 1 380 ? 15.391 6.77 22.109 1 84.5 380 ASP B O 1
ATOM 8316 N N . GLY B 1 381 ? 15.594 7.77 20.109 1 91.19 381 GLY B N 1
ATOM 8317 C CA . GLY B 1 381 ? 14.82 8.914 20.547 1 91.19 381 GLY B CA 1
ATOM 8318 C C . GLY B 1 381 ? 13.383 8.562 20.891 1 91.19 381 GLY B C 1
ATOM 8319 O O . GLY B 1 381 ? 12.844 9.047 21.891 1 91.19 381 GLY B O 1
ATOM 8320 N N . LEU B 1 382 ? 12.805 7.727 20.031 1 90 382 LEU B N 1
ATOM 8321 C CA . LEU B 1 382 ? 11.43 7.297 20.25 1 90 382 LEU B CA 1
ATOM 8322 C C . LEU B 1 382 ? 11.305 6.512 21.547 1 90 382 LEU B C 1
ATOM 8324 O O . LEU B 1 382 ? 10.359 6.715 22.328 1 90 382 LEU B O 1
ATOM 8328 N N . LYS B 1 383 ? 12.227 5.598 21.812 1 85.31 383 LYS B N 1
ATOM 8329 C CA . LYS B 1 383 ? 12.242 4.824 23.047 1 85.31 383 LYS B CA 1
ATOM 8330 C C . LYS B 1 383 ? 12.398 5.734 24.266 1 85.31 383 LYS B C 1
ATOM 8332 O O . LYS B 1 383 ? 11.695 5.566 25.266 1 85.31 383 LYS B O 1
ATOM 8337 N N . SER B 1 384 ? 13.297 6.66 24.156 1 88.31 384 SER B N 1
ATOM 8338 C CA . SER B 1 384 ? 13.508 7.613 25.234 1 88.31 384 SER B CA 1
ATOM 8339 C C . SER B 1 384 ? 12.242 8.414 25.531 1 88.31 384 SER B C 1
ATOM 8341 O O . SER B 1 384 ? 11.867 8.578 26.688 1 88.31 384 SER B O 1
ATOM 8343 N N . ALA B 1 385 ? 11.602 8.875 24.531 1 92.31 385 ALA B N 1
ATOM 8344 C CA . ALA B 1 385 ? 10.383 9.672 24.703 1 92.31 385 ALA B CA 1
ATOM 8345 C C . ALA B 1 385 ? 9.266 8.836 25.312 1 92.31 385 ALA B C 1
ATOM 8347 O O . ALA B 1 385 ? 8.477 9.336 26.125 1 92.31 385 ALA B O 1
ATOM 8348 N N . LEU B 1 386 ? 9.156 7.621 24.875 1 88 386 LEU B N 1
ATOM 8349 C CA . LEU B 1 386 ? 8.125 6.73 25.391 1 88 386 LEU B CA 1
ATOM 8350 C C . LEU B 1 386 ? 8.281 6.516 26.891 1 88 386 LEU B C 1
ATOM 8352 O O . LEU B 1 386 ? 7.289 6.367 27.609 1 88 386 LEU B O 1
ATOM 8356 N N . HIS B 1 387 ? 9.5 6.527 27.312 1 84.38 387 HIS B N 1
ATOM 8357 C CA . HIS B 1 387 ? 9.766 6.297 28.719 1 84.38 387 HIS B CA 1
ATOM 8358 C C . HIS B 1 387 ? 9.906 7.613 29.484 1 84.38 387 HIS B C 1
ATOM 8360 O O . HIS B 1 387 ? 10.398 7.633 30.609 1 84.38 387 HIS B O 1
ATOM 8366 N N . GLY B 1 388 ? 9.617 8.703 28.891 1 85.62 388 GLY B N 1
ATOM 8367 C CA . GLY B 1 388 ? 9.531 9.984 29.578 1 85.62 388 GLY B CA 1
ATOM 8368 C C . GLY B 1 388 ? 10.867 10.711 29.656 1 85.62 388 GLY B C 1
ATOM 8369 O O . GLY B 1 388 ? 11.023 11.641 30.438 1 85.62 388 GLY B O 1
ATOM 8370 N N . LYS B 1 389 ? 11.781 10.242 28.859 1 87.38 389 LYS B N 1
ATOM 8371 C CA . LYS B 1 389 ? 13.086 10.898 28.844 1 87.38 389 LYS B CA 1
ATOM 8372 C C . LYS B 1 389 ? 13.156 11.945 27.734 1 87.38 389 LYS B C 1
ATOM 8374 O O . LYS B 1 389 ? 12.523 11.789 26.688 1 87.38 389 LYS B O 1
ATOM 8379 N N . GLU B 1 390 ? 13.875 12.922 28 1 88.06 390 GLU B N 1
ATOM 8380 C CA . GLU B 1 390 ? 14.023 13.984 27.016 1 88.06 390 GLU B CA 1
ATOM 8381 C C . GLU B 1 390 ? 14.906 13.547 25.844 1 88.06 390 GLU B C 1
ATOM 8383 O O . GLU B 1 390 ? 15.906 12.852 26.047 1 88.06 390 GLU B O 1
ATOM 8388 N N . VAL B 1 391 ? 14.477 13.875 24.703 1 90.88 391 VAL B N 1
ATOM 8389 C CA . VAL B 1 391 ? 15.266 13.625 23.5 1 90.88 391 VAL B CA 1
ATOM 8390 C C . VAL B 1 391 ? 15.984 14.906 23.078 1 90.88 391 VAL B C 1
ATOM 8392 O O . VAL B 1 391 ? 15.344 15.914 22.781 1 90.88 391 VAL B O 1
ATOM 8395 N N . LYS B 1 392 ? 17.219 14.852 23.047 1 87.19 392 LYS B N 1
ATOM 8396 C CA . LYS B 1 392 ? 18.031 16.016 22.703 1 87.19 392 LYS B CA 1
ATOM 8397 C C . LYS B 1 392 ? 18.078 16.234 21.188 1 87.19 392 LYS B C 1
ATOM 8399 O O . LYS B 1 392 ? 18.969 15.734 20.516 1 87.19 392 LYS B O 1
ATOM 8404 N N . THR B 1 393 ? 17.219 16.891 20.75 1 90.56 393 THR B N 1
ATOM 8405 C CA . THR B 1 393 ? 17.125 17.219 19.328 1 90.56 393 THR B CA 1
ATOM 8406 C C . THR B 1 393 ? 16.469 18.578 19.109 1 90.56 393 THR B C 1
ATOM 8408 O O . THR B 1 393 ? 16.25 19.312 20.078 1 90.56 393 THR B O 1
ATOM 8411 N N . HIS B 1 394 ? 16.328 19.047 17.922 1 88.69 394 HIS B N 1
ATOM 8412 C CA . HIS B 1 394 ? 15.742 20.328 17.562 1 88.69 394 HIS B CA 1
ATOM 8413 C C . HIS B 1 394 ? 14.25 20.203 17.266 1 88.69 394 HIS B C 1
ATOM 8415 O O . HIS B 1 394 ? 13.688 19.109 17.344 1 88.69 394 HIS B O 1
ATOM 8421 N N . SER B 1 395 ? 13.617 21.312 16.969 1 90.38 395 SER B N 1
ATOM 8422 C CA . SER B 1 395 ? 12.164 21.391 16.891 1 90.38 395 SER B CA 1
ATOM 8423 C C . SER B 1 395 ? 11.609 20.375 15.898 1 90.38 395 SER B C 1
ATOM 8425 O O . SER B 1 395 ? 10.672 19.641 16.219 1 90.38 395 SER B O 1
ATOM 8427 N N . PHE B 1 396 ? 12.148 20.328 14.703 1 93.81 396 PHE B N 1
ATOM 8428 C CA . PHE B 1 396 ? 11.664 19.375 13.711 1 93.81 396 PHE B CA 1
ATOM 8429 C C . PHE B 1 396 ? 11.82 17.953 14.203 1 93.81 396 PHE B C 1
ATOM 8431 O O . PHE B 1 396 ? 10.93 17.125 14.031 1 93.81 396 PHE B O 1
ATOM 8438 N N . GLY B 1 397 ? 12.953 17.609 14.766 1 94.75 397 GLY B N 1
ATOM 8439 C CA . GLY B 1 397 ? 13.18 16.297 15.352 1 94.75 397 GLY B CA 1
ATOM 8440 C C . GLY B 1 397 ? 12.172 15.938 16.422 1 94.75 397 GLY B C 1
ATOM 8441 O O . GLY B 1 397 ? 11.711 14.789 16.5 1 94.75 397 GLY B O 1
ATOM 8442 N N . ARG B 1 398 ? 11.859 16.906 17.25 1 95.06 398 ARG B N 1
ATOM 8443 C CA . ARG B 1 398 ? 10.883 16.672 18.312 1 95.06 398 ARG B CA 1
ATOM 8444 C C . ARG B 1 398 ? 9.5 16.391 17.75 1 95.06 398 ARG B C 1
ATOM 8446 O O . ARG B 1 398 ? 8.75 15.57 18.281 1 95.06 398 ARG B O 1
ATOM 8453 N N . MET B 1 399 ? 9.172 17.109 16.656 1 96.81 399 MET B N 1
ATOM 8454 C CA . MET B 1 399 ? 7.891 16.859 15.992 1 96.81 399 MET B CA 1
ATOM 8455 C C . MET B 1 399 ? 7.844 15.453 15.414 1 96.81 399 MET B C 1
ATOM 8457 O O . MET B 1 399 ? 6.785 14.82 15.398 1 96.81 399 MET B O 1
ATOM 8461 N N . ILE B 1 400 ? 8.969 14.969 14.898 1 97.31 400 ILE B N 1
ATOM 8462 C CA . ILE B 1 400 ? 9.055 13.609 14.383 1 97.31 400 ILE B CA 1
ATOM 8463 C C . ILE B 1 400 ? 8.812 12.617 15.523 1 97.31 400 ILE B C 1
ATOM 8465 O O . ILE B 1 400 ? 8.109 11.617 15.344 1 97.31 400 ILE B O 1
ATOM 8469 N N . ILE B 1 401 ? 9.312 12.906 16.656 1 96.38 401 ILE B N 1
ATOM 8470 C CA . ILE B 1 401 ? 9.219 12.008 17.797 1 96.38 401 ILE B CA 1
ATOM 8471 C C . ILE B 1 401 ? 7.762 11.891 18.25 1 96.38 401 ILE B C 1
ATOM 8473 O O . ILE B 1 401 ? 7.273 10.797 18.531 1 96.38 401 ILE B O 1
ATOM 8477 N N . ILE B 1 402 ? 7.07 13.031 18.359 1 97.38 402 ILE B N 1
ATOM 8478 C CA . ILE B 1 402 ? 5.676 12.938 18.781 1 97.38 402 ILE B CA 1
ATOM 8479 C C . ILE B 1 402 ? 4.871 12.188 17.719 1 97.38 402 ILE B C 1
ATOM 8481 O O . ILE B 1 402 ? 3.924 11.461 18.047 1 97.38 402 ILE B O 1
ATOM 8485 N N . SER B 1 403 ? 5.203 12.406 16.453 1 97.69 403 SER B N 1
ATOM 8486 C CA . SER B 1 403 ? 4.566 11.609 15.414 1 97.69 403 SER B CA 1
ATOM 8487 C C . SER B 1 403 ? 4.855 10.125 15.594 1 97.69 403 SER B C 1
ATOM 8489 O O . SER B 1 403 ? 4 9.281 15.305 1 97.69 403 SER B O 1
ATOM 8491 N N . GLY B 1 404 ? 6.105 9.805 15.992 1 95.69 404 GLY B N 1
ATOM 8492 C CA . GLY B 1 404 ? 6.449 8.43 16.328 1 95.69 404 GLY B CA 1
ATOM 8493 C C . GLY B 1 404 ? 5.613 7.863 17.469 1 95.69 404 GLY B C 1
ATOM 8494 O O . GLY B 1 404 ? 5.148 6.723 17.391 1 95.69 404 GLY B O 1
ATOM 8495 N N . LEU B 1 405 ? 5.43 8.656 18.469 1 93.94 405 LEU B N 1
ATOM 8496 C CA . LEU B 1 405 ? 4.598 8.227 19.594 1 93.94 405 LEU B CA 1
ATOM 8497 C C . LEU B 1 405 ? 3.156 8.008 19.141 1 93.94 405 LEU B C 1
ATOM 8499 O O . LEU B 1 405 ? 2.514 7.043 19.562 1 93.94 405 LEU B O 1
ATOM 8503 N N . LEU B 1 406 ? 2.715 8.977 18.312 1 95.81 406 LEU B N 1
ATOM 8504 C CA . LEU B 1 406 ? 1.379 8.836 17.75 1 95.81 406 LEU B CA 1
ATOM 8505 C C . LEU B 1 406 ? 1.26 7.543 16.953 1 95.81 406 LEU B C 1
ATOM 8507 O O . LEU B 1 406 ? 0.241 6.852 17.031 1 95.81 406 LEU B O 1
ATOM 8511 N N . SER B 1 407 ? 2.262 7.227 16.203 1 93.12 407 SER B N 1
ATOM 8512 C CA . SER B 1 407 ? 2.287 6.008 15.398 1 93.12 407 SER B CA 1
ATOM 8513 C C . SER B 1 407 ? 2.232 4.766 16.281 1 93.12 407 SER B C 1
ATOM 8515 O O . SER B 1 407 ? 1.509 3.812 15.984 1 93.12 407 SER B O 1
ATOM 8517 N N . VAL B 1 408 ? 2.988 4.777 17.344 1 88 408 VAL B N 1
ATOM 8518 C CA . VAL B 1 408 ? 2.977 3.662 18.281 1 88 408 VAL B CA 1
ATOM 8519 C C . VAL B 1 408 ? 1.575 3.488 18.875 1 88 408 VAL B C 1
ATOM 8521 O O . VAL B 1 408 ? 1.045 2.377 18.906 1 88 408 VAL B O 1
ATOM 8524 N N . GLY B 1 409 ? 1.027 4.586 19.328 1 87.25 409 GLY B N 1
ATOM 8525 C CA . GLY B 1 409 ? -0.325 4.531 19.859 1 87.25 409 GLY B CA 1
ATOM 8526 C C . GLY B 1 409 ? -1.342 4.027 18.859 1 87.25 409 GLY B C 1
ATOM 8527 O O . GLY B 1 409 ? -2.221 3.232 19.203 1 87.25 409 GLY B O 1
ATOM 8528 N N . TRP B 1 410 ? -1.233 4.484 17.641 1 89.75 410 TRP B N 1
ATOM 8529 C CA . TRP B 1 410 ? -2.16 4.086 16.578 1 89.75 410 TRP B CA 1
ATOM 8530 C C . TRP B 1 410 ? -2.061 2.588 16.312 1 89.75 410 TRP B C 1
ATOM 8532 O O . TRP B 1 410 ? -3.08 1.897 16.219 1 89.75 410 TRP B O 1
ATOM 8542 N N . HIS B 1 411 ? -0.89 2.064 16.094 1 81.75 411 HIS B N 1
ATOM 8543 C CA . HIS B 1 411 ? -0.684 0.657 15.773 1 81.75 411 HIS B CA 1
ATOM 8544 C C . HIS B 1 411 ? -1.128 -0.245 16.922 1 81.75 411 HIS B C 1
ATOM 8546 O O . HIS B 1 411 ? -1.655 -1.336 16.688 1 81.75 411 HIS B O 1
ATOM 8552 N N . LEU B 1 412 ? -0.874 0.205 18.141 1 77.5 412 LEU B N 1
ATOM 8553 C CA . LEU B 1 412 ? -1.31 -0.572 19.297 1 77.5 412 LEU B CA 1
ATOM 8554 C C . LEU B 1 412 ? -2.83 -0.6 19.391 1 77.5 412 LEU B C 1
ATOM 8556 O O . LEU B 1 412 ? -3.416 -1.621 19.766 1 77.5 412 LEU B O 1
ATOM 8560 N N . ASN B 1 413 ? -3.379 0.524 19.047 1 76.25 413 ASN B N 1
ATOM 8561 C CA . ASN B 1 413 ? -4.836 0.608 19.062 1 76.25 413 ASN B CA 1
ATOM 8562 C C . ASN B 1 413 ? -5.461 -0.263 17.984 1 76.25 413 ASN B C 1
ATOM 8564 O O . ASN B 1 413 ? -6.551 -0.805 18.172 1 76.25 413 ASN B O 1
ATOM 8568 N N . HIS B 1 414 ? -4.797 -0.405 16.844 1 70.69 414 HIS B N 1
ATOM 8569 C CA . HIS B 1 414 ? -5.352 -1.143 15.711 1 70.69 414 HIS B CA 1
ATOM 8570 C C . HIS B 1 414 ? -4.883 -2.594 15.719 1 70.69 414 HIS B C 1
ATOM 8572 O O . HIS B 1 414 ? -5.508 -3.455 15.094 1 70.69 414 HIS B O 1
ATOM 8578 N N . ARG B 1 415 ? -3.66 -2.875 16.203 1 58.03 415 ARG B N 1
ATOM 8579 C CA . ARG B 1 415 ? -3.207 -4.246 16.406 1 58.03 415 ARG B CA 1
ATOM 8580 C C . ARG B 1 415 ? -4.172 -5.016 17.312 1 58.03 415 ARG B C 1
ATOM 8582 O O . ARG B 1 415 ? -4.457 -6.188 17.062 1 58.03 415 ARG B O 1
ATOM 8589 N N . GLU B 1 416 ? -4.355 -4.262 18.328 1 46.69 416 GLU B N 1
ATOM 8590 C CA . GLU B 1 416 ? -5.359 -4.867 19.203 1 46.69 416 GLU B CA 1
ATOM 8591 C C . GLU B 1 416 ? -6.562 -5.352 18.406 1 46.69 416 GLU B C 1
ATOM 8593 O O . GLU B 1 416 ? -7.102 -6.426 18.672 1 46.69 416 GLU B O 1
ATOM 8598 N N . THR B 1 417 ? -6.625 -4.652 17.328 1 43.28 417 THR B N 1
ATOM 8599 C CA . THR B 1 417 ? -7.742 -5.035 16.469 1 43.28 417 THR B CA 1
ATOM 8600 C C . THR B 1 417 ? -7.375 -6.242 15.609 1 43.28 417 THR B C 1
ATOM 8602 O O . THR B 1 417 ? -8.188 -7.145 15.422 1 43.28 417 THR B O 1
ATOM 8605 N N . HIS B 1 418 ? -5.996 -6.207 15.148 1 44.62 418 HIS B N 1
ATOM 8606 C CA . HIS B 1 418 ? -5.5 -7.305 14.32 1 44.62 418 HIS B CA 1
ATOM 8607 C C . HIS B 1 418 ? -5.352 -8.586 15.141 1 44.62 418 HIS B C 1
ATOM 8609 O O . HIS B 1 418 ? -5.695 -9.672 14.672 1 44.62 418 HIS B O 1
ATOM 8615 N N . LEU B 1 419 ? -4.66 -8.406 16.375 1 43.53 419 LEU B N 1
ATOM 8616 C CA . LEU B 1 419 ? -4.484 -9.547 17.266 1 43.53 419 LEU B CA 1
ATOM 8617 C C . LEU B 1 419 ? -5.828 -10.07 17.75 1 43.53 419 LEU B C 1
ATOM 8619 O O . LEU B 1 419 ? -5.984 -11.266 18 1 43.53 419 LEU B O 1
ATOM 8623 N N . LYS B 1 420 ? -6.559 -9.039 17.969 1 40.38 420 LYS B N 1
ATOM 8624 C CA . LYS B 1 420 ? -7.914 -9.453 18.312 1 40.38 420 LYS B CA 1
ATOM 8625 C C . LYS B 1 420 ? -8.477 -10.422 17.281 1 40.38 420 LYS B C 1
ATOM 8627 O O . LYS B 1 420 ? -9.18 -11.375 17.641 1 40.38 420 LYS B O 1
ATOM 8632 N N . TRP B 1 421 ? -7.938 -10.039 16.141 1 38.94 421 TRP B N 1
ATOM 8633 C CA . TRP B 1 421 ? -8.414 -10.961 15.109 1 38.94 421 TRP B CA 1
ATOM 8634 C C . TRP B 1 421 ? -7.711 -12.305 15.203 1 38.94 421 TRP B C 1
ATOM 8636 O O . TRP B 1 421 ? -8.297 -13.344 14.875 1 38.94 421 TRP B O 1
ATOM 8646 N N . LEU B 1 422 ? -6.289 -12.25 15.656 1 39.28 422 LEU B N 1
ATOM 8647 C CA . LEU B 1 422 ? -5.57 -13.516 15.773 1 39.28 422 LEU B CA 1
ATOM 8648 C C . LEU B 1 422 ? -5.766 -14.125 17.156 1 39.28 422 LEU B C 1
ATOM 8650 O O . LEU B 1 422 ? -5.375 -15.273 17.391 1 39.28 422 LEU B O 1
ATOM 8654 N N . ASP B 1 423 ? -6.703 -13.945 17.953 1 40.25 423 ASP B N 1
ATOM 8655 C CA . ASP B 1 423 ? -7.125 -14.406 19.266 1 40.25 423 ASP B CA 1
ATOM 8656 C C . ASP B 1 423 ? -6.023 -15.219 19.953 1 40.25 423 ASP B C 1
ATOM 8658 O O . ASP B 1 423 ? -6.309 -16.156 20.688 1 40.25 423 ASP B O 1
ATOM 8662 N N . ILE B 1 424 ? -4.867 -15.516 19.688 1 40.66 424 ILE B N 1
ATOM 8663 C CA . ILE B 1 424 ? -4.086 -16.531 20.391 1 40.66 424 ILE B CA 1
ATOM 8664 C C . ILE B 1 424 ? -3.945 -16.141 21.859 1 40.66 424 ILE B C 1
ATOM 8666 O O . ILE B 1 424 ? -3.924 -17 22.734 1 40.66 424 ILE B O 1
ATOM 8670 N N . HIS B 1 425 ? -4.012 -14.766 22.25 1 42.09 425 HIS B N 1
ATOM 8671 C CA . HIS B 1 425 ? -4.102 -14.352 23.656 1 42.09 425 HIS B CA 1
ATOM 8672 C C . HIS B 1 425 ? -4.512 -12.891 23.766 1 42.09 425 HIS B C 1
ATOM 8674 O O . HIS B 1 425 ? -3.883 -12.016 23.156 1 42.09 425 HIS B O 1
ATOM 8680 N N . THR B 1 426 ? -5.879 -12.742 23.922 1 42.69 426 THR B N 1
ATOM 8681 C CA . THR B 1 426 ? -6.355 -11.406 24.25 1 42.69 426 THR B CA 1
ATOM 8682 C C . THR B 1 426 ? -5.453 -10.766 25.312 1 42.69 426 THR B C 1
ATOM 8684 O O . THR B 1 426 ? -5.336 -11.266 26.422 1 42.69 426 THR B O 1
ATOM 8687 N N . PRO B 1 427 ? -4.598 -10.016 24.938 1 46.72 427 PRO B N 1
ATOM 8688 C CA . PRO B 1 427 ? -3.902 -9.414 26.078 1 46.72 427 PRO B CA 1
ATOM 8689 C C . PRO B 1 427 ? -4.852 -8.992 27.188 1 46.72 427 PRO B C 1
ATOM 8691 O O . PRO B 1 427 ? -5.988 -8.586 26.922 1 46.72 427 PRO B O 1
ATOM 8694 N N . ALA B 1 428 ? -4.699 -9.477 28.359 1 47.16 428 ALA B N 1
ATOM 8695 C CA . ALA B 1 428 ? -5.473 -9.07 29.531 1 47.16 428 ALA B CA 1
ATOM 8696 C C . ALA B 1 428 ? -5.773 -7.574 29.5 1 47.16 428 ALA B C 1
ATOM 8698 O O . ALA B 1 428 ? -4.926 -6.773 29.094 1 47.16 428 ALA B O 1
ATOM 8699 N N . MET B 1 429 ? -7.125 -7.133 29.359 1 47.25 429 MET B N 1
ATOM 8700 C CA . MET B 1 429 ? -7.586 -5.758 29.5 1 47.25 429 MET B CA 1
ATOM 8701 C C . MET B 1 429 ? -6.574 -4.926 30.281 1 47.25 429 MET B C 1
ATOM 8703 O O . MET B 1 429 ? -6.375 -3.746 29.984 1 47.25 429 MET B O 1
ATOM 8707 N N . GLU B 1 430 ? -6.016 -5.586 31.156 1 50.19 430 GLU B N 1
ATOM 8708 C CA . GLU B 1 430 ? -5.031 -4.914 32 1 50.19 430 GLU B CA 1
ATOM 8709 C C . GLU B 1 430 ? -3.814 -4.48 31.188 1 50.19 430 GLU B C 1
ATOM 8711 O O . GLU B 1 430 ? -3.283 -3.389 31.391 1 50.19 430 GLU B O 1
ATOM 8716 N N . THR B 1 431 ? -3.592 -5.242 30.25 1 56.84 431 THR B N 1
ATOM 8717 C CA . THR B 1 431 ? -2.412 -4.93 29.453 1 56.84 431 THR B CA 1
ATOM 8718 C C . THR B 1 431 ? -2.703 -3.791 28.484 1 56.84 431 THR B C 1
ATOM 8720 O O . THR B 1 431 ? -1.846 -2.938 28.25 1 56.84 431 THR B O 1
ATOM 8723 N N . GLN B 1 432 ? -3.982 -3.715 28.125 1 64 432 GLN B N 1
ATOM 8724 C CA . GLN B 1 432 ? -4.355 -2.643 27.203 1 64 432 GLN B CA 1
ATOM 8725 C C . GLN B 1 432 ? -4.324 -1.286 27.906 1 64 432 GLN B C 1
ATOM 8727 O O . GLN B 1 432 ? -3.814 -0.309 27.359 1 64 432 GLN B O 1
ATOM 8732 N N . ASP B 1 433 ? -4.766 -1.283 29.062 1 69.19 433 ASP B N 1
ATOM 8733 C CA . ASP B 1 433 ? -4.812 -0.029 29.797 1 69.19 433 ASP B CA 1
ATOM 8734 C C . ASP B 1 433 ? -3.41 0.436 30.188 1 69.19 433 ASP B C 1
ATOM 8736 O O . ASP B 1 433 ? -3.133 1.637 30.203 1 69.19 433 ASP B O 1
ATOM 8740 N N . SER B 1 434 ? -2.602 -0.517 30.312 1 75.06 434 SER B N 1
ATOM 8741 C CA . SER B 1 434 ? -1.255 -0.171 30.75 1 75.06 434 SER B CA 1
ATOM 8742 C C . SER B 1 434 ? -0.482 0.555 29.656 1 75.06 434 SER B C 1
ATOM 8744 O O . SER B 1 434 ? 0.149 1.582 29.906 1 75.06 434 SER B O 1
ATOM 8746 N N . TRP B 1 435 ? -0.585 0.081 28.422 1 76.44 435 TRP B N 1
ATOM 8747 C CA . TRP B 1 435 ? 0.2 0.738 27.375 1 76.44 435 TRP B CA 1
ATOM 8748 C C . TRP B 1 435 ? -0.407 2.088 27.016 1 76.44 435 TRP B C 1
ATOM 8750 O O . TRP B 1 435 ? 0.31 3.014 26.625 1 76.44 435 TRP B O 1
ATOM 8760 N N . ARG B 1 436 ? -1.718 2.201 27.109 1 83.06 436 ARG B N 1
ATOM 8761 C CA . ARG B 1 436 ? -2.371 3.467 26.781 1 83.06 436 ARG B CA 1
ATOM 8762 C C . ARG B 1 436 ? -1.929 4.566 27.734 1 83.06 436 ARG B C 1
ATOM 8764 O O . ARG B 1 436 ? -1.67 5.695 27.328 1 83.06 436 ARG B O 1
ATOM 8771 N N . LYS B 1 437 ? -1.847 4.188 28.969 1 84.75 437 LYS B N 1
ATOM 8772 C CA . LYS B 1 437 ? -1.389 5.145 29.969 1 84.75 437 LYS B CA 1
ATOM 8773 C C . LYS B 1 437 ? 0.051 5.574 29.703 1 84.75 437 LYS B C 1
ATOM 8775 O O . LYS B 1 437 ? 0.397 6.746 29.875 1 84.75 437 LYS B O 1
ATOM 8780 N N . MET B 1 438 ? 0.794 4.66 29.328 1 84.81 438 MET B N 1
ATOM 8781 C CA . MET B 1 438 ? 2.191 4.949 29.016 1 84.81 438 MET B CA 1
ATOM 8782 C C . MET B 1 438 ? 2.305 5.922 27.844 1 84.81 438 MET B C 1
ATOM 8784 O O . MET B 1 438 ? 3.113 6.852 27.875 1 84.81 438 MET B O 1
ATOM 8788 N N . VAL B 1 439 ? 1.536 5.68 26.828 1 90.38 439 VAL B N 1
ATOM 8789 C CA . VAL B 1 439 ? 1.583 6.516 25.641 1 90.38 439 VAL B CA 1
ATOM 8790 C C . VAL B 1 439 ? 1.061 7.914 25.969 1 90.38 439 VAL B C 1
ATOM 8792 O O . VAL B 1 439 ? 1.618 8.914 25.516 1 90.38 439 VAL B O 1
ATOM 8795 N N . LEU B 1 440 ? 0.022 7.996 26.781 1 92.94 440 LEU B N 1
ATOM 8796 C CA . LEU B 1 440 ? -0.541 9.281 27.172 1 92.94 440 LEU B CA 1
ATOM 8797 C C . LEU B 1 440 ? 0.458 10.086 28 1 92.94 440 LEU B C 1
ATOM 8799 O O . LEU B 1 440 ? 0.617 11.289 27.797 1 92.94 440 LEU B O 1
ATOM 8803 N N . ARG B 1 441 ? 1.108 9.383 28.859 1 93.38 441 ARG B N 1
ATOM 8804 C CA . ARG B 1 441 ? 2.137 10.039 29.672 1 93.38 441 ARG B CA 1
ATOM 8805 C C . ARG B 1 441 ? 3.291 10.516 28.797 1 93.38 441 ARG B C 1
ATOM 8807 O O . ARG B 1 441 ? 3.877 11.57 29.047 1 93.38 441 ARG B O 1
ATOM 8814 N N . ALA B 1 442 ? 3.611 9.719 27.859 1 94.38 442 ALA B N 1
ATOM 8815 C CA . ALA B 1 442 ? 4.684 10.086 26.938 1 94.38 442 ALA B CA 1
ATOM 8816 C C . ALA B 1 442 ? 4.332 11.344 26.172 1 94.38 442 ALA B C 1
ATOM 8818 O O . ALA B 1 442 ? 5.191 12.195 25.922 1 94.38 442 ALA B O 1
ATOM 8819 N N . PHE B 1 443 ? 3.066 11.5 25.75 1 96.38 443 PHE B N 1
ATOM 8820 C CA . PHE B 1 443 ? 2.625 12.719 25.078 1 96.38 443 PHE B CA 1
ATOM 8821 C C . PHE B 1 443 ? 2.836 13.93 25.984 1 96.38 443 PHE B C 1
ATOM 8823 O O . PHE B 1 443 ? 3.342 14.961 25.531 1 96.38 443 PHE B O 1
ATOM 8830 N N . ASP B 1 444 ? 2.428 13.742 27.188 1 96.44 444 ASP B N 1
ATOM 8831 C CA . ASP B 1 444 ? 2.512 14.844 28.141 1 96.44 444 ASP B CA 1
ATOM 8832 C C . ASP B 1 444 ? 3.963 15.234 28.406 1 96.44 444 ASP B C 1
ATOM 8834 O O . ASP B 1 444 ? 4.297 16.422 28.453 1 96.44 444 ASP B O 1
ATOM 8838 N N . ASN B 1 445 ? 4.781 14.25 28.625 1 95.44 445 ASN B N 1
ATOM 8839 C CA . ASN B 1 445 ? 6.195 14.516 28.844 1 95.44 445 ASN B CA 1
ATOM 8840 C C . ASN B 1 445 ? 6.84 15.188 27.641 1 95.44 445 ASN B C 1
ATOM 8842 O O . ASN B 1 445 ? 7.68 16.078 27.797 1 95.44 445 ASN B O 1
ATOM 8846 N N . TRP B 1 446 ? 6.508 14.648 26.547 1 95.94 446 TRP B N 1
ATOM 8847 C CA . TRP B 1 446 ? 7.016 15.25 25.328 1 95.94 446 TRP B CA 1
ATOM 8848 C C . TRP B 1 446 ? 6.637 16.719 25.25 1 95.94 446 TRP B C 1
ATOM 8850 O O . TRP B 1 446 ? 7.469 17.562 24.906 1 95.94 446 TRP B O 1
ATOM 8860 N N . LYS B 1 447 ? 5.359 17.094 25.469 1 95.38 447 LYS B N 1
ATOM 8861 C CA . LYS B 1 447 ? 4.895 18.484 25.406 1 95.38 447 LYS B CA 1
ATOM 8862 C C . LYS B 1 447 ? 5.629 19.359 26.406 1 95.38 447 LYS B C 1
ATOM 8864 O O . LYS B 1 447 ? 6 20.5 26.094 1 95.38 447 LYS B O 1
ATOM 8869 N N . ALA B 1 448 ? 5.84 18.828 27.547 1 93.94 448 ALA B N 1
ATOM 8870 C CA . ALA B 1 448 ? 6.551 19.578 28.578 1 93.94 448 ALA B CA 1
ATOM 8871 C C . ALA B 1 448 ? 7.984 19.875 28.156 1 93.94 448 ALA B C 1
ATOM 8873 O O . ALA B 1 448 ? 8.461 21 28.297 1 93.94 448 ALA B O 1
ATOM 8874 N N . THR B 1 449 ? 8.656 18.875 27.672 1 92.12 449 THR B N 1
ATOM 8875 C CA . THR B 1 449 ? 10.039 19.047 27.25 1 92.12 449 THR B CA 1
ATOM 8876 C C . THR B 1 449 ? 10.125 19.969 26.031 1 92.12 449 THR B C 1
ATOM 8878 O O . THR B 1 449 ? 11.086 20.719 25.875 1 92.12 449 THR B O 1
ATOM 8881 N N . PHE B 1 450 ? 9.141 19.844 25.172 1 92.75 450 PHE B N 1
ATOM 8882 C CA . PHE B 1 450 ? 9.094 20.719 24 1 92.75 450 PHE B CA 1
ATOM 8883 C C . PHE B 1 450 ? 8.977 22.172 24.422 1 92.75 450 PHE B C 1
ATOM 8885 O O . PHE B 1 450 ? 9.68 23.047 23.891 1 92.75 450 PHE B O 1
ATOM 8892 N N . ASP B 1 451 ? 8.07 22.484 25.328 1 90.06 451 ASP B N 1
ATOM 8893 C CA . ASP B 1 451 ? 7.828 23.844 25.781 1 90.06 451 ASP B CA 1
ATOM 8894 C C . ASP B 1 451 ? 9.07 24.422 26.469 1 90.06 451 ASP B C 1
ATOM 8896 O O . ASP B 1 451 ? 9.391 25.594 26.281 1 90.06 451 ASP B O 1
ATOM 8900 N N . VAL B 1 452 ? 9.742 23.625 27.156 1 87.69 452 VAL B N 1
ATOM 8901 C CA . VAL B 1 452 ? 10.961 24.047 27.828 1 87.69 452 VAL B CA 1
ATOM 8902 C C . VAL B 1 452 ? 12.039 24.375 26.797 1 87.69 452 VAL B C 1
ATOM 8904 O O . VAL B 1 452 ? 12.719 25.406 26.891 1 87.69 452 VAL B O 1
ATOM 8907 N N . ALA B 1 453 ? 12.164 23.578 25.859 1 83.69 453 ALA B N 1
ATOM 8908 C CA . ALA B 1 453 ? 13.18 23.75 24.828 1 83.69 453 ALA B CA 1
ATOM 8909 C C . ALA B 1 453 ? 12.891 25 23.984 1 83.69 453 ALA B C 1
ATOM 8911 O O . ALA B 1 453 ? 13.82 25.688 23.562 1 83.69 453 ALA B O 1
ATOM 8912 N N . MET B 1 454 ? 11.672 25.281 23.703 1 81.56 454 MET B N 1
ATOM 8913 C CA . MET B 1 454 ? 11.305 26.406 22.844 1 81.56 454 MET B CA 1
ATOM 8914 C C . MET B 1 454 ? 11.352 27.719 23.625 1 81.56 454 MET B C 1
ATOM 8916 O O . MET B 1 454 ? 11.5 28.797 23.031 1 81.56 454 MET B O 1
ATOM 8920 N N . SER B 1 455 ? 10.961 27.641 24.906 1 69.81 455 SER B N 1
ATOM 8921 C CA . SER B 1 455 ? 11.055 28.844 25.734 1 69.81 455 SER B CA 1
ATOM 8922 C C . SER B 1 455 ? 12.484 29.375 25.781 1 69.81 455 SER B C 1
ATOM 8924 O O . SER B 1 455 ? 12.703 30.578 25.812 1 69.81 455 SER B O 1
ATOM 8926 N N . ASP B 1 456 ? 13.375 28.516 25.781 1 54.16 456 ASP B N 1
ATOM 8927 C CA . ASP B 1 456 ? 14.789 28.891 25.812 1 54.16 456 ASP B CA 1
ATOM 8928 C C . ASP B 1 456 ? 15.234 29.469 24.469 1 54.16 456 ASP B C 1
ATOM 8930 O O . ASP B 1 456 ? 16.203 30.234 24.406 1 54.16 456 ASP B O 1
ATOM 8934 N N . THR B 1 457 ? 14.508 29.078 23.406 1 54.28 457 THR B N 1
ATOM 8935 C CA . THR B 1 457 ? 14.828 29.594 22.078 1 54.28 457 THR B CA 1
ATOM 8936 C C . THR B 1 457 ? 14.078 30.891 21.797 1 54.28 457 THR B C 1
ATOM 8938 O O . THR B 1 457 ? 13.219 30.938 20.922 1 54.28 457 THR B O 1
ATOM 8941 N N . ILE B 1 458 ? 13.734 31.781 22.812 1 41.47 458 ILE B N 1
ATOM 8942 C CA . ILE B 1 458 ? 12.977 33.031 22.766 1 41.47 458 ILE B CA 1
ATOM 8943 C C . ILE B 1 458 ? 13.414 33.875 21.562 1 41.47 458 ILE B C 1
ATOM 8945 O O . ILE B 1 458 ? 13.039 35.031 21.438 1 41.47 458 ILE B O 1
ATOM 8949 N N . SER B 1 459 ? 14.461 33.812 20.875 1 40.22 459 SER B N 1
ATOM 8950 C CA . SER B 1 459 ? 14.727 35 20.078 1 40.22 459 SER B CA 1
ATOM 8951 C C . SER B 1 459 ? 13.57 35.281 19.109 1 40.22 459 SER B C 1
ATOM 8953 O O . SER B 1 459 ? 13.273 34.469 18.234 1 40.22 459 SER B O 1
ATOM 8955 N N . ASP B 1 460 ? 12.555 36.094 19.5 1 36.72 460 ASP B N 1
ATOM 8956 C CA . ASP B 1 460 ? 11.477 36.781 18.828 1 36.72 460 ASP B CA 1
ATOM 8957 C C . ASP B 1 460 ? 11.969 37.438 17.531 1 36.72 460 ASP B C 1
ATOM 8959 O O . ASP B 1 460 ? 12.266 38.625 17.5 1 36.72 460 ASP B O 1
ATOM 8963 N N . ALA B 1 461 ? 12.797 37.156 16.672 1 37.84 461 ALA B N 1
ATOM 8964 C CA . ALA B 1 461 ? 13 38.094 15.57 1 37.84 461 ALA B CA 1
ATOM 8965 C C . ALA B 1 461 ? 11.68 38.406 14.875 1 37.84 461 ALA B C 1
ATOM 8967 O O . ALA B 1 461 ? 10.883 37.5 14.602 1 37.84 461 ALA B O 1
ATOM 8968 N N . PRO B 1 462 ? 11.148 39.5 14.711 1 33.47 462 PRO B N 1
ATOM 8969 C CA . PRO B 1 462 ? 10.211 40.188 13.828 1 33.47 462 PRO B CA 1
ATOM 8970 C C . PRO B 1 462 ? 10.414 39.844 12.359 1 33.47 462 PRO B C 1
ATOM 8972 O O . PRO B 1 462 ? 11.539 39.938 11.852 1 33.47 462 PRO B O 1
ATOM 8975 N N . GLY B 1 463 ? 9.547 39.156 11.547 1 39.94 463 GLY B N 1
ATOM 8976 C CA . GLY B 1 463 ? 9.43 38.906 10.117 1 39.94 463 GLY B CA 1
ATOM 8977 C C . GLY B 1 463 ? 9.453 37.406 9.781 1 39.94 463 GLY B C 1
ATOM 8978 O O . GLY B 1 463 ? 9.672 37.031 8.625 1 39.94 463 GLY B O 1
ATOM 8979 N N . HIS B 1 464 ? 10.211 36.438 10.633 1 43.47 464 HIS B N 1
ATOM 8980 C CA . HIS B 1 464 ? 10.945 35.219 10.32 1 43.47 464 HIS B CA 1
ATOM 8981 C C . HIS B 1 464 ? 10.016 34.125 9.781 1 43.47 464 HIS B C 1
ATOM 8983 O O . HIS B 1 464 ? 8.82 34.125 10.086 1 43.47 464 HIS B O 1
ATOM 8989 N N . ARG B 1 465 ? 10.562 33.375 8.766 1 50.19 465 ARG B N 1
ATOM 8990 C CA . ARG B 1 465 ? 10.219 32.125 8.148 1 50.19 465 ARG B CA 1
ATOM 8991 C C . ARG B 1 465 ? 9.664 31.141 9.188 1 50.19 465 ARG B C 1
ATOM 8993 O O . ARG B 1 465 ? 10.086 31.156 10.344 1 50.19 465 ARG B O 1
ATOM 9000 N N . GLY B 1 466 ? 8.375 30.781 9.016 1 58.19 466 GLY B N 1
ATOM 9001 C CA . GLY B 1 466 ? 7.75 29.766 9.836 1 58.19 466 GLY B CA 1
ATOM 9002 C C . GLY B 1 466 ? 8.703 28.656 10.242 1 58.19 466 GLY B C 1
ATOM 9003 O O . GLY B 1 466 ? 9.648 28.344 9.508 1 58.19 466 GLY B O 1
ATOM 9004 N N . ILE B 1 467 ? 8.812 28.359 11.438 1 66.38 467 ILE B N 1
ATOM 9005 C CA . ILE B 1 467 ? 9.633 27.281 11.992 1 66.38 467 ILE B CA 1
ATOM 9006 C C . ILE B 1 467 ? 9.281 25.969 11.312 1 66.38 467 ILE B C 1
ATOM 9008 O O . ILE B 1 467 ? 8.109 25.594 11.227 1 66.38 467 ILE B O 1
ATOM 9012 N N . PRO B 1 468 ? 10.219 25.344 10.586 1 79 468 PRO B N 1
ATOM 9013 C CA . PRO B 1 468 ? 9.977 24.109 9.852 1 79 468 PRO B CA 1
ATOM 9014 C C . PRO B 1 468 ? 9.664 22.922 10.773 1 79 468 PRO B C 1
ATOM 9016 O O . PRO B 1 468 ? 10.469 22 10.891 1 79 468 PRO B O 1
ATOM 9019 N N . ASN B 1 469 ? 8.461 22.906 11.32 1 83.44 469 ASN B N 1
ATOM 9020 C CA . ASN B 1 469 ? 8.07 21.906 12.305 1 83.44 469 ASN B CA 1
ATOM 9021 C C . ASN B 1 469 ? 7.375 20.719 11.641 1 83.44 469 ASN B C 1
ATOM 9023 O O . ASN B 1 469 ? 6.918 19.797 12.328 1 83.44 469 ASN B O 1
ATOM 9027 N N . GLY B 1 470 ? 7.316 20.766 10.305 1 90.19 470 GLY B N 1
ATOM 9028 C CA . GLY B 1 470 ? 6.68 19.625 9.656 1 90.19 470 GLY B CA 1
ATOM 9029 C C . GLY B 1 470 ? 5.25 19.906 9.234 1 90.19 470 GLY B C 1
ATOM 9030 O O . GLY B 1 470 ? 4.836 21.062 9.156 1 90.19 470 GLY B O 1
ATOM 9031 N N . PRO B 1 471 ? 4.512 18.875 8.891 1 92 471 PRO B N 1
ATOM 9032 C CA . PRO B 1 471 ? 3.18 19.047 8.305 1 92 471 PRO B CA 1
ATOM 9033 C C . PRO B 1 471 ? 2.229 19.828 9.211 1 92 471 PRO B C 1
ATOM 9035 O O . PRO B 1 471 ? 1.479 20.688 8.727 1 92 471 PRO B O 1
ATOM 9038 N N . ILE B 1 472 ? 2.281 19.5 10.453 1 90.75 472 ILE B N 1
ATOM 9039 C CA . ILE B 1 472 ? 1.572 20.297 11.445 1 90.75 472 ILE B CA 1
ATOM 9040 C C . ILE B 1 472 ? 2.564 21.188 12.195 1 90.75 472 ILE B C 1
ATOM 9042 O O . ILE B 1 472 ? 3.398 20.688 12.953 1 90.75 472 ILE B O 1
ATOM 9046 N N . ASN B 1 473 ? 2.422 22.406 12.016 1 85.75 473 ASN B N 1
ATOM 9047 C CA . ASN B 1 473 ? 3.432 23.344 12.5 1 85.75 473 ASN B CA 1
ATOM 9048 C C . ASN B 1 473 ? 3.34 23.531 14.016 1 85.75 473 ASN B C 1
ATOM 9050 O O . ASN B 1 473 ? 4.359 23.672 14.688 1 85.75 473 ASN B O 1
ATOM 9054 N N . SER B 1 474 ? 2.188 23.594 14.508 1 86.69 474 SER B N 1
ATOM 9055 C CA . SER B 1 474 ? 1.984 23.844 15.93 1 86.69 474 SER B CA 1
ATOM 9056 C C . SER B 1 474 ? 2.143 22.562 16.75 1 86.69 474 SER B C 1
ATOM 9058 O O . SER B 1 474 ? 1.385 21.609 16.578 1 86.69 474 SER B O 1
ATOM 9060 N N . ALA B 1 475 ? 3.078 22.562 17.641 1 91.69 475 ALA B N 1
ATOM 9061 C CA . ALA B 1 475 ? 3.289 21.422 18.531 1 91.69 475 ALA B CA 1
ATOM 9062 C C . ALA B 1 475 ? 2.057 21.156 19.391 1 91.69 475 ALA B C 1
ATOM 9064 O O . ALA B 1 475 ? 1.713 20.016 19.672 1 91.69 475 ALA B O 1
ATOM 9065 N N . SER B 1 476 ? 1.438 22.25 19.812 1 91.19 476 SER B N 1
ATOM 9066 C CA . SER B 1 476 ? 0.26 22.125 20.672 1 91.19 476 SER B CA 1
ATOM 9067 C C . SER B 1 476 ? -0.881 21.438 19.922 1 91.19 476 SER B C 1
ATOM 9069 O O . SER B 1 476 ? -1.58 20.594 20.5 1 91.19 476 SER B O 1
ATOM 9071 N N . VAL B 1 477 ? -1.069 21.797 18.672 1 92.12 477 VAL B N 1
ATOM 9072 C CA . VAL B 1 477 ? -2.137 21.203 17.875 1 92.12 477 VAL B CA 1
ATOM 9073 C C . VAL B 1 477 ? -1.887 19.703 17.703 1 92.12 477 VAL B C 1
ATOM 9075 O O . VAL B 1 477 ? -2.801 18.891 17.875 1 92.12 477 VAL B O 1
ATOM 9078 N N . LEU B 1 478 ? -0.679 19.312 17.375 1 94.62 478 LEU B N 1
ATOM 9079 C CA . LEU B 1 478 ? -0.342 17.906 17.203 1 94.62 478 LEU B CA 1
ATOM 9080 C C . LEU B 1 478 ? -0.471 17.141 18.516 1 94.62 478 LEU B C 1
ATOM 9082 O O . LEU B 1 478 ? -0.917 15.992 18.531 1 94.62 478 LEU B O 1
ATOM 9086 N N . TYR B 1 479 ? -0.079 17.812 19.609 1 95.56 479 TYR B N 1
ATOM 9087 C CA . TYR B 1 479 ? -0.188 17.234 20.953 1 95.56 479 TYR B CA 1
ATOM 9088 C C . TYR B 1 479 ? -1.637 16.906 21.281 1 95.56 479 TYR B C 1
ATOM 9090 O O . TYR B 1 479 ? -1.943 15.781 21.688 1 95.56 479 TYR B O 1
ATOM 9098 N N . HIS B 1 480 ? -2.531 17.812 21.125 1 95.75 480 HIS B N 1
ATOM 9099 C CA . HIS B 1 480 ? -3.936 17.594 21.453 1 95.75 480 HIS B CA 1
ATOM 9100 C C . HIS B 1 480 ? -4.578 16.625 20.469 1 95.75 480 HIS B C 1
ATOM 9102 O O . HIS B 1 480 ? -5.418 15.805 20.844 1 95.75 480 HIS B O 1
ATOM 9108 N N . LEU B 1 481 ? -4.168 16.75 19.188 1 96.5 481 LEU B N 1
ATOM 9109 C CA . LEU B 1 481 ? -4.664 15.805 18.203 1 96.5 481 LEU B CA 1
ATOM 9110 C C . LEU B 1 481 ? -4.316 14.375 18.594 1 96.5 481 LEU B C 1
ATOM 9112 O O . LEU B 1 481 ? -5.133 13.461 18.453 1 96.5 481 LEU B O 1
ATOM 9116 N N . ALA B 1 482 ? -3.104 14.172 19.062 1 97 482 ALA B N 1
ATOM 9117 C CA . ALA B 1 482 ? -2.662 12.844 19.484 1 97 482 ALA B CA 1
ATOM 9118 C C . ALA B 1 482 ? -3.545 12.297 20.594 1 97 482 ALA B C 1
ATOM 9120 O O . ALA B 1 482 ? -3.947 11.133 20.578 1 97 482 ALA B O 1
ATOM 9121 N N . HIS B 1 483 ? -3.895 13.109 21.562 1 96.44 483 HIS B N 1
ATOM 9122 C CA . HIS B 1 483 ? -4.746 12.703 22.672 1 96.44 483 HIS B CA 1
ATOM 9123 C C . HIS B 1 483 ? -6.16 12.391 22.188 1 96.44 483 HIS B C 1
ATOM 9125 O O . HIS B 1 483 ? -6.773 11.422 22.656 1 96.44 483 HIS B O 1
ATOM 9131 N N . ILE B 1 484 ? -6.688 13.172 21.297 1 97.19 484 ILE B N 1
ATOM 9132 C CA . ILE B 1 484 ? -8.047 12.992 20.812 1 97.19 484 ILE B CA 1
ATOM 9133 C C . ILE B 1 484 ? -8.141 11.711 19.984 1 97.19 484 ILE B C 1
ATOM 9135 O O . ILE B 1 484 ? -9.039 10.891 20.203 1 97.19 484 ILE B O 1
ATOM 9139 N N . SER B 1 485 ? -7.188 11.516 19.094 1 95.56 485 SER B N 1
ATOM 9140 C CA . SER B 1 485 ? -7.262 10.453 18.094 1 95.56 485 SER B CA 1
ATOM 9141 C C . SER B 1 485 ? -7.109 9.078 18.75 1 95.56 485 SER B C 1
ATOM 9143 O O . SER B 1 485 ? -7.547 8.07 18.188 1 95.56 485 SER B O 1
ATOM 9145 N N . LEU B 1 486 ? -6.516 9 19.906 1 91.06 486 LEU B N 1
ATOM 9146 C CA . LEU B 1 486 ? -6.328 7.727 20.594 1 91.06 486 LEU B CA 1
ATOM 9147 C C . LEU B 1 486 ? -7.652 7.199 21.141 1 91.06 486 LEU B C 1
ATOM 9149 O O . LEU B 1 486 ? -7.824 5.992 21.297 1 91.06 486 LEU B O 1
ATOM 9153 N N . HIS B 1 487 ? -8.594 8.133 21.359 1 92.38 487 HIS B N 1
ATOM 9154 C CA . HIS B 1 487 ? -9.797 7.688 22.047 1 92.38 487 HIS B CA 1
ATOM 9155 C C . HIS B 1 487 ? -11.047 8.016 21.234 1 92.38 487 HIS B C 1
ATOM 9157 O O . HIS B 1 487 ? -12.133 7.516 21.547 1 92.38 487 HIS B O 1
ATOM 9163 N N . ALA B 1 488 ? -10.945 8.812 20.328 1 94.19 488 ALA B N 1
ATOM 9164 C CA . ALA B 1 488 ? -12.094 9.148 19.484 1 94.19 488 ALA B CA 1
ATOM 9165 C C . ALA B 1 488 ? -11.82 8.805 18.016 1 94.19 488 ALA B C 1
ATOM 9167 O O . ALA B 1 488 ? -10.945 9.398 17.391 1 94.19 488 ALA B O 1
ATOM 9168 N N . ASP B 1 489 ? -12.555 7.891 17.516 1 92.25 489 ASP B N 1
ATOM 9169 C CA . ASP B 1 489 ? -12.391 7.488 16.125 1 92.25 489 ASP B CA 1
ATOM 9170 C C . ASP B 1 489 ? -13.18 8.406 15.188 1 92.25 489 ASP B C 1
ATOM 9172 O O . ASP B 1 489 ? -14.398 8.523 15.305 1 92.25 489 ASP B O 1
ATOM 9176 N N . ILE B 1 490 ? -12.539 8.984 14.273 1 94.94 490 ILE B N 1
ATOM 9177 C CA . ILE B 1 490 ? -13.148 9.984 13.406 1 94.94 490 ILE B CA 1
ATOM 9178 C C . ILE B 1 490 ? -14.195 9.328 12.516 1 94.94 490 ILE B C 1
ATOM 9180 O O . ILE B 1 490 ? -15.219 9.938 12.195 1 94.94 490 ILE B O 1
ATOM 9184 N N . VAL B 1 491 ? -13.977 8.148 12.078 1 92.06 491 VAL B N 1
ATOM 9185 C CA . VAL B 1 491 ? -14.922 7.453 11.195 1 92.06 491 VAL B CA 1
ATOM 9186 C C . VAL B 1 491 ? -16.219 7.188 11.945 1 92.06 491 VAL B C 1
ATOM 9188 O O . VAL B 1 491 ? -17.312 7.453 11.422 1 92.06 491 VAL B O 1
ATOM 9191 N N . ASP B 1 492 ? -16.125 6.715 13.148 1 93.12 492 ASP B N 1
ATOM 9192 C CA . ASP B 1 492 ? -17.312 6.48 13.969 1 93.12 492 ASP B CA 1
ATOM 9193 C C . ASP B 1 492 ? -18.094 7.777 14.203 1 93.12 492 ASP B C 1
ATOM 9195 O O . ASP B 1 492 ? -19.328 7.793 14.141 1 93.12 492 ASP B O 1
ATOM 9199 N N . CYS B 1 493 ? -17.312 8.789 14.453 1 95.88 493 CYS B N 1
ATOM 9200 C CA . CYS B 1 493 ? -17.953 10.078 14.703 1 95.88 493 CYS B CA 1
ATOM 9201 C C . CYS B 1 493 ? -18.719 10.547 13.469 1 95.88 493 CYS B C 1
ATOM 9203 O O . CYS B 1 493 ? -19.828 11.062 13.578 1 95.88 493 CYS B O 1
ATOM 9205 N N . GLN B 1 494 ? -18.156 10.375 12.328 1 95.19 494 GLN B N 1
ATOM 9206 C CA . GLN B 1 494 ? -18.797 10.82 11.094 1 95.19 494 GLN B CA 1
ATOM 9207 C C . GLN B 1 494 ? -20.016 9.953 10.766 1 95.19 494 GLN B C 1
ATOM 9209 O O . GLN B 1 494 ? -21.047 10.469 10.305 1 95.19 494 GLN B O 1
ATOM 9214 N N . VAL B 1 495 ? -19.891 8.688 10.945 1 92.19 495 VAL B N 1
ATOM 9215 C CA . VAL B 1 495 ? -21.031 7.797 10.727 1 92.19 495 VAL B CA 1
ATOM 9216 C C . VAL B 1 495 ? -22.141 8.148 11.703 1 92.19 495 VAL B C 1
ATOM 9218 O O . VAL B 1 495 ? -23.312 8.203 11.32 1 92.19 495 VAL B O 1
ATOM 9221 N N . TYR B 1 496 ? -21.75 8.375 12.93 1 94.19 496 TYR B N 1
ATOM 9222 C CA . TYR B 1 496 ? -22.703 8.758 13.961 1 94.19 496 TYR B CA 1
ATOM 9223 C C . TYR B 1 496 ? -23.422 10.047 13.578 1 94.19 496 TYR B C 1
ATOM 9225 O O . TYR B 1 496 ? -24.609 10.227 13.898 1 94.19 496 TYR B O 1
ATOM 9233 N N . ALA B 1 497 ? -22.719 10.875 12.852 1 94.62 497 ALA B N 1
ATOM 9234 C CA . ALA B 1 497 ? -23.266 12.156 12.43 1 94.62 497 ALA B CA 1
ATOM 9235 C C . ALA B 1 497 ? -24.094 12.008 11.164 1 94.62 497 ALA B C 1
ATOM 9237 O O . ALA B 1 497 ? -24.547 13.008 10.594 1 94.62 497 ALA B O 1
ATOM 9238 N N . GLY B 1 498 ? -24.172 10.781 10.641 1 89.62 498 GLY B N 1
ATOM 9239 C CA . GLY B 1 498 ? -25.094 10.531 9.547 1 89.62 498 GLY B CA 1
ATOM 9240 C C . GLY B 1 498 ? -24.406 10.43 8.203 1 89.62 498 GLY B C 1
ATOM 9241 O O . GLY B 1 498 ? -25.062 10.523 7.156 1 89.62 498 GLY B O 1
ATOM 9242 N N . ALA B 1 499 ? -23.188 10.352 8.234 1 90.19 499 ALA B N 1
ATOM 9243 C CA . ALA B 1 499 ? -22.5 10.188 6.957 1 90.19 499 ALA B CA 1
ATOM 9244 C C . ALA B 1 499 ? -22.984 8.938 6.227 1 90.19 499 ALA B C 1
ATOM 9246 O O . ALA B 1 499 ? -23.062 7.859 6.812 1 90.19 499 ALA B O 1
ATOM 9247 N N . LYS B 1 500 ? -23.328 9.102 4.988 1 85.69 500 LYS B N 1
ATOM 9248 C CA . LYS B 1 500 ? -23.859 7.984 4.211 1 85.69 500 LYS B CA 1
ATOM 9249 C C . LYS B 1 500 ? -22.75 7.262 3.457 1 85.69 500 LYS B C 1
ATOM 9251 O O . LYS B 1 500 ? -22.891 6.094 3.092 1 85.69 500 LYS B O 1
ATOM 9256 N N . ARG B 1 501 ? -21.734 8.023 3.17 1 84.88 501 ARG B N 1
ATOM 9257 C CA . ARG B 1 501 ? -20.562 7.465 2.488 1 84.88 501 ARG B CA 1
ATOM 9258 C C . ARG B 1 501 ? -19.281 7.938 3.137 1 84.88 501 ARG B C 1
ATOM 9260 O O . ARG B 1 501 ? -19.141 9.109 3.488 1 84.88 501 ARG B O 1
ATOM 9267 N N . LEU B 1 502 ? -18.469 6.988 3.414 1 83.69 502 LEU B N 1
ATOM 9268 C CA . LEU B 1 502 ? -17.156 7.328 3.969 1 83.69 502 LEU B CA 1
ATOM 9269 C C . LEU B 1 502 ? -16.062 6.438 3.377 1 83.69 502 LEU B C 1
ATOM 9271 O O . LEU B 1 502 ? -16.266 5.234 3.203 1 83.69 502 LEU B O 1
ATOM 9275 N N . LEU B 1 503 ? -14.938 7.027 3.061 1 76.62 503 LEU B N 1
ATOM 9276 C CA . LEU B 1 503 ? -13.797 6.305 2.523 1 76.62 503 LEU B CA 1
ATOM 9277 C C . LEU B 1 503 ? -14.195 5.48 1.305 1 76.62 503 LEU B C 1
ATOM 9279 O O . LEU B 1 503 ? -13.781 4.324 1.166 1 76.62 503 LEU B O 1
ATOM 9283 N N . GLY B 1 504 ? -15.125 6.078 0.553 1 72.56 504 GLY B N 1
ATOM 9284 C CA . GLY B 1 504 ? -15.547 5.484 -0.705 1 72.56 504 GLY B CA 1
ATOM 9285 C C . GLY B 1 504 ? -16.531 4.344 -0.523 1 72.56 504 GLY B C 1
ATOM 9286 O O . GLY B 1 504 ? -16.844 3.635 -1.48 1 72.56 504 GLY B O 1
ATOM 9287 N N . ARG B 1 505 ? -17.031 4.246 0.673 1 74.69 505 ARG B N 1
ATOM 9288 C CA . ARG B 1 505 ? -17.922 3.133 0.963 1 74.69 505 ARG B CA 1
ATOM 9289 C C . ARG B 1 505 ? -19.266 3.631 1.509 1 74.69 505 ARG B C 1
ATOM 9291 O O . ARG B 1 505 ? -19.312 4.637 2.217 1 74.69 505 ARG B O 1
ATOM 9298 N N . LYS B 1 506 ? -20.25 2.893 1.158 1 79.19 506 LYS B N 1
ATOM 9299 C CA . LYS B 1 506 ? -21.578 3.211 1.695 1 79.19 506 LYS B CA 1
ATOM 9300 C C . LYS B 1 506 ? -21.734 2.688 3.121 1 79.19 506 LYS B C 1
ATOM 9302 O O . LYS B 1 506 ? -21.281 1.585 3.436 1 79.19 506 LYS B O 1
ATOM 9307 N N . VAL B 1 507 ? -22.359 3.457 3.977 1 83.25 507 VAL B N 1
ATOM 9308 C CA . VAL B 1 507 ? -22.641 3.064 5.355 1 83.25 507 VAL B CA 1
ATOM 9309 C C . VAL B 1 507 ? -23.984 2.348 5.426 1 83.25 507 VAL B C 1
ATOM 9311 O O . VAL B 1 507 ? -25.016 2.934 5.113 1 83.25 507 VAL B O 1
ATOM 9314 N N . SER B 1 508 ? -23.969 1.152 5.832 1 76.56 508 SER B N 1
ATOM 9315 C CA . SER B 1 508 ? -25.203 0.386 5.945 1 76.56 508 SER B CA 1
ATOM 9316 C C . SER B 1 508 ? -25.938 0.717 7.234 1 76.56 508 SER B C 1
ATOM 9318 O O . SER B 1 508 ? -25.375 1.328 8.141 1 76.56 508 SER B O 1
ATOM 9320 N N . SER B 1 509 ? -27.203 0.335 7.258 1 80.44 509 SER B N 1
ATOM 9321 C CA . SER B 1 509 ? -28 0.528 8.469 1 80.44 509 SER B CA 1
ATOM 9322 C C . SER B 1 509 ? -27.438 -0.284 9.633 1 80.44 509 SER B C 1
ATOM 9324 O O . SER B 1 509 ? -27.484 0.15 10.781 1 80.44 509 SER B O 1
ATOM 9326 N N . ARG B 1 510 ? -26.906 -1.351 9.266 1 77.19 510 ARG B N 1
ATOM 9327 C CA . ARG B 1 510 ? -26.297 -2.191 10.289 1 77.19 510 ARG B CA 1
ATOM 9328 C C . ARG B 1 510 ? -25.047 -1.534 10.867 1 77.19 510 ARG B C 1
ATOM 9330 O O . ARG B 1 510 ? -24.828 -1.563 12.078 1 77.19 510 ARG B O 1
ATOM 9337 N N . ASP B 1 511 ? -24.328 -0.98 10 1 78.88 511 ASP B N 1
ATOM 9338 C CA . ASP B 1 511 ? -23.141 -0.272 10.445 1 78.88 511 ASP B CA 1
ATOM 9339 C C . ASP B 1 511 ? -23.5 0.902 11.352 1 78.88 511 ASP B C 1
ATOM 9341 O O . ASP B 1 511 ? -22.828 1.143 12.359 1 78.88 511 ASP B O 1
ATOM 9345 N N . TYR B 1 512 ? -24.453 1.538 10.906 1 86.69 512 TYR B N 1
ATOM 9346 C CA . TYR B 1 512 ? -24.891 2.686 11.688 1 86.69 512 TYR B CA 1
ATOM 9347 C C . TYR B 1 512 ? -25.344 2.254 13.078 1 86.69 512 TYR B C 1
ATOM 9349 O O . TYR B 1 512 ? -24.984 2.885 14.078 1 86.69 512 TYR B O 1
ATOM 9357 N N . ALA B 1 513 ? -26.078 1.148 13.117 1 86.44 513 ALA B N 1
ATOM 9358 C CA . ALA B 1 513 ? -26.562 0.638 14.406 1 86.44 513 ALA B CA 1
ATOM 9359 C C . ALA B 1 513 ? -25.391 0.214 15.289 1 86.44 513 ALA B C 1
ATOM 9361 O O . ALA B 1 513 ? -25.422 0.432 16.5 1 86.44 513 ALA B O 1
ATOM 9362 N N . ASN B 1 514 ? -24.469 -0.351 14.664 1 84.25 514 ASN B N 1
ATOM 9363 C CA . ASN B 1 514 ? -23.266 -0.761 15.406 1 84.25 514 ASN B CA 1
ATOM 9364 C C . ASN B 1 514 ? -22.531 0.441 15.977 1 84.25 514 ASN B C 1
ATOM 9366 O O . ASN B 1 514 ? -22.016 0.388 17.094 1 84.25 514 ASN B O 1
ATOM 9370 N N . VAL B 1 515 ? -22.469 1.424 15.227 1 90.06 515 VAL B N 1
ATOM 9371 C CA . VAL B 1 515 ? -21.766 2.629 15.656 1 90.06 515 VAL B CA 1
ATOM 9372 C C . VAL B 1 515 ? -22.531 3.287 16.812 1 90.06 515 VAL B C 1
ATOM 9374 O O . VAL B 1 515 ? -21.938 3.799 17.75 1 90.06 515 VAL B O 1
ATOM 9377 N N . ILE B 1 516 ? -23.812 3.268 16.719 1 90.69 516 ILE B N 1
ATOM 9378 C CA . ILE B 1 516 ? -24.625 3.855 17.766 1 90.69 516 ILE B CA 1
ATOM 9379 C C . ILE B 1 516 ? -24.344 3.148 19.094 1 90.69 516 ILE B C 1
ATOM 9381 O O . ILE B 1 516 ? -24.172 3.799 20.125 1 90.69 516 ILE B O 1
ATOM 9385 N N . LYS B 1 517 ? -24.266 1.873 18.984 1 90 517 LYS B N 1
ATOM 9386 C CA . LYS B 1 517 ? -23.984 1.091 20.188 1 90 517 LYS B CA 1
ATOM 9387 C C . LYS B 1 517 ? -22.578 1.391 20.719 1 90 517 LYS B C 1
ATOM 9389 O O . LYS B 1 517 ? -22.391 1.544 21.922 1 90 517 LYS B O 1
ATOM 9394 N N . ARG B 1 518 ? -21.641 1.534 19.844 1 91 518 ARG B N 1
ATOM 9395 C CA . ARG B 1 518 ? -20.266 1.807 20.234 1 91 518 ARG B CA 1
ATOM 9396 C C . ARG B 1 518 ? -20.141 3.203 20.828 1 91 518 ARG B C 1
ATOM 9398 O O . ARG B 1 518 ? -19.391 3.404 21.797 1 91 518 ARG B O 1
ATOM 9405 N N . MET B 1 519 ? -20.859 4.082 20.266 1 94.5 519 MET B N 1
ATOM 9406 C CA . MET B 1 519 ? -20.766 5.461 20.734 1 94.5 519 MET B CA 1
ATOM 9407 C C . MET B 1 519 ? -21.391 5.621 22.109 1 94.5 519 MET B C 1
ATOM 9409 O O . MET B 1 519 ? -20.938 6.438 22.922 1 94.5 519 MET B O 1
ATOM 9413 N N . SER B 1 520 ? -22.406 4.863 22.344 1 92.81 520 SER B N 1
ATOM 9414 C CA . SER B 1 520 ? -23.016 4.895 23.656 1 92.81 520 SER B CA 1
ATOM 9415 C C . SER B 1 520 ? -22.047 4.398 24.734 1 92.81 520 SER B C 1
ATOM 9417 O O . SER B 1 520 ? -21.922 5.016 25.797 1 92.81 520 SER B O 1
ATOM 9419 N N . ALA B 1 521 ? -21.375 3.301 24.406 1 91.94 521 ALA B N 1
ATOM 9420 C CA . ALA B 1 521 ? -20.375 2.779 25.328 1 91.94 521 ALA B CA 1
ATOM 9421 C C . ALA B 1 521 ? -19.188 3.73 25.438 1 91.94 521 ALA B C 1
ATOM 9423 O O . ALA B 1 521 ? -18.625 3.914 26.531 1 91.94 521 ALA B O 1
ATOM 9424 N N . TRP B 1 522 ? -18.828 4.27 24.344 1 93.75 522 TRP B N 1
ATOM 9425 C CA . TRP B 1 522 ? -17.719 5.207 24.234 1 93.75 522 TRP B CA 1
ATOM 9426 C C . TRP B 1 522 ? -17.953 6.441 25.094 1 93.75 522 TRP B C 1
ATOM 9428 O O . TRP B 1 522 ? -17.047 6.926 25.766 1 93.75 522 TRP B O 1
ATOM 9438 N N . SER B 1 523 ? -19.156 7.012 25.203 1 94.5 523 SER B N 1
ATOM 9439 C CA . SER B 1 523 ? -19.469 8.258 25.891 1 94.5 523 SER B CA 1
ATOM 9440 C C . SER B 1 523 ? -19.406 8.086 27.406 1 94.5 523 SER B C 1
ATOM 9442 O O . SER B 1 523 ? -19.297 9.062 28.141 1 94.5 523 SER B O 1
ATOM 9444 N N . SER B 1 524 ? -19.438 6.859 27.828 1 92.5 524 SER B N 1
ATOM 9445 C CA . SER B 1 524 ? -19.469 6.605 29.266 1 92.5 524 SER B CA 1
ATOM 9446 C C . SER B 1 524 ? -18.078 6.391 29.828 1 92.5 524 SER B C 1
ATOM 9448 O O . SER B 1 524 ? -17.906 6.297 31.047 1 92.5 524 SER B O 1
ATOM 9450 N N . GLN B 1 525 ? -17.094 6.383 29.047 1 92.06 525 GLN B N 1
ATOM 9451 C CA . GLN B 1 525 ? -15.742 6.074 29.469 1 92.06 525 GLN B CA 1
ATOM 9452 C C . GLN B 1 525 ? -15.016 7.336 29.938 1 92.06 525 GLN B C 1
ATOM 9454 O O . GLN B 1 525 ? -15.195 8.414 29.375 1 92.06 525 GLN B O 1
ATOM 9459 N N . ALA B 1 526 ? -14.188 7.195 30.938 1 91.81 526 ALA B N 1
ATOM 9460 C CA . ALA B 1 526 ? -13.367 8.297 31.453 1 91.81 526 ALA B CA 1
ATOM 9461 C C . ALA B 1 526 ? -12.344 8.734 30.406 1 91.81 526 ALA B C 1
ATOM 9463 O O . ALA B 1 526 ? -12.008 9.922 30.312 1 91.81 526 ALA B O 1
ATOM 9464 N N . SER B 1 527 ? -11.828 7.738 29.719 1 91.5 527 SER B N 1
ATOM 9465 C CA . SER B 1 527 ? -10.844 8.039 28.672 1 91.5 527 SER B CA 1
ATOM 9466 C C . SER B 1 527 ? -11.43 8.945 27.594 1 91.5 527 SER B C 1
ATOM 9468 O O . SER B 1 527 ? -10.727 9.773 27.016 1 91.5 527 SER B O 1
ATOM 9470 N N . THR B 1 528 ? -12.727 8.75 27.344 1 95.56 528 THR B N 1
ATOM 9471 C CA . THR B 1 528 ? -13.406 9.609 26.375 1 95.56 528 THR B CA 1
ATOM 9472 C C . THR B 1 528 ? -13.445 11.055 26.875 1 95.56 528 THR B C 1
ATOM 9474 O O . THR B 1 528 ? -13.188 11.984 26.109 1 95.56 528 THR B O 1
ATOM 9477 N N . ARG B 1 529 ? -13.797 11.258 28.094 1 96.75 529 ARG B N 1
ATOM 9478 C CA . ARG B 1 529 ? -13.852 12.594 28.656 1 96.75 529 ARG B CA 1
ATOM 9479 C C . ARG B 1 529 ? -12.5 13.289 28.578 1 96.75 529 ARG B C 1
ATOM 9481 O O . ARG B 1 529 ? -12.422 14.5 28.359 1 96.75 529 ARG B O 1
ATOM 9488 N N . HIS B 1 530 ? -11.492 12.484 28.781 1 95.5 530 HIS B N 1
ATOM 9489 C CA . HIS B 1 530 ? -10.141 13.008 28.641 1 95.5 530 HIS B CA 1
ATOM 9490 C C . HIS B 1 530 ? -9.906 13.531 27.219 1 95.5 530 HIS B C 1
ATOM 9492 O O . HIS B 1 530 ? -9.375 14.633 27.031 1 95.5 530 HIS B O 1
ATOM 9498 N N . ALA B 1 531 ? -10.266 12.758 26.25 1 96.88 531 ALA B N 1
ATOM 9499 C CA . ALA B 1 531 ? -10.117 13.156 24.844 1 96.88 531 ALA B CA 1
ATOM 9500 C C . ALA B 1 531 ? -10.93 14.406 24.547 1 96.88 531 ALA B C 1
ATOM 9502 O O . ALA B 1 531 ? -10.477 15.289 23.812 1 96.88 531 ALA B O 1
ATOM 9503 N N . ILE B 1 532 ? -12.109 14.523 25.078 1 98 532 ILE B N 1
ATOM 9504 C CA . ILE B 1 532 ? -13 15.648 24.828 1 98 532 ILE B CA 1
ATOM 9505 C C . ILE B 1 532 ? -12.414 16.922 25.453 1 98 532 ILE B C 1
ATOM 9507 O O . ILE B 1 532 ? -12.508 18 24.875 1 98 532 ILE B O 1
ATOM 9511 N N . LEU B 1 533 ? -11.875 16.781 26.656 1 97.69 533 LEU B N 1
ATOM 9512 C CA . LEU B 1 533 ? -11.211 17.922 27.25 1 97.69 533 LEU B CA 1
ATOM 9513 C C . LEU B 1 533 ? -10.086 18.438 26.359 1 97.69 533 LEU B C 1
ATOM 9515 O O . LEU B 1 533 ? -9.93 19.656 26.188 1 97.69 533 LEU B O 1
ATOM 9519 N N . HIS B 1 534 ? -9.305 17.547 25.828 1 97.12 534 HIS B N 1
ATOM 9520 C CA . HIS B 1 534 ? -8.234 17.938 24.906 1 97.12 534 HIS B CA 1
ATOM 9521 C C . HIS B 1 534 ? -8.797 18.578 23.656 1 97.12 534 HIS B C 1
ATOM 9523 O O . HIS B 1 534 ? -8.156 19.469 23.062 1 97.12 534 HIS B O 1
ATOM 9529 N N . ALA B 1 535 ? -9.945 18.156 23.172 1 97.56 535 ALA B N 1
ATOM 9530 C CA . ALA B 1 535 ? -10.594 18.797 22.031 1 97.56 535 ALA B CA 1
ATOM 9531 C C . ALA B 1 535 ? -10.914 20.25 22.344 1 97.56 535 ALA B C 1
ATOM 9533 O O . ALA B 1 535 ? -10.688 21.141 21.516 1 97.56 535 ALA B O 1
ATOM 9534 N N . PHE B 1 536 ? -11.391 20.516 23.547 1 96.44 536 PHE B N 1
ATOM 9535 C CA . PHE B 1 536 ? -11.68 21.891 23.969 1 96.44 536 PHE B CA 1
ATOM 9536 C C . PHE B 1 536 ? -10.398 22.703 24.062 1 96.44 536 PHE B C 1
ATOM 9538 O O . PHE B 1 536 ? -10.367 23.859 23.641 1 96.44 536 PHE B O 1
ATOM 9545 N N . LYS B 1 537 ? -9.398 22.141 24.609 1 94.69 537 LYS B N 1
ATOM 9546 C CA . LYS B 1 537 ? -8.125 22.844 24.75 1 94.69 537 LYS B CA 1
ATOM 9547 C C . LYS B 1 537 ? -7.527 23.172 23.375 1 94.69 537 LYS B C 1
ATOM 9549 O O . LYS B 1 537 ? -6.902 24.219 23.203 1 94.69 537 LYS B O 1
ATOM 9554 N N . LEU B 1 538 ? -7.68 22.25 22.438 1 93.94 538 LEU B N 1
ATOM 9555 C CA . LEU B 1 538 ? -7.223 22.469 21.078 1 93.94 538 LEU B CA 1
ATOM 9556 C C . LEU B 1 538 ? -7.938 23.656 20.453 1 93.94 538 LEU B C 1
ATOM 9558 O O . LEU B 1 538 ? -7.316 24.484 19.766 1 93.94 538 LEU B O 1
ATOM 9562 N N . LEU B 1 539 ? -9.227 23.812 20.656 1 92.5 539 LEU B N 1
ATOM 9563 C CA . LEU B 1 539 ? -10.039 24.859 20.062 1 92.5 539 LEU B CA 1
ATOM 9564 C C . LEU B 1 539 ? -9.773 26.203 20.719 1 92.5 539 LEU B C 1
ATOM 9566 O O . LEU B 1 539 ? -9.953 27.266 20.094 1 92.5 539 LEU B O 1
ATOM 9570 N N . HIS B 1 540 ? -9.453 26.203 21.969 1 86.75 540 HIS B N 1
ATOM 9571 C CA . HIS B 1 540 ? -9.219 27.438 22.719 1 86.75 540 HIS B CA 1
ATOM 9572 C C . HIS B 1 540 ? -8.039 28.219 22.141 1 86.75 540 HIS B C 1
ATOM 9574 O O . HIS B 1 540 ? -8.055 29.453 22.125 1 86.75 540 HIS B O 1
ATOM 9580 N N . ARG B 1 541 ? -7.133 27.641 21.625 1 69.31 541 ARG B N 1
ATOM 9581 C CA . ARG B 1 541 ? -5.926 28.281 21.125 1 69.31 541 ARG B CA 1
ATOM 9582 C C . ARG B 1 541 ? -6.109 28.734 19.672 1 69.31 541 ARG B C 1
ATOM 9584 O O . ARG B 1 541 ? -5.207 29.328 19.078 1 69.31 541 ARG B O 1
ATOM 9591 N N . TYR B 1 542 ? -7.273 28.594 19.188 1 62.84 542 TYR B N 1
ATOM 9592 C CA . TYR B 1 542 ? -7.406 28.688 17.734 1 62.84 542 TYR B CA 1
ATOM 9593 C C . TYR B 1 542 ? -7.75 30.109 17.312 1 62.84 542 TYR B C 1
ATOM 9595 O O . TYR B 1 542 ? -8.656 30.734 17.875 1 62.84 542 TYR B O 1
ATOM 9603 N N . SER B 1 543 ? -6.723 30.828 16.797 1 54.88 543 SER B N 1
ATOM 9604 C CA . SER B 1 543 ? -7.082 31.938 15.922 1 54.88 543 SER B CA 1
ATOM 9605 C C . SER B 1 543 ? -7.055 31.516 14.453 1 54.88 543 SER B C 1
ATOM 9607 O O . SER B 1 543 ? -6.039 31.016 13.961 1 54.88 543 SER B O 1
ATOM 9609 N N . VAL B 1 544 ? -8.195 31.141 13.727 1 50.06 544 VAL B N 1
ATOM 9610 C CA . VAL B 1 544 ? -8.328 30.594 12.383 1 50.06 544 VAL B CA 1
ATOM 9611 C C . VAL B 1 544 ? -7.766 31.578 11.367 1 50.06 544 VAL B C 1
ATOM 9613 O O . VAL B 1 544 ? -7.27 31.172 10.312 1 50.06 544 VAL B O 1
ATOM 9616 N N . ARG B 1 545 ? -7.98 32.906 11.484 1 46.22 545 ARG B N 1
ATOM 9617 C CA . ARG B 1 545 ? -7.891 33.812 10.344 1 46.22 545 ARG B CA 1
ATOM 9618 C C . ARG B 1 545 ? -6.586 33.594 9.586 1 46.22 545 ARG B C 1
ATOM 9620 O O . ARG B 1 545 ? -6.574 33.594 8.352 1 46.22 545 ARG B O 1
ATOM 9627 N N . ASN B 1 546 ? -5.488 33.688 10.117 1 52.81 546 ASN B N 1
ATOM 9628 C CA . ASN B 1 546 ? -4.25 33.75 9.344 1 52.81 546 ASN B CA 1
ATOM 9629 C C . ASN B 1 546 ? -3.471 32.438 9.469 1 52.81 546 ASN B C 1
ATOM 9631 O O . ASN B 1 546 ? -2.246 32.438 9.594 1 52.81 546 ASN B O 1
ATOM 9635 N N . GLU B 1 547 ? -4.367 31.312 9.195 1 58.78 547 GLU B N 1
ATOM 9636 C CA . GLU B 1 547 ? -3.623 30.094 9.523 1 58.78 547 GLU B CA 1
ATOM 9637 C C . GLU B 1 547 ? -3.021 29.469 8.273 1 58.78 547 GLU B C 1
ATOM 9639 O O . GLU B 1 547 ? -3.75 28.969 7.414 1 58.78 547 GLU B O 1
ATOM 9644 N N . PRO B 1 548 ? -1.835 29.562 8.188 1 71.44 548 PRO B N 1
ATOM 9645 C CA . PRO B 1 548 ? -1.116 29.031 7.027 1 71.44 548 PRO B CA 1
ATOM 9646 C C . PRO B 1 548 ? -1.055 27.516 7.008 1 71.44 548 PRO B C 1
ATOM 9648 O O . PRO B 1 548 ? -0.741 26.906 5.977 1 71.44 548 PRO B O 1
ATOM 9651 N N . ASP B 1 549 ? -1.568 26.812 8.086 1 84.88 549 ASP B N 1
ATOM 9652 C CA . ASP B 1 549 ? -1.443 25.344 8.109 1 84.88 549 ASP B CA 1
ATOM 9653 C C . ASP B 1 549 ? -2.666 24.688 7.484 1 84.88 549 ASP B C 1
ATOM 9655 O O . ASP B 1 549 ? -3.779 24.812 8 1 84.88 549 ASP B O 1
ATOM 9659 N N . PRO B 1 550 ? -2.512 23.984 6.445 1 89.44 550 PRO B N 1
ATOM 9660 C CA . PRO B 1 550 ? -3.646 23.406 5.727 1 89.44 550 PRO B CA 1
ATOM 9661 C C . PRO B 1 550 ? -4.297 22.25 6.484 1 89.44 550 PRO B C 1
ATOM 9663 O O . PRO B 1 550 ? -5.434 21.859 6.184 1 89.44 550 PRO B O 1
ATOM 9666 N N . HIS B 1 551 ? -3.654 21.641 7.469 1 92.62 551 HIS B N 1
ATOM 9667 C CA . HIS B 1 551 ? -4.211 20.531 8.234 1 92.62 551 HIS B CA 1
ATOM 9668 C C . HIS B 1 551 ? -5.133 21.031 9.344 1 92.62 551 HIS B C 1
ATOM 9670 O O . HIS B 1 551 ? -6.012 20.297 9.805 1 92.62 551 HIS B O 1
ATOM 9676 N N . ARG B 1 552 ? -4.953 22.203 9.781 1 90.19 552 ARG B N 1
ATOM 9677 C CA . ARG B 1 552 ? -5.551 22.719 11.016 1 90.19 552 ARG B CA 1
ATOM 9678 C C . ARG B 1 552 ? -7.07 22.766 10.906 1 90.19 552 ARG B C 1
ATOM 9680 O O . ARG B 1 552 ? -7.781 22.375 11.836 1 90.19 552 ARG B O 1
ATOM 9687 N N . PRO B 1 553 ? -7.609 23.266 9.773 1 90.25 553 PRO B N 1
ATOM 9688 C CA . PRO B 1 553 ? -9.07 23.328 9.711 1 90.25 553 PRO B CA 1
ATOM 9689 C C . PRO B 1 553 ? -9.734 21.969 9.898 1 90.25 553 PRO B C 1
ATOM 9691 O O . PRO B 1 553 ? -10.758 21.859 10.586 1 90.25 553 PRO B O 1
ATOM 9694 N N . TRP B 1 554 ? -9.211 20.984 9.297 1 94.25 554 TRP B N 1
ATOM 9695 C CA . TRP B 1 554 ? -9.789 19.656 9.469 1 94.25 554 TRP B CA 1
ATOM 9696 C C . TRP B 1 554 ? -9.625 19.172 10.906 1 94.25 554 TRP B C 1
ATOM 9698 O O . TRP B 1 554 ? -10.5 18.484 11.43 1 94.25 554 TRP B O 1
ATOM 9708 N N . ILE B 1 555 ? -8.492 19.438 11.508 1 94.5 555 ILE B N 1
ATOM 9709 C CA . ILE B 1 555 ? -8.266 19.031 12.898 1 94.5 555 ILE B CA 1
ATOM 9710 C C . ILE B 1 555 ? -9.289 19.719 13.805 1 94.5 555 ILE B C 1
ATOM 9712 O O . ILE B 1 555 ? -9.805 19.094 14.734 1 94.5 555 ILE B O 1
ATOM 9716 N N . MET B 1 556 ? -9.625 20.953 13.516 1 92.94 556 MET B N 1
ATOM 9717 C CA . MET B 1 556 ? -10.648 21.656 14.281 1 92.94 556 MET B CA 1
ATOM 9718 C C . MET B 1 556 ? -12.023 21.031 14.062 1 92.94 556 MET B C 1
ATOM 9720 O O . MET B 1 556 ? -12.789 20.859 15.016 1 92.94 556 MET B O 1
ATOM 9724 N N . TYR B 1 557 ? -12.312 20.797 12.852 1 95.38 557 TYR B N 1
ATOM 9725 C CA . TYR B 1 557 ? -13.539 20.062 12.539 1 95.38 557 TYR B CA 1
ATOM 9726 C C . TYR B 1 557 ? -13.633 18.781 13.336 1 95.38 557 TYR B C 1
ATOM 9728 O O . TYR B 1 557 ? -14.68 18.469 13.914 1 95.38 557 TYR B O 1
ATOM 9736 N N . TYR B 1 558 ? -12.523 18.031 13.32 1 96.88 558 TYR B N 1
ATOM 9737 C CA . TYR B 1 558 ? -12.445 16.766 14.047 1 96.88 558 TYR B CA 1
ATOM 9738 C C . TYR B 1 558 ? -12.719 16.969 15.531 1 96.88 558 TYR B C 1
ATOM 9740 O O . TYR B 1 558 ? -13.453 16.188 16.141 1 96.88 558 TYR B O 1
ATOM 9748 N N . ALA B 1 559 ? -12.156 17.953 16.109 1 96.94 559 ALA B N 1
ATOM 9749 C CA . ALA B 1 559 ? -12.359 18.266 17.516 1 96.94 559 ALA B CA 1
ATOM 9750 C C . ALA B 1 559 ? -13.828 18.578 17.797 1 96.94 559 ALA B C 1
ATOM 9752 O O . ALA B 1 559 ? -14.414 18.047 18.75 1 96.94 559 ALA B O 1
ATOM 9753 N N . VAL B 1 560 ? -14.438 19.406 16.984 1 97.19 560 VAL B N 1
ATOM 9754 C CA . VAL B 1 560 ? -15.82 19.812 17.188 1 97.19 560 VAL B CA 1
ATOM 9755 C C . VAL B 1 560 ? -16.75 18.609 17 1 97.19 560 VAL B C 1
ATOM 9757 O O . VAL B 1 560 ? -17.703 18.422 17.75 1 97.19 560 VAL B O 1
ATOM 9760 N N . LEU B 1 561 ? -16.422 17.844 15.992 1 97.94 561 LEU B N 1
ATOM 9761 C CA . LEU B 1 561 ? -17.203 16.641 15.727 1 97.94 561 LEU B CA 1
ATOM 9762 C C . LEU B 1 561 ? -17.156 15.688 16.922 1 97.94 561 LEU B C 1
ATOM 9764 O O . LEU B 1 561 ? -18.172 15.07 17.266 1 97.94 561 LEU B O 1
ATOM 9768 N N . SER B 1 562 ? -16.031 15.5 17.5 1 98.06 562 SER B N 1
ATOM 9769 C CA . SER B 1 562 ? -15.875 14.633 18.672 1 98.06 562 SER B CA 1
ATOM 9770 C C . SER B 1 562 ? -16.688 15.148 19.859 1 98.06 562 SER B C 1
ATOM 9772 O O . SER B 1 562 ? -17.312 14.367 20.578 1 98.06 562 SER B O 1
ATOM 9774 N N . ILE B 1 563 ? -16.656 16.438 20.078 1 97.75 563 ILE B N 1
ATOM 9775 C CA . ILE B 1 563 ? -17.438 17.062 21.141 1 97.75 563 ILE B CA 1
ATOM 9776 C C . ILE B 1 563 ? -18.922 16.828 20.906 1 97.75 563 ILE B C 1
ATOM 9778 O O . ILE B 1 563 ? -19.656 16.438 21.812 1 97.75 563 ILE B O 1
ATOM 9782 N N . TRP B 1 564 ? -19.312 17.078 19.703 1 97.44 564 TRP B N 1
ATOM 9783 C CA . TRP B 1 564 ? -20.719 16.875 19.359 1 97.44 564 TRP B CA 1
ATOM 9784 C C . TRP B 1 564 ? -21.125 15.422 19.594 1 97.44 564 TRP B C 1
ATOM 9786 O O . TRP B 1 564 ? -22.172 15.164 20.188 1 97.44 564 TRP B O 1
ATOM 9796 N N . ALA B 1 565 ? -20.344 14.5 19.016 1 97.38 565 ALA B N 1
ATOM 9797 C CA . ALA B 1 565 ? -20.656 13.086 19.156 1 97.38 565 ALA B CA 1
ATOM 9798 C C . ALA B 1 565 ? -20.781 12.688 20.625 1 97.38 565 ALA B C 1
ATOM 9800 O O . ALA B 1 565 ? -21.672 11.914 21 1 97.38 565 ALA B O 1
ATOM 9801 N N . PHE B 1 566 ? -19.953 13.227 21.438 1 97.25 566 PHE B N 1
ATOM 9802 C CA . PHE B 1 566 ? -19.969 12.938 22.875 1 97.25 566 PHE B CA 1
ATOM 9803 C C . PHE B 1 566 ? -21.234 13.453 23.516 1 97.25 566 PHE B C 1
ATOM 9805 O O . PHE B 1 566 ? -21.906 12.719 24.25 1 97.25 566 PHE B O 1
ATOM 9812 N N . VAL B 1 567 ? -21.562 14.656 23.266 1 95.31 567 VAL B N 1
ATOM 9813 C CA . VAL B 1 567 ? -22.75 15.281 23.859 1 95.31 567 VAL B CA 1
ATOM 9814 C C . VAL B 1 567 ? -24 14.57 23.375 1 95.31 567 VAL B C 1
ATOM 9816 O O . VAL B 1 567 ? -24.922 14.32 24.156 1 95.31 567 VAL B O 1
ATOM 9819 N N . GLN B 1 568 ? -24.016 14.258 22.094 1 93.38 568 GLN B N 1
ATOM 9820 C CA . GLN B 1 568 ? -25.156 13.578 21.516 1 93.38 568 GLN B CA 1
ATOM 9821 C C . GLN B 1 568 ? -25.328 12.18 22.109 1 93.38 568 GLN B C 1
ATOM 9823 O O . GLN B 1 568 ? -26.453 11.734 22.344 1 93.38 568 GLN B O 1
ATOM 9828 N N . ALA B 1 569 ? -24.281 11.492 22.266 1 94.31 569 ALA B N 1
ATOM 9829 C CA . ALA B 1 569 ? -24.328 10.133 22.812 1 94.31 569 ALA B CA 1
ATOM 9830 C C . ALA B 1 569 ? -24.688 10.148 24.281 1 94.31 569 ALA B C 1
ATOM 9832 O O . ALA B 1 569 ? -25.375 9.258 24.766 1 94.31 569 ALA B O 1
ATOM 9833 N N . LEU B 1 570 ? -24.172 11.094 25.062 1 91.25 570 LEU B N 1
ATOM 9834 C CA . LEU B 1 570 ? -24.469 11.219 26.484 1 91.25 570 LEU B CA 1
ATOM 9835 C C . LEU B 1 570 ? -25.922 11.57 26.703 1 91.25 570 LEU B C 1
ATOM 9837 O O . LEU B 1 570 ? -26.547 11.117 27.672 1 91.25 570 LEU B O 1
ATOM 9841 N N . GLY B 1 571 ? -26.469 12.219 25.828 1 84.44 571 GLY B N 1
ATOM 9842 C CA . GLY B 1 571 ? -27.859 12.625 25.953 1 84.44 571 GLY B CA 1
ATOM 9843 C C . GLY B 1 571 ? -28.062 13.859 26.812 1 84.44 571 GLY B C 1
ATOM 9844 O O . GLY B 1 571 ? -27.156 14.25 27.562 1 84.44 571 GLY B O 1
ATOM 9845 N N . ARG B 1 572 ? -29.234 14.5 26.672 1 75.25 572 ARG B N 1
ATOM 9846 C CA . ARG B 1 572 ? -29.578 15.695 27.438 1 75.25 572 ARG B CA 1
ATOM 9847 C C . ARG B 1 572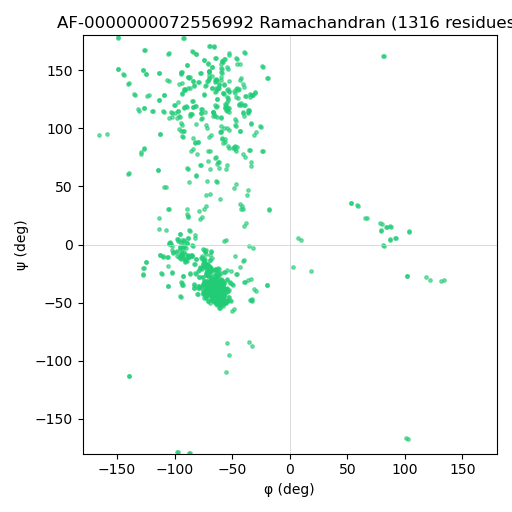 ? -30.312 15.32 28.719 1 75.25 572 ARG B C 1
ATOM 9849 O O . ARG B 1 572 ? -31.109 14.383 28.734 1 75.25 572 ARG B O 1
ATOM 9856 N N . PRO B 1 573 ? -29.828 15.969 29.781 1 66.06 573 PRO B N 1
ATOM 9857 C CA . PRO B 1 573 ? -30.609 15.742 30.984 1 66.06 573 PRO B CA 1
ATOM 9858 C C . PRO B 1 573 ? -32.094 16.062 30.797 1 66.06 573 PRO B C 1
ATOM 9860 O O . PRO B 1 573 ? -32.438 16.969 30.031 1 66.06 573 PRO B O 1
ATOM 9863 N N . PRO B 1 574 ? -33 15.102 31.281 1 61.44 574 PRO B N 1
ATOM 9864 C CA . PRO B 1 574 ? -34.438 15.336 31.141 1 61.44 574 PRO B CA 1
ATOM 9865 C C . PRO B 1 574 ? -34.844 16.75 31.562 1 61.44 574 PRO B C 1
ATOM 9867 O O . PRO B 1 574 ? -34.375 17.25 32.594 1 61.44 574 PRO B O 1
ATOM 9870 N N . GLY B 1 575 ? -35.594 17.609 30.734 1 56.72 575 GLY B N 1
ATOM 9871 C CA . GLY B 1 575 ? -36.188 18.891 31.078 1 56.72 575 GLY B CA 1
ATOM 9872 C C . GLY B 1 575 ? -35.375 20.078 30.562 1 56.72 575 GLY B C 1
ATOM 9873 O O . GLY B 1 575 ? -35.844 21.219 30.594 1 56.72 575 GLY B O 1
ATOM 9874 N N . LYS B 1 576 ? -34.125 19.938 30.391 1 58.19 576 LYS B N 1
ATOM 9875 C CA . LYS B 1 576 ? -33.344 21.141 30.062 1 58.19 576 LYS B CA 1
ATOM 9876 C C . LYS B 1 576 ? -33.219 21.312 28.562 1 58.19 576 LYS B C 1
ATOM 9878 O O . LYS B 1 576 ? -32.781 20.406 27.859 1 58.19 576 LYS B O 1
ATOM 9883 N N . GLY B 1 577 ? -34.125 22.062 27.938 1 56.84 577 GLY B N 1
ATOM 9884 C CA . GLY B 1 577 ? -34.094 22.406 26.531 1 56.84 577 GLY B CA 1
ATOM 9885 C C . GLY B 1 577 ? -32.812 23.141 26.125 1 56.84 577 GLY B C 1
ATOM 9886 O O . GLY B 1 577 ? -31.953 23.391 26.969 1 56.84 577 GLY B O 1
ATOM 9887 N N . PHE B 1 578 ? -32.438 23.094 24.828 1 60.5 578 PHE B N 1
ATOM 9888 C CA . PHE B 1 578 ? -31.312 23.906 24.328 1 60.5 578 PHE B CA 1
ATOM 9889 C C . PHE B 1 578 ? -31.547 25.375 24.625 1 60.5 578 PHE B C 1
ATOM 9891 O O . PHE B 1 578 ? -32.688 25.859 24.578 1 60.5 578 PHE B O 1
ATOM 9898 N N . PRO B 1 579 ? -30.625 25.984 25.438 1 53.09 579 PRO B N 1
ATOM 9899 C CA . PRO B 1 579 ? -30.891 27.406 25.672 1 53.09 579 PRO B CA 1
ATOM 9900 C C . PRO B 1 579 ? -31.391 28.125 24.422 1 53.09 579 PRO B C 1
ATOM 9902 O O . PRO B 1 579 ? -31.031 27.75 23.297 1 53.09 579 PRO B O 1
ATOM 9905 N N . LEU B 1 580 ? -32.562 28.703 24.406 1 48.28 580 LEU B N 1
ATOM 9906 C CA . LEU B 1 580 ? -33.188 29.531 23.375 1 48.28 580 LEU B CA 1
ATOM 9907 C C . LEU B 1 580 ? -32.125 30.297 22.594 1 48.28 580 LEU B C 1
ATOM 9909 O O . LEU B 1 580 ? -31.078 30.641 23.141 1 48.28 580 LEU B O 1
ATOM 9913 N N . PRO B 1 581 ? -32.188 30.25 21.234 1 48.59 581 PRO B N 1
ATOM 9914 C CA . PRO B 1 581 ? -31.281 31.078 20.422 1 48.59 581 PRO B CA 1
ATOM 9915 C C . PRO B 1 581 ? -31 32.438 21.062 1 48.59 581 PRO B C 1
ATOM 9917 O O . PRO B 1 581 ? -31.922 33.156 21.391 1 48.59 581 PRO B O 1
ATOM 9920 N N . THR B 1 582 ? -30.188 32.531 21.922 1 43.28 582 THR B N 1
ATOM 9921 C CA . THR B 1 582 ? -29.875 33.781 22.594 1 43.28 582 THR B CA 1
ATOM 9922 C C . TH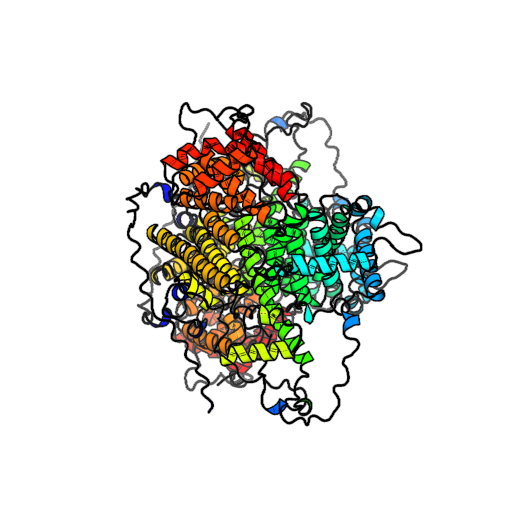R B 1 582 ? -29.797 34.938 21.594 1 43.28 582 THR B C 1
ATOM 9924 O O . THR B 1 582 ? -28.75 35.219 21.016 1 43.28 582 THR B O 1
ATOM 9927 N N . SER B 1 583 ? -30.516 34.969 20.5 1 42.19 583 SER B N 1
ATOM 9928 C CA . SER B 1 583 ? -30.594 36.25 19.844 1 42.19 583 SER B CA 1
ATOM 9929 C C . SER B 1 583 ? -30.562 37.406 20.859 1 42.19 583 SER B C 1
ATOM 9931 O O . SER B 1 583 ? -30.281 38.531 20.5 1 42.19 583 SER B O 1
ATOM 9933 N N . GLN B 1 584 ? -31.297 37.375 21.891 1 40.78 584 GLN B N 1
ATOM 9934 C CA . GLN B 1 584 ? -31.672 38.562 22.672 1 40.78 584 GLN B CA 1
ATOM 9935 C C . GLN B 1 584 ? -30.484 39.062 23.5 1 40.78 584 GLN B C 1
ATOM 9937 O O . GLN B 1 584 ? -30.547 40.125 24.094 1 40.78 584 GLN B O 1
ATOM 9942 N N . LEU B 1 585 ? -29.688 38.219 24.188 1 40.84 585 LEU B N 1
ATOM 9943 C CA . LEU B 1 585 ? -28.812 38.875 25.141 1 40.84 585 LEU B CA 1
ATOM 9944 C C . LEU B 1 585 ? -27.547 39.375 24.453 1 40.84 585 LEU B C 1
ATOM 9946 O O . LEU B 1 585 ? -26.766 38.562 23.938 1 40.84 585 LEU B O 1
ATOM 9950 N N . GLY B 1 586 ? -27.438 40.594 23.953 1 48.19 586 GLY B N 1
ATOM 9951 C CA . GLY B 1 586 ? -26.5 41.562 23.438 1 48.19 586 GLY B CA 1
ATOM 9952 C C . GLY B 1 586 ? -25.172 40.938 23.031 1 48.19 586 GLY B C 1
ATOM 9953 O O . GLY B 1 586 ? -24.312 41.625 22.453 1 48.19 586 GLY B O 1
ATOM 9954 N N . HIS B 1 587 ? -24.688 39.75 23.5 1 58.47 587 HIS B N 1
ATOM 9955 C CA . HIS B 1 587 ? -23.328 39.312 23.156 1 58.47 587 HIS B CA 1
ATOM 9956 C C . HIS B 1 587 ? -23.328 38.469 21.875 1 58.47 587 HIS B C 1
ATOM 9958 O O . HIS B 1 587 ? -24.266 37.719 21.625 1 58.47 587 HIS B O 1
ATOM 9964 N N . SER B 1 588 ? -22.438 38.688 20.891 1 77.94 588 SER B N 1
ATOM 9965 C CA . SER B 1 588 ? -22.234 38 19.625 1 77.94 588 SER B CA 1
ATOM 9966 C C . SER B 1 588 ? -22.047 36.5 19.844 1 77.94 588 SER B C 1
ATOM 9968 O O . SER B 1 588 ? -21.625 36.062 20.922 1 77.94 588 SER B O 1
ATOM 9970 N N . SER B 1 589 ? -22.703 35.594 19.094 1 80.06 589 SER B N 1
ATOM 9971 C CA . SER B 1 589 ? -22.531 34.125 19.078 1 80.06 589 SER B CA 1
ATOM 9972 C C . SER B 1 589 ? -21.062 33.75 19.266 1 80.06 589 SER B C 1
ATOM 9974 O O . SER B 1 589 ? -20.75 32.75 19.938 1 80.06 589 SER B O 1
ATOM 9976 N N . TYR B 1 590 ? -20.266 34.562 18.828 1 85.06 590 TYR B N 1
ATOM 9977 C CA . TYR B 1 590 ? -18.828 34.312 18.938 1 85.06 590 TYR B CA 1
ATOM 9978 C C . TYR B 1 590 ? -18.359 34.5 20.375 1 85.06 590 TYR B C 1
ATOM 9980 O O . TYR B 1 590 ? -17.562 33.688 20.875 1 85.06 590 TYR B O 1
ATOM 9988 N N . ALA B 1 591 ? -18.859 35.438 21.016 1 85.19 591 ALA B N 1
ATOM 9989 C CA . ALA B 1 591 ? -18.469 35.688 22.406 1 85.19 591 ALA B CA 1
ATOM 9990 C C . ALA B 1 591 ? -18.938 34.562 23.328 1 85.19 591 ALA B C 1
ATOM 9992 O O . ALA B 1 591 ? -18.219 34.156 24.234 1 85.19 591 ALA B O 1
ATOM 9993 N N . ARG B 1 592 ? -20.109 34.156 23.078 1 88.38 592 ARG B N 1
ATOM 9994 C CA . ARG B 1 592 ? -20.641 33.062 23.875 1 88.38 592 ARG B CA 1
ATOM 9995 C C . ARG B 1 592 ? -19.859 31.781 23.641 1 88.38 592 ARG B C 1
ATOM 9997 O O . ARG B 1 592 ? -19.609 31.016 24.578 1 88.38 592 ARG B O 1
ATOM 10004 N N . MET B 1 593 ? -19.531 31.594 22.375 1 90.62 593 MET B N 1
ATOM 10005 C CA . MET B 1 593 ? -18.734 30.422 22.031 1 90.62 593 MET B CA 1
ATOM 10006 C C . MET B 1 593 ? -17.359 30.484 22.703 1 90.62 593 MET B C 1
ATOM 10008 O O . MET B 1 593 ? -16.891 29.469 23.234 1 90.62 593 MET B O 1
ATOM 10012 N N . VAL B 1 594 ? -16.734 31.625 22.75 1 88.56 594 VAL B N 1
ATOM 10013 C CA . VAL B 1 594 ? -15.422 31.781 23.375 1 88.56 594 VAL B CA 1
ATOM 10014 C C . VAL B 1 594 ? -15.508 31.484 24.859 1 88.56 594 VAL B C 1
ATOM 10016 O O . VAL B 1 594 ? -14.625 30.844 25.438 1 88.56 594 VAL B O 1
ATOM 10019 N N . GLU B 1 595 ? -16.531 31.984 25.453 1 88.69 595 GLU B N 1
ATOM 10020 C CA . GLU B 1 595 ? -16.734 31.719 26.875 1 88.69 595 GLU B CA 1
ATOM 10021 C C . GLU B 1 595 ? -16.938 30.234 27.141 1 88.69 595 GLU B C 1
ATOM 10023 O O . GLU B 1 595 ? -16.391 29.688 28.109 1 88.69 595 GLU B O 1
ATOM 10028 N N . TYR B 1 596 ? -17.75 29.672 26.312 1 92.69 596 TYR B N 1
ATOM 10029 C CA . TYR B 1 596 ? -18.031 28.25 26.406 1 92.69 596 TYR B CA 1
ATOM 10030 C C . TYR B 1 596 ? -16.75 27.422 26.297 1 92.69 596 TYR B C 1
ATOM 10032 O O . TYR B 1 596 ? -16.484 26.594 27.156 1 92.69 596 TYR B O 1
ATOM 10040 N N . VAL B 1 597 ? -15.93 27.641 25.281 1 94.12 597 VAL B N 1
ATOM 10041 C CA . VAL B 1 597 ? -14.711 26.875 25.031 1 94.12 597 VAL B CA 1
ATOM 10042 C C . VAL B 1 597 ? -13.672 27.188 26.109 1 94.12 597 VAL B C 1
ATOM 10044 O O . VAL B 1 597 ? -13.008 26.281 26.609 1 94.12 597 VAL B O 1
ATOM 10047 N N . SER B 1 598 ? -13.586 28.391 26.562 1 91.62 598 SER B N 1
ATOM 10048 C CA . SER B 1 598 ? -12.586 28.797 27.547 1 91.62 598 SER B CA 1
ATOM 10049 C C . SER B 1 598 ? -12.891 28.219 28.922 1 91.62 598 SER B C 1
ATOM 10051 O O . SER B 1 598 ? -11.977 27.812 29.641 1 91.62 598 SER B O 1
ATOM 10053 N N . SER B 1 599 ? -14.117 28.266 29.25 1 93.5 599 SER B N 1
ATOM 10054 C CA . SER B 1 599 ? -14.516 27.766 30.562 1 93.5 599 SER B CA 1
ATOM 10055 C C . SER B 1 599 ? -14.195 26.281 30.703 1 93.5 599 SER B C 1
ATOM 10057 O O . SER B 1 599 ? -13.695 25.844 31.75 1 93.5 599 SER B O 1
ATOM 10059 N N . VAL B 1 600 ? -14.469 25.516 29.703 1 94.94 600 VAL B N 1
ATOM 10060 C CA . VAL B 1 600 ? -14.234 24.078 29.766 1 94.94 600 VAL B CA 1
ATOM 10061 C C . VAL B 1 600 ? -12.742 23.781 29.625 1 94.94 600 VAL B C 1
ATOM 10063 O O . VAL B 1 600 ? -12.211 22.906 30.312 1 94.94 600 VAL B O 1
ATOM 10066 N N . ALA B 1 601 ? -12.016 24.453 28.703 1 94 601 ALA B N 1
ATOM 10067 C CA . ALA B 1 601 ? -10.594 24.25 28.469 1 94 601 ALA B CA 1
ATOM 10068 C C . ALA B 1 601 ? -9.781 24.531 29.734 1 94 601 ALA B C 1
ATOM 10070 O O . ALA B 1 601 ? -8.695 23.969 29.922 1 94 601 ALA B O 1
ATOM 10071 N N . ALA B 1 602 ? -10.32 25.328 30.594 1 93 602 ALA B N 1
ATOM 10072 C CA . ALA B 1 602 ? -9.617 25.734 31.812 1 93 602 ALA B CA 1
ATOM 10073 C C . ALA B 1 602 ? -9.727 24.656 32.906 1 93 602 ALA B C 1
ATOM 10075 O O . ALA B 1 602 ? -8.977 24.672 33.875 1 93 602 ALA B O 1
ATOM 10076 N N . LEU B 1 603 ? -10.609 23.719 32.688 1 94.69 603 LEU B N 1
ATOM 10077 C CA . LEU B 1 603 ? -10.797 22.672 33.656 1 94.69 603 LEU B CA 1
ATOM 10078 C C . LEU B 1 603 ? -9.609 21.719 33.688 1 94.69 603 LEU B C 1
ATOM 10080 O O . LEU B 1 603 ? -9.023 21.422 32.656 1 94.69 603 LEU B O 1
ATOM 10084 N N . PRO B 1 604 ? -9.219 21.281 34.844 1 92.75 604 PRO B N 1
ATOM 10085 C CA . PRO B 1 604 ? -8.148 20.281 34.906 1 92.75 604 PRO B CA 1
ATOM 10086 C C . PRO B 1 604 ? -8.602 18.906 34.438 1 92.75 604 PRO B C 1
ATOM 10088 O O . PRO B 1 604 ? -7.805 18.141 33.875 1 92.75 604 PRO B O 1
ATOM 10091 N N . GLU B 1 605 ? -9.852 18.594 34.719 1 94 605 GLU B N 1
ATOM 10092 C CA . GLU B 1 605 ? -10.461 17.344 34.281 1 94 605 GLU B CA 1
ATOM 10093 C C . GLU B 1 605 ? -11.938 17.531 33.938 1 94 605 GLU B C 1
ATOM 10095 O O . GLU B 1 605 ? -12.609 18.391 34.531 1 94 605 GLU B O 1
ATOM 10100 N N . LEU B 1 606 ? -12.359 16.797 33 1 96.06 606 LEU B N 1
ATOM 10101 C CA . LEU B 1 606 ? -13.766 16.812 32.625 1 96.06 606 LEU B CA 1
ATOM 10102 C C . LEU B 1 606 ? -14.539 15.742 33.375 1 96.06 606 LEU B C 1
ATOM 10104 O O . LEU B 1 606 ? -14.625 14.602 32.906 1 96.06 606 LEU B O 1
ATOM 10108 N N . ASP B 1 607 ? -15.172 16.094 34.406 1 93.88 607 ASP B N 1
ATOM 10109 C CA . ASP B 1 607 ? -15.914 15.125 35.219 1 93.88 607 ASP B CA 1
ATOM 10110 C C . ASP B 1 607 ? -17.328 14.945 34.688 1 93.88 607 ASP B C 1
ATOM 10112 O O . ASP B 1 607 ? -17.703 15.555 33.688 1 93.88 607 ASP B O 1
ATOM 10116 N N . GLU B 1 608 ? -18.094 14.109 35.344 1 91.88 608 GLU B N 1
ATOM 10117 C CA . GLU B 1 608 ? -19.438 13.75 34.875 1 91.88 608 GLU B CA 1
ATOM 10118 C C . GLU B 1 608 ? -20.375 14.945 34.938 1 91.88 608 GLU B C 1
ATOM 10120 O O . GLU B 1 608 ? -21.219 15.141 34.062 1 91.88 608 GLU B O 1
ATOM 10125 N N . ARG B 1 609 ? -20.172 15.766 35.969 1 90.38 609 ARG B N 1
ATOM 10126 C CA . ARG B 1 609 ? -21.031 16.922 36.125 1 90.38 609 ARG B CA 1
ATOM 10127 C C . ARG B 1 609 ? -20.797 17.953 35.031 1 90.38 609 ARG B C 1
ATOM 10129 O O . ARG B 1 609 ? -21.75 18.484 34.469 1 90.38 609 ARG B O 1
ATOM 10136 N N . ALA B 1 610 ? -19.547 18.25 34.812 1 92.44 610 ALA B N 1
ATOM 10137 C CA . ALA B 1 610 ? -19.203 19.188 33.781 1 92.44 610 ALA B CA 1
ATOM 10138 C C . ALA B 1 610 ? -19.625 18.672 32.406 1 92.44 610 ALA B C 1
ATOM 10140 O O . ALA B 1 610 ? -20.016 19.453 31.531 1 92.44 610 ALA B O 1
ATOM 10141 N N . SER B 1 611 ? -19.516 17.375 32.188 1 93.94 611 SER B N 1
ATOM 10142 C CA . SER B 1 611 ? -19.906 16.766 30.922 1 93.94 611 SER B CA 1
ATOM 10143 C C . SER B 1 611 ? -21.391 16.938 30.641 1 93.94 611 SER B C 1
ATOM 10145 O O . SER B 1 611 ? -21.781 17.125 29.5 1 93.94 611 SER B O 1
ATOM 10147 N N . ALA B 1 612 ? -22.172 16.891 31.672 1 90.12 612 ALA B N 1
ATOM 10148 C CA . ALA B 1 612 ? -23.625 17 31.516 1 90.12 612 ALA B CA 1
ATOM 10149 C C . ALA B 1 612 ? -24.031 18.391 31.094 1 90.12 612 ALA B C 1
ATOM 10151 O O . ALA B 1 612 ? -25.094 18.578 30.5 1 90.12 612 ALA B O 1
ATOM 10152 N N . ALA B 1 613 ? -23.156 19.406 31.312 1 89.56 613 ALA B N 1
ATOM 10153 C CA . ALA B 1 613 ? -23.484 20.797 31.016 1 89.56 613 ALA B CA 1
ATOM 10154 C C . ALA B 1 613 ? -22.969 21.188 29.641 1 89.56 613 ALA B C 1
ATOM 10156 O O . ALA B 1 613 ? -23.234 22.297 29.156 1 89.56 613 ALA B O 1
ATOM 10157 N N . LEU B 1 614 ? -22.297 20.312 28.953 1 93.56 614 LEU B N 1
ATOM 10158 C CA . LEU B 1 614 ? -21.625 20.656 27.703 1 93.56 614 LEU B CA 1
ATOM 10159 C C . LEU B 1 614 ? -22.641 20.953 26.609 1 93.56 614 LEU B C 1
ATOM 10161 O O . LEU B 1 614 ? -22.297 21.609 25.625 1 93.56 614 LEU B O 1
ATOM 10165 N N . HIS B 1 615 ? -23.891 20.516 26.719 1 90.62 615 HIS B N 1
ATOM 10166 C CA . HIS B 1 615 ? -24.891 20.703 25.672 1 90.62 615 HIS B CA 1
ATOM 10167 C C . HIS B 1 615 ? -25.281 22.172 25.547 1 90.62 615 HIS B C 1
ATOM 10169 O O . HIS B 1 615 ? -25.75 22.609 24.5 1 90.62 615 HIS B O 1
ATOM 10175 N N . GLU B 1 616 ? -25.031 23 26.547 1 88.12 616 GLU B N 1
ATOM 10176 C CA . GLU B 1 616 ? -25.516 24.375 26.609 1 88.12 616 GLU B CA 1
ATOM 10177 C C . GLU B 1 616 ? -24.766 25.266 25.609 1 88.12 616 GLU B C 1
ATOM 10179 O O . GLU B 1 616 ? -25.375 26.125 24.969 1 88.12 616 GLU B O 1
ATOM 10184 N N . GLY B 1 617 ? -23.547 25.125 25.422 1 91.06 617 GLY B N 1
ATOM 10185 C CA . GLY B 1 617 ? -22.766 26 24.562 1 91.06 617 GLY B CA 1
ATOM 10186 C C . GLY B 1 617 ? -22.438 25.391 23.219 1 91.06 617 GLY B C 1
ATOM 10187 O O . GLY B 1 617 ? -21.906 26.062 22.328 1 91.06 617 GLY B O 1
ATOM 10188 N N . LEU B 1 618 ? -22.875 24.172 22.953 1 93.56 618 LEU B N 1
ATOM 10189 C CA . LEU B 1 618 ? -22.484 23.406 21.766 1 93.56 618 LEU B CA 1
ATOM 10190 C C . LEU B 1 618 ? -23.094 24.016 20.5 1 93.56 618 LEU B C 1
ATOM 10192 O O . LEU B 1 618 ? -22.438 24.094 19.469 1 93.56 618 LEU B O 1
ATOM 10196 N N . PRO B 1 619 ? -24.391 24.516 20.484 1 92.69 619 PRO B N 1
ATOM 10197 C CA . PRO B 1 619 ? -24.953 25.109 19.266 1 92.69 619 PRO B CA 1
ATOM 10198 C C . PRO B 1 619 ? -24.156 26.312 18.766 1 92.69 619 PRO B C 1
ATOM 10200 O O . PRO B 1 619 ? -23.969 26.484 17.562 1 92.69 619 PRO B O 1
ATOM 10203 N N . ASP B 1 620 ? -23.688 27.156 19.734 1 91.94 620 ASP B N 1
ATOM 10204 C CA . ASP B 1 620 ? -22.875 28.312 19.359 1 91.94 620 ASP B CA 1
ATOM 10205 C C . ASP B 1 620 ? -21.547 27.875 18.75 1 91.94 620 ASP B C 1
ATOM 10207 O O . ASP B 1 620 ? -21.047 28.5 17.797 1 91.94 620 ASP B O 1
ATOM 10211 N N . LEU B 1 621 ? -20.953 26.875 19.328 1 94.19 621 LEU B N 1
ATOM 10212 C CA . LEU B 1 621 ? -19.703 26.344 18.797 1 94.19 621 LEU B CA 1
ATOM 10213 C C . LEU B 1 621 ? -19.891 25.828 17.375 1 94.19 621 LEU B C 1
ATOM 10215 O O . LEU B 1 621 ? -19.062 26.094 16.5 1 94.19 621 LEU B O 1
ATOM 10219 N N . LEU B 1 622 ? -20.953 25.094 17.109 1 95.31 622 LEU B N 1
ATOM 10220 C CA . LEU B 1 622 ? -21.234 24.562 15.781 1 95.31 622 LEU B CA 1
ATOM 10221 C C . LEU B 1 622 ? -21.453 25.703 14.789 1 95.31 622 LEU B C 1
ATOM 10223 O O . LEU B 1 622 ? -20.938 25.672 13.672 1 95.31 622 LEU B O 1
ATOM 10227 N N . ASP B 1 623 ? -22.125 26.75 15.195 1 92.56 623 ASP B N 1
ATOM 10228 C CA . ASP B 1 623 ? -22.391 27.891 14.328 1 92.56 623 ASP B CA 1
ATOM 10229 C C . ASP B 1 623 ? -21.094 28.609 13.945 1 92.56 623 ASP B C 1
ATOM 10231 O O . ASP B 1 623 ? -20.891 28.953 12.781 1 92.56 623 ASP B O 1
ATOM 10235 N N . VAL B 1 624 ? -20.344 28.859 14.938 1 90.81 624 VAL B N 1
ATOM 10236 C CA . VAL B 1 624 ? -19.094 29.578 14.695 1 90.81 624 VAL B CA 1
ATOM 10237 C C . VAL B 1 624 ? -18.188 28.75 13.781 1 90.81 624 VAL B C 1
ATOM 10239 O O . VAL B 1 624 ? -17.547 29.297 12.875 1 90.81 624 VAL B O 1
ATOM 10242 N N . MET B 1 625 ? -18.078 27.453 14.008 1 92.81 625 MET B N 1
ATOM 10243 C CA . MET B 1 625 ? -17.234 26.594 13.18 1 92.81 625 MET B CA 1
ATOM 10244 C C . MET B 1 625 ? -17.734 26.547 11.742 1 92.81 625 MET B C 1
ATOM 10246 O O . MET B 1 625 ? -16.938 26.5 10.805 1 92.81 625 MET B O 1
ATOM 10250 N N . VAL B 1 626 ? -19.031 26.484 11.57 1 93.12 626 VAL B N 1
ATOM 10251 C CA . VAL B 1 626 ? -19.625 26.5 10.234 1 93.12 626 VAL B CA 1
ATOM 10252 C C . VAL B 1 626 ? -19.219 27.797 9.523 1 93.12 626 VAL B C 1
ATOM 10254 O O . VAL B 1 626 ? -18.875 27.781 8.344 1 93.12 626 VAL B O 1
ATOM 10257 N N . ASP B 1 627 ? -19.188 28.891 10.234 1 88.25 627 ASP B N 1
ATOM 10258 C CA . ASP B 1 627 ? -18.812 30.188 9.664 1 88.25 627 ASP B CA 1
ATOM 10259 C C . ASP B 1 627 ? -17.344 30.203 9.266 1 88.25 627 ASP B C 1
ATOM 10261 O O . ASP B 1 627 ? -16.984 30.75 8.227 1 88.25 627 ASP B O 1
ATOM 10265 N N . ILE B 1 628 ? -16.578 29.641 10.086 1 85.62 628 ILE B N 1
ATOM 10266 C CA . ILE B 1 628 ? -15.141 29.594 9.828 1 85.62 628 ILE B CA 1
ATOM 10267 C C . ILE B 1 628 ? -14.867 28.75 8.578 1 85.62 628 ILE B C 1
ATOM 10269 O O . ILE B 1 628 ? -14.07 29.141 7.727 1 85.62 628 ILE B O 1
ATOM 10273 N N . LEU B 1 629 ? -15.539 27.656 8.406 1 89.5 629 LEU B N 1
ATOM 10274 C CA . LEU B 1 629 ? -15.305 26.734 7.301 1 89.5 629 LEU B CA 1
ATOM 10275 C C . LEU B 1 629 ? -15.906 27.266 6.012 1 89.5 629 LEU B C 1
ATOM 10277 O O . LEU B 1 629 ? -15.602 26.781 4.922 1 89.5 629 LEU B O 1
ATOM 10281 N N . GLU B 1 630 ? -16.688 28.25 6.109 1 86.56 630 GLU B N 1
ATOM 10282 C CA . GLU B 1 630 ? -17.297 28.844 4.922 1 86.56 630 GLU B CA 1
ATOM 10283 C C . GLU B 1 630 ? -16.25 29.531 4.055 1 86.56 630 GLU B C 1
ATOM 10285 O O . GLU B 1 630 ? -16.438 29.672 2.84 1 86.56 630 GLU B O 1
ATOM 10290 N N . GLU B 1 631 ? -15.188 29.859 4.633 1 79.75 631 GLU B N 1
ATOM 10291 C CA . GLU B 1 631 ? -14.125 30.562 3.914 1 79.75 631 GLU B CA 1
ATOM 10292 C C . GLU B 1 631 ? -13.219 29.578 3.172 1 79.75 631 GLU B C 1
ATOM 10294 O O . GLU B 1 631 ? -12.43 29.984 2.316 1 79.75 631 GLU B O 1
ATOM 10299 N N . ALA B 1 632 ? -13.391 28.344 3.438 1 83.56 632 ALA B N 1
ATOM 10300 C CA . ALA B 1 632 ? -12.508 27.359 2.84 1 83.56 632 ALA B CA 1
ATOM 10301 C C . ALA B 1 632 ? -13.008 26.938 1.461 1 83.56 632 ALA B C 1
ATOM 10303 O O . ALA B 1 632 ? -14.219 26.844 1.233 1 83.56 632 ALA B O 1
ATOM 10304 N N . ASP B 1 633 ? -12.086 26.688 0.526 1 82.5 633 ASP B N 1
ATOM 10305 C CA . ASP B 1 633 ? -12.445 26.328 -0.841 1 82.5 633 ASP B CA 1
ATOM 10306 C C . ASP B 1 633 ? -12.281 24.828 -1.064 1 82.5 633 ASP B C 1
ATOM 10308 O O . ASP B 1 633 ? -12.875 24.266 -1.985 1 82.5 633 ASP B O 1
ATOM 10312 N N . ALA B 1 634 ? -11.438 24.203 -0.275 1 89.88 634 ALA B N 1
ATOM 10313 C CA . ALA B 1 634 ? -11.219 22.766 -0.465 1 89.88 634 ALA B CA 1
ATOM 10314 C C . ALA B 1 634 ? -12.508 21.984 -0.247 1 89.88 634 ALA B C 1
ATOM 10316 O O . ALA B 1 634 ? -13.234 22.219 0.722 1 89.88 634 ALA B O 1
ATOM 10317 N N . GLU B 1 635 ? -12.82 21.047 -1.124 1 92.31 635 GLU B N 1
ATOM 10318 C CA . GLU B 1 635 ? -14.078 20.312 -1.081 1 92.31 635 GLU B CA 1
ATOM 10319 C C . GLU B 1 635 ? -14.219 19.531 0.222 1 92.31 635 GLU B C 1
ATOM 10321 O O . GLU B 1 635 ? -15.32 19.359 0.737 1 92.31 635 GLU B O 1
ATOM 10326 N N . LEU B 1 636 ? -13.156 19.062 0.742 1 92.56 636 LEU B N 1
ATOM 10327 C CA . LEU B 1 636 ? -13.18 18.328 2.004 1 92.56 636 LEU B CA 1
ATOM 10328 C C . LEU B 1 636 ? -13.75 19.203 3.123 1 92.56 636 LEU B C 1
ATOM 10330 O O . LEU B 1 636 ? -14.516 18.719 3.961 1 92.56 636 LEU B O 1
ATOM 10334 N N . LEU B 1 637 ? -13.352 20.453 3.146 1 93.75 637 LEU B N 1
ATOM 10335 C CA . LEU B 1 637 ? -13.789 21.359 4.199 1 93.75 637 LEU B CA 1
ATOM 10336 C C . LEU B 1 637 ? -15.234 21.812 3.971 1 93.75 637 LEU B C 1
ATOM 10338 O O . LEU B 1 637 ? -15.961 22.078 4.926 1 93.75 637 LEU B O 1
ATOM 10342 N N . VAL B 1 638 ? -15.609 21.828 2.73 1 93.62 638 VAL B N 1
ATOM 10343 C CA . VAL B 1 638 ? -17.016 22.094 2.43 1 93.62 638 VAL B CA 1
ATOM 10344 C C . VAL B 1 638 ? -17.891 20.953 2.953 1 93.62 638 VAL B C 1
ATOM 10346 O O . VAL B 1 638 ? -18.938 21.203 3.539 1 93.62 638 VAL B O 1
ATOM 10349 N N . GLU B 1 639 ? -17.453 19.766 2.73 1 93.31 639 GLU B N 1
ATOM 10350 C CA . GLU B 1 639 ? -18.156 18.609 3.256 1 93.31 639 GLU B CA 1
ATOM 10351 C C . GLU B 1 639 ? -18.219 18.641 4.781 1 93.31 639 GLU B C 1
ATOM 10353 O O . GLU B 1 639 ? -19.25 18.281 5.371 1 93.31 639 GLU B O 1
ATOM 10358 N N . ALA B 1 640 ? -17.141 19.031 5.387 1 95.06 640 ALA B N 1
ATOM 10359 C CA . ALA B 1 640 ? -17.094 19.156 6.84 1 95.06 640 ALA B CA 1
ATOM 10360 C C . ALA B 1 640 ? -18.109 20.172 7.34 1 95.06 640 ALA B C 1
ATOM 10362 O O . ALA B 1 640 ? -18.797 19.953 8.344 1 95.06 640 ALA B O 1
ATOM 10363 N N . ARG B 1 641 ? -18.188 21.266 6.633 1 94.81 641 ARG B N 1
ATOM 10364 C CA . ARG B 1 641 ? -19.141 22.328 6.977 1 94.81 641 ARG B CA 1
ATOM 10365 C C . ARG B 1 641 ? -20.562 21.797 6.918 1 94.81 641 ARG B C 1
ATOM 10367 O O . ARG B 1 641 ? -21.359 22.031 7.844 1 94.81 641 ARG B O 1
ATOM 10374 N N . GLU B 1 642 ? -20.859 21.109 5.875 1 94.88 642 GLU B N 1
ATOM 10375 C CA . GLU B 1 642 ? -22.203 20.547 5.711 1 94.88 642 GLU B CA 1
ATOM 10376 C C . GLU B 1 642 ? -22.516 19.531 6.801 1 94.88 642 GLU B C 1
ATOM 10378 O O . GLU B 1 642 ? -23.656 19.453 7.277 1 94.88 642 GLU B O 1
ATOM 10383 N N . ARG B 1 643 ? -21.578 18.797 7.156 1 95.75 643 ARG B N 1
ATOM 10384 C CA . ARG B 1 643 ? -21.75 17.797 8.211 1 95.75 643 ARG B CA 1
ATOM 10385 C C . ARG B 1 643 ? -22.047 18.469 9.547 1 95.75 643 ARG B C 1
ATOM 10387 O O . ARG B 1 643 ? -22.891 17.984 10.32 1 95.75 643 ARG B O 1
ATOM 10394 N N . LEU B 1 644 ? -21.391 19.531 9.828 1 96.62 644 LEU B N 1
ATOM 10395 C CA . LEU B 1 644 ? -21.625 20.234 11.086 1 96.62 644 LEU B CA 1
ATOM 10396 C C . LEU B 1 644 ? -23.016 20.859 11.117 1 96.62 644 LEU B C 1
ATOM 10398 O O . LEU B 1 644 ? -23.625 20.953 12.18 1 96.62 644 LEU B O 1
ATOM 10402 N N . LYS B 1 645 ? -23.484 21.25 9.945 1 95 645 LYS B N 1
ATOM 10403 C CA . LYS B 1 645 ? -24.859 21.75 9.867 1 95 645 LYS B CA 1
ATOM 10404 C C . LYS B 1 645 ? -25.844 20.641 10.227 1 95 645 LYS B C 1
ATOM 10406 O O . LYS B 1 645 ? -26.812 20.891 10.953 1 95 645 LYS B O 1
ATOM 10411 N N . VAL B 1 646 ? -25.578 19.5 9.703 1 94 646 VAL B N 1
ATOM 10412 C CA . VAL B 1 646 ? -26.422 18.359 10.016 1 94 646 VAL B CA 1
ATOM 10413 C C . VAL B 1 646 ? -26.359 18.047 11.508 1 94 646 VAL B C 1
ATOM 10415 O O . VAL B 1 646 ? -27.375 17.719 12.125 1 94 646 VAL B O 1
ATOM 10418 N N . CYS B 1 647 ? -25.203 18.125 12.055 1 95.5 647 CYS B N 1
ATOM 10419 C CA . CYS B 1 647 ? -25.016 17.891 13.484 1 95.5 647 CYS B CA 1
ATOM 10420 C C . CYS B 1 647 ? -25.859 18.844 14.312 1 95.5 647 CYS B C 1
ATOM 10422 O O . CYS B 1 647 ? -26.453 18.453 15.32 1 95.5 647 CYS B O 1
ATOM 10424 N N . LYS B 1 648 ? -25.906 20.047 13.898 1 93.38 648 LYS B N 1
ATOM 10425 C CA . LYS B 1 648 ? -26.703 21.047 14.617 1 93.38 648 LYS B CA 1
ATOM 10426 C C . LYS B 1 648 ? -28.188 20.703 14.539 1 93.38 648 LYS B C 1
ATOM 10428 O O . LYS B 1 648 ? -28.906 20.812 15.539 1 93.38 648 LYS B O 1
ATOM 10433 N N . GLU B 1 649 ? -28.594 20.281 13.398 1 91.25 649 GLU B N 1
ATOM 10434 C CA . GLU B 1 649 ? -30 19.906 13.219 1 91.25 649 GLU B CA 1
ATOM 10435 C C . GLU B 1 649 ? -30.359 18.703 14.086 1 91.25 649 GLU B C 1
ATOM 10437 O O . GLU B 1 649 ? -31.438 18.656 14.672 1 91.25 649 GLU B O 1
ATOM 10442 N N . MET B 1 650 ? -29.484 17.797 14.133 1 90 650 MET B N 1
ATOM 10443 C CA . MET B 1 650 ? -29.719 16.609 14.945 1 90 650 MET B CA 1
ATOM 10444 C C . MET B 1 650 ? -29.781 16.969 16.422 1 90 650 MET B C 1
ATOM 10446 O O . MET B 1 650 ? -30.562 16.391 17.172 1 90 650 MET B O 1
ATOM 10450 N N . LEU B 1 651 ? -28.922 17.844 16.766 1 87.44 651 LEU B N 1
ATOM 10451 C CA . LEU B 1 651 ? -28.859 18.281 18.156 1 87.44 651 LEU B CA 1
ATOM 10452 C C . LEU B 1 651 ? -30.141 18.984 18.578 1 87.44 651 LEU B C 1
ATOM 10454 O O . LEU B 1 651 ? -30.625 18.781 19.703 1 87.44 651 LEU B O 1
ATOM 10458 N N . LEU B 1 652 ? -30.719 19.797 17.719 1 82 652 LEU B N 1
ATOM 10459 C CA . LEU B 1 652 ? -31.906 20.594 18.016 1 82 652 LEU B CA 1
ATOM 10460 C C . LEU B 1 652 ? -33.188 19.812 17.766 1 82 652 LEU B C 1
ATOM 10462 O O . LEU B 1 652 ? -34.281 20.281 18.062 1 82 652 LEU B O 1
ATOM 10466 N N . GLY B 1 653 ? -33.188 18.438 17.547 1 72.19 653 GLY B N 1
ATOM 10467 C CA . GLY B 1 653 ? -34.344 17.578 17.406 1 72.19 653 GLY B CA 1
ATOM 10468 C C . GLY B 1 653 ? -34.938 17.609 16.016 1 72.19 653 GLY B C 1
ATOM 10469 O O . GLY B 1 653 ? -36.094 17.188 15.812 1 72.19 653 GLY B O 1
ATOM 10470 N N . GLY B 1 654 ? -34.531 18.266 15.094 1 53.25 654 GLY B N 1
ATOM 10471 C CA . GLY B 1 654 ? -35.156 18.391 13.797 1 53.25 654 GLY B CA 1
ATOM 10472 C C . GLY B 1 654 ? -35.031 17.141 12.938 1 53.25 654 GLY B C 1
ATOM 10473 O O . GLY B 1 654 ? -35.875 16.891 12.07 1 53.25 654 GLY B O 1
ATOM 10474 N N . ILE B 1 655 ? -34.031 16.469 12.766 1 54.16 655 ILE B N 1
ATOM 10475 C CA . ILE B 1 655 ? -33.875 15.328 11.875 1 54.16 655 ILE B CA 1
ATOM 10476 C C . ILE B 1 655 ? -33.875 14.039 12.688 1 54.16 655 ILE B C 1
ATOM 10478 O O . ILE B 1 655 ? -33.094 13.875 13.617 1 54.16 655 ILE B O 1
ATOM 10482 N N . PRO B 1 656 ? -35.062 13.258 12.516 1 48.66 656 PRO B N 1
ATOM 10483 C CA . PRO B 1 656 ? -35.094 11.977 13.219 1 48.66 656 PRO B CA 1
ATOM 10484 C C . PRO B 1 656 ? -33.875 11.109 12.898 1 48.66 656 PRO B C 1
ATOM 10486 O O . PRO B 1 656 ? -33.312 11.219 11.812 1 48.66 656 PRO B O 1
ATOM 10489 N N . ARG B 1 657 ? -33.125 10.664 13.906 1 48.41 657 ARG B N 1
ATOM 10490 C CA . ARG B 1 657 ? -32.062 9.688 13.672 1 48.41 657 ARG B CA 1
ATOM 10491 C C . ARG B 1 657 ? -32.5 8.656 12.641 1 48.41 657 ARG B C 1
ATOM 10493 O O . ARG B 1 657 ? -33.625 8.203 12.648 1 48.41 657 ARG B O 1
ATOM 10500 N N . PRO B 1 658 ? -31.75 8.43 11.633 1 36.88 658 PRO B N 1
ATOM 10501 C CA . PRO B 1 658 ? -32.156 7.359 10.727 1 36.88 658 PRO B CA 1
ATOM 10502 C C . PRO B 1 658 ? -32.25 6 11.414 1 36.88 658 PRO B C 1
ATOM 10504 O O . PRO B 1 658 ? -31.297 5.555 12.047 1 36.88 658 PRO B O 1
ATOM 10507 N N . GLY B 1 659 ? -33.562 5.496 11.906 1 35.94 659 GLY B N 1
ATOM 10508 C CA . GLY B 1 659 ? -34.062 4.262 12.508 1 35.94 659 GLY B CA 1
ATOM 10509 C C . GLY B 1 659 ? -34.938 4.496 13.711 1 35.94 659 GLY B C 1
ATOM 10510 O O . GLY B 1 659 ? -35.469 3.545 14.305 1 35.94 659 GLY B O 1
ATOM 10511 N N . ILE B 1 660 ? -34.812 5.539 14.547 1 28.72 660 ILE B N 1
ATOM 10512 C CA . ILE B 1 660 ? -35.875 5.566 15.539 1 28.72 660 ILE B CA 1
ATOM 10513 C C . ILE B 1 660 ? -37.125 6.199 14.93 1 28.72 660 ILE B C 1
ATOM 10515 O O . ILE B 1 660 ? -37.031 7.227 14.25 1 28.72 660 ILE B O 1
#

InterPro domains:
  IPR007219 Xylanolytic transcriptional activator, regulatory domain [PF04082] (151-447)
  IPR051059 Transcription factor verF-like [PTHR40626] (141-575)

Radius of gyration: 33.22 Å; Cα contacts (8 Å, |Δi|>4): 1645; chains: 2; bounding box: 99×91×94 Å

Solvent-accessible surface area (backbone atoms only — not comparable to full-atom values): 74140 Å² total; per-residue (Å²): 138,87,82,76,85,81,81,86,68,83,76,80,76,79,77,78,81,85,73,86,70,78,75,79,70,85,75,78,72,79,82,79,76,76,72,64,55,47,26,53,16,42,38,42,75,34,87,83,60,57,61,90,65,48,43,62,54,65,45,73,72,46,78,55,68,36,38,22,81,65,74,69,76,74,75,76,74,70,72,75,71,65,73,70,75,84,69,78,70,75,73,75,83,65,82,67,76,64,52,71,47,74,44,71,70,50,49,51,54,52,50,51,53,50,51,54,32,41,70,76,44,58,83,44,50,81,58,23,59,67,52,67,38,69,59,96,89,39,38,71,63,67,35,66,66,54,52,50,51,14,43,50,39,20,60,54,59,47,31,24,30,53,65,37,69,54,70,73,79,53,33,76,71,72,48,62,64,70,40,50,51,47,44,34,26,49,7,26,38,53,50,30,73,68,43,84,80,55,84,44,58,38,31,45,35,58,22,47,44,47,60,70,45,47,59,58,56,52,64,70,34,80,54,46,46,73,54,46,38,66,62,51,55,51,34,51,52,52,44,35,54,42,24,55,54,63,41,42,57,68,36,27,50,51,32,61,30,44,43,52,19,51,53,42,43,48,43,22,31,8,70,38,25,46,63,71,82,76,68,75,72,79,75,78,66,81,64,63,86,72,76,63,60,67,91,62,76,66,53,63,62,58,46,43,48,51,52,47,51,54,52,22,52,49,34,42,54,51,49,52,52,42,51,36,37,50,43,17,53,70,72,42,49,75,60,85,72,61,71,83,48,43,49,34,58,41,70,76,48,65,66,55,66,66,36,78,41,52,66,55,32,51,51,50,51,49,51,34,52,73,71,63,60,61,80,44,40,38,58,49,38,39,28,33,29,54,70,57,38,84,60,84,66,42,68,42,41,48,43,51,37,53,42,44,52,42,39,52,51,49,49,53,62,48,36,53,53,50,47,28,28,55,31,85,66,70,68,54,71,66,53,56,54,50,54,51,51,40,51,51,50,15,52,51,40,48,53,52,52,49,52,54,57,51,60,73,56,54,79,74,67,89,88,67,70,61,69,51,26,27,70,61,57,49,64,66,54,54,53,29,47,48,52,24,42,76,58,46,56,55,55,52,40,41,41,70,56,60,46,54,64,54,80,59,14,40,54,44,72,66,53,48,52,27,39,52,56,46,41,46,58,44,47,71,34,67,65,36,34,51,19,45,40,32,30,30,43,48,55,58,70,59,70,69,87,85,55,78,50,74,58,51,63,58,52,50,50,50,31,52,44,50,45,48,47,38,46,63,47,62,49,72,60,89,88,62,69,72,68,66,82,66,75,73,63,91,62,55,61,61,55,52,24,51,49,43,35,46,59,57,38,68,45,92,68,58,48,74,69,60,56,65,53,50,62,64,42,43,64,39,42,47,52,50,51,38,58,60,34,65,74,49,80,24,42,61,44,44,54,50,31,53,46,46,54,47,43,50,36,45,71,74,67,70,50,73,58,96,84,110,143,79,86,76,78,88,78,84,71,86,76,80,79,79,77,79,80,86,73,86,72,79,75,80,70,84,76,79,72,80,82,79,76,75,70,63,55,46,26,52,18,43,38,42,76,32,87,83,59,56,60,89,65,48,45,61,52,66,46,74,72,46,76,56,66,37,39,21,81,65,75,68,75,75,75,76,73,70,70,75,69,64,72,69,74,83,69,76,68,76,74,75,84,65,80,67,74,65,52,70,47,74,43,70,71,52,49,51,54,51,49,51,52,50,50,54,33,41,71,75,44,58,83,42,50,80,58,24,56,68,52,66,39,70,57,96,90,36,38,70,62,67,33,66,65,54,52,50,50,16,43,51,41,20,60,52,57,46,32,25,29,54,64,37,69,53,68,75,77,54,34,76,71,71,48,61,65,69,40,51,51,46,44,35,27,49,8,26,40,53,50,32,72,68,43,84,82,55,84,43,58,36,30,45,36,58,22,46,44,46,59,71,46,47,57,57,57,51,64,71,34,79,52,45,46,75,53,46,38,67,64,53,55,51,34,50,52,53,44,34,54,42,24,56,54,65,40,44,58,69,37,27,48,51,31,60,30,45,45,52,19,51,51,43,44,48,44,20,32,8,70,37,24,46,63,70,84,78,68,75,73,78,75,76,67,80,66,63,85,70,75,64,60,66,90,64,76,66,53,62,61,59,47,43,48,52,51,46,51,53,52,22,51,49,35,42,53,50,49,51,51,42,51,35,38,50,43,18,53,70,73,43,49,76,61,86,72,61,72,82,46,42,47,34,59,42,70,76,50,64,65,56,68,66,36,79,41,54,65,54,34,50,52,50,52,48,51,33,51,73,72,63,60,62,80,44,39,39,60,49,38,40,28,33,29,52,73,58,37,84,61,84,64,42,68,41,39,49,42,51,38,54,41,44,51,43,41,53,51,51,49,55,62,48,36,53,52,52,48,29,28,57,32,85,66,70,68,54,70,66,54,56,53,50,54,50,51,40,50,54,49,16,52,52,41,47,51,52,52,48,51,55,57,48,61,73,59,55,83,75,68,89,89,67,69,59,69,52,26,26,69,60,56,50,65,65,53,54,52,27,47,46,52,25,44,75,58,45,57,54,55,53,42,42,42,71,57,60,46,54,62,54,79,58,14,40,54,43,72,65,53,46,53,27,39,50,55,47,41,44,58,44,48,72,35,68,65,34,33,51,19,44,41,32,30,31,43,48,56,56,71,59,71,70,87,83,55,78,51,76,57,50,63,57,54,49,50,52,31,51,45,50,45,47,47,38,46,63,46,62,47,75,62,89,88,64,70,71,68,67,82,64,75,75,64,89,61,55,59,60,54,53,25,49,50,44,34,46,60,55,38,67,44,92,68,59,45,72,70,60,55,65,54,49,62,63,42,44,64,37,42,47,51,50,50,38,58,60,33,64,75,50,80,23,42,61,45,42,53,49,30,54,47,47,52,45,43,48,37,46,70,74,66,70,51,73,59,97,84,110

Foldseek 3Di:
DDCPPDDPPPDDPDPDDPDDPPPPDDPPDDDDPPVQQADLVSVLQVLPDFVVSHPVVPPPPDLQPDAFPQAPCPPDPPPPVPPDDPPDPPPPPPPLVPQLFQDPVLLVVLVVLLVVLCVVPVVLCVLAVQQPDDDPNDRVNSDRVLQVQLLVQLQQFVCLQQVLAQNQLDGCHPADSLLSLLSSLNSLLLVCLQDPPCPSSSSPSSSVSSLVPSLVVLCPDPQLPPVHDLSSLNSLLSSLVCLCFRAEPVSNLVSLVCLLVSVSSLSRNNLQAHDDPPDDDPDPPPPDPPVVPDVPPPDLSVSVNSNSSNLSSLSSVLLSQLCLLLCCLQQVGDRNDAPVSHFAFQHDAPCLSNDNGSVSNVVVVVVCVVVPNDTHTLSSCLSCLLQLHDDPGYLQSLLSSLSNLLRVLVCLLCVLVVVVVVPPDNPDPVVSVVSVVSSLVSLVSSVVNSVVVVVVVPPPDDPDRQNSNHLDRDSLLSSLSSLLSSQDPLVLLLLCLPDQDGSRDGQDPVNSVVSLVVLLVSLPDQSLQRSLLSLLLSVLVDDLNPDSRSCSLSSNLSSLSSLLSNLVSVDADPPDAAPDPVPDDPDPLVVLLNCLSVVSNPDPTCDPVNSNCNLHNSLSVLVVSLVSLVSGNHNVSVVSSVSSVSSNCVSNPNDPDVPD/DDDPDDPDCPDDPDPDDDDDPPPPDDPPDDDDPPVQQADLVSVLQVLPDFVVSHPVVPPPPDLQDDAFPQAPCPPDPPPPVPPDDPPDPPPPPPPPVPQAFQDPVLLVVLVVLLVVLCVVPVVLCVLAVQQPDDDPNDRVNSDRVLQVQLLVQLQQFVCLQQVLAQNLLDGCHPADSLLSLLSSLNSLLLVCLQDPPCPSSSSPSSSVSSLVPSLVVLCPDPQLPPVHALSSLNSLLSSLVCLCFRAEPVSNLVSLVCLLVSVSSLSRNNLQAHDDPPDDDPDPPPPDPPVVPDVPPPDLSVSVNSNSSNLSSLSSVLLSQLCLLVCCLQQVGDRNDAPVSHFAFQHAAPCLSNDNGSVSNVVVVVVCVVVPNDTHTLSSCLSCLLQLHDDPGYLQSLLSSLSNLLRVLVCLLCVLVVVVVVPPDNPDPVVSVVSVVSSLVSLVSSVVNSVVVVVVVPPPDPPDRQNSNHLDRDSLLSSLSSLQSSQDPLVLLLLCLPDQDGSRDGQDPVNSVVSLVVLLVSLPDQSLQRSLLSLLLSVLVDPLNPDSRSCSLSSNLSSLSSLLSNLVSVDADPPDAAPDPPPPDPDDLVVLLNCLSVVSNPDPTCDPVNSNCNLHSSLSVLVVSLVSLVSGNHNVSVVSSVSSVSSNCVSNPNDPDVPD

Secondary structure (DSSP, 8-state):
-------------------------------STTSGGG-HHHHHH-TT--GGG--GGGS---TT-SBPSS--------GGGG-S-S-S--------SGGGS--HHHHHHHHHHHHHHHHH-GGGGGG-TTTS--BTTB-TTS-HHHHHHHHHHIIIIITTTS--S-GGG--TTTS-HHHHHHHHHHHHHHHHHH-SSSTTTHHHHHHHHHHHHHHHHHHTSGGGSSSPPHHHHHHHHHHHHHHHHSS-HHHHHHHHHHHHHHHHHHHHH-TTB---TTS-S----SS-GGG--------HHHHHHHHHHHHHHHHHHHHHHHHHHHHHHHH-PPP---GGG-B-BPPPPHHHHH--SHHHHHHHHHHHHHTT--PPBHHHHHHHHHTTPPP---HHHHHHHHHHHHHHHHHHHHHHHHHHHH-S----HHHHHHHHHHHHHHHHHHHHHHHHHHHHT----TT-------SS--HHHHHHHHHHHHH--HHHHHHHTT-SEETTEEPPHHHHHHHHHHHHHHHT-HHHHHHHHHHHHHHHT---TT---TTHHHHHHHHHHHHHHHHHHH---TT------TTSSSS-HHHHHHHHHHHHHT-SS--HHHHHTTTTTHHHHHHHHHHHHTT--SHHHHHHHHHHHHHHHHHTT-S--TT-/-------------------------------SSSSGGG-HHHHHH-TT--GGG--GGGS---TT-SBPSS--------GGGS-S-TTS------TTSGGGS--HHHHHHHHHHHHHHHHH-GGGGGG-TTTT--BTTB-TTS-HHHHHHHHHHIIIIITTTS--S-GGG--TTTS-HHHHHHHHHHHHHHHHHH-SSSTTTHHHHHHHHHHHHHHHHHHTSGGGSSSPPHHHHHHHHHHHHHHHHSS-HHHHHHHHHHHHHHHHHHHHH-TTB---TTS-S-----S-GGG--------HHHHHHHHHHHHHHHHHHHHHHHHHHHHHHHH-PPP---GGG-B-BPPPPHHHHH--SHHHHHHHHHHHHHTT--PPBHHHHHHHHHTTPPP---HHHHHHHHHHHHHHHHHHHHHHHHHHHH-S----HHHHHHHHHHHHHHHHHHHHHHHHHHHH-----TT-------SS--HHHHHHHHHHHHH--HHHHHHHTT-SEETTEEPPHHHHHHHHHHHHHHHT-HHHHHHHHHHHHHHHT---TT---TTHHHHHHHHHHHHHHHHHHH-PPTT------TTSSSS-HHHHHHHHHHHHHT-SS--HHHHHTGGGTHHHHHHHHHHHHTT--SHHHHHHHHHHHHHHHHHTT-S--TT-

Nearest PDB structures (foldseek):
  3sf4-assembly2_B  TM=2.398E-01  e=5.715E+00  Homo sapiens
  7wxq-assembly1_A  TM=2.722E-01  e=9.673E+00  Pandoraea apista
  3sf4-assembly2_B  TM=2.393E-01  e=4.309E+00  Homo sapiens